Protein AF-0000000068717142 (afdb_homodimer)

Secondary structure (DSSP, 8-state):
-EEEEE-SSHHHHHHHHHHHHHSTTGGG-EEPSS---SHHHHHHIIIII--SEEEEETTSTTHHHHHHHHHHTT-EEEEE-S-HHHHHHHHHHHTT----------------------------------------------------EEEEEEESSTTS-HHHHHHHHHHHHHTTT--EEEEE-TTSPP-HHHHTTHHHHHHHHT-----HHHHHHTT---SSS---EEETTEEEE---TTSPPP----HHHHHHHHHH---SEEEEEEET-TT-HHHHHHHTT-SEEEEEE---TTGGGGGSPPEETTEE-SS--HHHHHHHHHHHHHHHH----EEEEEEE-TTS-HHHHHHHTTT---SEEEEP--HHHHHHHHHHT--GGG-TTTHHHHHHHHHHHHHHHS-GGGSS-----------------/-EEEEE-SSHHHHHHHHHHHHHSTTGGG-EEPSS---SHHHHHHIIIII--SEEEEETTSTTHHHHHHHHHHTT-EEEEE-S-HHHHHHHHHHHTT----------------------------------------------------EEEEEEESSTTS-HHHHHHHHHHHHHTTT--EEEEE-TTSPP-HHHHTTHHHHHHHHT-----HHHHHHTT---SSS---EEETTEEEE---TTSPPP----HHHHHHHHHH---SEEEEEEET-TT-HHHHHHHTT-SEEEEEE---TTGGGGGSPPEETTEEPSS--HHHHHHHHHHHHHHHH---EEEEEEEE-TTS-HHHHHHHTTT---SEEEEP--HHHHHHHHHHT--GGG-TTTHHHHHHHHHHHHHHHS-GGGSS-----------------

InterPro domains:
  IPR027417 P-loop containing nucleoside triphosphate hydrolase [G3DSA:3.40.50.300] (148-374)
  IPR027417 P-loop containing nucleoside triphosphate hydrolase [SSF52540] (149-307)

Sequence (858 aa):
MKLAISMKSNFAFERLVAILENHEYGKEVEIYQKNVQTVTDVEDVVEFWKVDYIVVDSKVIDSKSICDFLNRNDIEFTVFESDFELVIEQILNFFSLQPSEEDPLQIKEVNASVIATKPPVEKKEKIIYQEKVVEKEVFKTSYTSIPNQLIVVGSMWSGAGSTTFAHNLAKAIAGRGLKVSYVEYPVLKPYTFDYLAIPVKEQEKEQEYVDVARELLMNRSFKKHGAVWNEHGVDWYVIDSRLEPIESFGYEEMLKFVYSINSTITIVDVSNRLNDPTVQSLLHHADHIYICIEPDPIKIDWLSTIKNGGIDAEVQREEKRAIDFLNEIEETEGVTYQFINMKYTKKIDTTTWLESLGDKKPLVLFPTIPYEDLIELTWKSEFLYDNEQYKMKIEKVLKPVLVQILPRQFYELPNNGVKKRSRFIPKIFMKLAISMKSNFAFERLVAILENHEYGKEVEIYQKNVQTVTDVEDVVEFWKVDYIVVDSKVIDSKSICDFLNRNDIEFTVFESDFELVIEQILNFFSLQPSEEDPLQIKEVNASVIATKPPVEKKEKIIYQEKVVEKEVFKTSYTSIPNQLIVVGSMWSGAGSTTFAHNLAKAIAGRGLKVSYVEYPVLKPYTFDYLAIPVKEQEKEQEYVDVARELLMNRSFKKHGAVWNEHGVDWYVIDSRLEPIESFGYEEMLKFVYSINSTITIVDVSNRLNDPTVQSLLHHADHIYICIEPDPIKIDWLSTIKNGGIDAEVQREEKRAIDFLNEIEETEGVTYQFINMKYTKKIDTTTWLESLGDKKPLVLFPTIPYEDLIELTWKSEFLYDNEQYKMKIEKVLKPVLVQILPRQFYELPNNGVKKRSRFIPKIF

Solvent-accessible surface area (backbone atoms only — not comparable to full-atom values): 49551 Å² total; per-residue (Å²): 89,35,34,36,43,22,29,63,40,68,60,58,35,51,46,53,49,50,54,41,58,69,34,96,62,16,83,63,48,45,65,53,90,56,66,34,60,43,58,66,46,44,50,47,39,49,73,75,67,56,50,59,33,33,38,35,22,68,72,20,90,50,32,66,60,38,50,51,52,30,57,74,67,72,45,53,66,45,78,37,71,61,44,67,67,59,48,49,52,50,52,28,57,72,68,67,56,70,81,79,78,79,76,76,82,78,76,77,80,70,87,82,73,88,82,81,82,77,75,80,82,72,80,73,76,79,75,77,75,74,76,72,75,70,76,68,73,67,71,70,70,72,70,78,70,69,47,59,39,39,32,37,31,22,14,66,44,85,84,27,44,22,63,62,49,50,52,38,50,48,45,55,46,17,62,46,72,42,50,29,29,43,32,45,44,64,60,56,82,60,51,61,34,60,38,65,38,39,81,64,44,25,66,75,67,73,42,75,82,71,42,59,68,59,36,51,75,69,70,39,82,65,79,81,79,71,70,74,51,67,56,83,58,27,35,52,44,42,38,55,72,64,50,70,80,46,87,74,69,53,49,69,58,49,50,52,52,61,65,68,52,91,39,40,31,37,37,37,38,44,39,56,46,59,75,38,68,37,48,48,58,48,56,77,68,36,72,38,35,40,35,18,37,46,88,43,79,59,64,60,53,43,53,50,84,42,47,56,94,86,35,76,39,91,58,66,48,71,42,23,53,33,53,50,51,53,50,47,43,25,72,76,69,62,48,60,70,41,37,32,32,23,57,37,59,83,69,46,66,56,67,62,53,52,54,71,52,53,90,58,63,56,69,28,71,36,60,59,69,59,62,59,58,53,50,30,26,51,76,65,50,48,56,66,57,72,32,83,90,40,23,68,60,49,52,62,49,43,39,64,59,48,62,70,76,42,60,78,89,52,71,55,65,69,74,77,74,75,71,76,73,73,78,76,70,73,65,86,108,89,36,35,38,43,21,28,63,40,70,59,59,35,51,48,53,48,50,54,42,56,70,34,96,65,17,82,62,49,46,67,53,92,56,66,36,59,45,57,66,47,46,49,45,39,48,73,73,66,57,52,60,33,34,38,36,22,66,70,21,89,51,32,65,62,39,50,51,52,30,56,74,65,70,44,52,66,44,75,38,70,61,44,66,67,61,48,49,52,50,52,29,58,71,70,66,60,71,85,82,79,83,79,81,86,82,79,82,82,75,83,86,78,85,92,80,80,81,69,83,79,74,82,73,79,79,76,77,74,75,76,74,76,69,75,68,73,68,70,69,68,71,70,78,70,68,46,58,38,40,33,39,31,23,14,68,44,84,84,27,44,23,63,61,50,50,53,38,50,47,43,55,46,17,61,45,73,42,50,29,29,44,32,46,44,63,59,56,81,60,51,61,33,60,36,66,38,40,82,63,43,25,65,74,65,73,42,75,82,73,43,60,66,59,36,51,75,68,69,41,83,65,79,82,78,70,70,73,50,67,58,83,57,28,36,53,44,42,39,56,74,67,49,70,80,45,86,73,68,54,50,70,58,49,50,52,52,61,66,67,52,92,39,38,32,38,37,37,38,44,38,56,45,59,75,37,68,38,49,47,59,49,56,78,66,37,73,39,36,41,35,18,36,48,87,45,79,59,64,60,54,43,52,50,83,42,48,56,95,86,34,75,41,92,56,67,48,72,41,22,53,34,51,50,50,51,50,47,44,25,73,75,71,62,48,58,72,41,37,30,31,24,57,38,61,82,67,46,66,56,66,64,53,51,54,72,53,53,89,58,64,55,70,28,71,36,61,59,69,58,64,58,58,54,51,28,27,52,76,64,50,48,55,67,57,71,32,82,90,38,24,67,60,49,53,60,48,44,41,63,58,49,61,71,76,42,59,76,90,51,71,55,67,69,75,78,75,74,73,75,74,72,79,76,71,74,64,88,110

Nearest PDB structures (foldseek):
  4rz2-assembly2_B  TM=6.666E-01  e=9.047E-06  Geobacillus thermodenitrificans NG80-2
  7nhs-assembly1_A  TM=6.559E-01  e=5.117E-05  Escherichia coli
  2xj9-assembly1_A  TM=5.557E-01  e=3.368E-05  Caulobacter vibrioides
  2xj9-assembly1_B  TM=5.506E-01  e=6.122E-05  Caulobacter vibrioides
  3trf-assembly1_A  TM=3.721E-01  e=4.502E-01  Coxiella burnetii

Radius of gyration: 39.63 Å; Cα contacts (8 Å, |Δi|>4): 1256; chains: 2; bounding box: 68×167×121 Å

Organism: Bacillus thuringiensis (NCBI:txid1428)

Foldseek 3Di:
DEEEEADQDVLVVVLLLVVLCPDPCSVVYHYDPDHQQDLVSLVCCCVPVVGQEYEHEPPRPCSVVNVVVCVVVVHHYHYDDQDSVVVSVVVCVVVVNDPPPPDPDPPPPPDPDDDDDDPDDPPPDPPPPPPPPPPPPPPCPVPVQLHAAEEEFEALDAPLQRVQVLVLLQLLLLLLVFQEEEAEDQQDQFDLCVLQVVVVVCVVVVADDDQVLVCLVVVHDPPDDHDQDDDSRYRYRTYDNVDDGDNDDAQVSVSVVVSSDDGSYYYYYHYNCLVRPSNLVVLLVGPAYEYGGEQDPVVLCLLDFDDDPNHGDPDHHPSVVSVVSQVVCCVPPVRHYAYEYAQDDPVDPVVVSQVSVPPGGHLFNHHRDPPVVVVVSSVVSHRQCPDPVCVVVSLVRCQSVCPVSDDPVSSDRDPPPPPPPPPPPPPPD/DEEEEADQDVLVVVLLLVVLCPDPCSVVYHYDPDHQQDLVSLVCCCVPVVGQEYEHEPPRPCRVVNVVVCVVVVHHYHYDDQDSVVVSVVVCVVVVPDPPDDDPDPPPPDDDDDDDDPPDPPPPDPPPPPPPPPPPPPPCPVPVQQHAAEEEFEALDAPLQRVQVLVLLQLLLLLLVFQEEEAEDQQDQFDLCVLQVVVVVCVVVVADDDQVLVCLVVVHDPPDDHDQDDDSRYRYRTYDNVDDGDNDDALVSVSVVVSSDDGSYYYYYHYNCLVRPSNLVVLLVGPAYEYGGEQDPVVLCLLPFDDDPNHGDPDHHPSVVSVVSQVVCCVPPVRHYAYEYAQDDPVDPVVVSQVSVPPGGHLFNHHRDPPVVVVVSSVVSHRQCPDPVCVVVSLVRCQSVCPVSDDPVSSDRDPPPPPPPPPPPPPPD

Structure (mmCIF, N/CA/C/O backbone):
data_AF-0000000068717142-model_v1
#
loop_
_entity.id
_entity.type
_entity.pdbx_description
1 polymer 'Flp pilus assembly protein, ATPase CpaE'
#
loop_
_atom_site.group_PDB
_atom_site.id
_atom_site.type_symbol
_atom_site.label_atom_id
_atom_site.label_alt_id
_atom_site.label_comp_id
_atom_site.label_asym_id
_atom_site.label_entity_id
_atom_site.label_seq_id
_atom_site.pdbx_PDB_ins_code
_atom_site.Cartn_x
_atom_site.Cartn_y
_atom_site.Cartn_z
_atom_site.occupancy
_atom_site.B_iso_or_equiv
_atom_site.auth_seq_id
_atom_site.auth_comp_id
_atom_site.auth_asym_id
_atom_site.auth_atom_id
_atom_site.pdbx_PDB_model_num
ATOM 1 N N . MET A 1 1 ? -0.812 54.875 -2.709 1 80.12 1 MET A N 1
ATOM 2 C CA . MET A 1 1 ? 0.144 54.344 -1.726 1 80.12 1 MET A CA 1
ATOM 3 C C . MET A 1 1 ? 0.828 53.094 -2.229 1 80.12 1 MET A C 1
ATOM 5 O O . MET A 1 1 ? 0.168 52.188 -2.742 1 80.12 1 MET A O 1
ATOM 9 N N . LYS A 1 2 ? 2.059 53.188 -2.205 1 90.88 2 LYS A N 1
ATOM 10 C CA . LYS A 1 2 ? 2.814 52.094 -2.83 1 90.88 2 LYS A CA 1
ATOM 11 C C . LYS A 1 2 ? 3.443 51.188 -1.778 1 90.88 2 LYS A C 1
ATOM 13 O O . LYS A 1 2 ? 4.109 51.656 -0.857 1 90.88 2 LYS A O 1
ATOM 18 N N . LEU A 1 3 ? 3.125 49.938 -1.952 1 92.56 3 LEU A N 1
ATOM 19 C CA . LEU A 1 3 ? 3.594 48.906 -1.023 1 92.56 3 LEU A CA 1
ATOM 20 C C . LEU A 1 3 ? 4.438 47.875 -1.746 1 92.56 3 LEU A C 1
ATOM 22 O O . LEU A 1 3 ? 4.059 47.375 -2.814 1 92.56 3 LEU A O 1
ATOM 26 N N . ALA A 1 4 ? 5.602 47.625 -1.204 1 93.56 4 ALA A N 1
ATOM 27 C CA . ALA A 1 4 ? 6.398 46.469 -1.652 1 93.56 4 ALA A CA 1
ATOM 28 C C . ALA A 1 4 ? 6.547 45.438 -0.542 1 93.56 4 ALA A C 1
ATOM 30 O O . ALA A 1 4 ? 6.469 45.781 0.642 1 93.56 4 ALA A O 1
ATOM 31 N N . ILE A 1 5 ? 6.641 44.219 -1.003 1 91.81 5 ILE A N 1
ATOM 32 C CA . ILE A 1 5 ? 6.641 43.125 -0.043 1 91.81 5 ILE A CA 1
ATOM 33 C C . ILE A 1 5 ? 7.852 42.219 -0.286 1 91.81 5 ILE A C 1
ATOM 35 O O . ILE A 1 5 ? 8.133 41.844 -1.424 1 91.81 5 ILE A O 1
ATOM 39 N N . SER A 1 6 ? 8.609 42.031 0.749 1 91.06 6 SER A N 1
ATOM 40 C CA . SER A 1 6 ? 9.758 41.125 0.774 1 91.06 6 SER A CA 1
ATOM 41 C C . SER A 1 6 ? 9.5 39.906 1.671 1 91.06 6 SER A C 1
ATOM 43 O O . SER A 1 6 ? 9.578 40 2.896 1 91.06 6 SER A O 1
ATOM 45 N N . MET A 1 7 ? 9.125 38.906 0.975 1 85.75 7 MET A N 1
ATOM 46 C CA . MET A 1 7 ? 8.828 37.688 1.707 1 85.75 7 MET A CA 1
ATOM 47 C C . MET A 1 7 ? 9.812 36.594 1.35 1 85.75 7 MET A C 1
ATOM 49 O O . MET A 1 7 ? 10.352 36.562 0.241 1 85.75 7 MET A O 1
ATOM 53 N N . LYS A 1 8 ? 10.109 35.75 2.365 1 79.94 8 LYS A N 1
ATOM 54 C CA . LYS A 1 8 ? 10.992 34.625 2.104 1 79.94 8 LYS A CA 1
ATOM 55 C C . LYS A 1 8 ? 10.398 33.719 1.033 1 79.94 8 LYS A C 1
ATOM 57 O O . LYS A 1 8 ? 11.117 33.25 0.134 1 79.94 8 LYS A O 1
ATOM 62 N N . SER A 1 9 ? 9.195 33.531 1.079 1 75.69 9 SER A N 1
ATOM 63 C CA . SER A 1 9 ? 8.508 32.625 0.147 1 75.69 9 SER A CA 1
ATOM 64 C C . SER A 1 9 ? 7.535 33.406 -0.738 1 75.69 9 SER A C 1
ATOM 66 O O . SER A 1 9 ? 6.875 34.344 -0.278 1 75.69 9 SER A O 1
ATOM 68 N N . ASN A 1 10 ? 7.539 33.062 -2.037 1 76.44 10 ASN A N 1
ATOM 69 C CA . ASN A 1 10 ? 6.57 33.688 -2.939 1 76.44 10 ASN A CA 1
ATOM 70 C C . ASN A 1 10 ? 5.137 33.406 -2.506 1 76.44 10 ASN A C 1
ATOM 72 O O . ASN A 1 10 ? 4.234 34.219 -2.744 1 76.44 10 ASN A O 1
ATOM 76 N N . PHE A 1 11 ? 5.105 32.469 -1.78 1 72.38 11 PHE A N 1
ATOM 77 C CA . PHE A 1 11 ? 3.785 32.094 -1.272 1 72.38 11 PHE A CA 1
ATOM 78 C C . PHE A 1 11 ? 3.305 33.125 -0.244 1 72.38 11 PHE A C 1
ATOM 80 O O . PHE A 1 11 ? 2.154 33.562 -0.292 1 72.38 11 PHE A O 1
ATOM 87 N N . ALA A 1 12 ? 4.148 33.281 0.65 1 75.81 12 ALA A N 1
ATOM 88 C CA . ALA A 1 12 ? 3.83 34.281 1.661 1 75.81 12 ALA A CA 1
ATOM 89 C C . ALA A 1 12 ? 3.543 35.625 1.018 1 75.81 12 ALA A C 1
ATOM 91 O O . ALA A 1 12 ? 2.637 36.344 1.446 1 75.81 12 ALA A O 1
ATOM 92 N N . PHE A 1 13 ? 4.281 35.906 0.016 1 86.5 13 PHE A N 1
ATOM 93 C CA . PHE A 1 13 ? 4.082 37.156 -0.737 1 86.5 13 PHE A CA 1
ATOM 94 C C . PHE A 1 13 ? 2.689 37.188 -1.357 1 86.5 13 PHE A C 1
ATOM 96 O O . PHE A 1 13 ? 1.935 38.125 -1.147 1 86.5 13 PHE A O 1
ATOM 103 N N . GLU A 1 14 ? 2.398 36.062 -2.027 1 80.19 14 GLU A N 1
ATOM 104 C CA . GLU A 1 14 ? 1.108 36 -2.709 1 80.19 14 GLU A CA 1
ATOM 105 C C . GLU A 1 14 ? -0.045 36.062 -1.711 1 80.19 14 GLU A C 1
ATOM 107 O O . GLU A 1 14 ? -1.072 36.688 -1.976 1 80.19 14 GLU A O 1
ATOM 112 N N . ARG A 1 15 ? 0.182 35.594 -0.589 1 78.81 15 ARG A N 1
ATOM 113 C CA . ARG A 1 15 ? -0.826 35.594 0.467 1 78.81 15 ARG A CA 1
ATOM 114 C C . ARG A 1 15 ? -1.079 37 0.973 1 78.81 15 ARG A C 1
ATOM 116 O O . ARG A 1 15 ? -2.23 37.438 1.092 1 78.81 15 ARG A O 1
ATOM 123 N N . LEU A 1 16 ? -0.059 37.594 1.248 1 83.94 16 LEU A N 1
ATOM 124 C CA . LEU A 1 16 ? -0.184 38.938 1.754 1 83.94 16 LEU A CA 1
ATOM 125 C C . LEU A 1 16 ? -0.842 39.844 0.718 1 83.94 16 LEU A C 1
ATOM 127 O O . LEU A 1 16 ? -1.713 40.656 1.055 1 83.94 16 LEU A O 1
ATOM 131 N N . VAL A 1 17 ? -0.476 39.562 -0.484 1 84.69 17 VAL A N 1
ATOM 132 C CA . VAL A 1 17 ? -1.046 40.375 -1.57 1 84.69 17 VAL A CA 1
ATOM 133 C C . VAL A 1 17 ? -2.547 40.094 -1.673 1 84.69 17 VAL A C 1
ATOM 135 O O . VAL A 1 17 ? -3.346 41.031 -1.768 1 84.69 17 VAL A O 1
ATOM 138 N N . ALA A 1 18 ? -2.889 38.844 -1.579 1 79.56 18 ALA A N 1
ATOM 139 C CA . ALA A 1 18 ? -4.293 38.469 -1.697 1 79.56 18 ALA A CA 1
ATOM 140 C C . ALA A 1 18 ? -5.121 39.062 -0.556 1 79.56 18 ALA A C 1
ATOM 142 O O . ALA A 1 18 ? -6.227 39.562 -0.775 1 79.56 18 ALA A O 1
ATOM 143 N N . ILE A 1 19 ? -4.605 39 0.581 1 79 19 ILE A N 1
ATOM 144 C CA . ILE A 1 19 ? -5.297 39.531 1.753 1 79 19 ILE A CA 1
ATOM 145 C C . ILE A 1 19 ? -5.492 41.031 1.604 1 79 19 ILE A C 1
ATOM 147 O O . ILE A 1 19 ? -6.574 41.562 1.877 1 79 19 ILE A O 1
ATOM 151 N N . LEU A 1 20 ? -4.531 41.656 1.101 1 81.62 20 LEU A N 1
ATOM 152 C CA . LEU A 1 20 ? -4.57 43.125 0.955 1 81.62 20 LEU A CA 1
ATOM 153 C C . LEU A 1 20 ? -5.516 43.531 -0.168 1 81.62 20 LEU A C 1
ATOM 155 O O . LEU A 1 20 ? -6.289 44.469 -0.021 1 81.62 20 LEU A O 1
ATOM 159 N N . GLU A 1 21 ? -5.496 42.688 -1.126 1 80 21 GLU A N 1
ATOM 160 C CA . GLU A 1 21 ? -6.34 43.031 -2.273 1 80 21 GLU A CA 1
ATOM 161 C C . GLU A 1 21 ? -7.816 42.812 -1.952 1 80 21 GLU A C 1
ATOM 163 O O . GLU A 1 21 ? -8.68 43.531 -2.477 1 80 21 GLU A O 1
ATOM 168 N N . ASN A 1 22 ? -8.031 41.906 -1.09 1 75.38 22 ASN A N 1
ATOM 169 C CA . ASN A 1 22 ? -9.414 41.594 -0.74 1 75.38 22 ASN A CA 1
ATOM 170 C C . ASN A 1 22 ? -9.906 42.438 0.44 1 75.38 22 ASN A C 1
ATOM 172 O O . ASN A 1 22 ? -11.07 42.312 0.833 1 75.38 22 ASN A O 1
ATOM 176 N N . HIS A 1 23 ? -9.047 43.094 0.971 1 74.44 23 HIS A N 1
ATOM 177 C CA . HIS A 1 23 ? -9.422 44 2.068 1 74.44 23 HIS A CA 1
ATOM 178 C C . HIS A 1 23 ? -10.203 45.188 1.56 1 74.44 23 HIS A C 1
ATOM 180 O O . HIS A 1 23 ? -10.031 45.625 0.412 1 74.44 23 HIS A O 1
ATOM 186 N N . GLU A 1 24 ? -11.141 45.688 2.43 1 75.12 24 GLU A N 1
ATOM 187 C CA . GLU A 1 24 ? -12.016 46.812 2.086 1 75.12 24 GLU A CA 1
ATOM 188 C C . GLU A 1 24 ? -11.203 48 1.555 1 75.12 24 GLU A C 1
ATOM 190 O O . GLU A 1 24 ? -11.656 48.688 0.65 1 75.12 24 GLU A O 1
ATOM 195 N N . TYR A 1 25 ? -9.961 48.156 1.957 1 69.06 25 TYR A N 1
ATOM 196 C CA . TYR A 1 25 ? -9.125 49.281 1.574 1 69.06 25 TYR A CA 1
ATOM 197 C C . TYR A 1 25 ? -8.055 48.844 0.58 1 69.06 25 TYR A C 1
ATOM 199 O O . TYR A 1 25 ? -7.098 49.594 0.336 1 69.06 25 TYR A O 1
ATOM 207 N N . GLY A 1 26 ? -8.195 47.688 0.027 1 72.88 26 GLY A N 1
ATOM 208 C CA . GLY A 1 26 ? -7.191 47.094 -0.851 1 72.88 26 GLY A CA 1
ATOM 209 C C . GLY A 1 26 ? -6.973 47.906 -2.117 1 72.88 26 GLY A C 1
ATOM 210 O O . GLY A 1 26 ? -5.852 47.969 -2.629 1 72.88 26 GLY A O 1
ATOM 211 N N . LYS A 1 27 ? -7.98 48.5 -2.473 1 77.31 27 LYS A N 1
ATOM 212 C CA . LYS A 1 27 ? -7.918 49.281 -3.717 1 77.31 27 LYS A CA 1
ATOM 213 C C . LYS A 1 27 ? -7.07 50.531 -3.551 1 77.31 27 LYS A C 1
ATOM 215 O O . LYS A 1 27 ? -6.578 51.094 -4.535 1 77.31 27 LYS A O 1
ATOM 220 N N . GLU A 1 28 ? -6.836 51 -2.424 1 79.31 28 GLU A N 1
ATOM 221 C CA . GLU A 1 28 ? -6.094 52.25 -2.162 1 79.31 28 GLU A CA 1
ATOM 222 C C . GLU A 1 28 ? -4.594 51.969 -2.08 1 79.31 28 GLU A C 1
ATOM 224 O O . GLU A 1 28 ? -3.795 52.906 -2.012 1 79.31 28 GLU A O 1
ATOM 229 N N . VAL A 1 29 ? -4.242 50.656 -2.068 1 81.81 29 VAL A N 1
ATOM 230 C CA . VAL A 1 29 ? -2.838 50.281 -1.93 1 81.81 29 VAL A CA 1
ATOM 231 C C . VAL A 1 29 ? -2.336 49.656 -3.229 1 81.81 29 VAL A C 1
ATOM 233 O O . VAL A 1 29 ? -2.893 48.688 -3.705 1 81.81 29 VAL A O 1
ATOM 236 N N . GLU A 1 30 ? -1.472 50.344 -3.867 1 87.56 30 GLU A N 1
ATOM 237 C CA . GLU A 1 30 ? -0.783 49.75 -5.016 1 87.56 30 GLU A CA 1
ATOM 238 C C . GLU A 1 30 ? 0.364 48.875 -4.57 1 87.56 30 GLU A C 1
ATOM 240 O O . GLU A 1 30 ? 1.319 49.312 -3.943 1 87.56 30 GLU A O 1
ATOM 245 N N . ILE A 1 31 ? 0.292 47.594 -4.891 1 88.81 31 ILE A N 1
ATOM 246 C CA . ILE A 1 31 ? 1.286 46.625 -4.453 1 88.81 31 ILE A CA 1
ATOM 247 C C . ILE A 1 31 ? 2.248 46.312 -5.602 1 88.81 31 ILE A C 1
ATOM 249 O O . ILE A 1 31 ? 1.816 46.031 -6.727 1 88.81 31 ILE A O 1
ATOM 253 N N . TYR A 1 32 ? 3.568 46.281 -5.254 1 88.38 32 TYR A N 1
ATOM 254 C CA . TYR A 1 32 ? 4.566 45.875 -6.234 1 88.38 32 TYR A CA 1
ATOM 255 C C . TYR A 1 32 ? 4.355 44.438 -6.652 1 88.38 32 TYR A C 1
ATOM 257 O O . TYR A 1 32 ? 4.133 43.562 -5.809 1 88.38 32 TYR A O 1
ATOM 265 N N . GLN A 1 33 ? 4.434 44.094 -7.871 1 84.88 33 GLN A N 1
ATOM 266 C CA . GLN A 1 33 ? 3.947 42.844 -8.453 1 84.88 33 GLN A CA 1
ATOM 267 C C . GLN A 1 33 ? 4.859 41.688 -8.086 1 84.88 33 GLN A C 1
ATOM 269 O O . GLN A 1 33 ? 4.426 40.531 -8.086 1 84.88 33 GLN A O 1
ATOM 274 N N . LYS A 1 34 ? 6.062 42 -7.742 1 86.81 34 LYS A N 1
ATOM 275 C CA . LYS A 1 34 ? 7.008 40.938 -7.512 1 86.81 34 LYS A CA 1
ATOM 276 C C . LYS A 1 34 ? 7.465 40.906 -6.055 1 86.81 34 LYS A C 1
ATOM 278 O O . LYS A 1 34 ? 7.559 41.938 -5.406 1 86.81 34 LYS A O 1
ATOM 283 N N . ASN A 1 35 ? 7.727 39.75 -5.594 1 87.19 35 ASN A N 1
ATOM 284 C CA . ASN A 1 35 ? 8.391 39.531 -4.312 1 87.19 35 ASN A CA 1
ATOM 285 C C . ASN A 1 35 ? 9.844 40 -4.359 1 87.19 35 ASN A C 1
ATOM 287 O O . ASN A 1 35 ? 10.648 39.438 -5.121 1 87.19 35 ASN A O 1
ATOM 291 N N . VAL A 1 36 ? 10.203 40.969 -3.545 1 88.62 36 VAL A N 1
ATOM 292 C CA . VAL A 1 36 ? 11.555 41.531 -3.6 1 88.62 36 VAL A CA 1
ATOM 293 C C . VAL A 1 36 ? 12.414 40.875 -2.518 1 88.62 36 VAL A C 1
ATOM 295 O O . VAL A 1 36 ? 12.414 41.312 -1.365 1 88.62 36 VAL A O 1
ATOM 298 N N . GLN A 1 37 ? 13.188 39.969 -2.922 1 83.88 37 GLN A N 1
ATOM 299 C CA . GLN A 1 37 ? 13.805 39.094 -1.936 1 83.88 37 GLN A CA 1
ATOM 300 C C . GLN A 1 37 ? 15.281 39.406 -1.748 1 83.88 37 GLN A C 1
ATOM 302 O O . GLN A 1 37 ? 15.938 38.875 -0.848 1 83.88 37 GLN A O 1
ATOM 307 N N . THR A 1 38 ? 15.883 40.25 -2.584 1 84.19 38 THR A N 1
ATOM 308 C CA . THR A 1 38 ? 17.281 40.625 -2.467 1 84.19 38 THR A CA 1
ATOM 309 C C . THR A 1 38 ? 17.422 42.125 -2.209 1 84.19 38 THR A C 1
ATOM 311 O O . THR A 1 38 ? 16.484 42.906 -2.469 1 84.19 38 THR A O 1
ATOM 314 N N . VAL A 1 39 ? 18.625 42.469 -1.739 1 86.31 39 VAL A N 1
ATOM 315 C CA . VAL A 1 39 ? 18.906 43.906 -1.486 1 86.31 39 VAL A CA 1
ATOM 316 C C . VAL A 1 39 ? 18.828 44.688 -2.793 1 86.31 39 VAL A C 1
ATOM 318 O O . VAL A 1 39 ? 18.312 45.812 -2.822 1 86.31 39 VAL A O 1
ATOM 321 N N . THR A 1 40 ? 19.266 43.969 -3.773 1 85.75 40 THR A N 1
ATOM 322 C CA . THR A 1 40 ? 19.234 44.625 -5.082 1 85.75 40 THR A CA 1
ATOM 323 C C . THR A 1 40 ? 17.797 44.875 -5.531 1 85.75 40 THR A C 1
ATOM 325 O O . THR A 1 40 ? 17.5 45.938 -6.066 1 85.75 40 THR A O 1
ATOM 328 N N . ASP A 1 41 ? 16.938 43.938 -5.32 1 88.38 41 ASP A N 1
ATOM 329 C CA . ASP A 1 41 ? 15.523 44.094 -5.664 1 88.38 41 ASP A CA 1
ATOM 330 C C . ASP A 1 41 ? 14.898 45.25 -4.895 1 88.38 41 ASP A C 1
ATOM 332 O O . ASP A 1 41 ? 14.133 46.031 -5.453 1 88.38 41 ASP A O 1
ATOM 336 N N . VAL A 1 42 ? 15.266 45.312 -3.676 1 91.19 42 VAL A N 1
ATOM 337 C CA . VAL A 1 42 ? 14.711 46.344 -2.801 1 91.19 42 VAL A CA 1
ATOM 338 C C . VAL A 1 42 ? 15.219 47.719 -3.225 1 91.19 42 VAL A C 1
ATOM 340 O O . VAL A 1 42 ? 14.461 48.688 -3.27 1 91.19 42 VAL A O 1
ATOM 343 N N . GLU A 1 43 ? 16.484 47.75 -3.545 1 86.94 43 GLU A N 1
ATOM 344 C CA . GLU A 1 43 ? 17.062 49 -4.055 1 86.94 43 GLU A CA 1
ATOM 345 C C . GLU A 1 43 ? 16.344 49.469 -5.305 1 86.94 43 GLU A C 1
ATOM 347 O O . GLU A 1 43 ? 16.031 50.656 -5.441 1 86.94 43 GLU A O 1
ATOM 352 N N . ASP A 1 44 ? 16.047 48.562 -6.102 1 86.38 44 ASP A N 1
ATOM 353 C CA . ASP A 1 44 ? 15.352 48.875 -7.352 1 86.38 44 ASP A CA 1
ATOM 354 C C . ASP A 1 44 ? 13.953 49.438 -7.086 1 86.38 44 ASP A C 1
ATOM 356 O O . ASP A 1 44 ? 13.547 50.406 -7.691 1 86.38 44 ASP A O 1
ATOM 360 N N . VAL A 1 45 ? 13.273 48.781 -6.164 1 90.69 45 VAL A N 1
ATOM 361 C CA . VAL A 1 45 ? 11.898 49.188 -5.883 1 90.69 45 VAL A CA 1
ATOM 362 C C . VAL A 1 45 ? 11.883 50.562 -5.223 1 90.69 45 VAL A C 1
ATOM 364 O O . VAL A 1 45 ? 10.992 51.375 -5.484 1 90.69 45 VAL A O 1
ATOM 367 N N . VAL A 1 46 ? 12.867 50.844 -4.473 1 89.31 46 VAL A N 1
ATOM 368 C CA . VAL A 1 46 ? 12.969 52.125 -3.795 1 89.31 46 VAL A CA 1
ATOM 369 C C . VAL A 1 46 ? 13.336 53.219 -4.801 1 89.31 46 VAL A C 1
ATOM 371 O O . VAL A 1 46 ? 12.734 54.312 -4.812 1 89.31 46 VAL A O 1
ATOM 374 N N . GLU A 1 47 ? 14.25 52.969 -5.637 1 83.62 47 GLU A N 1
ATOM 375 C CA . GLU A 1 47 ? 14.789 53.969 -6.562 1 83.62 47 GLU A CA 1
ATOM 376 C C . GLU A 1 47 ? 13.844 54.188 -7.734 1 83.62 47 GLU A C 1
ATOM 378 O O . GLU A 1 47 ? 13.641 55.344 -8.148 1 83.62 47 GLU A O 1
ATOM 383 N N . PHE A 1 48 ? 13.273 53.125 -8.25 1 84.69 48 PHE A N 1
ATOM 384 C CA . PHE A 1 48 ? 12.578 53.25 -9.523 1 84.69 48 PHE A CA 1
ATOM 385 C C . PHE A 1 48 ? 11.07 53.25 -9.312 1 84.69 48 PHE A C 1
ATOM 387 O O . PHE A 1 48 ? 10.328 53.844 -10.094 1 84.69 48 PHE A O 1
ATOM 394 N N . TRP A 1 49 ? 10.531 52.531 -8.32 1 88.19 49 TRP A N 1
ATOM 395 C CA . TRP A 1 49 ? 9.086 52.438 -8.102 1 88.19 49 TRP A CA 1
ATOM 396 C C . TRP A 1 49 ? 8.633 53.406 -7.027 1 88.19 49 TRP A C 1
ATOM 398 O O . TRP A 1 49 ? 7.441 53.688 -6.906 1 88.19 49 TRP A O 1
ATOM 408 N N . LYS A 1 50 ? 9.602 54 -6.281 1 88.19 50 LYS A N 1
ATOM 409 C CA . LYS A 1 50 ? 9.359 54.969 -5.234 1 88.19 50 LYS A CA 1
ATOM 410 C C . LYS A 1 50 ? 8.352 54.469 -4.215 1 88.19 50 LYS A C 1
ATOM 412 O O . LYS A 1 50 ? 7.277 55.031 -4.039 1 88.19 50 LYS A O 1
ATOM 417 N N . VAL A 1 51 ? 8.656 53.406 -3.525 1 89.94 51 VAL A N 1
ATOM 418 C CA . VAL A 1 51 ? 7.809 52.719 -2.566 1 89.94 51 VAL A CA 1
ATOM 419 C C . VAL A 1 51 ? 7.59 53.594 -1.334 1 89.94 51 VAL A C 1
ATOM 421 O O . VAL A 1 51 ? 8.492 54.312 -0.918 1 89.94 51 VAL A O 1
ATOM 424 N N . ASP A 1 52 ? 6.387 53.531 -0.812 1 88.5 52 ASP A N 1
ATOM 425 C CA . ASP A 1 52 ? 6.07 54.281 0.408 1 88.5 52 ASP A CA 1
ATOM 426 C C . ASP A 1 52 ? 6.332 53.406 1.647 1 88.5 52 ASP A C 1
ATOM 428 O O . ASP A 1 52 ? 6.664 53.938 2.711 1 88.5 52 ASP A O 1
ATOM 432 N N . TYR A 1 53 ? 6.102 52.125 1.483 1 88.81 53 TYR A N 1
ATOM 433 C CA . TYR A 1 53 ? 6.137 51.219 2.607 1 88.81 53 TYR A CA 1
ATOM 434 C C . TYR A 1 53 ? 6.586 49.812 2.156 1 88.81 53 TYR A C 1
ATOM 436 O O . TYR A 1 53 ? 6.266 49.406 1.047 1 88.81 53 TYR A O 1
ATOM 444 N N . ILE A 1 54 ? 7.379 49.219 3 1 92 54 ILE A N 1
ATOM 445 C CA . ILE A 1 54 ? 7.832 47.875 2.648 1 92 54 ILE A CA 1
ATOM 446 C C . ILE A 1 54 ? 7.605 46.906 3.826 1 92 54 ILE A C 1
ATOM 448 O O . ILE A 1 54 ? 7.805 47.312 4.98 1 92 54 ILE A O 1
ATOM 452 N N . VAL A 1 55 ? 7.109 45.812 3.428 1 91.69 55 VAL A N 1
ATOM 453 C CA . VAL A 1 55 ? 7.055 44.719 4.391 1 91.69 55 VAL A CA 1
ATOM 454 C C . VAL A 1 55 ? 8.234 43.75 4.16 1 91.69 55 VAL A C 1
ATOM 456 O O . VAL A 1 55 ? 8.461 43.312 3.039 1 91.69 55 VAL A O 1
ATOM 459 N N . VAL A 1 56 ? 9 43.531 5.277 1 90.69 56 VAL A N 1
ATOM 460 C CA . VAL A 1 56 ? 10.172 42.688 5.168 1 90.69 56 VAL A CA 1
ATOM 461 C C . VAL A 1 56 ? 10.023 41.469 6.086 1 90.69 56 VAL A C 1
ATOM 463 O O . VAL A 1 56 ? 9.93 41.625 7.305 1 90.69 56 VAL A O 1
ATOM 466 N N . ASP A 1 57 ? 9.961 40.344 5.363 1 85.75 57 ASP A N 1
ATOM 467 C CA . ASP A 1 57 ? 9.945 39.094 6.109 1 85.75 57 ASP A CA 1
ATOM 468 C C . ASP A 1 57 ? 11.266 38.875 6.844 1 85.75 57 ASP A C 1
ATOM 470 O O . ASP A 1 57 ? 12.336 38.938 6.234 1 85.75 57 ASP A O 1
ATOM 474 N N . SER A 1 58 ? 11.227 38.594 8.164 1 80.75 58 SER A N 1
ATOM 475 C CA . SER A 1 58 ? 12.422 38.375 8.977 1 80.75 58 SER A CA 1
ATOM 476 C C . SER A 1 58 ? 13.211 37.188 8.5 1 80.75 58 SER A C 1
ATOM 478 O O . SER A 1 58 ? 14.406 37.062 8.789 1 80.75 58 SER A O 1
ATOM 480 N N . LYS A 1 59 ? 12.586 36.406 7.652 1 78 59 LYS A N 1
ATOM 481 C CA . LYS A 1 59 ? 13.195 35.125 7.258 1 78 59 LYS A CA 1
ATOM 482 C C . LYS A 1 59 ? 13.844 35.25 5.883 1 78 59 LYS A C 1
ATOM 484 O O . LYS A 1 59 ? 14.453 34.281 5.402 1 78 59 LYS A O 1
ATOM 489 N N . VAL A 1 60 ? 13.789 36.344 5.312 1 81.31 60 VAL A N 1
ATOM 490 C CA . VAL A 1 60 ? 14.492 36.562 4.051 1 81.31 60 VAL A CA 1
ATOM 491 C C . VAL A 1 60 ? 15.992 36.594 4.297 1 81.31 60 VAL A C 1
ATOM 493 O O . VAL A 1 60 ? 16.453 37.125 5.312 1 81.31 60 VAL A O 1
ATOM 496 N N . ILE A 1 61 ? 16.797 35.844 3.52 1 75.69 61 ILE A N 1
ATOM 497 C CA . ILE A 1 61 ? 18.234 35.625 3.689 1 75.69 61 ILE A CA 1
ATOM 498 C C . ILE A 1 61 ? 18.922 36.938 4.012 1 75.69 61 ILE A C 1
ATOM 500 O O . ILE A 1 61 ? 19.688 37.031 4.969 1 75.69 61 ILE A O 1
ATOM 504 N N . ASP A 1 62 ? 18.719 38.031 3.406 1 76.62 62 ASP A N 1
ATOM 505 C CA . ASP A 1 62 ? 19.406 39.312 3.607 1 76.62 62 ASP A CA 1
ATOM 506 C C . ASP A 1 62 ? 18.516 40.312 4.328 1 76.62 62 ASP A C 1
ATOM 508 O O . ASP A 1 62 ? 18.594 41.5 4.082 1 76.62 62 ASP A O 1
ATOM 512 N N . SER A 1 63 ? 17.719 39.781 5.211 1 86.19 63 SER A N 1
ATOM 513 C CA . SER A 1 63 ? 16.719 40.625 5.84 1 86.19 63 SER A CA 1
ATOM 514 C C . SER A 1 63 ? 17.391 41.781 6.578 1 86.19 63 SER A C 1
ATOM 516 O O . SER A 1 63 ? 16.906 42.938 6.512 1 86.19 63 SER A O 1
ATOM 518 N N . LYS A 1 64 ? 18.484 41.531 7.246 1 86.44 64 LYS A N 1
ATOM 519 C CA . LYS A 1 64 ? 19.188 42.562 7.984 1 86.44 64 LYS A CA 1
ATOM 520 C C . LYS A 1 64 ? 19.719 43.656 7.047 1 86.44 64 LYS A C 1
ATOM 522 O O . LYS A 1 64 ? 19.562 44.844 7.316 1 86.44 64 LYS A O 1
ATOM 527 N N . SER A 1 65 ? 20.328 43.188 6.051 1 86.06 65 SER A N 1
ATOM 528 C CA . SER A 1 65 ? 20.875 44.125 5.066 1 86.06 65 SER A CA 1
ATOM 529 C C . SER A 1 65 ? 19.766 44.969 4.434 1 86.06 65 SER A C 1
ATOM 531 O O . SER A 1 65 ? 19.953 46.156 4.191 1 86.06 65 SER A O 1
ATOM 533 N N . ILE A 1 66 ? 18.641 44.312 4.23 1 91.06 66 ILE A N 1
ATOM 534 C CA . ILE A 1 66 ? 17.5 45 3.65 1 91.06 66 ILE A CA 1
ATOM 535 C C . ILE A 1 66 ? 16.984 46.062 4.621 1 91.06 66 ILE A C 1
ATOM 537 O O . ILE A 1 66 ? 16.781 47.219 4.234 1 91.06 66 ILE A O 1
ATOM 541 N N . CYS A 1 67 ? 16.906 45.719 5.824 1 88.5 67 CYS A N 1
ATOM 542 C CA . CYS A 1 67 ? 16.406 46.656 6.836 1 88.5 67 CYS A CA 1
ATOM 543 C C . CYS A 1 67 ? 17.375 47.812 7.027 1 88.5 67 CYS A C 1
ATOM 545 O O . CYS A 1 67 ? 16.938 48.969 7.152 1 88.5 67 CYS A O 1
ATOM 547 N N . ASP A 1 68 ? 18.625 47.5 7.027 1 88.19 68 ASP A N 1
ATOM 548 C CA . ASP A 1 68 ? 19.641 48.531 7.152 1 88.19 68 ASP A CA 1
ATOM 549 C C . ASP A 1 68 ? 19.547 49.531 5.996 1 88.19 68 ASP A C 1
ATOM 551 O O . ASP A 1 68 ? 19.641 50.719 6.203 1 88.19 68 ASP A O 1
ATOM 555 N N . PHE A 1 69 ? 19.391 48.969 4.918 1 88.81 69 PHE A N 1
ATOM 556 C CA . PHE A 1 69 ? 19.25 49.781 3.725 1 88.81 69 PHE A CA 1
ATOM 557 C C . PHE A 1 69 ? 18.031 50.688 3.83 1 88.81 69 PHE A C 1
ATOM 559 O O . PHE A 1 69 ? 18.125 51.906 3.543 1 88.81 69 PHE A O 1
ATOM 566 N N . LEU A 1 70 ? 16.953 50.156 4.258 1 91.06 70 LEU A N 1
ATOM 567 C CA . LEU A 1 70 ? 15.703 50.906 4.367 1 91.06 70 LEU A CA 1
ATOM 568 C C . LEU A 1 70 ? 15.812 52 5.422 1 91.06 70 LEU A C 1
ATOM 570 O O . LEU A 1 70 ? 15.359 53.125 5.211 1 91.06 70 LEU A O 1
ATOM 574 N N . ASN A 1 71 ? 16.469 51.688 6.43 1 88.75 71 ASN A N 1
ATOM 575 C CA . ASN A 1 71 ? 16.734 52.656 7.484 1 88.75 71 ASN A CA 1
ATOM 576 C C . ASN A 1 71 ? 17.609 53.812 6.996 1 88.75 71 ASN A C 1
ATOM 578 O O . ASN A 1 71 ? 17.328 54.969 7.27 1 88.75 71 ASN A O 1
ATOM 582 N N . ARG A 1 72 ? 18.547 53.469 6.312 1 87.19 72 ARG A N 1
ATOM 583 C CA . ARG A 1 72 ? 19.5 54.469 5.801 1 87.19 72 ARG A CA 1
ATOM 584 C C . ARG A 1 72 ? 18.812 55.406 4.82 1 87.19 72 ARG A C 1
ATOM 586 O O . ARG A 1 72 ? 19.203 56.562 4.703 1 87.19 72 ARG A O 1
ATOM 593 N N . ASN A 1 73 ? 17.844 54.938 4.188 1 88.06 73 ASN A N 1
ATOM 594 C CA . ASN A 1 73 ? 17.188 55.719 3.154 1 88.06 73 ASN A CA 1
ATOM 595 C C . ASN A 1 73 ? 15.852 56.281 3.643 1 88.06 73 ASN A C 1
ATOM 597 O O . ASN A 1 73 ? 15.047 56.781 2.848 1 88.06 73 ASN A O 1
ATOM 601 N N . ASP A 1 74 ? 15.633 56.156 4.949 1 86.5 74 ASP A N 1
ATOM 602 C CA . ASP A 1 74 ? 14.453 56.688 5.613 1 86.5 74 ASP A CA 1
ATOM 603 C C . ASP A 1 74 ? 13.164 56.188 4.961 1 86.5 74 ASP A C 1
ATOM 605 O O . ASP A 1 74 ? 12.25 56.938 4.688 1 86.5 74 ASP A O 1
ATOM 609 N N . ILE A 1 75 ? 13.141 54.938 4.562 1 88.94 75 ILE A N 1
ATOM 610 C CA . ILE A 1 75 ? 11.938 54.281 4.059 1 88.94 75 ILE A CA 1
ATOM 611 C C . ILE A 1 75 ? 11.266 53.5 5.191 1 88.94 75 ILE A C 1
ATOM 613 O O . ILE A 1 75 ? 11.922 52.719 5.887 1 88.94 75 ILE A O 1
ATOM 617 N N . GLU A 1 76 ? 10.039 53.781 5.348 1 87.69 76 GLU A N 1
ATOM 618 C CA . GLU A 1 76 ? 9.281 53.094 6.395 1 87.69 76 GLU A CA 1
ATOM 619 C C . GLU A 1 76 ? 9.039 51.656 6.031 1 87.69 76 GLU A C 1
ATOM 621 O O . GLU A 1 76 ? 8.742 51.312 4.875 1 87.69 76 GLU A O 1
ATOM 626 N N . PHE A 1 77 ? 9.289 50.75 7.004 1 90.62 77 PHE A N 1
ATOM 627 C CA . PHE A 1 77 ? 9.047 49.344 6.762 1 90.62 77 PHE A CA 1
ATOM 628 C C . PHE A 1 77 ? 8.586 48.656 8.039 1 90.62 77 PHE A C 1
ATOM 630 O O . PHE A 1 77 ? 8.727 49.188 9.133 1 90.62 77 PHE A O 1
ATOM 637 N N . THR A 1 78 ? 7.91 47.531 7.848 1 87.56 78 THR A N 1
ATOM 638 C CA . THR A 1 78 ? 7.555 46.625 8.945 1 87.56 78 THR A CA 1
ATOM 639 C C . THR A 1 78 ? 8.188 45.25 8.742 1 87.56 78 THR A C 1
ATOM 641 O O . THR A 1 78 ? 8.289 44.781 7.617 1 87.56 78 THR A O 1
ATOM 644 N N . VAL A 1 79 ? 8.625 44.844 9.875 1 85.56 79 VAL A N 1
ATOM 645 C CA . VAL A 1 79 ? 9.203 43.5 9.828 1 85.56 79 VAL A CA 1
ATOM 646 C C . VAL A 1 79 ? 8.117 42.438 10.078 1 85.56 79 VAL A C 1
ATOM 648 O O . VAL A 1 79 ? 7.375 42.531 11.062 1 85.56 79 VAL A O 1
ATOM 651 N N . PHE A 1 80 ? 7.957 41.625 9.055 1 84.31 80 PHE A N 1
ATOM 652 C CA . PHE A 1 80 ? 6.992 40.531 9.109 1 84.31 80 PHE A CA 1
ATOM 653 C C . PHE A 1 80 ? 7.559 39.344 9.891 1 84.31 80 PHE A C 1
ATOM 655 O O . PHE A 1 80 ? 8.656 38.875 9.594 1 84.31 80 PHE A O 1
ATOM 662 N N . GLU A 1 81 ? 6.844 39 10.992 1 72.56 81 GLU A N 1
ATOM 663 C CA . GLU A 1 81 ? 7.254 37.875 11.836 1 72.56 81 GLU A CA 1
ATOM 664 C C . GLU A 1 81 ? 6.184 36.781 11.867 1 72.56 81 GLU A C 1
ATOM 666 O O . GLU A 1 81 ? 5.762 36.375 12.945 1 72.56 81 GLU A O 1
ATOM 671 N N . SER A 1 82 ? 5.695 36.406 10.789 1 64.31 82 SER A N 1
ATOM 672 C CA . SER A 1 82 ? 4.816 35.281 10.547 1 64.31 82 SER A CA 1
ATOM 673 C C . SER A 1 82 ? 3.4 35.562 11.031 1 64.31 82 SER A C 1
ATOM 675 O O . SER A 1 82 ? 2.668 34.656 11.398 1 64.31 82 SER A O 1
ATOM 677 N N . ASP A 1 83 ? 2.988 36.781 11.18 1 67.44 83 ASP A N 1
ATOM 678 C CA . ASP A 1 83 ? 1.642 37.219 11.539 1 67.44 83 ASP A CA 1
ATOM 679 C C . ASP A 1 83 ? 1.061 38.156 10.477 1 67.44 83 ASP A C 1
ATOM 681 O O . ASP A 1 83 ? 1.357 39.344 10.461 1 67.44 83 ASP A O 1
ATOM 685 N N . PHE A 1 84 ? 0.155 37.562 9.75 1 79.19 84 PHE A N 1
ATOM 686 C CA . PHE A 1 84 ? -0.396 38.344 8.633 1 79.19 84 PHE A CA 1
ATOM 687 C C . PHE A 1 84 ? -1.371 39.406 9.133 1 79.19 84 PHE A C 1
ATOM 689 O O . PHE A 1 84 ? -1.41 40.5 8.602 1 79.19 84 PHE A O 1
ATOM 696 N N . GLU A 1 85 ? -2.107 39.062 10.18 1 72.62 85 GLU A N 1
ATOM 697 C CA . GLU A 1 85 ? -3.104 40 10.664 1 72.62 85 GLU A CA 1
ATOM 698 C C . GLU A 1 85 ? -2.439 41.281 11.227 1 72.62 85 GLU A C 1
ATOM 700 O O . GLU A 1 85 ? -2.877 42.375 10.938 1 72.62 85 GLU A O 1
ATOM 705 N N . LEU A 1 86 ? -1.428 40.969 11.898 1 78.25 86 LEU A N 1
ATOM 706 C CA . LEU A 1 86 ? -0.71 42.094 12.492 1 78.25 86 LEU A CA 1
ATOM 707 C C . LEU A 1 86 ? -0.099 42.969 11.406 1 78.25 86 LEU A C 1
ATOM 709 O O . LEU A 1 86 ? -0.185 44.188 11.484 1 78.25 86 LEU A O 1
ATOM 713 N N . VAL A 1 87 ? 0.429 42.312 10.422 1 85.06 87 VAL A N 1
ATOM 714 C CA . VAL A 1 87 ? 1.112 43.094 9.398 1 85.06 87 VAL A CA 1
ATOM 715 C C . VAL A 1 87 ? 0.089 43.906 8.578 1 85.06 87 VAL A C 1
ATOM 717 O O . VAL A 1 87 ? 0.337 45.031 8.203 1 85.06 87 VAL A O 1
ATOM 720 N N . ILE A 1 88 ? -1.013 43.344 8.438 1 82.25 88 ILE A N 1
ATOM 721 C CA . ILE A 1 88 ? -2.061 44.031 7.688 1 82.25 88 ILE A CA 1
ATOM 722 C C . ILE A 1 88 ? -2.518 45.281 8.453 1 82.25 88 ILE A C 1
ATOM 724 O O . ILE A 1 88 ? -2.674 46.344 7.871 1 82.25 88 ILE A O 1
ATOM 728 N N . GLU A 1 89 ? -2.711 45.062 9.719 1 78.75 89 GLU A N 1
ATOM 729 C CA . GLU A 1 89 ? -3.098 46.188 10.562 1 78.75 89 GLU A CA 1
ATOM 730 C C . GLU A 1 89 ? -2.051 47.281 10.516 1 78.75 89 GLU A C 1
ATOM 732 O O . GLU A 1 89 ? -2.395 48.469 10.453 1 78.75 89 GLU A O 1
ATOM 737 N N . GLN A 1 90 ? -0.891 46.938 10.477 1 83.44 90 GLN A N 1
ATOM 738 C CA . GLN A 1 90 ? 0.209 47.875 10.445 1 83.44 90 GLN A CA 1
ATOM 739 C C . GLN A 1 90 ? 0.257 48.625 9.109 1 83.44 90 GLN A C 1
ATOM 741 O O . GLN A 1 90 ? 0.459 49.844 9.07 1 83.44 90 GLN A O 1
ATOM 746 N N . ILE A 1 91 ? 0.038 47.875 8.133 1 86 91 ILE A N 1
ATOM 747 C CA . ILE A 1 91 ? 0.015 48.438 6.797 1 86 91 ILE A CA 1
ATOM 748 C C . ILE A 1 91 ? -1.124 49.469 6.695 1 86 91 ILE A C 1
ATOM 750 O O . ILE A 1 91 ? -0.919 50.594 6.254 1 86 91 ILE A O 1
ATOM 754 N N . LEU A 1 92 ? -2.262 49.062 7.211 1 81 92 LEU A N 1
ATOM 755 C CA . LEU A 1 92 ? -3.443 49.938 7.121 1 81 92 LEU A CA 1
ATOM 756 C C . LEU A 1 92 ? -3.291 51.156 8.008 1 81 92 LEU A C 1
ATOM 758 O O . LEU A 1 92 ? -3.67 52.25 7.605 1 81 92 LEU A O 1
ATOM 762 N N . ASN A 1 93 ? -2.799 50.938 9.133 1 81 93 ASN A N 1
ATOM 763 C CA . ASN A 1 93 ? -2.543 52.031 10.039 1 81 93 ASN A CA 1
ATOM 764 C C . ASN A 1 93 ? -1.567 53.031 9.43 1 81 93 ASN A C 1
ATOM 766 O O . ASN A 1 93 ? -1.759 54.25 9.555 1 81 93 ASN A O 1
ATOM 770 N N . PHE A 1 94 ? -0.603 52.469 8.781 1 84.25 94 PHE A N 1
ATOM 771 C CA . PHE A 1 94 ? 0.39 53.344 8.156 1 84.25 94 PHE A CA 1
ATOM 772 C C . PHE A 1 94 ? -0.243 54.156 7.051 1 84.25 94 PHE A C 1
ATOM 774 O O . PHE A 1 94 ? 0.037 55.375 6.934 1 84.25 94 PHE A O 1
ATOM 781 N N . PHE A 1 95 ? -1.143 53.562 6.352 1 79.62 95 PHE A N 1
ATOM 782 C CA . PHE A 1 95 ? -1.756 54.25 5.227 1 79.62 95 PHE A CA 1
ATOM 783 C C . PHE A 1 95 ? -3.02 54.969 5.664 1 79.62 95 PHE A C 1
ATOM 785 O O . PHE A 1 95 ? -3.762 55.5 4.828 1 79.62 95 PHE A O 1
ATOM 792 N N . SER A 1 96 ? -3.322 55 7.07 1 73.81 96 SER A N 1
ATOM 793 C CA . SER A 1 96 ? -4.465 55.688 7.66 1 73.81 96 SER A CA 1
ATOM 794 C C . SER A 1 96 ? -5.777 55.188 7.059 1 73.81 96 SER A C 1
ATOM 796 O O . SER A 1 96 ? -6.68 55.969 6.781 1 73.81 96 SER A O 1
ATOM 798 N N . LEU A 1 97 ? -5.754 53.906 6.688 1 68.38 97 LEU A N 1
ATOM 799 C CA . LEU A 1 97 ? -6.957 53.281 6.152 1 68.38 97 LEU A CA 1
ATOM 800 C C . LEU A 1 97 ? -7.746 52.594 7.258 1 68.38 97 LEU A C 1
ATOM 802 O O . LEU A 1 97 ? -7.316 51.562 7.781 1 68.38 97 LEU A O 1
ATOM 806 N N . GLN A 1 98 ? -8.391 53.188 8.242 1 57.75 98 GLN A N 1
ATOM 807 C CA . GLN A 1 98 ? -9.094 52.656 9.398 1 57.75 98 GLN A CA 1
ATOM 808 C C . GLN A 1 98 ? -10.523 52.281 9.047 1 57.75 98 GLN A C 1
ATOM 810 O O . GLN A 1 98 ? -11.164 52.938 8.227 1 57.75 98 GLN A O 1
ATOM 815 N N . PRO A 1 99 ? -11.086 51.094 9.398 1 48.25 99 PRO A N 1
ATOM 816 C CA . PRO A 1 99 ? -12.508 50.812 9.234 1 48.25 99 PRO A CA 1
ATOM 817 C C . PRO A 1 99 ? -13.406 51.844 9.898 1 48.25 99 PRO A C 1
ATOM 819 O O . PRO A 1 99 ? -13.031 52.438 10.906 1 48.25 99 PRO A O 1
ATOM 822 N N . SER A 1 100 ? -14.383 52.469 9.305 1 40.66 100 SER A N 1
ATOM 823 C CA . SER A 1 100 ? -15.359 53.406 9.875 1 40.66 100 SER A CA 1
ATOM 824 C C . SER A 1 100 ? -16.094 52.781 11.047 1 40.66 100 SER A C 1
ATOM 826 O O . SER A 1 100 ? -16.672 51.688 10.922 1 40.66 100 SER A O 1
ATOM 828 N N . GLU A 1 101 ? -15.695 52.75 12.289 1 36.69 101 GLU A N 1
ATOM 829 C CA . GLU A 1 101 ? -16.625 52.406 13.367 1 36.69 101 GLU A CA 1
ATOM 830 C C . GLU A 1 101 ? -18 53 13.117 1 36.69 101 GLU A C 1
ATOM 832 O O . GLU A 1 101 ? -18.125 54.219 12.836 1 36.69 101 GLU A O 1
ATOM 837 N N . GLU A 1 102 ? -19.047 52.281 12.773 1 32.5 102 GLU A N 1
ATOM 838 C CA . GLU A 1 102 ? -20.453 52.656 12.711 1 32.5 102 GLU A CA 1
ATOM 839 C C . GLU A 1 102 ? -20.844 53.531 13.906 1 32.5 102 GLU A C 1
ATOM 841 O O . GLU A 1 102 ? -20.453 53.25 15.039 1 32.5 102 GLU A O 1
ATOM 846 N N . ASP A 1 103 ? -21.297 54.781 13.781 1 30.86 103 ASP A N 1
ATOM 847 C CA . ASP A 1 103 ? -21.875 55.812 14.656 1 30.86 103 ASP A CA 1
ATOM 848 C C . ASP A 1 103 ? -22.969 55.219 15.531 1 30.86 103 ASP A C 1
ATOM 850 O O . ASP A 1 103 ? -23.906 54.562 15.031 1 30.86 103 ASP A O 1
ATOM 854 N N . PRO A 1 104 ? -22.75 54.812 16.859 1 29.5 104 PRO A N 1
ATOM 855 C CA . PRO A 1 104 ? -23.969 54.5 17.625 1 29.5 104 PRO A CA 1
ATOM 856 C C . PRO A 1 104 ? -25.141 55.406 17.281 1 29.5 104 PRO A C 1
ATOM 858 O O . PRO A 1 104 ? -24.938 56.531 16.766 1 29.5 104 PRO A O 1
ATOM 861 N N . LEU A 1 105 ? -26.484 54.938 17.422 1 26.61 105 LEU A N 1
ATOM 862 C CA . LEU A 1 105 ? -27.781 55.562 17.25 1 26.61 105 LEU A CA 1
ATOM 863 C C . LEU A 1 105 ? -27.812 56.906 18 1 26.61 105 LEU A C 1
ATOM 865 O O . LEU A 1 105 ? -27.375 57 19.141 1 26.61 105 LEU A O 1
ATOM 869 N N . GLN A 1 106 ? -27.859 58 17.312 1 26.34 106 GLN A N 1
ATOM 870 C CA . GLN A 1 106 ? -28.219 59.375 17.672 1 26.34 106 GLN A CA 1
ATOM 871 C C . GLN A 1 106 ? -29.484 59.406 18.516 1 26.34 106 GLN A C 1
ATOM 873 O O . GLN A 1 106 ? -30.562 59.062 18.016 1 26.34 106 GLN A O 1
ATOM 878 N N . ILE A 1 107 ? -29.469 58.875 19.875 1 23.05 107 ILE A N 1
ATOM 879 C CA . ILE A 1 107 ? -30.609 59.281 20.688 1 23.05 107 ILE A CA 1
ATOM 880 C C . ILE A 1 107 ? -30.906 60.781 20.469 1 23.05 107 ILE A C 1
ATOM 882 O O . ILE A 1 107 ? -30 61.594 20.547 1 23.05 107 ILE A O 1
ATOM 886 N N . LYS A 1 108 ? -32.094 61 19.906 1 22.78 108 LYS A N 1
ATOM 887 C CA . LYS A 1 108 ? -32.781 62.25 19.641 1 22.78 108 LYS A CA 1
ATOM 888 C C . LYS A 1 108 ? -32.938 63.094 20.906 1 22.78 108 LYS A C 1
ATOM 890 O O . LYS A 1 108 ? -33.531 62.625 21.891 1 22.78 108 LYS A O 1
ATOM 895 N N . GLU A 1 109 ? -31.828 63.812 21.312 1 22.17 109 GLU A N 1
ATOM 896 C CA . GLU A 1 109 ? -32.031 64.875 22.297 1 22.17 109 GLU A CA 1
ATOM 897 C C . GLU A 1 109 ? -33.312 65.688 21.953 1 22.17 109 GLU A C 1
ATOM 899 O O . GLU A 1 109 ? -33.469 66.188 20.828 1 22.17 109 GLU A O 1
ATOM 904 N N . VAL A 1 110 ? -34.469 65.312 22.641 1 21.88 110 VAL A N 1
ATOM 905 C CA . VAL A 1 110 ? -35.656 66.125 22.828 1 21.88 110 VAL A CA 1
ATOM 906 C C . VAL A 1 110 ? -35.25 67.562 23.109 1 21.88 110 VAL A C 1
ATOM 908 O O . VAL A 1 110 ? -34.156 67.812 23.562 1 21.88 110 VAL A O 1
ATOM 911 N N . ASN A 1 111 ? -36.281 68.5 22.891 1 20.64 111 ASN A N 1
ATOM 912 C CA . ASN A 1 111 ? -36.375 70 22.766 1 20.64 111 ASN A CA 1
ATOM 913 C C . ASN A 1 111 ? -36.031 70.688 24.062 1 20.64 111 ASN A C 1
ATOM 915 O O . ASN A 1 111 ? -36.938 70.938 24.891 1 20.64 111 ASN A O 1
ATOM 919 N N . ALA A 1 112 ? -35 70.25 24.828 1 19.88 112 ALA A N 1
ATOM 920 C CA . ALA A 1 112 ? -34.938 71 26.047 1 19.88 112 ALA A CA 1
ATOM 921 C C . ALA A 1 112 ? -34.812 72.5 25.719 1 19.88 112 ALA A C 1
ATOM 923 O O . ALA A 1 112 ? -33.906 72.938 24.953 1 19.88 112 ALA A O 1
ATOM 924 N N . SER A 1 113 ? -35.812 73.312 26.047 1 19.59 113 SER A N 1
ATOM 925 C CA . SER A 1 113 ? -36.156 74.75 26.047 1 19.59 113 SER A CA 1
ATOM 926 C C . SER A 1 113 ? -35.031 75.562 26.688 1 19.59 113 SER A C 1
ATOM 928 O O . SER A 1 113 ? -34.625 76.562 26.172 1 19.59 113 SER A O 1
ATOM 930 N N . VAL A 1 114 ? -34.938 75.5 28.047 1 21.83 114 VAL A N 1
ATOM 931 C CA . VAL A 1 114 ? -35 76.75 28.781 1 21.83 114 VAL A CA 1
ATOM 932 C C . VAL A 1 114 ? -33.625 77.438 28.766 1 21.83 114 VAL A C 1
ATOM 934 O O . VAL A 1 114 ? -32.594 76.75 28.797 1 21.83 114 VAL A O 1
ATOM 937 N N . ILE A 1 115 ? -33.531 78.812 28.797 1 19.33 115 ILE A N 1
ATOM 938 C CA . ILE A 1 115 ? -32.75 79.938 28.328 1 19.33 115 ILE A CA 1
ATOM 939 C C . ILE A 1 115 ? -31.484 80.062 29.188 1 19.33 115 ILE A C 1
ATOM 941 O O . ILE A 1 115 ? -30.375 80.125 28.656 1 19.33 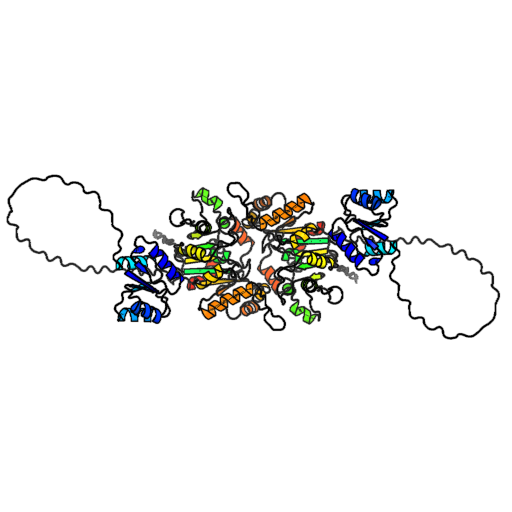115 ILE A O 1
ATOM 945 N N . ALA A 1 116 ? -31.625 80.375 30.516 1 20.86 116 ALA A N 1
ATOM 946 C CA . ALA A 1 116 ? -31.188 81.75 30.844 1 20.86 116 ALA A CA 1
ATOM 947 C C . ALA A 1 116 ? -29.719 81.75 31.219 1 20.86 116 ALA A C 1
ATOM 949 O O . ALA A 1 116 ? -28.938 82.562 30.656 1 20.86 116 ALA A O 1
ATOM 950 N N . THR A 1 117 ? -29.422 81.875 32.562 1 21.36 117 THR A N 1
ATOM 951 C CA . THR A 1 117 ? -28.688 83 33.156 1 21.36 117 THR A CA 1
ATOM 952 C C . THR A 1 117 ? -27.203 82.688 33.281 1 21.36 117 THR A C 1
ATOM 954 O O . THR A 1 117 ? -26.828 81.5 33.531 1 21.36 117 THR A O 1
ATOM 957 N N . LYS A 1 118 ? -26.344 83.625 32.969 1 23.44 118 LYS A N 1
ATOM 958 C CA . LYS A 1 118 ? -24.953 83.875 32.594 1 23.44 118 LYS A CA 1
ATOM 959 C C . LYS A 1 118 ? -24.016 83.562 33.75 1 23.44 118 LYS A C 1
ATOM 961 O O . LYS A 1 118 ? -22.828 83.875 33.719 1 23.44 118 LYS A O 1
ATOM 966 N N . PRO A 1 119 ? -24.391 82.625 34.781 1 24.88 119 PRO A N 1
ATOM 967 C CA . PRO A 1 119 ? -23.625 83.125 35.938 1 24.88 119 PRO A CA 1
ATOM 968 C C . PRO A 1 119 ? -22.125 83.062 35.688 1 24.88 119 PRO A C 1
ATOM 970 O O . PRO A 1 119 ? -21.641 82.312 34.844 1 24.88 119 PRO A O 1
ATOM 973 N N . PRO A 1 120 ? -21.344 83.875 36.5 1 25.14 120 PRO A N 1
ATOM 974 C CA . PRO A 1 120 ? -19.984 84.438 36.406 1 25.14 120 PRO A CA 1
ATOM 975 C C . PRO A 1 120 ? -18.922 83.312 36.5 1 25.14 120 PRO A C 1
ATOM 977 O O . PRO A 1 120 ? -19.141 82.312 37.156 1 25.14 120 PRO A O 1
ATOM 980 N N . VAL A 1 121 ? -17.984 83.312 35.625 1 23.78 121 VAL A N 1
ATOM 981 C CA . VAL A 1 121 ? -16.922 82.438 35.125 1 23.78 121 VAL A CA 1
ATOM 982 C C . VAL A 1 121 ? -15.836 82.312 36.188 1 23.78 121 VAL A C 1
ATOM 984 O O . VAL A 1 121 ? -15.086 83.25 36.469 1 23.78 121 VAL A O 1
ATOM 987 N N . GLU A 1 122 ? -16.297 81.812 37.438 1 23.67 122 GLU A N 1
ATOM 988 C CA . GLU A 1 122 ? -15.227 81.875 38.438 1 23.67 122 GLU A CA 1
ATOM 989 C C . GLU A 1 122 ? -13.984 81.125 37.938 1 23.67 122 GLU A C 1
ATOM 991 O O . GLU A 1 122 ? -14.094 80.125 37.219 1 23.67 122 GLU A O 1
ATOM 996 N N . LYS A 1 123 ? -12.844 81.75 38.219 1 25.41 123 LYS A N 1
ATOM 997 C CA . LYS A 1 123 ? -11.453 81.562 37.844 1 25.41 123 LYS A CA 1
ATOM 998 C C . LYS A 1 123 ? -10.898 80.25 38.312 1 25.41 123 LYS A C 1
ATOM 1000 O O . LYS A 1 123 ? -10.578 80.062 39.5 1 25.41 123 LYS A O 1
ATOM 1005 N N . LYS A 1 124 ? -11.547 79.188 37.938 1 24.95 124 LYS A N 1
ATOM 1006 C CA . LYS A 1 124 ? -11.086 77.938 38.594 1 24.95 124 LYS A CA 1
ATOM 1007 C C . LYS A 1 124 ? -9.594 77.75 38.375 1 24.95 124 LYS A C 1
ATOM 1009 O O . LYS A 1 124 ? -9.078 78 37.281 1 24.95 124 LYS A O 1
ATOM 1014 N N . GLU A 1 125 ? -8.93 77.688 39.531 1 25.38 125 GLU A N 1
ATOM 1015 C CA . GLU A 1 125 ? -7.52 77.438 39.812 1 25.38 125 GLU A CA 1
ATOM 1016 C C . GLU A 1 125 ? -7.023 76.188 39.094 1 25.38 125 GLU A C 1
ATOM 1018 O O . GLU A 1 125 ? -7.727 75.188 39.031 1 25.38 125 GLU A O 1
ATOM 1023 N N . LYS A 1 126 ? -6.082 76.438 38.188 1 24 126 LYS A N 1
ATOM 1024 C CA . LYS A 1 126 ? -5.414 75.5 37.281 1 24 126 LYS A CA 1
ATOM 1025 C C . LYS A 1 126 ? -4.746 74.375 38.031 1 24 126 LYS A C 1
ATOM 1027 O O . LYS A 1 126 ? -3.785 74.562 38.781 1 24 126 LYS A O 1
ATOM 1032 N N . ILE A 1 127 ? -5.477 73.5 38.75 1 24.23 127 ILE A N 1
ATOM 1033 C CA . ILE A 1 127 ? -4.758 72.438 39.406 1 24.23 127 ILE A CA 1
ATOM 1034 C C . ILE A 1 127 ? -3.889 71.688 38.375 1 24.23 127 ILE A C 1
ATOM 1036 O O . ILE A 1 127 ? -4.379 71.25 37.344 1 24.23 127 ILE A O 1
ATOM 1040 N N . ILE A 1 128 ? -2.602 71.938 38.406 1 23.69 128 ILE A N 1
ATOM 1041 C CA . ILE A 1 128 ? -1.515 71.312 37.625 1 23.69 128 ILE A CA 1
ATOM 1042 C C . ILE A 1 128 ? -1.494 69.812 37.844 1 23.69 128 ILE A C 1
ATOM 1044 O O . ILE A 1 128 ? -1.285 69.375 38.969 1 23.69 128 ILE A O 1
ATOM 1048 N N . TYR A 1 129 ? -2.396 69.062 37.312 1 22.61 129 TYR A N 1
ATOM 1049 C CA . TYR A 1 129 ? -2.361 67.625 37.469 1 22.61 129 TYR A CA 1
ATOM 1050 C C . TYR A 1 129 ? -1.026 67.062 37 1 22.61 129 TYR A C 1
ATOM 1052 O O . TYR A 1 129 ? -0.568 67.375 35.875 1 22.61 129 TYR A O 1
ATOM 1060 N N . GLN A 1 130 ? -0.03 67 37.844 1 25.66 130 GLN A N 1
ATOM 1061 C CA . GLN A 1 130 ? 1.21 66.25 37.562 1 25.66 130 GLN A CA 1
ATOM 1062 C C . GLN A 1 130 ? 0.928 64.875 37.031 1 25.66 130 GLN A C 1
ATOM 1064 O O . GLN A 1 130 ? 0.266 64.062 37.688 1 25.66 130 GLN A O 1
ATOM 1069 N N . GLU A 1 131 ? 0.842 64.688 35.781 1 24.84 131 GLU A N 1
ATOM 1070 C CA . GLU A 1 131 ? 0.656 63.438 35.125 1 24.84 131 GLU A CA 1
ATOM 1071 C C . GLU A 1 131 ? 1.699 62.406 35.562 1 24.84 131 GLU A C 1
ATOM 1073 O O . GLU A 1 131 ? 2.9 62.625 35.406 1 24.84 131 GLU A O 1
ATOM 1078 N N . LYS A 1 132 ? 1.539 61.812 36.781 1 27.34 132 LYS A N 1
ATOM 1079 C CA . LYS A 1 132 ? 2.383 60.688 37.094 1 27.34 132 LYS A CA 1
ATOM 1080 C C . LYS A 1 132 ? 2.49 59.719 35.938 1 27.34 132 LYS A C 1
ATOM 1082 O O . LYS A 1 132 ? 1.475 59.281 35.406 1 27.34 132 LYS A O 1
ATOM 1087 N N . VAL A 1 133 ? 3.559 59.781 35.25 1 26.23 133 VAL A N 1
ATOM 1088 C CA . VAL A 1 133 ? 3.979 58.781 34.25 1 26.23 133 VAL A CA 1
ATOM 1089 C C . VAL A 1 133 ? 3.953 57.375 34.875 1 26.23 133 VAL A C 1
ATOM 1091 O O . VAL A 1 133 ? 4.719 57.094 35.781 1 26.23 133 VAL A O 1
ATOM 1094 N N . VAL A 1 134 ? 2.832 56.906 35.312 1 27.61 134 VAL A N 1
ATOM 1095 C CA . VAL A 1 134 ? 2.9 55.5 35.719 1 27.61 134 VAL A CA 1
ATOM 1096 C C . VAL A 1 134 ? 3.586 54.688 34.625 1 27.61 134 VAL A C 1
ATOM 1098 O O . VAL A 1 134 ? 3.145 54.688 33.469 1 27.61 134 VAL A O 1
ATOM 1101 N N . GLU A 1 135 ? 4.832 54.469 34.812 1 25.83 135 GLU A N 1
ATOM 1102 C CA . GLU A 1 135 ? 5.559 53.5 34.031 1 25.83 135 GLU A CA 1
ATOM 1103 C C . GLU A 1 135 ? 4.805 52.156 33.938 1 25.83 135 GLU A C 1
ATOM 1105 O O . GLU A 1 135 ? 4.633 51.469 34.969 1 25.83 135 GLU A O 1
ATOM 1110 N N . LYS A 1 136 ? 3.703 52.156 33.344 1 28.12 136 LYS A N 1
ATOM 1111 C CA . LYS A 1 136 ? 3.107 50.844 33.125 1 28.12 136 LYS A CA 1
ATOM 1112 C C . LYS A 1 136 ? 4.152 49.844 32.656 1 28.12 136 LYS A C 1
ATOM 1114 O O . LYS A 1 136 ? 4.809 50.062 31.625 1 28.12 136 LYS A O 1
ATOM 1119 N N . GLU A 1 137 ? 4.742 49.219 33.625 1 26.73 137 GLU A N 1
ATOM 1120 C CA . GLU A 1 137 ? 5.492 48.031 33.25 1 26.73 137 GLU A CA 1
ATOM 1121 C C . GLU A 1 137 ? 4.742 47.219 32.219 1 26.73 137 GLU A C 1
ATOM 1123 O O . GLU A 1 137 ? 3.65 46.719 32.469 1 26.73 137 GLU A O 1
ATOM 1128 N N . VAL A 1 138 ? 4.762 47.688 31.047 1 28.33 138 VAL A N 1
ATOM 1129 C CA . VAL A 1 138 ? 4.297 46.812 29.969 1 28.33 138 VAL A CA 1
ATOM 1130 C C . VAL A 1 138 ? 4.891 45.406 30.156 1 28.33 138 VAL A C 1
ATOM 1132 O O . VAL A 1 138 ? 6.105 45.219 30.062 1 28.33 138 VAL A O 1
ATOM 1135 N N . PHE A 1 139 ? 4.434 44.719 31.156 1 27.31 139 PHE A N 1
ATOM 1136 C CA . PHE A 1 139 ? 4.766 43.312 31 1 27.31 139 PHE A CA 1
ATOM 1137 C C . PHE A 1 139 ? 4.691 42.906 29.547 1 27.31 139 PHE A C 1
ATOM 1139 O O . PHE A 1 139 ? 3.631 42.969 28.922 1 27.31 139 PHE A O 1
ATOM 1146 N N . LYS A 1 140 ? 5.707 43.156 28.875 1 28.61 140 LYS A N 1
ATOM 1147 C CA . LYS A 1 140 ? 5.918 42.5 27.578 1 28.61 140 LYS A CA 1
ATOM 1148 C C . LYS A 1 140 ? 5.52 41.031 27.625 1 28.61 140 LYS A C 1
ATOM 1150 O O . LYS A 1 140 ? 6.227 40.219 28.203 1 28.61 140 LYS A O 1
ATOM 1155 N N . THR A 1 141 ? 4.277 40.812 28 1 27.62 141 THR A N 1
ATOM 1156 C CA . THR A 1 141 ? 3.969 39.438 27.672 1 27.62 141 THR A CA 1
ATOM 1157 C C . THR A 1 141 ? 4.559 39.062 26.312 1 27.62 141 THR A C 1
ATOM 1159 O O . THR A 1 141 ? 4.203 39.656 25.297 1 27.62 141 THR A O 1
ATOM 1162 N N . SER A 1 142 ? 5.863 38.938 26.25 1 29.3 142 SER A N 1
ATOM 1163 C CA . SER A 1 142 ? 6.441 38.312 25.062 1 29.3 142 SER A CA 1
ATOM 1164 C C . SER A 1 142 ? 5.477 37.312 24.438 1 29.3 142 SER A C 1
ATOM 1166 O O . SER A 1 142 ? 5.25 36.219 24.984 1 29.3 142 SER A O 1
ATOM 1168 N N . TYR A 1 143 ? 4.359 37.656 24.078 1 31.33 143 TYR A N 1
ATOM 1169 C CA . TYR A 1 143 ? 3.617 36.75 23.234 1 31.33 143 TYR A CA 1
ATOM 1170 C C . TYR A 1 143 ? 4.516 36.156 22.156 1 31.33 143 TYR A C 1
ATOM 1172 O O . TYR A 1 143 ? 4.961 36.844 21.25 1 31.33 143 TYR A O 1
ATOM 1180 N N . THR A 1 144 ? 5.57 35.438 22.328 1 37.94 144 THR A N 1
ATOM 1181 C CA . THR A 1 144 ? 6.344 34.688 21.328 1 37.94 144 THR A CA 1
ATOM 1182 C C . THR A 1 144 ? 5.422 34.062 20.297 1 37.94 144 THR A C 1
ATOM 1184 O O . THR A 1 144 ? 4.703 33.094 20.594 1 37.94 144 THR A O 1
ATOM 1187 N N . SER A 1 145 ? 4.691 34.844 19.453 1 47.91 145 SER A N 1
ATOM 1188 C CA . SER A 1 145 ? 3.848 34.375 18.344 1 47.91 145 SER A CA 1
ATOM 1189 C C . SER A 1 145 ? 4.535 33.281 17.531 1 47.91 145 SER A C 1
ATOM 1191 O O . SER A 1 145 ? 5.684 33.438 17.125 1 47.91 145 SER A O 1
ATOM 1193 N N . ILE A 1 146 ? 4.355 32 17.656 1 59.88 146 ILE A N 1
ATOM 1194 C CA . ILE A 1 146 ? 4.824 30.891 16.828 1 59.88 146 ILE A CA 1
ATOM 1195 C C . ILE A 1 146 ? 4.395 31.125 15.383 1 59.88 146 ILE A C 1
ATOM 1197 O O . ILE A 1 146 ? 3.205 31.266 15.094 1 59.88 146 ILE A O 1
ATOM 1201 N N . PRO A 1 147 ? 5.328 31.578 14.492 1 66.38 147 PRO A N 1
ATOM 1202 C CA . PRO A 1 147 ? 4.953 31.672 13.086 1 66.38 147 PRO A CA 1
ATOM 1203 C C . PRO A 1 147 ? 4.227 30.422 12.578 1 66.38 147 PRO A C 1
ATOM 1205 O O . PRO A 1 147 ? 4.441 29.328 13.094 1 66.38 147 PRO A O 1
ATOM 1208 N N . ASN A 1 148 ? 3.363 30.641 11.625 1 84.38 148 ASN A N 1
ATOM 1209 C CA . ASN A 1 148 ? 2.666 29.5 11.016 1 84.38 148 ASN A CA 1
ATOM 1210 C C . ASN A 1 148 ? 3.629 28.578 10.281 1 84.38 148 ASN A C 1
ATOM 1212 O O . ASN A 1 148 ? 4.566 29.047 9.625 1 84.38 148 ASN A O 1
ATOM 1216 N N . GLN A 1 149 ? 3.523 27.375 10.531 1 91.25 149 GLN A N 1
ATOM 1217 C CA . GLN A 1 149 ? 4.402 26.391 9.914 1 91.25 149 GLN A CA 1
ATOM 1218 C C . GLN A 1 149 ? 3.609 25.422 9.039 1 91.25 149 GLN A C 1
ATOM 1220 O O . GLN A 1 149 ? 2.516 24.984 9.414 1 91.25 149 GLN A O 1
ATOM 1225 N N . LEU A 1 150 ? 4.16 25.234 7.871 1 95.75 150 LEU A N 1
ATOM 1226 C CA . LEU A 1 150 ? 3.637 24.219 6.969 1 95.75 150 LEU A CA 1
ATOM 1227 C C . LEU A 1 150 ? 4.516 22.969 6.984 1 95.75 150 LEU A C 1
ATOM 1229 O O . LEU A 1 150 ? 5.688 23.031 6.598 1 95.75 150 LEU A O 1
ATOM 1233 N N . ILE A 1 151 ? 3.967 21.891 7.441 1 98.44 151 ILE A N 1
ATOM 1234 C CA . ILE A 1 151 ? 4.656 20.609 7.5 1 98.44 151 ILE A CA 1
ATOM 1235 C C . ILE A 1 151 ? 4.051 19.641 6.48 1 98.44 151 ILE A C 1
ATOM 1237 O O . ILE A 1 151 ? 2.836 19.422 6.473 1 98.44 151 ILE A O 1
ATOM 1241 N N . VAL A 1 152 ? 4.859 19.125 5.602 1 98.75 152 VAL A N 1
ATOM 1242 C CA . VAL A 1 152 ? 4.398 18.109 4.664 1 98.75 152 VAL A CA 1
ATOM 1243 C C . VAL A 1 152 ? 4.934 16.734 5.082 1 98.75 152 VAL A C 1
ATOM 1245 O O . VAL A 1 152 ? 6.137 16.578 5.309 1 98.75 152 VAL A O 1
ATOM 1248 N N . VAL A 1 153 ? 4.02 15.805 5.266 1 98.94 153 VAL A N 1
ATOM 1249 C CA . VAL A 1 153 ? 4.367 14.43 5.617 1 98.94 153 VAL A CA 1
ATOM 1250 C C . VAL A 1 153 ? 4.039 13.5 4.453 1 98.94 153 VAL A C 1
ATOM 1252 O O . VAL A 1 153 ? 2.92 13.516 3.936 1 98.94 153 VAL A O 1
ATOM 1255 N N . GLY A 1 154 ? 4.992 12.734 4.016 1 98.81 154 GLY A N 1
ATOM 1256 C CA . GLY A 1 154 ? 4.793 11.773 2.945 1 98.81 154 GLY A CA 1
ATOM 1257 C C . GLY A 1 154 ? 5.465 10.438 3.211 1 98.81 154 GLY A C 1
ATOM 1258 O O . GLY A 1 154 ? 6.191 10.289 4.195 1 98.81 154 GLY A O 1
ATOM 1259 N N . SER A 1 155 ? 5.133 9.469 2.342 1 98.62 155 SER A N 1
ATOM 1260 C CA . SER A 1 155 ? 5.766 8.148 2.34 1 98.62 155 SER A CA 1
ATOM 1261 C C . SER A 1 155 ? 6.453 7.871 1.008 1 98.62 155 SER A C 1
ATOM 1263 O O . SER A 1 155 ? 5.938 8.234 -0.052 1 98.62 155 SER A O 1
ATOM 1265 N N . MET A 1 156 ? 7.609 7.199 1.035 1 97.81 156 MET A N 1
ATOM 1266 C CA . MET A 1 156 ? 8.289 6.824 -0.202 1 97.81 156 MET A CA 1
ATOM 1267 C C . MET A 1 156 ? 7.492 5.758 -0.953 1 97.81 156 MET A C 1
ATOM 1269 O O . MET A 1 156 ? 7.543 5.695 -2.182 1 97.81 156 MET A O 1
ATOM 1273 N N . TRP A 1 157 ? 6.793 4.914 -0.219 1 96.88 157 TRP A N 1
ATOM 1274 C CA . TRP A 1 157 ? 5.922 3.896 -0.805 1 96.88 157 TRP A CA 1
ATOM 1275 C C . TRP A 1 157 ? 4.688 3.674 0.059 1 96.88 157 TRP A C 1
ATOM 1277 O O . TRP A 1 157 ? 4.672 4.035 1.238 1 96.88 157 TRP A O 1
ATOM 1287 N N . SER A 1 158 ? 3.674 3.1 -0.55 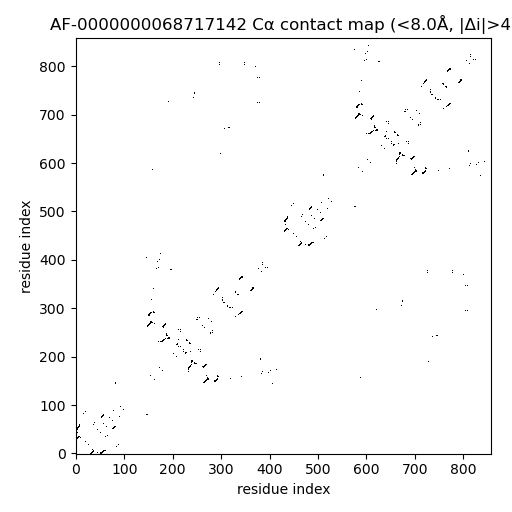1 94.62 158 SER A N 1
ATOM 1288 C CA . SER A 1 158 ? 2.412 2.846 0.142 1 94.62 158 SER A CA 1
ATOM 1289 C C . SER A 1 158 ? 2.615 1.922 1.338 1 94.62 158 SER A C 1
ATOM 1291 O O . SER A 1 158 ? 3.361 0.944 1.255 1 94.62 158 SER A O 1
ATOM 1293 N N . GLY A 1 159 ? 2.033 2.271 2.41 1 94.44 159 GLY A N 1
ATOM 1294 C CA . GLY A 1 159 ? 2.062 1.405 3.578 1 94.44 159 GLY A CA 1
ATOM 1295 C C . GLY A 1 159 ? 3.213 1.709 4.52 1 94.44 159 GLY A C 1
ATOM 1296 O O . GLY A 1 159 ? 3.33 1.097 5.582 1 94.44 159 GLY A O 1
ATOM 1297 N N . ALA A 1 160 ? 4.035 2.734 4.168 1 96.94 160 ALA A N 1
ATOM 1298 C CA . ALA A 1 160 ? 5.188 3.045 5.008 1 96.94 160 ALA A CA 1
ATOM 1299 C C . ALA A 1 160 ? 4.746 3.621 6.352 1 96.94 160 ALA A C 1
ATOM 1301 O O . ALA A 1 160 ? 5.414 3.424 7.371 1 96.94 160 ALA A O 1
ATOM 1302 N N . GLY A 1 161 ? 3.643 4.48 6.344 1 97.38 161 GLY A N 1
ATOM 1303 C CA . GLY A 1 161 ? 3.133 4.867 7.648 1 97.38 161 GLY A CA 1
ATOM 1304 C C . GLY A 1 161 ? 2.977 6.371 7.805 1 97.38 161 GLY A C 1
ATOM 1305 O O . GLY A 1 161 ? 2.877 6.875 8.922 1 97.38 161 GLY A O 1
ATOM 1306 N N . SER A 1 162 ? 2.916 7.152 6.762 1 98.38 162 SER A N 1
ATOM 1307 C CA . SER A 1 162 ? 2.818 8.602 6.852 1 98.38 162 SER A CA 1
ATOM 1308 C C . SER A 1 162 ? 1.555 9.031 7.59 1 98.38 162 SER A C 1
ATOM 1310 O O . SER A 1 162 ? 1.583 9.969 8.391 1 98.38 162 SER A O 1
ATOM 1312 N N . THR A 1 163 ? 0.401 8.391 7.352 1 98.25 163 THR A N 1
ATOM 1313 C CA . THR A 1 163 ? -0.854 8.734 8.008 1 98.25 163 THR A CA 1
ATOM 1314 C C . THR A 1 163 ? -0.746 8.531 9.516 1 98.25 163 THR A C 1
ATOM 1316 O O . THR A 1 163 ? -1.122 9.414 10.297 1 98.25 163 THR A O 1
ATOM 1319 N N . THR A 1 164 ? -0.199 7.383 9.898 1 98.06 164 THR A N 1
ATOM 1320 C CA . THR A 1 164 ? 0.001 7.105 11.312 1 98.06 164 THR A CA 1
ATOM 1321 C C . THR A 1 164 ? 0.899 8.164 11.953 1 98.06 164 THR A C 1
ATOM 1323 O O . THR A 1 164 ? 0.584 8.695 13.016 1 98.06 164 THR A O 1
ATOM 1326 N N . PHE A 1 165 ? 1.985 8.453 11.281 1 98.69 165 PHE A N 1
ATOM 1327 C CA . PHE A 1 165 ? 2.926 9.445 11.797 1 98.69 165 PHE A CA 1
ATOM 1328 C C . PHE A 1 165 ? 2.264 10.812 11.906 1 98.69 165 PHE A C 1
ATOM 1330 O O . PHE A 1 165 ? 2.344 11.461 12.953 1 98.69 165 PHE A O 1
ATOM 1337 N N . ALA A 1 166 ? 1.595 11.289 10.859 1 98.81 166 ALA A N 1
ATOM 1338 C CA . ALA A 1 166 ? 0.968 12.609 10.805 1 98.81 166 ALA A CA 1
ATOM 1339 C C . ALA A 1 166 ? -0.115 12.742 11.875 1 98.81 166 ALA A C 1
ATOM 1341 O O . ALA A 1 166 ? -0.223 13.781 12.523 1 98.81 166 ALA A O 1
ATOM 1342 N N . HIS A 1 167 ? -0.925 11.68 12.055 1 98.62 167 HIS A N 1
ATOM 1343 C CA . HIS A 1 167 ? -1.949 11.68 13.094 1 98.62 167 HIS A CA 1
ATOM 1344 C C . HIS A 1 167 ? -1.338 11.906 14.469 1 98.62 167 HIS A C 1
ATOM 1346 O O . HIS A 1 167 ? -1.812 12.742 15.234 1 98.62 167 HIS A O 1
ATOM 1352 N N . ASN A 1 168 ? -0.337 11.164 14.734 1 98.31 168 ASN A N 1
ATOM 1353 C CA . ASN A 1 168 ? 0.256 11.219 16.062 1 98.31 168 ASN A CA 1
ATOM 1354 C C . ASN A 1 168 ? 1.009 12.531 16.297 1 98.31 168 ASN A C 1
ATOM 1356 O O . ASN A 1 168 ? 1.02 13.07 17.406 1 98.31 168 ASN A O 1
ATOM 1360 N N . LEU A 1 169 ? 1.619 13.023 15.234 1 98.56 169 LEU A N 1
ATOM 1361 C CA . LEU A 1 169 ? 2.264 14.328 15.328 1 98.56 169 LEU A CA 1
ATOM 1362 C C . LEU A 1 169 ? 1.241 15.422 15.625 1 98.56 169 LEU A C 1
ATOM 1364 O O . LEU A 1 169 ? 1.458 16.266 16.5 1 98.56 169 LEU A O 1
ATOM 1368 N N . ALA A 1 170 ? 0.126 15.398 14.898 1 98.62 170 ALA A N 1
ATOM 1369 C CA . ALA A 1 170 ? -0.942 16.375 15.133 1 98.62 170 ALA A CA 1
ATOM 1370 C C . ALA A 1 170 ? -1.447 16.297 16.562 1 98.62 170 ALA A C 1
ATOM 1372 O O . ALA A 1 170 ? -1.596 17.328 17.234 1 98.62 170 ALA A O 1
ATOM 1373 N N . LYS A 1 171 ? -1.648 15.078 17.094 1 98.06 171 LYS A N 1
ATOM 1374 C CA . LYS A 1 171 ? -2.125 14.875 18.453 1 98.06 171 LYS A CA 1
ATOM 1375 C C . LYS A 1 171 ? -1.108 15.391 19.484 1 98.06 171 LYS A C 1
ATOM 1377 O O . LYS A 1 171 ? -1.48 16 20.484 1 98.06 171 LYS A O 1
ATOM 1382 N N . ALA A 1 172 ? 0.106 15.133 19.188 1 97.56 172 ALA A N 1
ATOM 1383 C CA . ALA A 1 172 ? 1.165 15.57 20.094 1 97.56 172 ALA A CA 1
ATOM 1384 C C . ALA A 1 172 ? 1.215 17.094 20.172 1 97.56 172 ALA A C 1
ATOM 1386 O O . ALA A 1 172 ? 1.381 17.656 21.266 1 97.56 172 ALA A O 1
ATOM 1387 N N . ILE A 1 173 ? 1.087 17.734 19.062 1 97.12 173 ILE A N 1
ATOM 1388 C CA . ILE A 1 173 ? 1.127 19.203 19.016 1 97.12 173 ILE A CA 1
ATOM 1389 C C . ILE A 1 173 ? -0.106 19.766 19.703 1 97.12 173 ILE A C 1
ATOM 1391 O O . ILE A 1 173 ? 0.002 20.719 20.5 1 97.12 173 ILE A O 1
ATOM 1395 N N . ALA A 1 174 ? -1.231 19.188 19.422 1 97.06 174 ALA A N 1
ATOM 1396 C CA . ALA A 1 174 ? -2.469 19.609 20.078 1 97.06 174 ALA A CA 1
ATOM 1397 C C . ALA A 1 174 ? -2.359 19.484 21.594 1 97.06 174 ALA A C 1
ATOM 1399 O O . ALA A 1 174 ? -2.842 20.359 22.328 1 97.06 174 ALA A O 1
ATOM 1400 N N . GLY A 1 175 ? -1.739 18.438 22.031 1 94.81 175 GLY A N 1
ATOM 1401 C CA . GLY A 1 175 ? -1.561 18.219 23.453 1 94.81 175 GLY A CA 1
ATOM 1402 C C . GLY A 1 175 ? -0.748 19.297 24.141 1 94.81 175 GLY A C 1
ATOM 1403 O O . GLY A 1 175 ? -0.763 19.422 25.359 1 94.81 175 GLY A O 1
ATOM 1404 N N . ARG A 1 176 ? -0.121 20.141 23.438 1 93.69 176 ARG A N 1
ATOM 1405 C CA . ARG A 1 176 ? 0.725 21.203 23.953 1 93.69 176 ARG A CA 1
ATOM 1406 C C . ARG A 1 176 ? 0.021 22.547 23.859 1 93.69 176 ARG A C 1
ATOM 1408 O O . ARG A 1 176 ? 0.635 23.594 24.094 1 93.69 176 ARG A O 1
ATOM 1415 N N . GLY A 1 177 ? -1.241 22.5 23.406 1 92.19 177 GLY A N 1
ATOM 1416 C CA . GLY A 1 177 ? -2.086 23.688 23.422 1 92.19 177 GLY A CA 1
ATOM 1417 C C . GLY A 1 177 ? -1.933 24.531 22.172 1 92.19 177 GLY A C 1
ATOM 1418 O O . GLY A 1 177 ? -2.418 25.672 22.125 1 92.19 177 GLY A O 1
ATOM 1419 N N . LEU A 1 178 ? -1.294 24.062 21.188 1 93.31 178 LEU A N 1
ATOM 1420 C CA . LEU A 1 178 ? -1.109 24.812 19.953 1 93.31 178 LEU A CA 1
ATOM 1421 C C . LEU A 1 178 ? -2.227 24.516 18.953 1 93.31 178 LEU A C 1
ATOM 1423 O O . LEU A 1 178 ? -2.736 23.391 18.922 1 93.31 178 LEU A O 1
ATOM 1427 N N . LYS A 1 179 ? -2.592 25.5 18.234 1 94.38 179 LYS A N 1
ATOM 1428 C CA . LYS A 1 179 ? -3.564 25.297 17.172 1 94.38 179 LYS A CA 1
ATOM 1429 C C . LYS A 1 179 ? -2.939 24.547 15.992 1 94.38 179 LYS A C 1
ATOM 1431 O O . LYS A 1 179 ? -1.993 25.031 15.375 1 94.38 179 LYS A O 1
ATOM 1436 N N . VAL A 1 180 ? -3.416 23.406 15.711 1 97.56 180 VAL A N 1
ATOM 1437 C CA . VAL A 1 180 ? -2.84 22.562 14.664 1 97.56 180 VAL A CA 1
ATOM 1438 C C . VAL A 1 180 ? -3.947 22.047 13.75 1 97.56 180 VAL A C 1
ATOM 1440 O O . VAL A 1 180 ? -5.047 21.734 14.211 1 97.56 180 VAL A O 1
ATOM 1443 N N . SER A 1 181 ? -3.658 22.016 12.445 1 97.75 181 SER A N 1
ATOM 1444 C CA . SER A 1 181 ? -4.551 21.453 11.43 1 97.75 181 SER A CA 1
ATOM 1445 C C . SER A 1 181 ? -3.91 20.266 10.727 1 97.75 181 SER A C 1
ATOM 1447 O O . SER A 1 181 ? -2.711 20.281 10.438 1 97.75 181 SER A O 1
ATOM 1449 N N . TYR A 1 182 ? -4.688 19.25 10.594 1 98.56 182 TYR A N 1
ATOM 1450 C CA . TYR A 1 182 ? -4.332 18.109 9.758 1 98.56 182 TYR A CA 1
ATOM 1451 C C . TYR A 1 182 ? -5.09 18.156 8.438 1 98.56 182 TYR A C 1
ATOM 1453 O O . TYR A 1 182 ? -6.32 18.234 8.422 1 98.56 182 TYR A O 1
ATOM 1461 N N . VAL A 1 183 ? -4.367 18.078 7.352 1 98.44 183 VAL A N 1
ATOM 1462 C CA . VAL A 1 183 ? -4.953 18.094 6.016 1 98.44 183 VAL A CA 1
ATOM 1463 C C . VAL A 1 183 ? -4.645 16.766 5.309 1 98.44 183 VAL A C 1
ATOM 1465 O O . VAL A 1 183 ? -3.479 16.422 5.117 1 98.44 183 VAL A O 1
ATOM 1468 N N . GLU A 1 184 ? -5.66 16.031 5.027 1 98.56 184 GLU A N 1
ATOM 1469 C CA . GLU A 1 184 ? -5.559 14.898 4.113 1 98.56 184 GLU A CA 1
ATOM 1470 C C . GLU A 1 184 ? -5.566 15.359 2.658 1 98.56 184 GLU A C 1
ATOM 1472 O O . GLU A 1 184 ? -6.543 15.953 2.195 1 98.56 184 GLU A O 1
ATOM 1477 N N . TYR A 1 185 ? -4.449 15.156 1.945 1 98.56 185 TYR A N 1
ATOM 1478 C CA . TYR A 1 185 ? -4.344 15.648 0.577 1 98.56 185 TYR A CA 1
ATOM 1479 C C . TYR A 1 185 ? -5.543 15.203 -0.256 1 98.56 185 TYR A C 1
ATOM 1481 O O . TYR A 1 185 ? -5.875 14.016 -0.289 1 98.56 185 TYR A O 1
ATOM 1489 N N . PRO A 1 186 ? -6.152 16.016 -0.969 1 97.81 186 PRO A N 1
ATOM 1490 C CA . PRO A 1 186 ? -7.512 15.812 -1.472 1 97.81 186 PRO A CA 1
ATOM 1491 C C . PRO A 1 186 ? -7.594 14.695 -2.512 1 97.81 186 PRO A C 1
ATOM 1493 O O . PRO A 1 186 ? -8.68 14.164 -2.77 1 97.81 186 PRO A O 1
ATOM 1496 N N . VAL A 1 187 ? -6.543 14.32 -3.129 1 96.75 187 VAL A N 1
ATOM 1497 C CA . VAL A 1 187 ? -6.598 13.344 -4.211 1 96.75 187 VAL A CA 1
ATOM 1498 C C . VAL A 1 187 ? -6.367 11.945 -3.654 1 96.75 187 VAL A C 1
ATOM 1500 O O . VAL A 1 187 ? -6.504 10.953 -4.375 1 96.75 187 VAL A O 1
ATOM 1503 N N . LEU A 1 188 ? -6.07 11.797 -2.395 1 96.94 188 LEU A N 1
ATOM 1504 C CA . LEU A 1 188 ? -5.824 10.5 -1.768 1 96.94 188 LEU A CA 1
ATOM 1505 C C . LEU A 1 188 ? -7.125 9.719 -1.62 1 96.94 188 LEU A C 1
ATOM 1507 O O . LEU A 1 188 ? -8.211 10.258 -1.847 1 96.94 188 LEU A O 1
ATOM 1511 N N . LYS A 1 189 ? -6.941 8.422 -1.331 1 94.88 189 LYS A N 1
ATOM 1512 C CA . LYS A 1 189 ? -8.078 7.66 -0.833 1 94.88 189 LYS A CA 1
ATOM 1513 C C . LYS A 1 189 ? -8.477 8.109 0.57 1 94.88 189 LYS A C 1
ATOM 1515 O O . LYS A 1 189 ? -7.613 8.328 1.424 1 94.88 189 LYS A O 1
ATOM 1520 N N . PRO A 1 190 ? -9.805 8.312 0.718 1 96.69 190 PRO A N 1
ATOM 1521 C CA . PRO A 1 190 ? -10.227 8.773 2.043 1 96.69 190 PRO A CA 1
ATOM 1522 C C . PRO A 1 190 ? -9.922 7.758 3.143 1 96.69 190 PRO A C 1
ATOM 1524 O O . PRO A 1 190 ? -10.141 6.559 2.957 1 96.69 190 PRO A O 1
ATOM 1527 N N . TYR A 1 191 ? -9.453 8.188 4.242 1 98.06 191 TYR A N 1
ATOM 1528 C CA . TYR A 1 191 ? -9.172 7.293 5.359 1 98.06 191 TYR A CA 1
ATOM 1529 C C . TYR A 1 191 ? -9.57 7.938 6.684 1 98.06 191 TYR A C 1
ATOM 1531 O O . TYR A 1 191 ? -10.273 7.328 7.496 1 98.06 191 TYR A O 1
ATOM 1539 N N . THR A 1 192 ? -9.211 9.148 6.906 1 98.5 192 THR A N 1
ATOM 1540 C CA . THR A 1 192 ? -9.297 9.797 8.211 1 98.5 192 THR A CA 1
ATOM 1541 C C . THR A 1 192 ? -10.734 10.172 8.539 1 98.5 192 THR A C 1
ATOM 1543 O O . THR A 1 192 ? -11.141 10.148 9.703 1 98.5 192 THR A O 1
ATOM 1546 N N . PHE A 1 193 ? -11.617 10.508 7.535 1 98.06 193 PHE A N 1
ATOM 1547 C CA . PHE A 1 193 ? -13.031 10.82 7.711 1 98.06 193 PHE A CA 1
ATOM 1548 C C . PHE A 1 193 ? -13.742 9.703 8.461 1 98.06 193 PHE A C 1
ATOM 1550 O O . PHE A 1 193 ? -14.445 9.953 9.445 1 98.06 193 PHE A O 1
ATOM 1557 N N . ASP A 1 194 ? -13.461 8.508 8.055 1 97.38 194 ASP A N 1
ATOM 1558 C CA . ASP A 1 194 ? -14.062 7.336 8.68 1 97.38 194 ASP A CA 1
ATOM 1559 C C . ASP A 1 194 ? -13.32 6.945 9.953 1 97.38 194 ASP A C 1
ATOM 1561 O O . ASP A 1 194 ? -13.922 6.441 10.906 1 97.38 194 ASP A O 1
ATOM 1565 N N . TYR A 1 195 ? -12 7.168 9.906 1 98 195 TYR A N 1
ATOM 1566 C CA . TYR A 1 195 ? -11.211 6.902 11.109 1 98 195 TYR A CA 1
ATOM 1567 C C . TYR A 1 195 ? -11.758 7.68 12.297 1 98 195 TYR A C 1
ATOM 1569 O O . TYR A 1 195 ? -11.844 7.152 13.414 1 98 195 TYR A O 1
ATOM 1577 N N . LEU A 1 196 ? -12.195 8.898 12.047 1 97.94 196 LEU A N 1
ATOM 1578 C CA . LEU A 1 196 ? -12.719 9.781 13.086 1 97.94 196 LEU A CA 1
ATOM 1579 C C . LEU A 1 196 ? -14.188 9.484 13.375 1 97.94 196 LEU A C 1
ATOM 1581 O O . LEU A 1 196 ? -14.789 10.094 14.258 1 97.94 196 LEU A O 1
ATOM 1585 N N . ALA A 1 197 ? -14.797 8.594 12.648 1 96.69 197 ALA A N 1
ATOM 1586 C CA . ALA A 1 197 ? -16.219 8.266 12.766 1 96.69 197 ALA A CA 1
ATOM 1587 C C . ALA A 1 197 ? -17.078 9.508 12.586 1 96.69 197 ALA A C 1
ATOM 1589 O O . ALA A 1 197 ? -18.094 9.672 13.273 1 96.69 197 ALA A O 1
ATOM 1590 N N . ILE A 1 198 ? -16.688 10.32 11.672 1 96.5 198 ILE A N 1
ATOM 1591 C CA . ILE A 1 198 ? -17.375 11.586 11.453 1 96.5 198 ILE A CA 1
ATOM 1592 C C . ILE A 1 198 ? -18.812 11.328 11.031 1 96.5 198 ILE A C 1
ATOM 1594 O O . ILE A 1 198 ? -19.734 12.008 11.492 1 96.5 198 ILE A O 1
ATOM 1598 N N . PRO A 1 199 ? -19.141 10.32 10.195 1 91.56 199 PRO A N 1
ATOM 1599 C CA . PRO A 1 199 ? -20.516 10.078 9.797 1 91.56 199 PRO A CA 1
ATOM 1600 C C . PRO A 1 199 ? -21.453 9.859 10.984 1 91.56 199 PRO A C 1
ATOM 1602 O O . PRO A 1 199 ? -22.625 10.258 10.945 1 91.56 199 PRO A O 1
ATOM 1605 N N . VAL A 1 200 ? -20.984 9.242 11.969 1 92.69 200 VAL A N 1
ATOM 1606 C CA . VAL A 1 200 ? -21.781 8.977 13.164 1 92.69 200 VAL A CA 1
ATOM 1607 C C . VAL A 1 200 ? -21.812 10.219 14.055 1 92.69 200 VAL A C 1
ATOM 1609 O O . VAL A 1 200 ? -22.875 10.617 14.531 1 92.69 200 VAL A O 1
ATOM 1612 N N . LYS A 1 201 ? -20.688 10.875 14.18 1 94.06 201 LYS A N 1
ATOM 1613 C CA . LYS A 1 201 ? -20.531 11.961 15.141 1 94.06 201 LYS A CA 1
ATOM 1614 C C . LYS A 1 201 ? -21.219 13.234 14.641 1 94.06 201 LYS A C 1
ATOM 1616 O O . LYS A 1 201 ? -21.625 14.078 15.445 1 94.06 201 LYS A O 1
ATOM 1621 N N . GLU A 1 202 ? -21.266 13.367 13.352 1 92.69 202 GLU A N 1
ATOM 1622 C CA . GLU A 1 202 ? -21.938 14.555 12.836 1 92.69 202 GLU A CA 1
ATOM 1623 C C . GLU A 1 202 ? -23.391 14.625 13.312 1 92.69 202 GLU A C 1
ATOM 1625 O O . GLU A 1 202 ? -23.906 15.711 13.586 1 92.69 202 GLU A O 1
ATOM 1630 N N . GLN A 1 203 ? -24.031 13.484 13.367 1 90.06 203 GLN A N 1
ATOM 1631 C CA . GLN A 1 203 ? -25.406 13.406 13.852 1 90.06 203 GLN A CA 1
ATOM 1632 C C . GLN A 1 203 ? -25.484 13.711 15.344 1 90.06 203 GLN A C 1
ATOM 1634 O O . GLN A 1 203 ? -26.359 14.461 15.789 1 90.06 203 GLN A O 1
ATOM 1639 N N . GLU A 1 204 ? -24.547 13.18 16.016 1 90 204 GLU A N 1
ATOM 1640 C CA . GLU A 1 204 ? -24.516 13.359 17.469 1 90 204 GLU A CA 1
ATOM 1641 C C . GLU A 1 204 ? -24.234 14.82 17.844 1 90 204 GLU A C 1
ATOM 1643 O O . GLU A 1 204 ? -24.828 15.344 18.781 1 90 204 GLU A O 1
ATOM 1648 N N . LYS A 1 205 ? -23.344 15.461 17.094 1 89.12 205 LYS A N 1
ATOM 1649 C CA . LYS A 1 205 ? -22.922 16.828 17.375 1 89.12 205 LYS A CA 1
ATOM 1650 C C . LYS A 1 205 ? -23.812 17.844 16.656 1 89.12 205 LYS A C 1
ATOM 1652 O O . LYS A 1 205 ? -23.672 19.047 16.859 1 89.12 205 LYS A O 1
ATOM 1657 N N . GLU A 1 206 ? -24.703 17.359 15.812 1 87.69 206 GLU A N 1
ATOM 1658 C CA . GLU A 1 206 ? -25.531 18.234 14.984 1 87.69 206 GLU A CA 1
ATOM 1659 C C . GLU A 1 206 ? -24.688 19.219 14.195 1 87.69 206 GLU A C 1
ATOM 1661 O O . GLU A 1 206 ? -24.953 20.422 14.188 1 87.69 206 GLU A O 1
ATOM 1666 N N . GLN A 1 207 ? -23.562 18.766 13.789 1 90.12 207 GLN A N 1
ATOM 1667 C CA . GLN A 1 207 ? -22.625 19.5 12.93 1 90.12 207 GLN A CA 1
ATOM 1668 C C . GLN A 1 207 ? -22.281 18.703 11.68 1 90.12 207 GLN A C 1
ATOM 1670 O O . GLN A 1 207 ? -21.672 17.641 11.766 1 90.12 207 GLN A O 1
ATOM 1675 N N . GLU A 1 208 ? -22.656 19.234 10.586 1 90.19 208 GLU A N 1
ATOM 1676 C CA . GLU A 1 208 ? -22.344 18.562 9.328 1 90.19 208 GLU A CA 1
ATOM 1677 C C . GLU A 1 208 ? -20.906 18.828 8.906 1 90.19 208 GLU A C 1
ATOM 1679 O O . GLU A 1 208 ? -20.422 19.969 8.977 1 90.19 208 GLU A O 1
ATOM 1684 N N . TYR A 1 209 ? -20.234 17.797 8.555 1 94 209 TYR A N 1
ATOM 1685 C CA . TYR A 1 209 ? -18.875 17.953 8.055 1 94 209 TYR A CA 1
ATOM 1686 C C . TYR A 1 209 ? -18.875 18.547 6.645 1 94 209 TYR A C 1
ATOM 1688 O O . TYR A 1 209 ? -19.703 18.188 5.816 1 94 209 TYR A O 1
ATOM 1696 N N . VAL A 1 210 ? -17.953 19.422 6.426 1 91.25 210 VAL A N 1
ATOM 1697 C CA . VAL A 1 210 ? -17.781 20.031 5.109 1 91.25 210 VAL A CA 1
ATOM 1698 C C . VAL A 1 210 ? -16.391 19.719 4.574 1 91.25 210 VAL A C 1
ATOM 1700 O O . VAL A 1 210 ? -15.383 20.031 5.215 1 91.25 210 VAL A O 1
ATOM 1703 N N . ASP A 1 211 ? -16.328 19.047 3.428 1 93.81 211 ASP A N 1
ATOM 1704 C CA . ASP A 1 211 ? -15.07 18.812 2.725 1 93.81 211 ASP A CA 1
ATOM 1705 C C . ASP A 1 211 ? -14.586 20.094 2.039 1 93.81 211 ASP A C 1
ATOM 1707 O O . ASP A 1 211 ? -15.055 20.422 0.947 1 93.81 211 ASP A O 1
ATOM 1711 N N . VAL A 1 212 ? -13.656 20.688 2.613 1 92.06 212 VAL A N 1
ATOM 1712 C CA . VAL A 1 212 ? -13.227 22.031 2.217 1 92.06 212 VAL A CA 1
ATOM 1713 C C . VAL A 1 212 ? -12.641 21.984 0.808 1 92.06 212 VAL A C 1
ATOM 1715 O O . VAL A 1 212 ? -12.82 22.922 0.022 1 92.06 212 VAL A O 1
ATOM 1718 N N . ALA A 1 213 ? -11.859 20.906 0.473 1 93.88 213 ALA A N 1
ATOM 1719 C CA . ALA A 1 213 ? -11.281 20.797 -0.864 1 93.88 213 ALA A CA 1
ATOM 1720 C C . ALA A 1 213 ? -12.367 20.828 -1.936 1 93.88 213 ALA A C 1
ATOM 1722 O O . ALA A 1 213 ? -12.203 21.469 -2.977 1 93.88 213 ALA A O 1
ATOM 1723 N N . ARG A 1 214 ? -13.438 20.172 -1.672 1 90.88 214 ARG A N 1
ATOM 1724 C CA . ARG A 1 214 ? -14.539 20.125 -2.627 1 90.88 214 ARG A CA 1
ATOM 1725 C C . ARG A 1 214 ? -15.195 21.5 -2.76 1 90.88 214 ARG A C 1
ATOM 1727 O O . ARG A 1 214 ? -15.578 21.906 -3.859 1 90.88 214 ARG A O 1
ATOM 1734 N N . GLU A 1 215 ? -15.375 22.156 -1.642 1 88.5 215 GLU A N 1
ATOM 1735 C CA . GLU A 1 215 ? -15.945 23.5 -1.665 1 88.5 215 GLU A CA 1
ATOM 1736 C C . GLU A 1 215 ? -15.086 24.453 -2.496 1 88.5 215 GLU A C 1
ATOM 1738 O O . GLU A 1 215 ? -15.609 25.266 -3.25 1 88.5 215 GLU A O 1
ATOM 1743 N N . LEU A 1 216 ? -13.836 24.281 -2.328 1 87.5 216 LEU A N 1
ATOM 1744 C CA . LEU A 1 216 ? -12.914 25.141 -3.064 1 87.5 216 LEU A CA 1
ATOM 1745 C C . LEU A 1 216 ? -13 24.875 -4.562 1 87.5 216 LEU A C 1
ATOM 1747 O O . LEU A 1 216 ? -12.961 25.797 -5.371 1 87.5 216 LEU A O 1
ATOM 1751 N N . LEU A 1 217 ? -13.094 23.594 -4.934 1 89.31 217 LEU A N 1
ATOM 1752 C CA . LEU A 1 217 ? -13.188 23.234 -6.344 1 89.31 217 LEU A CA 1
ATOM 1753 C C . LEU A 1 217 ? -14.477 23.781 -6.961 1 89.31 217 LEU A C 1
ATOM 1755 O O . LEU A 1 217 ? -14.516 24.062 -8.164 1 89.31 217 LEU A O 1
ATOM 1759 N N . MET A 1 218 ? -15.516 23.938 -6.184 1 85.06 218 MET A N 1
ATOM 1760 C CA . MET A 1 218 ? -16.797 24.453 -6.664 1 85.06 218 MET A CA 1
ATOM 1761 C C . MET A 1 218 ? -16.844 25.984 -6.551 1 85.06 218 MET A C 1
ATOM 1763 O O . MET A 1 218 ? -17.891 26.594 -6.789 1 85.06 218 MET A O 1
ATOM 1767 N N . ASN A 1 219 ? -15.727 26.625 -6.223 1 75.31 219 ASN A N 1
ATOM 1768 C CA . ASN A 1 219 ? -15.57 28.062 -6.086 1 75.31 219 ASN A CA 1
ATOM 1769 C C . ASN A 1 219 ? -16.516 28.641 -5.031 1 75.31 219 ASN A C 1
ATOM 1771 O O . ASN A 1 219 ? -17.078 29.719 -5.211 1 75.31 219 ASN A O 1
ATOM 1775 N N . ARG A 1 220 ? -16.781 27.844 -4.188 1 67.25 220 ARG A N 1
ATOM 1776 C CA . ARG A 1 220 ? -17.594 28.328 -3.074 1 67.25 220 ARG A CA 1
ATOM 1777 C C . ARG A 1 220 ? -16.719 28.828 -1.931 1 67.25 220 ARG A C 1
ATOM 1779 O O . ARG A 1 220 ? -15.609 28.344 -1.736 1 67.25 220 ARG A O 1
ATOM 1786 N N . SER A 1 221 ? -17.047 30.125 -1.456 1 59.47 221 SER A N 1
ATOM 1787 C CA . SER A 1 221 ? -16.281 30.703 -0.349 1 59.47 221 SER A CA 1
ATOM 1788 C C . SER A 1 221 ? -16.406 29.844 0.907 1 59.47 221 SER A C 1
ATOM 1790 O O . SER A 1 221 ? -17.5 29.438 1.292 1 59.47 221 SER A O 1
ATOM 1792 N N . PHE A 1 222 ? -15.383 29.078 1.312 1 56.72 222 PHE A N 1
ATOM 1793 C CA . PHE A 1 222 ? -15.359 28.312 2.545 1 56.72 222 PHE A CA 1
ATOM 1794 C C . PHE A 1 222 ? -15.422 29.219 3.764 1 56.72 222 PHE A C 1
ATOM 1796 O O . PHE A 1 222 ? -15.57 28.75 4.891 1 56.72 222 PHE A O 1
ATOM 1803 N N . LYS A 1 223 ? -15.031 30.438 3.662 1 51.16 223 LYS A N 1
ATOM 1804 C CA . LYS A 1 223 ? -14.859 31.266 4.848 1 51.16 223 LYS A CA 1
ATOM 1805 C C . LYS A 1 223 ? -16.031 31.109 5.809 1 51.16 223 LYS A C 1
ATOM 1807 O O . LYS A 1 223 ? -15.844 31.047 7.027 1 51.16 223 LYS A O 1
ATOM 1812 N N . LYS A 1 224 ? -17.141 31.641 5.332 1 44 224 LYS A N 1
ATOM 1813 C CA . LYS A 1 224 ? -18.156 32.188 6.23 1 44 224 LYS A CA 1
ATOM 1814 C C . LYS A 1 224 ? -18.797 31.062 7.062 1 44 224 LYS A C 1
ATOM 1816 O O . LYS A 1 224 ? -19.172 31.297 8.219 1 44 224 LYS A O 1
ATOM 1821 N N . HIS A 1 225 ? -19.406 29.969 6.484 1 44.91 225 HIS A N 1
ATOM 1822 C CA . HIS A 1 225 ? -20.5 29.297 7.191 1 44.91 225 HIS A CA 1
ATOM 1823 C C . HIS A 1 225 ? -20.016 28.031 7.891 1 44.91 225 HIS A C 1
ATOM 1825 O O . HIS A 1 225 ? -20.656 27.562 8.836 1 44.91 225 HIS A O 1
ATOM 1831 N N . GLY A 1 226 ? -19.219 27.062 7.316 1 53.5 226 GLY A N 1
ATOM 1832 C CA . GLY A 1 226 ? -19.25 25.75 7.957 1 53.5 226 GLY A CA 1
ATOM 1833 C C . GLY A 1 226 ? -18.062 25.516 8.867 1 53.5 226 GLY A C 1
ATOM 1834 O O . GLY A 1 226 ? -16.969 26.031 8.617 1 53.5 226 GLY A O 1
ATOM 1835 N N . ALA A 1 227 ? -18.234 25.312 10.234 1 71.19 227 ALA A N 1
ATOM 1836 C CA . ALA A 1 227 ? -17.344 25.062 11.367 1 71.19 227 ALA A CA 1
ATOM 1837 C C . ALA A 1 227 ? -16.375 23.922 11.062 1 71.19 227 ALA A C 1
ATOM 1839 O O . ALA A 1 227 ? -16.766 22.891 10.516 1 71.19 227 ALA A O 1
ATOM 1840 N N . VAL A 1 228 ? -15.055 24.25 10.977 1 87.62 228 VAL A N 1
ATOM 1841 C CA . VAL A 1 228 ? -13.992 23.266 10.914 1 87.62 228 VAL A CA 1
ATOM 1842 C C . VAL A 1 228 ? -14.258 22.141 11.922 1 87.62 228 VAL A C 1
ATOM 1844 O O . VAL A 1 228 ? -14.727 22.406 13.031 1 87.62 228 VAL A O 1
ATOM 1847 N N . TRP A 1 229 ? -14.172 20.922 11.383 1 94.75 229 TRP A N 1
ATOM 1848 C CA . TRP A 1 229 ? -14.328 19.797 12.312 1 94.75 229 TRP A CA 1
ATOM 1849 C C . TRP A 1 229 ? -13.156 19.734 13.289 1 94.75 229 TRP A C 1
ATOM 1851 O O . TRP A 1 229 ? -12.039 19.406 12.898 1 94.75 229 TRP A O 1
ATOM 1861 N N . ASN A 1 230 ? -13.398 20.156 14.492 1 94.94 230 ASN A N 1
ATOM 1862 C CA . ASN A 1 230 ? -12.391 20.109 15.539 1 94.94 230 ASN A CA 1
ATOM 1863 C C . ASN A 1 230 ? -12.648 18.969 16.516 1 94.94 230 ASN A C 1
ATOM 1865 O O . ASN A 1 230 ? -13.734 18.859 17.078 1 94.94 230 ASN A O 1
ATOM 1869 N N . GLU A 1 231 ? -11.703 18.109 16.594 1 94.94 231 GLU A N 1
ATOM 1870 C CA . GLU A 1 231 ? -11.75 16.984 17.531 1 94.94 231 GLU A CA 1
ATOM 1871 C C . GLU A 1 231 ? -10.367 16.672 18.094 1 94.94 231 GLU A C 1
ATOM 1873 O O . GLU A 1 231 ? -9.375 16.688 17.359 1 94.94 231 GLU A O 1
ATOM 1878 N N . HIS A 1 232 ? -10.266 16.484 19.422 1 95.25 232 HIS A N 1
ATOM 1879 C CA . HIS A 1 232 ? -9.031 16.156 20.109 1 95.25 232 HIS A CA 1
ATOM 1880 C C . HIS A 1 232 ? -8.008 17.281 19.969 1 95.25 232 HIS A C 1
ATOM 1882 O O . HIS A 1 232 ? -6.805 17.016 19.891 1 95.25 232 HIS A O 1
ATOM 1888 N N . GLY A 1 233 ? -8.492 18.469 19.781 1 95.44 233 GLY A N 1
ATOM 1889 C CA . GLY A 1 233 ? -7.613 19.625 19.688 1 95.44 233 GLY A CA 1
ATOM 1890 C C . GLY A 1 233 ? -7.035 19.828 18.297 1 95.44 233 GLY A C 1
ATOM 1891 O O . GLY A 1 233 ? -6.215 20.719 18.078 1 95.44 233 GLY A O 1
ATOM 1892 N N . VAL A 1 234 ? -7.465 19.062 17.344 1 97.88 234 VAL A N 1
ATOM 1893 C CA . VAL A 1 234 ? -6.961 19.141 15.984 1 97.88 234 VAL A CA 1
ATOM 1894 C C . VAL A 1 234 ? -8.086 19.562 15.039 1 97.88 234 VAL A C 1
ATOM 1896 O O . VAL A 1 234 ? -9.211 19.078 15.148 1 97.88 234 VAL A O 1
ATOM 1899 N N . ASP A 1 235 ? -7.801 20.578 14.203 1 97.06 235 ASP A N 1
ATOM 1900 C CA . ASP A 1 235 ? -8.688 20.875 13.086 1 97.06 235 ASP A CA 1
ATOM 1901 C C . ASP A 1 235 ? -8.453 19.922 11.93 1 97.06 235 ASP A C 1
ATOM 1903 O O . ASP A 1 235 ? -7.367 19.891 11.344 1 97.06 235 ASP A O 1
ATOM 1907 N N . TRP A 1 236 ? -9.516 19.156 11.578 1 97.69 236 TRP A N 1
ATOM 1908 C CA . TRP A 1 236 ? -9.359 18.094 10.586 1 97.69 236 TRP A CA 1
ATOM 1909 C C . TRP A 1 236 ? -9.938 18.516 9.242 1 97.69 236 TRP A C 1
ATOM 1911 O O . TRP A 1 236 ? -11.125 18.844 9.133 1 97.69 236 TRP A O 1
ATOM 1921 N N . TYR A 1 237 ? -9.117 18.594 8.266 1 97.31 237 TYR A N 1
ATOM 1922 C CA . TYR A 1 237 ? -9.508 18.781 6.875 1 97.31 237 TYR A CA 1
ATOM 1923 C C . TYR A 1 237 ? -9.305 17.5 6.078 1 97.31 237 TYR A C 1
ATOM 1925 O O . TYR A 1 237 ? -8.211 17.25 5.551 1 97.31 237 TYR A O 1
ATOM 1933 N N . VAL A 1 238 ? -10.336 16.688 6.035 1 97.94 238 VAL A N 1
ATOM 1934 C CA . VAL A 1 238 ? -10.164 15.32 5.531 1 97.94 238 VAL A CA 1
ATOM 1935 C C . VAL A 1 238 ? -11.148 15.062 4.398 1 97.94 238 VAL A C 1
ATOM 1937 O O . VAL A 1 238 ? -12.094 15.828 4.199 1 97.94 238 VAL A O 1
ATOM 1940 N N . ILE A 1 239 ? -10.914 14.047 3.623 1 97.38 239 ILE A N 1
ATOM 1941 C CA . ILE A 1 239 ? -11.719 13.703 2.453 1 97.38 239 ILE A CA 1
ATOM 1942 C C . ILE A 1 239 ? -13.016 13.031 2.895 1 97.38 239 ILE A C 1
ATOM 1944 O O . ILE A 1 239 ? -12.984 12.039 3.625 1 97.38 239 ILE A O 1
ATOM 1948 N N . ASP A 1 240 ? -14.125 13.578 2.486 1 95.94 240 ASP A N 1
ATOM 1949 C CA . ASP A 1 240 ? -15.422 12.961 2.75 1 95.94 240 ASP A CA 1
ATOM 1950 C C . ASP A 1 240 ? -15.625 11.719 1.891 1 95.94 240 ASP A C 1
ATOM 1952 O O . ASP A 1 240 ? -15.844 11.82 0.681 1 95.94 240 ASP A O 1
ATOM 1956 N N . SER A 1 241 ? -15.586 10.523 2.539 1 95.25 241 SER A N 1
ATOM 1957 C CA . SER A 1 241 ? -15.594 9.242 1.833 1 95.25 241 SER A CA 1
ATOM 1958 C C . SER A 1 241 ? -16.953 8.992 1.171 1 95.25 241 SER A C 1
ATOM 1960 O O . SER A 1 241 ? -17.078 8.086 0.342 1 95.25 241 SER A O 1
ATOM 1962 N N . ARG A 1 242 ? -17.969 9.773 1.448 1 92.56 242 ARG A N 1
ATOM 1963 C CA . ARG A 1 242 ? -19.312 9.602 0.89 1 92.56 242 ARG A CA 1
ATOM 1964 C C . ARG A 1 242 ? -19.422 10.242 -0.489 1 92.56 242 ARG A C 1
ATOM 1966 O O . ARG A 1 242 ? -20.359 9.977 -1.237 1 92.56 242 ARG A O 1
ATOM 1973 N N . LEU A 1 243 ? -18.406 11.039 -0.815 1 92.94 243 LEU A N 1
ATOM 1974 C CA . LEU A 1 243 ? -18.469 11.805 -2.055 1 92.94 243 LEU A CA 1
ATOM 1975 C C . LEU A 1 243 ? -17.531 11.211 -3.102 1 92.94 243 LEU A C 1
ATOM 1977 O O . LEU A 1 243 ? -16.625 10.438 -2.764 1 92.94 243 LEU A O 1
ATOM 1981 N N . GLU A 1 244 ? -17.719 11.594 -4.328 1 92.44 244 GLU A N 1
ATOM 1982 C CA . GLU A 1 244 ? -16.906 11.109 -5.426 1 92.44 244 GLU A CA 1
ATOM 1983 C C . GLU A 1 244 ? -15.438 11.523 -5.246 1 92.44 244 GLU A C 1
ATOM 1985 O O . GLU A 1 244 ? -15.156 12.625 -4.773 1 92.44 244 GLU A O 1
ATOM 1990 N N . PRO A 1 245 ? -14.562 10.625 -5.66 1 93.12 245 PRO A N 1
ATOM 1991 C CA . PRO A 1 245 ? -13.141 10.953 -5.539 1 93.12 245 PRO A CA 1
ATOM 1992 C C . PRO A 1 245 ? -12.734 12.156 -6.387 1 93.12 245 PRO A C 1
ATOM 1994 O O . PRO A 1 245 ? -13.219 12.312 -7.512 1 93.12 245 PRO A O 1
ATOM 1997 N N . ILE A 1 246 ? -11.898 12.992 -5.777 1 93.94 246 ILE A N 1
ATOM 1998 C CA . ILE A 1 246 ? -11.273 14.078 -6.523 1 93.94 246 ILE A CA 1
ATOM 1999 C C . ILE A 1 246 ? -10.086 13.539 -7.32 1 93.94 246 ILE A C 1
ATOM 2001 O O . ILE A 1 246 ? -9.125 13.023 -6.742 1 93.94 246 ILE A O 1
ATOM 2005 N N . GLU A 1 247 ? -10.094 13.633 -8.578 1 91.19 247 GLU A N 1
ATOM 2006 C CA . GLU A 1 247 ? -9.078 13.031 -9.438 1 91.19 247 GLU A CA 1
ATOM 2007 C C . GLU A 1 247 ? -7.848 13.922 -9.547 1 91.19 247 GLU A C 1
ATOM 2009 O O . GLU A 1 247 ? -6.73 13.43 -9.727 1 91.19 247 GLU A O 1
ATOM 2014 N N . SER A 1 248 ? -8.141 15.188 -9.508 1 93.56 248 SER A N 1
ATOM 2015 C CA . SER A 1 248 ? -7.047 16.156 -9.609 1 93.56 248 SER A CA 1
ATOM 2016 C C . SER A 1 248 ? -7.316 17.391 -8.766 1 93.56 248 SER A C 1
ATOM 2018 O O . SER A 1 248 ? -8.461 17.828 -8.648 1 93.56 248 SER A O 1
ATOM 2020 N N . PHE A 1 249 ? -6.301 17.859 -8.164 1 96.5 249 PHE A N 1
ATOM 2021 C CA . PHE A 1 249 ? -6.332 19.062 -7.34 1 96.5 249 PHE A CA 1
ATOM 2022 C C . PHE A 1 249 ? -5.152 19.969 -7.66 1 96.5 249 PHE A C 1
ATOM 2024 O O . PHE A 1 249 ? -4.012 19.656 -7.312 1 96.5 249 PHE A O 1
ATOM 2031 N N . GLY A 1 250 ? -5.43 21.078 -8.32 1 95.06 250 GLY A N 1
ATOM 2032 C CA . GLY A 1 250 ? -4.383 21.938 -8.852 1 95.06 250 GLY A CA 1
ATOM 2033 C C . GLY A 1 250 ? -3.645 22.719 -7.781 1 95.06 250 GLY A C 1
ATOM 2034 O O . GLY A 1 250 ? -4.105 22.812 -6.641 1 95.06 250 GLY A O 1
ATOM 2035 N N . TYR A 1 251 ? -2.549 23.25 -8.18 1 92.5 251 TYR A N 1
ATOM 2036 C CA . TYR A 1 251 ? -1.688 23.984 -7.258 1 92.5 251 TYR A CA 1
ATOM 2037 C C . TYR A 1 251 ? -2.385 25.234 -6.734 1 92.5 251 TYR A C 1
ATOM 2039 O O . TYR A 1 251 ? -2.281 25.562 -5.551 1 92.5 251 TYR A O 1
ATOM 2047 N N . GLU A 1 252 ? -3.041 25.953 -7.559 1 87.81 252 GLU A N 1
ATOM 2048 C CA . GLU A 1 252 ? -3.756 27.156 -7.141 1 87.81 252 GLU A CA 1
ATOM 2049 C C . GLU A 1 252 ? -4.793 26.828 -6.07 1 87.81 252 GLU A C 1
ATOM 2051 O O . GLU A 1 252 ? -4.906 27.547 -5.074 1 87.81 252 GLU A O 1
ATOM 2056 N N . GLU A 1 253 ? -5.523 25.797 -6.32 1 90.81 253 GLU A N 1
ATOM 2057 C CA . GLU A 1 253 ? -6.512 25.359 -5.34 1 90.81 253 GLU A CA 1
ATOM 2058 C C . GLU A 1 253 ? -5.844 24.969 -4.023 1 90.81 253 GLU A C 1
ATOM 2060 O O . GLU A 1 253 ? -6.352 25.297 -2.945 1 90.81 253 GLU A O 1
ATOM 2065 N N . MET A 1 254 ? -4.695 24.281 -4.117 1 94.25 254 MET A N 1
ATOM 2066 C CA . MET A 1 254 ? -3.971 23.844 -2.926 1 94.25 254 MET A CA 1
ATOM 2067 C C . MET A 1 254 ? -3.479 25.047 -2.121 1 94.25 254 MET A C 1
ATOM 2069 O O . MET A 1 254 ? -3.529 25.031 -0.889 1 94.25 254 MET A O 1
ATOM 2073 N N . LEU A 1 255 ? -3.08 26.016 -2.771 1 87.5 255 LEU A N 1
ATOM 2074 C CA . LEU A 1 255 ? -2.629 27.219 -2.105 1 87.5 255 LEU A CA 1
ATOM 2075 C C . LEU A 1 255 ? -3.783 27.906 -1.381 1 87.5 255 LEU A C 1
ATOM 2077 O O . LEU A 1 255 ? -3.645 28.312 -0.223 1 87.5 255 LEU A O 1
ATOM 2081 N N . LYS A 1 256 ? -4.883 28.031 -2.107 1 83.5 256 LYS A N 1
ATOM 2082 C CA . LYS A 1 256 ? -6.074 28.594 -1.479 1 83.5 256 LYS A CA 1
ATOM 2083 C C . LYS A 1 256 ? -6.465 27.797 -0.237 1 83.5 256 LYS A C 1
ATOM 2085 O O . LYS A 1 256 ? -6.84 28.375 0.786 1 83.5 256 LYS A O 1
ATOM 2090 N N . PHE A 1 257 ? -6.383 26.531 -0.37 1 90.88 257 PHE A N 1
ATOM 2091 C CA . PHE A 1 257 ? -6.715 25.609 0.717 1 90.88 257 PHE A CA 1
ATOM 2092 C C . PHE A 1 257 ? -5.844 25.891 1.937 1 90.88 257 PHE A C 1
ATOM 2094 O O . PHE A 1 257 ? -6.355 26.156 3.025 1 90.88 257 PHE A O 1
ATOM 2101 N N . VAL A 1 258 ? -4.555 25.875 1.81 1 89.88 258 VAL A N 1
ATOM 2102 C CA . VAL A 1 258 ? -3.596 26.031 2.898 1 89.88 258 VAL A CA 1
ATOM 2103 C C . VAL A 1 258 ? -3.723 27.422 3.504 1 89.88 258 VAL A C 1
ATOM 2105 O O . VAL A 1 258 ? -3.652 27.594 4.723 1 89.88 258 VAL A O 1
ATOM 2108 N N . TYR A 1 259 ? -4.043 28.297 2.707 1 79.69 259 TYR A N 1
ATOM 2109 C CA . TYR A 1 259 ? -4.137 29.672 3.17 1 79.69 259 TYR A CA 1
ATOM 2110 C C . TYR A 1 259 ? -5.43 29.906 3.943 1 79.69 259 TYR A C 1
ATOM 2112 O O . TYR A 1 259 ? -5.516 30.828 4.762 1 79.69 259 TYR A O 1
ATOM 2120 N N . SER A 1 260 ? -6.367 29.156 3.588 1 80.19 260 SER A N 1
ATOM 2121 C CA . SER A 1 260 ? -7.648 29.297 4.277 1 80.19 260 SER A CA 1
ATOM 2122 C C . SER A 1 260 ? -7.582 28.719 5.684 1 80.19 260 SER A C 1
ATOM 2124 O O . SER A 1 260 ? -8.453 28.984 6.512 1 80.19 260 SER A O 1
ATOM 2126 N N . ILE A 1 261 ? -6.555 27.953 5.953 1 87.81 261 ILE A N 1
ATOM 2127 C CA . ILE A 1 261 ? -6.406 27.312 7.254 1 87.81 261 ILE A CA 1
ATOM 2128 C C . ILE A 1 261 ? -5.812 28.312 8.258 1 87.81 261 ILE A C 1
ATOM 2130 O O . ILE A 1 261 ? -4.777 28.922 7.984 1 87.81 261 ILE A O 1
ATOM 2134 N N . ASN A 1 262 ? -6.508 28.516 9.367 1 83.56 262 ASN A N 1
ATOM 2135 C CA . ASN A 1 262 ? -6.062 29.391 10.445 1 83.56 262 ASN A CA 1
ATOM 2136 C C . ASN A 1 262 ? -5.488 28.609 11.617 1 83.56 262 ASN A C 1
ATOM 2138 O O . ASN A 1 262 ? -6.117 28.5 12.664 1 83.56 262 ASN A O 1
ATOM 2142 N N . SER A 1 263 ? -4.355 28 11.414 1 90.19 263 SER A N 1
ATOM 2143 C CA . SER A 1 263 ? -3.668 27.25 12.461 1 90.19 263 SER A CA 1
ATOM 2144 C C . SER A 1 263 ? -2.197 27.656 12.547 1 90.19 263 SER A C 1
ATOM 2146 O O . SER A 1 263 ? -1.612 28.109 11.562 1 90.19 263 SER A O 1
ATOM 2148 N N . THR A 1 264 ? -1.676 27.562 13.75 1 91.62 264 THR A N 1
ATOM 2149 C CA . THR A 1 264 ? -0.249 27.797 13.953 1 91.62 264 THR A CA 1
ATOM 2150 C C . THR A 1 264 ? 0.579 26.797 13.156 1 91.62 264 THR A C 1
ATOM 2152 O O . THR A 1 264 ? 1.592 27.156 12.555 1 91.62 264 THR A O 1
ATOM 2155 N N . ILE A 1 265 ? 0.15 25.609 13.148 1 96.31 265 ILE A N 1
ATOM 2156 C CA . ILE A 1 265 ? 0.836 24.531 12.438 1 96.31 265 ILE A CA 1
ATOM 2157 C C . ILE A 1 265 ? -0.153 23.797 11.539 1 96.31 265 ILE A C 1
ATOM 2159 O O . ILE A 1 265 ? -1.23 23.406 11.984 1 96.31 265 ILE A O 1
ATOM 2163 N N . THR A 1 266 ? 0.176 23.688 10.266 1 97.44 266 THR A N 1
ATOM 2164 C CA . THR A 1 266 ? -0.599 22.906 9.305 1 97.44 266 THR A CA 1
ATOM 2165 C C . THR A 1 266 ? 0.195 21.703 8.828 1 97.44 266 THR A C 1
ATOM 2167 O O . THR A 1 266 ? 1.294 21.844 8.289 1 97.44 266 THR A O 1
ATOM 2170 N N . ILE A 1 267 ? -0.341 20.516 9.078 1 98.75 267 ILE A N 1
ATOM 2171 C CA . ILE A 1 267 ? 0.269 19.281 8.633 1 98.75 267 ILE A CA 1
ATOM 2172 C C . ILE A 1 267 ? -0.49 18.734 7.422 1 98.75 267 ILE A C 1
ATOM 2174 O O . ILE A 1 267 ? -1.681 18.422 7.516 1 98.75 267 ILE A O 1
ATOM 2178 N N . VAL A 1 268 ? 0.156 18.625 6.312 1 98.75 268 VAL A N 1
ATOM 2179 C CA . VAL A 1 268 ? -0.439 18.047 5.109 1 98.75 268 VAL A CA 1
ATOM 2180 C C . VAL A 1 268 ? 0.118 16.656 4.879 1 98.75 268 VAL A C 1
ATOM 2182 O O . VAL A 1 268 ? 1.308 16.484 4.598 1 98.75 268 VAL A O 1
ATOM 2185 N N . ASP A 1 269 ? -0.729 15.664 5.012 1 98.81 269 ASP A N 1
ATOM 2186 C CA . ASP A 1 269 ? -0.376 14.281 4.715 1 98.81 269 ASP A CA 1
ATOM 2187 C C . ASP A 1 269 ? -0.598 13.961 3.236 1 98.81 269 ASP A C 1
ATOM 2189 O O . ASP A 1 269 ? -1.739 13.867 2.779 1 98.81 269 ASP A O 1
ATOM 2193 N N . VAL A 1 270 ? 0.493 13.688 2.539 1 98.75 270 VAL A N 1
ATOM 2194 C CA . VAL A 1 270 ? 0.379 13.484 1.099 1 98.75 270 VAL A CA 1
ATOM 2195 C C . VAL A 1 270 ? 0.585 12.008 0.766 1 98.75 270 VAL A C 1
ATOM 2197 O O . VAL A 1 270 ? 0.664 11.633 -0.407 1 98.75 270 VAL A O 1
ATOM 2200 N N . SER A 1 271 ? 0.691 11.148 1.792 1 98.06 271 SER A N 1
ATOM 2201 C CA . SER A 1 271 ? 0.938 9.727 1.602 1 98.06 271 SER A CA 1
ATOM 2202 C C . SER A 1 271 ? 2.057 9.484 0.593 1 98.06 271 SER A C 1
ATOM 2204 O O . SER A 1 271 ? 3.152 10.031 0.734 1 98.06 271 SER A O 1
ATOM 2206 N N . ASN A 1 272 ? 1.83 8.672 -0.442 1 97.19 272 ASN A N 1
ATOM 2207 C CA . ASN A 1 272 ? 2.902 8.352 -1.377 1 97.19 272 ASN A CA 1
ATOM 2208 C C . ASN A 1 272 ? 2.76 9.125 -2.686 1 97.19 272 ASN A C 1
ATOM 2210 O O . ASN A 1 272 ? 3.156 8.641 -3.744 1 97.19 272 ASN A O 1
ATOM 2214 N N . ARG A 1 273 ? 2.145 10.328 -2.654 1 98 273 ARG A N 1
ATOM 2215 C CA . ARG A 1 273 ? 1.911 11.133 -3.846 1 98 273 ARG A CA 1
ATOM 2216 C C . ARG A 1 273 ? 3.016 12.172 -4.031 1 98 273 ARG A C 1
ATOM 2218 O O . ARG A 1 273 ? 2.748 13.312 -4.41 1 98 273 ARG A O 1
ATOM 2225 N N . LEU A 1 274 ? 4.25 11.805 -3.809 1 98.38 274 LEU A N 1
ATOM 2226 C CA . LEU A 1 274 ? 5.371 12.734 -3.83 1 98.38 274 LEU A CA 1
ATOM 2227 C C . LEU A 1 274 ? 5.664 13.203 -5.25 1 98.38 274 LEU A C 1
ATOM 2229 O O . LEU A 1 274 ? 6.301 14.242 -5.449 1 98.38 274 LEU A O 1
ATOM 2233 N N . ASN A 1 275 ? 5.203 12.438 -6.293 1 97.81 275 ASN A N 1
ATOM 2234 C CA . ASN A 1 275 ? 5.457 12.812 -7.68 1 97.81 275 ASN A CA 1
ATOM 2235 C C . ASN A 1 275 ? 4.32 13.656 -8.25 1 97.81 275 ASN A C 1
ATOM 2237 O O . ASN A 1 275 ? 4.391 14.109 -9.391 1 97.81 275 ASN A O 1
ATOM 2241 N N . ASP A 1 276 ? 3.248 13.844 -7.461 1 98.06 276 ASP A N 1
ATOM 2242 C CA . ASP A 1 276 ? 2.162 14.719 -7.898 1 98.06 276 ASP A CA 1
ATOM 2243 C C . ASP A 1 276 ? 2.656 16.141 -8.094 1 98.06 276 ASP A C 1
ATOM 2245 O O . ASP A 1 276 ? 3.297 16.719 -7.207 1 98.06 276 ASP A O 1
ATOM 2249 N N . PRO A 1 277 ? 2.35 16.734 -9.242 1 97.75 277 PRO A N 1
ATOM 2250 C CA . PRO A 1 277 ? 2.867 18.078 -9.508 1 97.75 277 PRO A CA 1
ATOM 2251 C C . PRO A 1 277 ? 2.43 19.109 -8.469 1 97.75 277 PRO A C 1
ATOM 2253 O O . PRO A 1 277 ? 3.199 20 -8.109 1 97.75 277 PRO A O 1
ATOM 2256 N N . THR A 1 278 ? 1.206 18.969 -8.047 1 97.94 278 THR A N 1
ATOM 2257 C CA . THR A 1 278 ? 0.715 19.891 -7.02 1 97.94 278 THR A CA 1
ATOM 2258 C C . THR A 1 278 ? 1.488 19.703 -5.715 1 97.94 278 THR A C 1
ATOM 2260 O O . THR A 1 278 ? 1.874 20.672 -5.07 1 97.94 278 THR A O 1
ATOM 2263 N N . VAL A 1 279 ? 1.737 18.453 -5.332 1 98.44 279 VAL A N 1
ATOM 2264 C CA . VAL A 1 279 ? 2.504 18.156 -4.125 1 98.44 279 VAL A CA 1
ATOM 2265 C C . VAL A 1 279 ? 3.926 18.703 -4.273 1 98.44 279 VAL A C 1
ATOM 2267 O O . VAL A 1 279 ? 4.457 19.328 -3.354 1 98.44 279 VAL A O 1
ATOM 2270 N N . GLN A 1 280 ? 4.516 18.453 -5.422 1 97.94 280 GLN A N 1
ATOM 2271 C CA . GLN A 1 280 ? 5.879 18.938 -5.645 1 97.94 280 GLN A CA 1
ATOM 2272 C C . GLN A 1 280 ? 5.957 20.453 -5.543 1 97.94 280 GLN A C 1
ATOM 2274 O O . GLN A 1 280 ? 6.906 21 -4.973 1 97.94 280 GLN A O 1
ATOM 2279 N N . SER A 1 281 ? 4.961 21.141 -6.043 1 96.19 281 SER A N 1
ATOM 2280 C CA . SER A 1 281 ? 4.906 22.594 -5.906 1 96.19 281 SER A CA 1
ATOM 2281 C C . SER A 1 281 ? 4.77 23 -4.441 1 96.19 281 SER A C 1
ATOM 2283 O O . SER A 1 281 ? 5.371 23.984 -4.012 1 96.19 281 SER A O 1
ATOM 2285 N N . LEU A 1 282 ? 4.004 22.266 -3.717 1 96.5 282 LEU A N 1
ATOM 2286 C CA . LEU A 1 282 ? 3.795 22.531 -2.299 1 96.5 282 LEU A CA 1
ATOM 2287 C C . LEU A 1 282 ? 5.09 22.344 -1.514 1 96.5 282 LEU A C 1
ATOM 2289 O O . LEU A 1 282 ? 5.355 23.094 -0.567 1 96.5 282 LEU A O 1
ATOM 2293 N N . LEU A 1 283 ? 5.875 21.359 -1.874 1 97.25 283 LEU A N 1
ATOM 2294 C CA . LEU A 1 283 ? 7.113 21.016 -1.177 1 97.25 283 LEU A CA 1
ATOM 2295 C C . LEU A 1 283 ? 8.078 22.203 -1.191 1 97.25 283 LEU A C 1
ATOM 2297 O O . LEU A 1 283 ? 8.828 22.406 -0.233 1 97.25 283 LEU A O 1
ATOM 2301 N N . HIS A 1 284 ? 8.008 23.016 -2.189 1 92.5 284 HIS A N 1
ATOM 2302 C CA . HIS A 1 284 ? 8.883 24.188 -2.279 1 92.5 284 HIS A CA 1
ATOM 2303 C C . HIS A 1 284 ? 8.594 25.172 -1.156 1 92.5 284 HIS A C 1
ATOM 2305 O O . HIS A 1 284 ? 9.453 25.984 -0.802 1 92.5 284 HIS A O 1
ATOM 2311 N N . HIS A 1 285 ? 7.426 25 -0.559 1 90.06 285 HIS A N 1
ATOM 2312 C CA . HIS A 1 285 ? 6.984 26.016 0.398 1 90.06 285 HIS A CA 1
ATOM 2313 C C . HIS A 1 285 ? 6.918 25.438 1.81 1 90.06 285 HIS A C 1
ATOM 2315 O O . HIS A 1 285 ? 6.562 26.141 2.756 1 90.06 285 HIS A O 1
ATOM 2321 N N . ALA A 1 286 ? 7.262 24.234 1.964 1 95.38 286 ALA A N 1
ATOM 2322 C CA . ALA A 1 286 ? 7.148 23.562 3.26 1 95.38 286 ALA A CA 1
ATOM 2323 C C . ALA A 1 286 ? 8.258 24.031 4.207 1 95.38 286 ALA A C 1
ATOM 2325 O O . ALA A 1 286 ? 9.406 24.203 3.793 1 95.38 286 ALA A O 1
ATOM 2326 N N . ASP A 1 287 ? 7.863 24.266 5.465 1 93.94 287 ASP A N 1
ATOM 2327 C CA . ASP A 1 287 ? 8.867 24.531 6.488 1 93.94 287 ASP A CA 1
ATOM 2328 C C . ASP A 1 287 ? 9.594 23.25 6.895 1 93.94 287 ASP A C 1
ATOM 2330 O O . ASP A 1 287 ? 10.781 23.281 7.207 1 93.94 287 ASP A O 1
ATOM 2334 N N . HIS A 1 288 ? 8.867 22.188 6.965 1 97.19 288 HIS A N 1
ATOM 2335 C CA . HIS A 1 288 ? 9.406 20.875 7.266 1 97.19 288 HIS A CA 1
ATOM 2336 C C . HIS A 1 288 ? 8.828 19.812 6.332 1 97.19 288 HIS A C 1
ATOM 2338 O O . HIS A 1 288 ? 7.648 19.875 5.984 1 97.19 288 HIS A O 1
ATOM 2344 N N . ILE A 1 289 ? 9.695 18.953 5.902 1 98.69 289 ILE A N 1
ATOM 2345 C CA . ILE A 1 289 ? 9.289 17.812 5.082 1 98.69 289 ILE A CA 1
ATOM 2346 C C . ILE A 1 289 ? 9.75 16.516 5.742 1 98.69 289 ILE A C 1
ATOM 2348 O O . ILE A 1 289 ? 10.945 16.297 5.953 1 98.69 289 ILE A O 1
ATOM 2352 N N . TYR A 1 290 ? 8.828 15.68 6.102 1 98.81 290 TYR A N 1
ATOM 2353 C CA . TYR A 1 290 ? 9.125 14.383 6.699 1 98.81 290 TYR A CA 1
ATOM 2354 C C . TYR A 1 290 ? 8.695 13.25 5.781 1 98.81 290 TYR A C 1
ATOM 2356 O O . TYR A 1 290 ? 7.52 13.156 5.41 1 98.81 290 TYR A O 1
ATOM 2364 N N . ILE A 1 291 ? 9.625 12.391 5.426 1 98.81 291 ILE A N 1
ATOM 2365 C CA . ILE A 1 291 ? 9.367 11.273 4.52 1 98.81 291 ILE A CA 1
ATOM 2366 C C . ILE A 1 291 ? 9.469 9.961 5.285 1 98.81 291 ILE A C 1
ATOM 2368 O O . ILE A 1 291 ? 10.539 9.594 5.766 1 98.81 291 ILE A O 1
ATOM 2372 N N . CYS A 1 292 ? 8.352 9.273 5.332 1 98.81 292 CYS A N 1
ATOM 2373 C CA . CYS A 1 292 ? 8.297 8.008 6.059 1 98.81 292 CYS A CA 1
ATOM 2374 C C . CYS A 1 292 ? 8.812 6.867 5.195 1 98.81 292 CYS A C 1
ATOM 2376 O O . CYS A 1 292 ? 8.484 6.773 4.012 1 98.81 292 CYS A O 1
ATOM 2378 N N . ILE A 1 293 ? 9.609 6.004 5.762 1 98.31 293 ILE A N 1
ATOM 2379 C CA . ILE A 1 293 ? 10.117 4.766 5.188 1 98.31 293 ILE A CA 1
ATOM 2380 C C . ILE A 1 293 ? 10.062 3.65 6.227 1 98.31 293 ILE A C 1
ATOM 2382 O O . ILE A 1 293 ? 9.961 3.916 7.426 1 98.31 293 ILE A O 1
ATOM 2386 N N . GLU A 1 294 ? 9.961 2.438 5.816 1 97.75 294 GLU A N 1
ATOM 2387 C CA . GLU A 1 294 ? 10.086 1.281 6.699 1 97.75 294 GLU A CA 1
ATOM 2388 C C . GLU A 1 294 ? 11.289 0.419 6.309 1 97.75 294 GLU A C 1
ATOM 2390 O O . GLU A 1 294 ? 11.758 0.481 5.172 1 97.75 294 GLU A O 1
ATOM 2395 N N . PRO A 1 295 ? 11.836 -0.384 7.211 1 97.44 295 PRO A N 1
ATOM 2396 C CA . PRO A 1 295 ? 13.117 -1.056 6.965 1 97.44 295 PRO A CA 1
ATOM 2397 C C . PRO A 1 295 ? 12.969 -2.309 6.105 1 97.44 295 PRO A C 1
ATOM 2399 O O . PRO A 1 295 ? 13.469 -3.375 6.469 1 97.44 295 PRO A O 1
ATOM 2402 N N . ASP A 1 296 ? 12.398 -2.15 4.988 1 97 296 ASP A N 1
ATOM 2403 C CA . ASP A 1 296 ? 12.312 -3.191 3.971 1 97 296 ASP A CA 1
ATOM 2404 C C . ASP A 1 296 ? 13.5 -3.127 3.012 1 97 296 ASP A C 1
ATOM 2406 O O . ASP A 1 296 ? 13.633 -2.172 2.244 1 97 296 ASP A O 1
ATOM 2410 N N . PRO A 1 297 ? 14.359 -4.16 3.057 1 95.44 297 PRO A N 1
ATOM 2411 C CA . PRO A 1 297 ? 15.57 -4.113 2.238 1 95.44 297 PRO A CA 1
ATOM 2412 C C . PRO A 1 297 ? 15.273 -4.148 0.741 1 95.44 297 PRO A C 1
ATOM 2414 O O . PRO A 1 297 ? 16.109 -3.748 -0.068 1 95.44 297 PRO A O 1
ATOM 2417 N N . ILE A 1 298 ? 14.117 -4.578 0.382 1 96.19 298 ILE A N 1
ATOM 2418 C CA . ILE A 1 298 ? 13.75 -4.668 -1.026 1 96.19 298 ILE A CA 1
ATOM 2419 C C . ILE A 1 298 ? 13.242 -3.314 -1.515 1 96.19 298 ILE A C 1
ATOM 2421 O O . ILE A 1 298 ? 13.664 -2.828 -2.566 1 96.19 298 ILE A O 1
ATOM 2425 N N . LYS A 1 299 ? 12.414 -2.695 -0.742 1 96.44 299 LYS A N 1
ATOM 2426 C CA . LYS A 1 299 ? 11.797 -1.438 -1.151 1 96.44 299 LYS A CA 1
ATOM 2427 C C . LYS A 1 299 ? 12.82 -0.308 -1.191 1 96.44 299 LYS A C 1
ATOM 2429 O O . LYS A 1 299 ? 12.719 0.599 -2.02 1 96.44 299 LYS A O 1
ATOM 2434 N N . ILE A 1 300 ? 13.781 -0.365 -0.292 1 94.62 300 ILE A N 1
ATOM 2435 C CA . ILE A 1 300 ? 14.781 0.697 -0.268 1 94.62 300 ILE A CA 1
ATOM 2436 C C . ILE A 1 300 ? 15.539 0.727 -1.596 1 94.62 300 ILE A C 1
ATOM 2438 O O . ILE A 1 300 ? 15.984 1.786 -2.037 1 94.62 300 ILE A O 1
ATOM 2442 N N . ASP A 1 301 ? 15.641 -0.427 -2.248 1 92.75 301 ASP A N 1
ATOM 2443 C CA . ASP A 1 301 ? 16.328 -0.524 -3.533 1 92.75 301 ASP A CA 1
ATOM 2444 C C . ASP A 1 301 ? 15.547 0.217 -4.621 1 92.75 301 ASP A C 1
ATOM 2446 O O . ASP A 1 301 ? 16.094 0.51 -5.688 1 92.75 301 ASP A O 1
ATOM 2450 N N . TRP A 1 302 ? 14.312 0.47 -4.367 1 95.44 302 TRP A N 1
ATOM 2451 C CA . TRP A 1 302 ? 13.508 1.213 -5.332 1 95.44 302 TRP A CA 1
ATOM 2452 C C . TRP A 1 302 ? 14.023 2.641 -5.484 1 95.44 302 TRP A C 1
ATOM 2454 O O . TRP A 1 302 ? 13.688 3.328 -6.453 1 95.44 302 TRP A O 1
ATOM 2464 N N . LEU A 1 303 ? 14.852 3.102 -4.562 1 94.38 303 LEU A N 1
ATOM 2465 C CA . LEU A 1 303 ? 15.414 4.445 -4.598 1 94.38 303 LEU A CA 1
ATOM 2466 C C . LEU A 1 303 ? 16.656 4.492 -5.488 1 94.38 303 LEU A C 1
ATOM 2468 O O . LEU A 1 303 ? 17.141 5.574 -5.824 1 94.38 303 LEU A O 1
ATOM 2472 N N . SER A 1 304 ? 17.109 3.352 -5.91 1 92.19 304 SER A N 1
ATOM 2473 C CA . SER A 1 304 ? 18.359 3.279 -6.672 1 92.19 304 SER A CA 1
ATOM 2474 C C . SER A 1 304 ? 18.109 3.588 -8.148 1 92.19 304 SER A C 1
ATOM 2476 O O . SER A 1 304 ? 17.016 3.363 -8.664 1 92.19 304 SER A O 1
ATOM 2478 N N . THR A 1 305 ? 19.141 4.047 -8.797 1 94.31 305 THR A N 1
ATOM 2479 C CA . THR A 1 305 ? 19.094 4.344 -10.227 1 94.31 305 THR A CA 1
ATOM 2480 C C . THR A 1 305 ? 19.188 3.064 -11.055 1 94.31 305 THR A C 1
ATOM 2482 O O . THR A 1 305 ? 20.031 2.215 -10.797 1 94.31 305 THR A O 1
ATOM 2485 N N . ILE A 1 306 ? 18.266 2.949 -11.961 1 94.94 306 ILE A N 1
ATOM 2486 C CA . ILE A 1 306 ? 18.359 1.866 -12.938 1 94.94 306 ILE A CA 1
ATOM 2487 C C . ILE A 1 306 ? 19.266 2.285 -14.094 1 94.94 306 ILE A C 1
ATOM 2489 O O . ILE A 1 306 ? 19.156 3.404 -14.602 1 94.94 306 ILE A O 1
ATOM 2493 N N . LYS A 1 307 ? 20.141 1.37 -14.445 1 92.19 307 LYS A N 1
ATOM 2494 C CA . LYS A 1 307 ? 21.078 1.653 -15.531 1 92.19 307 LYS A CA 1
ATOM 2495 C C . LYS A 1 307 ? 20.969 0.606 -16.641 1 92.19 307 LYS A C 1
ATOM 2497 O O . LYS A 1 307 ? 20.719 -0.569 -16.359 1 92.19 307 LYS A O 1
ATOM 25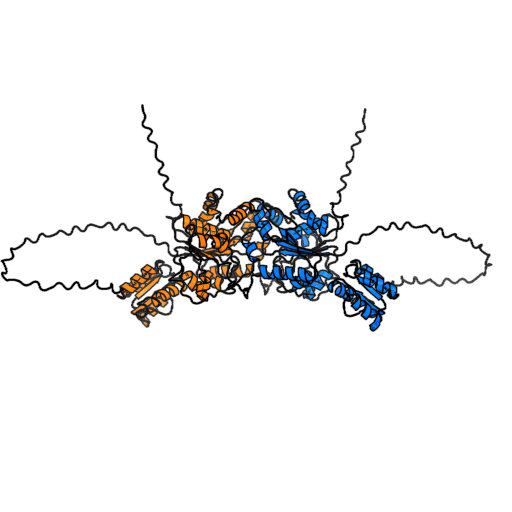02 N N . ASN A 1 308 ? 20.984 1.067 -17.828 1 86.94 308 ASN A N 1
ATOM 2503 C CA . ASN A 1 308 ? 21.109 0.228 -19.016 1 86.94 308 ASN A CA 1
ATOM 2504 C C . ASN A 1 308 ? 22.469 0.403 -19.688 1 86.94 308 ASN A C 1
ATOM 2506 O O . ASN A 1 308 ? 22.75 1.447 -20.281 1 86.94 308 ASN A O 1
ATOM 2510 N N . GLY A 1 309 ? 23.344 -0.661 -19.578 1 84.94 309 GLY A N 1
ATOM 2511 C CA . GLY A 1 309 ? 24.688 -0.566 -20.156 1 84.94 309 GLY A CA 1
ATOM 2512 C C . GLY A 1 309 ? 25.516 0.555 -19.562 1 84.94 309 GLY A C 1
ATOM 2513 O O . GLY A 1 309 ? 26.188 1.291 -20.281 1 84.94 309 GLY A O 1
ATOM 2514 N N . GLY A 1 310 ? 25.266 0.867 -18.297 1 85.88 310 GLY A N 1
ATOM 2515 C CA . GLY A 1 310 ? 26.062 1.859 -17.609 1 85.88 310 GLY A CA 1
ATOM 2516 C C . GLY A 1 310 ? 25.484 3.256 -17.672 1 85.88 310 GLY A C 1
ATOM 2517 O O . GLY A 1 310 ? 25.969 4.176 -17.016 1 85.88 310 GLY A O 1
ATOM 2518 N N . ILE A 1 311 ? 24.516 3.322 -18.5 1 91.19 311 ILE A N 1
ATOM 2519 C CA . ILE A 1 311 ? 23.875 4.625 -18.641 1 91.19 311 ILE A CA 1
ATOM 2520 C C . ILE A 1 311 ? 22.531 4.625 -17.906 1 91.19 311 ILE A C 1
ATOM 2522 O O . ILE A 1 311 ? 21.844 3.598 -17.859 1 91.19 311 ILE A O 1
ATOM 2526 N N . ASP A 1 312 ? 22.188 5.789 -17.359 1 92.88 312 ASP A N 1
ATOM 2527 C CA . ASP A 1 312 ? 20.891 5.891 -16.672 1 92.88 312 ASP A CA 1
ATOM 2528 C C . ASP A 1 312 ? 19.75 5.539 -17.609 1 92.88 312 ASP A C 1
ATOM 2530 O O . ASP A 1 312 ? 19.703 6.004 -18.75 1 92.88 312 ASP A O 1
ATOM 2534 N N . ALA A 1 313 ? 18.953 4.727 -17.125 1 92.94 313 ALA A N 1
ATOM 2535 C CA . ALA A 1 313 ? 17.781 4.336 -17.922 1 92.94 313 ALA A CA 1
ATOM 2536 C C . ALA A 1 313 ? 16.859 5.523 -18.156 1 92.94 313 ALA A C 1
ATOM 2538 O O . ALA A 1 313 ? 16.844 6.469 -17.359 1 92.94 313 ALA A O 1
ATOM 2539 N N . GLU A 1 314 ? 16.125 5.457 -19.219 1 89 314 GLU A N 1
ATOM 2540 C CA . GLU A 1 314 ? 15.195 6.52 -19.562 1 89 314 GLU A CA 1
ATOM 2541 C C . GLU A 1 314 ? 14.062 6.613 -18.547 1 89 314 GLU A C 1
ATOM 2543 O O . GLU A 1 314 ? 13.648 7.711 -18.172 1 89 314 GLU A O 1
ATOM 2548 N N . VAL A 1 315 ? 13.633 5.469 -18.188 1 90.56 315 VAL A N 1
ATOM 2549 C CA . VAL A 1 315 ? 12.531 5.422 -17.234 1 90.56 315 VAL A CA 1
ATOM 2550 C C . VAL A 1 315 ? 13.031 4.898 -15.891 1 90.56 315 VAL A C 1
ATOM 2552 O O . VAL A 1 315 ? 13.586 3.801 -15.812 1 90.56 315 VAL A O 1
ATOM 2555 N N . GLN A 1 316 ? 12.875 5.762 -14.859 1 94.31 316 GLN A N 1
ATOM 2556 C CA . GLN A 1 316 ? 13.234 5.379 -13.5 1 94.31 316 GLN A CA 1
ATOM 2557 C C . GLN A 1 316 ? 11.992 5.059 -12.672 1 94.31 316 GLN A C 1
ATOM 2559 O O . GLN A 1 316 ? 10.875 5.418 -13.055 1 94.31 316 GLN A O 1
ATOM 2564 N N . ARG A 1 317 ? 12.141 4.41 -11.625 1 94.56 317 ARG A N 1
ATOM 2565 C CA . ARG A 1 317 ? 11.047 4.098 -10.711 1 94.56 317 ARG A CA 1
ATOM 2566 C C . ARG A 1 317 ? 10.484 5.367 -10.078 1 94.56 317 ARG A C 1
ATOM 2568 O O . ARG A 1 317 ? 11.188 6.375 -9.969 1 94.56 317 ARG A O 1
ATOM 2575 N N . GLU A 1 318 ? 9.25 5.285 -9.695 1 95.56 318 GLU A N 1
ATOM 2576 C CA . GLU A 1 318 ? 8.57 6.426 -9.086 1 95.56 318 GLU A CA 1
ATOM 2577 C C . GLU A 1 318 ? 9.297 6.898 -7.836 1 95.56 318 GLU A C 1
ATOM 2579 O O . GLU A 1 318 ? 9.398 8.102 -7.582 1 95.56 318 GLU A O 1
ATOM 2584 N N . GLU A 1 319 ? 9.82 5.969 -7.008 1 97.38 319 GLU A N 1
ATOM 2585 C CA . GLU A 1 319 ? 10.5 6.316 -5.766 1 97.38 319 GLU A CA 1
ATOM 2586 C C . GLU A 1 319 ? 11.812 7.043 -6.043 1 97.38 319 GLU A C 1
ATOM 2588 O O . GLU A 1 319 ? 12.156 8.008 -5.355 1 97.38 319 GLU A O 1
ATOM 2593 N N . LYS A 1 320 ? 12.484 6.59 -7.043 1 97.06 320 LYS A N 1
ATOM 2594 C CA . LYS A 1 320 ? 13.719 7.25 -7.453 1 97.06 320 LYS A CA 1
ATOM 2595 C C . LYS A 1 320 ? 13.453 8.672 -7.941 1 97.06 320 LYS A C 1
ATOM 2597 O O . LYS A 1 320 ? 14.18 9.602 -7.59 1 97.06 320 LYS A O 1
ATOM 2602 N N . ARG A 1 321 ? 12.43 8.844 -8.703 1 97.56 321 ARG A N 1
ATOM 2603 C CA . ARG A 1 321 ? 12.07 10.172 -9.188 1 97.56 321 ARG A CA 1
ATOM 2604 C C . ARG A 1 321 ? 11.719 11.102 -8.031 1 97.56 321 ARG A C 1
ATOM 2606 O O . ARG A 1 321 ? 12.094 12.273 -8.031 1 97.56 321 ARG A O 1
ATOM 2613 N N . ALA A 1 322 ? 11 10.578 -7.098 1 98.31 322 ALA A N 1
ATOM 2614 C CA . ALA A 1 322 ? 10.602 11.367 -5.938 1 98.31 322 ALA A CA 1
ATOM 2615 C C . ALA A 1 322 ? 11.812 11.828 -5.137 1 98.31 322 ALA A C 1
ATOM 2617 O O . ALA A 1 322 ? 11.93 13.008 -4.797 1 98.31 322 ALA A O 1
ATOM 2618 N N . ILE A 1 323 ? 12.703 10.891 -4.852 1 97.56 323 ILE A N 1
ATOM 2619 C CA . ILE A 1 323 ? 13.844 11.242 -4.016 1 97.56 323 ILE A CA 1
ATOM 2620 C C . ILE A 1 323 ? 14.781 12.172 -4.781 1 97.56 323 ILE A C 1
ATOM 2622 O O . ILE A 1 323 ? 15.414 13.055 -4.191 1 97.56 323 ILE A O 1
ATOM 2626 N N . ASP A 1 324 ? 14.906 11.977 -6.102 1 97 324 ASP A N 1
ATOM 2627 C CA . ASP A 1 324 ? 15.695 12.891 -6.914 1 97 324 ASP A CA 1
ATOM 2628 C C . ASP A 1 324 ? 15.148 14.32 -6.82 1 97 324 ASP A C 1
ATOM 2630 O O . ASP A 1 324 ? 15.914 15.273 -6.691 1 97 324 ASP A O 1
ATOM 2634 N N . PHE A 1 325 ? 13.883 14.43 -6.93 1 98.31 325 PHE A N 1
ATOM 2635 C CA . PHE A 1 325 ? 13.25 15.742 -6.824 1 98.31 325 PHE A CA 1
ATOM 2636 C C . PHE A 1 325 ? 13.539 16.375 -5.469 1 98.31 325 PHE A C 1
ATOM 2638 O O . PHE A 1 325 ? 13.906 17.547 -5.395 1 98.31 325 PHE A O 1
ATOM 2645 N N . LEU A 1 326 ? 13.359 15.625 -4.371 1 98.06 326 LEU A N 1
ATOM 2646 C CA . LEU A 1 326 ? 13.617 16.109 -3.021 1 98.06 326 LEU A CA 1
ATOM 2647 C C . LEU A 1 326 ? 15.07 16.547 -2.873 1 98.06 326 LEU A C 1
ATOM 2649 O O . LEU A 1 326 ? 15.344 17.609 -2.293 1 98.06 326 LEU A O 1
ATOM 2653 N N . ASN A 1 327 ? 15.953 15.766 -3.406 1 96 327 ASN A N 1
ATOM 2654 C CA . ASN A 1 327 ? 17.359 16.109 -3.367 1 96 327 ASN A CA 1
ATOM 2655 C C . ASN A 1 327 ? 17.656 17.391 -4.16 1 96 327 ASN A C 1
ATOM 2657 O O . ASN A 1 327 ? 18.453 18.219 -3.736 1 96 327 ASN A O 1
ATOM 2661 N N . GLU A 1 328 ? 17.016 17.484 -5.238 1 96.31 328 GLU A N 1
ATOM 2662 C CA . GLU A 1 328 ? 17.219 18.641 -6.098 1 96.31 328 GLU A CA 1
ATOM 2663 C C . GLU A 1 328 ? 16.781 19.922 -5.391 1 96.31 328 GLU A C 1
ATOM 2665 O O . GLU A 1 328 ? 17.516 20.922 -5.391 1 96.31 328 GLU A O 1
ATOM 2670 N N . ILE A 1 329 ? 15.609 19.938 -4.793 1 95.12 329 ILE A N 1
ATOM 2671 C CA . ILE A 1 329 ? 15.133 21.156 -4.16 1 95.12 329 ILE A CA 1
ATOM 2672 C C . ILE A 1 329 ? 15.977 21.469 -2.924 1 95.12 329 ILE A C 1
ATOM 2674 O O . ILE A 1 329 ? 16.188 22.625 -2.576 1 95.12 329 ILE A O 1
ATOM 2678 N N . GLU A 1 330 ? 16.422 20.391 -2.254 1 92.12 330 GLU A N 1
ATOM 2679 C CA . GLU A 1 330 ? 17.344 20.609 -1.133 1 92.12 330 GLU A CA 1
ATOM 2680 C C . GLU A 1 330 ? 18.625 21.281 -1.592 1 92.12 330 GLU A C 1
ATOM 2682 O O . GLU A 1 330 ? 19.10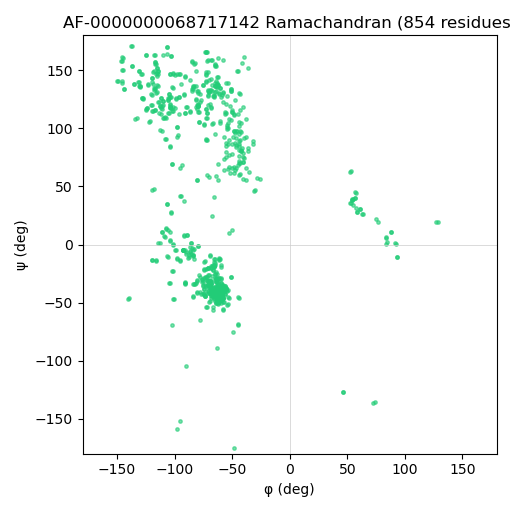9 22.219 -0.957 1 92.12 330 GLU A O 1
ATOM 2687 N N . GLU A 1 331 ? 19.172 20.859 -2.621 1 90.19 331 GLU A N 1
ATOM 2688 C CA . GLU A 1 331 ? 20.438 21.359 -3.141 1 90.19 331 GLU A CA 1
ATOM 2689 C C . GLU A 1 331 ? 20.281 22.766 -3.707 1 90.19 331 GLU A C 1
ATOM 2691 O O . GLU A 1 331 ? 21.141 23.625 -3.488 1 90.19 331 GLU A O 1
ATOM 2696 N N . THR A 1 332 ? 19.203 23.016 -4.383 1 91.31 332 THR A N 1
ATOM 2697 C CA . THR A 1 332 ? 19.062 24.25 -5.141 1 91.31 332 THR A CA 1
ATOM 2698 C C . THR A 1 332 ? 18.422 25.344 -4.285 1 91.31 332 THR A C 1
ATOM 2700 O O . THR A 1 332 ? 18.719 26.531 -4.441 1 91.31 332 THR A O 1
ATOM 2703 N N . GLU A 1 333 ? 17.516 24.953 -3.367 1 88.62 333 GLU A N 1
ATOM 2704 C CA . GLU A 1 333 ? 16.719 25.953 -2.656 1 88.62 333 GLU A CA 1
ATOM 2705 C C . GLU A 1 333 ? 16.953 25.875 -1.15 1 88.62 333 GLU A C 1
ATOM 2707 O O . GLU A 1 333 ? 16.531 26.75 -0.404 1 88.62 333 GLU A O 1
ATOM 2712 N N . GLY A 1 334 ? 17.562 24.844 -0.713 1 87.12 334 GLY A N 1
ATOM 2713 C CA . GLY A 1 334 ? 17.844 24.688 0.708 1 87.12 334 GLY A CA 1
ATOM 2714 C C . GLY A 1 334 ? 16.672 24.094 1.476 1 87.12 334 GLY A C 1
ATOM 2715 O O . GLY A 1 334 ? 16.719 24 2.705 1 87.12 334 GLY A O 1
ATOM 2716 N N . VAL A 1 335 ? 15.602 23.766 0.803 1 90.75 335 VAL A N 1
ATOM 2717 C CA . VAL A 1 335 ? 14.477 23.094 1.425 1 90.75 335 VAL A CA 1
ATOM 2718 C C . VAL A 1 335 ? 14.852 21.641 1.735 1 90.75 335 VAL A C 1
ATOM 2720 O O . VAL A 1 335 ? 15 20.828 0.824 1 90.75 335 VAL A O 1
ATOM 2723 N N . THR A 1 336 ? 14.945 21.297 2.99 1 93.19 336 THR A N 1
ATOM 2724 C CA . THR A 1 336 ? 15.461 19.984 3.377 1 93.19 336 THR A CA 1
ATOM 2725 C C . THR A 1 336 ? 14.32 19.047 3.744 1 93.19 336 THR A C 1
ATOM 2727 O O . THR A 1 336 ? 13.25 19.484 4.156 1 93.19 336 THR A O 1
ATOM 2730 N N . TYR A 1 337 ? 14.547 17.812 3.465 1 97.94 337 TYR A N 1
ATOM 2731 C CA . TYR A 1 337 ? 13.641 16.766 3.936 1 97.94 337 TYR A CA 1
ATOM 2732 C C . TYR A 1 337 ? 14.359 15.82 4.891 1 97.94 337 TYR A C 1
ATOM 2734 O O . TYR A 1 337 ? 15.594 15.758 4.898 1 97.94 337 TYR A O 1
ATOM 2742 N N . GLN A 1 338 ? 13.594 15.172 5.758 1 97.62 338 GLN A N 1
ATOM 2743 C CA . GLN A 1 338 ? 14.141 14.211 6.703 1 97.62 338 GLN A CA 1
ATOM 2744 C C . GLN A 1 338 ? 13.383 12.891 6.645 1 97.62 338 GLN A C 1
ATOM 2746 O O . GLN A 1 338 ? 12.164 12.875 6.457 1 97.62 338 GLN A O 1
ATOM 2751 N N . PHE A 1 339 ? 14.078 11.805 6.875 1 98.31 339 PHE A N 1
ATOM 2752 C CA . PHE A 1 339 ? 13.461 10.484 6.922 1 98.31 339 PHE A CA 1
ATOM 2753 C C . PHE A 1 339 ? 12.883 10.211 8.305 1 98.31 339 PHE A C 1
ATOM 2755 O O . PHE A 1 339 ? 13.492 10.562 9.32 1 98.31 339 PHE A O 1
ATOM 2762 N N . ILE A 1 340 ? 11.734 9.703 8.32 1 98.75 340 ILE A N 1
ATOM 2763 C CA . ILE A 1 340 ? 11.125 9.07 9.484 1 98.75 340 ILE A CA 1
ATOM 2764 C C . ILE A 1 340 ? 11.086 7.559 9.297 1 98.75 340 ILE A C 1
ATOM 2766 O O . ILE A 1 340 ? 10.352 7.051 8.445 1 98.75 340 ILE A O 1
ATOM 2770 N N . ASN A 1 341 ? 11.891 6.836 10.023 1 98.44 341 ASN A N 1
ATOM 2771 C CA . ASN A 1 341 ? 11.875 5.379 9.945 1 98.44 341 ASN A CA 1
ATOM 2772 C C . ASN A 1 341 ? 10.711 4.789 10.734 1 98.44 341 ASN A C 1
ATOM 2774 O O . ASN A 1 341 ? 10.773 4.688 11.961 1 98.44 341 ASN A O 1
ATOM 2778 N N . MET A 1 342 ? 9.734 4.34 10.031 1 98.5 342 MET A N 1
ATOM 2779 C CA . MET A 1 342 ? 8.578 3.693 10.641 1 98.5 342 MET A CA 1
ATOM 2780 C C . MET A 1 342 ? 8.844 2.215 10.891 1 98.5 342 MET A C 1
ATOM 2782 O O . MET A 1 342 ? 9.719 1.621 10.258 1 98.5 342 MET A O 1
ATOM 2786 N N . LYS A 1 343 ? 8.102 1.623 11.828 1 98.25 343 LYS A N 1
ATOM 2787 C CA . LYS A 1 343 ? 8.109 0.192 12.117 1 98.25 343 LYS A CA 1
ATOM 2788 C C . LYS A 1 343 ? 9.531 -0.299 12.391 1 98.25 343 LYS A C 1
ATOM 2790 O O . LYS A 1 343 ? 9.922 -1.375 11.938 1 98.25 343 LYS A O 1
ATOM 2795 N N . TYR A 1 344 ? 10.289 0.499 13.062 1 97.5 344 TYR A N 1
ATOM 2796 C CA . TYR A 1 344 ? 11.664 0.145 13.391 1 97.5 344 TYR A CA 1
ATOM 2797 C C . TYR A 1 344 ? 11.711 -1.063 14.312 1 97.5 344 TYR A C 1
ATOM 2799 O O . TYR A 1 344 ? 10.891 -1.187 15.227 1 97.5 344 TYR A O 1
ATOM 2807 N N . THR A 1 345 ? 12.625 -2.02 14.055 1 97.19 345 THR A N 1
ATOM 2808 C CA . THR A 1 345 ? 12.844 -3.201 14.883 1 97.19 345 THR A CA 1
ATOM 2809 C C . THR A 1 345 ? 14.312 -3.596 14.891 1 97.19 345 THR A C 1
ATOM 2811 O O . THR A 1 345 ? 15.023 -3.393 13.906 1 97.19 345 THR A O 1
ATOM 2814 N N . LYS A 1 346 ? 14.766 -4.18 15.969 1 94.44 346 LYS A N 1
ATOM 2815 C CA . LYS A 1 346 ? 16.141 -4.621 16.094 1 94.44 346 LYS A CA 1
ATOM 2816 C C . LYS A 1 346 ? 16.344 -6.012 15.508 1 94.44 346 LYS A C 1
ATOM 2818 O O . LYS A 1 346 ? 17.469 -6.523 15.469 1 94.44 346 LYS A O 1
ATOM 2823 N N . LYS A 1 347 ? 15.289 -6.598 14.969 1 94.88 347 LYS A N 1
ATOM 2824 C CA . LYS A 1 347 ? 15.375 -7.941 14.406 1 94.88 347 LYS A CA 1
ATOM 2825 C C . LYS A 1 347 ? 15.992 -7.914 13.008 1 94.88 347 LYS A C 1
ATOM 2827 O O . LYS A 1 347 ? 16.203 -8.961 12.398 1 94.88 347 LYS A O 1
ATOM 2832 N N . ILE A 1 348 ? 16.297 -6.727 12.562 1 94.38 348 ILE A N 1
ATOM 2833 C CA . ILE A 1 348 ? 16.922 -6.602 11.258 1 94.38 348 ILE A CA 1
ATOM 2834 C C . ILE A 1 348 ? 18.406 -6.254 11.422 1 94.38 348 ILE A C 1
ATOM 2836 O O . ILE A 1 348 ? 18.859 -5.996 12.539 1 94.38 348 ILE A O 1
ATOM 2840 N N . ASP A 1 349 ? 19.172 -6.297 10.344 1 92.38 349 ASP A N 1
ATOM 2841 C CA . ASP A 1 349 ? 20.516 -5.73 10.344 1 92.38 349 ASP A CA 1
ATOM 2842 C C . ASP A 1 349 ? 20.469 -4.203 10.352 1 92.38 349 ASP A C 1
ATOM 2844 O O . ASP A 1 349 ? 20.516 -3.574 9.289 1 92.38 349 ASP A O 1
ATOM 2848 N N . THR A 1 350 ? 20.453 -3.684 11.508 1 93.69 350 THR A N 1
ATOM 2849 C CA . THR A 1 350 ? 20.219 -2.256 11.695 1 93.69 350 THR A CA 1
ATOM 2850 C C . THR A 1 350 ? 21.359 -1.438 11.086 1 93.69 350 THR A C 1
ATOM 2852 O O . THR A 1 350 ? 21.125 -0.369 10.523 1 93.69 350 THR A O 1
ATOM 2855 N N . THR A 1 351 ? 22.562 -1.905 11.172 1 92.5 351 THR A N 1
ATOM 2856 C CA . THR A 1 351 ? 23.719 -1.204 10.625 1 92.5 351 THR A CA 1
ATOM 2857 C C . THR A 1 351 ? 23.609 -1.096 9.102 1 92.5 351 THR A C 1
ATOM 2859 O O . THR A 1 351 ? 23.703 0.002 8.547 1 92.5 351 THR A O 1
ATOM 2862 N N . THR A 1 352 ? 23.344 -2.258 8.508 1 93.5 352 THR A N 1
ATOM 2863 C CA . THR A 1 352 ? 23.203 -2.279 7.059 1 93.5 352 THR A CA 1
ATOM 2864 C C . THR A 1 352 ? 22.031 -1.413 6.617 1 93.5 352 THR A C 1
ATOM 2866 O O . THR A 1 352 ? 22.125 -0.697 5.621 1 93.5 352 THR A O 1
ATOM 2869 N N . TRP A 1 353 ? 20.969 -1.457 7.375 1 95.56 353 TRP A N 1
ATOM 2870 C CA . TRP A 1 353 ? 19.766 -0.68 7.062 1 95.56 353 TRP A CA 1
ATOM 2871 C C . TRP A 1 353 ? 20.078 0.815 7.086 1 95.56 353 TRP A C 1
ATOM 2873 O O . TRP A 1 353 ? 19.828 1.521 6.105 1 95.56 353 TRP A O 1
ATOM 2883 N N . LEU A 1 354 ? 20.672 1.274 8.133 1 93.56 354 LEU A N 1
ATOM 2884 C CA . LEU A 1 354 ? 20.922 2.701 8.297 1 93.56 354 LEU A CA 1
ATOM 2885 C C . LEU A 1 354 ? 21.969 3.182 7.297 1 93.56 354 LEU A C 1
ATOM 2887 O O . LEU A 1 354 ? 21.906 4.309 6.805 1 93.56 354 LEU A O 1
ATOM 2891 N N . GLU A 1 355 ? 22.891 2.328 6.93 1 89.94 355 GLU A N 1
ATOM 2892 C CA . GLU A 1 355 ? 23.906 2.666 5.93 1 89.94 355 GLU A CA 1
ATOM 2893 C C . GLU A 1 355 ? 23.281 2.811 4.543 1 89.94 355 GLU A C 1
ATOM 2895 O O . GLU A 1 355 ? 23.719 3.629 3.736 1 89.94 355 GLU A O 1
ATOM 2900 N N . SER A 1 356 ? 22.234 1.991 4.332 1 91.12 356 SER A N 1
ATOM 2901 C CA . SER A 1 356 ? 21.578 2.014 3.027 1 91.12 356 SER A CA 1
ATOM 2902 C C . SER A 1 356 ? 20.875 3.348 2.783 1 91.12 356 SER A C 1
ATOM 2904 O O . SER A 1 356 ? 20.547 3.686 1.642 1 91.12 356 SER A O 1
ATOM 2906 N N . LEU A 1 357 ? 20.641 4.109 3.816 1 92.31 357 LEU A N 1
ATOM 2907 C CA . LEU A 1 357 ? 19.953 5.395 3.703 1 92.31 357 LEU A CA 1
ATOM 2908 C C . LEU A 1 357 ? 20.953 6.504 3.383 1 92.31 357 LEU A C 1
ATOM 2910 O O . LEU A 1 357 ? 20.562 7.656 3.172 1 92.31 357 LEU A O 1
ATOM 2914 N N . GLY A 1 358 ? 22.25 6.125 3.307 1 86.44 358 GLY A N 1
ATOM 2915 C CA . GLY A 1 358 ? 23.266 7.102 2.979 1 86.44 358 GLY A CA 1
ATOM 2916 C C . GLY A 1 358 ? 23.547 8.07 4.109 1 86.44 358 GLY A C 1
ATOM 2917 O O . GLY A 1 358 ? 23.641 7.668 5.273 1 86.44 358 GLY A O 1
ATOM 2918 N N . ASP A 1 359 ? 23.656 9.359 3.701 1 83.69 359 ASP A N 1
ATOM 2919 C CA . ASP A 1 359 ? 24.094 10.359 4.664 1 83.69 359 ASP A CA 1
ATOM 2920 C C . ASP A 1 359 ? 22.906 10.922 5.449 1 83.69 359 ASP A C 1
ATOM 2922 O O . ASP A 1 359 ? 23.094 11.594 6.469 1 83.69 359 ASP A O 1
ATOM 2926 N N . LYS A 1 360 ? 21.797 10.594 4.996 1 89.94 360 LYS A N 1
ATOM 2927 C CA . LYS A 1 360 ? 20.641 11.133 5.691 1 89.94 360 LYS A CA 1
ATOM 2928 C C . LYS A 1 360 ? 20.062 10.125 6.68 1 89.94 360 LYS A C 1
ATOM 2930 O O . LYS A 1 360 ? 19.172 9.352 6.332 1 89.94 360 LYS A O 1
ATOM 2935 N N . LYS A 1 361 ? 20.484 10.203 7.855 1 91.31 361 LYS A N 1
ATOM 2936 C CA . LYS A 1 361 ? 19.969 9.328 8.906 1 91.31 361 LYS A CA 1
ATOM 2937 C C . LYS A 1 361 ? 18.547 9.727 9.305 1 91.31 361 LYS A C 1
ATOM 2939 O O . LYS A 1 361 ? 18.203 10.906 9.297 1 91.31 361 LYS A O 1
ATOM 2944 N N . PRO A 1 362 ? 17.781 8.742 9.664 1 97.38 362 PRO A N 1
ATOM 2945 C CA . PRO A 1 362 ? 16.406 9.078 10.07 1 97.38 362 PRO A CA 1
ATOM 2946 C C . PRO A 1 362 ? 16.359 9.93 11.336 1 97.38 362 PRO A C 1
ATOM 2948 O O . PRO A 1 362 ? 17.156 9.711 12.266 1 97.38 362 PRO A O 1
ATOM 2951 N N . LEU A 1 363 ? 15.477 10.891 11.328 1 97.19 363 LEU A N 1
ATOM 2952 C CA . LEU A 1 363 ? 15.281 11.758 12.484 1 97.19 363 LEU A CA 1
ATOM 2953 C C . LEU A 1 363 ? 14.641 10.992 13.633 1 97.19 363 LEU A C 1
ATOM 2955 O O . LEU A 1 363 ? 14.922 11.266 14.805 1 97.19 363 LEU A O 1
ATOM 2959 N N . VAL A 1 364 ? 13.773 10.102 13.289 1 97.5 364 VAL A N 1
ATOM 2960 C CA . VAL A 1 364 ? 12.992 9.312 14.242 1 97.5 364 VAL A CA 1
ATOM 2961 C C . VAL A 1 364 ? 13.07 7.836 13.875 1 97.5 364 VAL A C 1
ATOM 2963 O O . VAL A 1 364 ? 13.055 7.484 12.688 1 97.5 364 VAL A O 1
ATOM 2966 N N . LEU A 1 365 ? 13.258 6.996 14.867 1 97.06 365 LEU A N 1
ATOM 2967 C CA . LEU A 1 365 ? 13.031 5.559 14.75 1 97.06 365 LEU A CA 1
ATOM 2968 C C . LEU A 1 365 ? 11.734 5.148 15.438 1 97.06 365 LEU A C 1
ATOM 2970 O O . LEU A 1 365 ? 11.742 4.801 16.625 1 97.06 365 LEU A O 1
ATOM 2974 N N . PHE A 1 366 ? 10.648 5.277 14.688 1 98.31 366 PHE A N 1
ATOM 2975 C CA . PHE A 1 366 ? 9.328 4.941 15.203 1 98.31 366 PHE A CA 1
ATOM 2976 C C . PHE A 1 366 ? 9.172 3.434 15.367 1 98.31 366 PHE A C 1
ATOM 2978 O O . PHE A 1 366 ? 9.289 2.682 14.398 1 98.31 366 PHE A O 1
ATOM 2985 N N . PRO A 1 367 ? 8.93 2.934 16.5 1 96.69 367 PRO A N 1
ATOM 2986 C CA . PRO A 1 367 ? 8.961 1.487 16.719 1 96.69 367 PRO A CA 1
ATOM 2987 C C . PRO A 1 367 ? 7.793 0.758 16.062 1 96.69 367 PRO A C 1
ATOM 2989 O O . PRO A 1 367 ? 6.762 1.37 15.766 1 96.69 367 PRO A O 1
ATOM 2992 N N . THR A 1 368 ? 8.008 -0.479 15.867 1 97.25 368 THR A N 1
ATOM 2993 C CA . THR A 1 368 ? 6.926 -1.325 15.383 1 97.25 368 THR A CA 1
ATOM 2994 C C . THR A 1 368 ? 5.82 -1.442 16.422 1 97.25 368 THR A C 1
ATOM 2996 O O . THR A 1 368 ? 6.102 -1.624 17.609 1 97.25 368 THR A O 1
ATOM 2999 N N . ILE A 1 369 ? 4.625 -1.162 16.016 1 97.56 369 ILE A N 1
ATOM 3000 C CA . ILE A 1 369 ? 3.422 -1.405 16.797 1 97.56 369 ILE A CA 1
ATOM 3001 C C . ILE A 1 369 ? 2.684 -2.625 16.25 1 97.56 369 ILE A C 1
ATOM 3003 O O . ILE A 1 369 ? 2.475 -2.74 15.047 1 97.56 369 ILE A O 1
ATOM 3007 N N . PRO A 1 370 ? 2.34 -3.586 17.172 1 97 370 PRO A N 1
ATOM 3008 C CA . PRO A 1 370 ? 1.605 -4.75 16.672 1 97 370 PRO A CA 1
ATOM 3009 C C . PRO A 1 370 ? 0.384 -4.359 15.836 1 97 370 PRO A C 1
ATOM 3011 O O . PRO A 1 370 ? -0.374 -3.467 16.234 1 97 370 PRO A O 1
ATOM 3014 N N . TYR A 1 371 ? 0.27 -5.031 14.703 1 97.12 371 TYR A N 1
ATOM 3015 C CA . TYR A 1 371 ? -0.852 -4.75 13.82 1 97.12 371 TYR A CA 1
ATOM 3016 C C . TYR A 1 371 ? -2.178 -4.867 14.562 1 97.12 371 TYR A C 1
ATOM 3018 O O . TYR A 1 371 ? -3.092 -4.07 14.344 1 97.12 371 TYR A O 1
ATOM 3026 N N . GLU A 1 372 ? -2.297 -5.848 15.43 1 97 372 GLU A N 1
ATOM 3027 C CA . GLU A 1 372 ? -3.547 -6.105 16.141 1 97 372 GLU A CA 1
ATOM 3028 C C . GLU A 1 372 ? -3.928 -4.93 17.031 1 97 372 GLU A C 1
ATOM 3030 O O . GLU A 1 372 ? -5.109 -4.625 17.188 1 97 372 GLU A O 1
ATOM 3035 N N . ASP A 1 373 ? -2.945 -4.254 17.547 1 97.5 373 ASP A N 1
ATOM 3036 C CA . ASP A 1 373 ? -3.223 -3.072 18.359 1 97.5 373 ASP A CA 1
ATOM 3037 C C . ASP A 1 373 ? -3.652 -1.894 17.5 1 97.5 373 ASP A C 1
ATOM 3039 O O . ASP A 1 373 ? -4.582 -1.164 17.844 1 97.5 373 ASP A O 1
ATOM 3043 N N . LEU A 1 374 ? -2.986 -1.714 16.391 1 97.5 374 LEU A N 1
ATOM 3044 C CA . LEU A 1 374 ? -3.309 -0.615 15.492 1 97.5 374 LEU A CA 1
ATOM 3045 C C . LEU A 1 374 ? -4.719 -0.767 14.938 1 97.5 374 LEU A C 1
ATOM 3047 O O . LEU A 1 374 ? -5.484 0.2 14.898 1 97.5 374 LEU A O 1
ATOM 3051 N N . ILE A 1 375 ? -5.027 -2 14.484 1 97.88 375 ILE A N 1
ATOM 3052 C CA . ILE A 1 375 ? -6.328 -2.217 13.859 1 97.88 375 ILE A CA 1
ATOM 3053 C C . ILE A 1 375 ? -7.434 -2.1 14.906 1 97.88 375 ILE A C 1
ATOM 3055 O O . ILE A 1 375 ? -8.539 -1.638 14.602 1 97.88 375 ILE A O 1
ATOM 3059 N N . GLU A 1 376 ? -7.141 -2.521 16.125 1 97.12 376 GLU A N 1
ATOM 3060 C CA . GLU A 1 376 ? -8.094 -2.324 17.219 1 97.12 376 GLU A CA 1
ATOM 3061 C C . GLU A 1 376 ? -8.391 -0.844 17.422 1 97.12 376 GLU A C 1
ATOM 3063 O O . GLU A 1 376 ? -9.547 -0.458 17.609 1 97.12 376 GLU A O 1
ATOM 3068 N N . LEU A 1 377 ? -7.363 -0.041 17.406 1 97.44 377 LEU A N 1
ATOM 3069 C CA . LEU A 1 377 ? -7.523 1.4 17.578 1 97.44 377 LEU A CA 1
ATOM 3070 C C . LEU A 1 377 ? -8.359 1.982 16.438 1 97.44 377 LEU A C 1
ATOM 3072 O O . LEU A 1 377 ? -9.18 2.875 16.656 1 97.44 377 LEU A O 1
ATOM 3076 N N . THR A 1 378 ? -8.148 1.487 15.227 1 97.31 378 THR A N 1
ATOM 3077 C CA . THR A 1 378 ? -8.945 1.937 14.086 1 97.31 378 THR A CA 1
ATOM 3078 C C . THR A 1 378 ? -10.422 1.61 14.297 1 97.31 378 THR A C 1
ATOM 3080 O O . THR A 1 378 ? -11.289 2.461 14.078 1 97.31 378 THR A O 1
ATOM 3083 N N . TRP A 1 379 ? -10.672 0.396 14.789 1 96.94 379 TRP A N 1
ATOM 3084 C CA . TRP A 1 379 ? -12.047 -0.049 15.031 1 96.94 379 TRP A CA 1
ATOM 3085 C C . TRP A 1 379 ? -12.703 0.784 16.125 1 96.94 379 TRP A C 1
ATOM 3087 O O . TRP A 1 379 ? -13.922 0.986 16.109 1 96.94 379 TRP A O 1
ATOM 3097 N N . LYS A 1 380 ? -11.883 1.347 16.984 1 95.56 380 LYS A N 1
ATOM 3098 C CA . LYS A 1 380 ? -12.398 2.111 18.125 1 95.56 380 LYS A CA 1
ATOM 3099 C C . LYS A 1 380 ? -12.367 3.609 17.828 1 95.56 380 LYS A C 1
ATOM 3101 O O . LYS A 1 380 ? -12.805 4.418 18.656 1 95.56 380 LYS A O 1
ATOM 3106 N N . SER A 1 381 ? -11.836 4.027 16.703 1 95.88 381 SER A N 1
ATOM 3107 C CA . SER A 1 381 ? -11.633 5.43 16.359 1 95.88 381 SER A CA 1
ATOM 3108 C C . SER A 1 381 ? -10.773 6.129 17.422 1 95.88 381 SER A C 1
ATOM 3110 O O . SER A 1 381 ? -11.117 7.211 17.891 1 95.88 381 SER A O 1
ATOM 3112 N N . GLU A 1 382 ? -9.703 5.441 17.812 1 96.19 382 GLU A N 1
ATOM 3113 C CA . GLU A 1 382 ? -8.766 5.977 18.797 1 96.19 382 GLU A CA 1
ATOM 3114 C C . GLU A 1 382 ? -7.367 6.137 18.203 1 96.19 382 GLU A C 1
ATOM 3116 O O . GLU A 1 382 ? -6.977 5.375 17.312 1 96.19 382 GLU A O 1
ATOM 3121 N N . PHE A 1 383 ? -6.691 7.105 18.688 1 97 383 PHE A N 1
ATOM 3122 C CA . PHE A 1 383 ? -5.348 7.367 18.188 1 97 383 PHE A CA 1
ATOM 3123 C C . PHE A 1 383 ? -4.301 6.703 19.078 1 97 383 PHE A C 1
ATOM 3125 O O 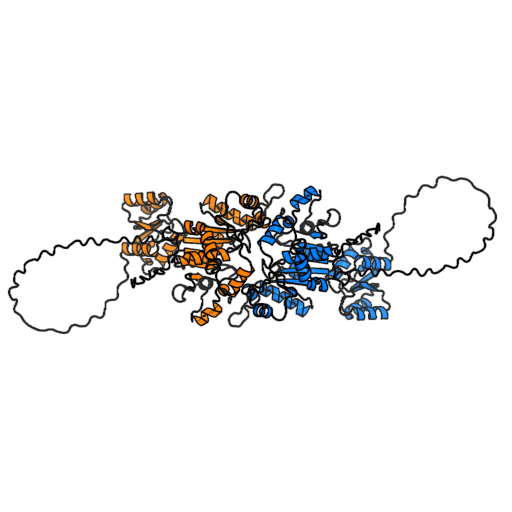. PHE A 1 383 ? -4.48 6.602 20.281 1 97 383 PHE A O 1
ATOM 3132 N N . LEU A 1 384 ? -3.268 6.293 18.422 1 96.81 384 LEU A N 1
ATOM 3133 C CA . LEU A 1 384 ? -2.143 5.676 19.109 1 96.81 384 LEU A CA 1
ATOM 3134 C C . LEU A 1 384 ? -1.608 6.59 20.203 1 96.81 384 LEU A C 1
ATOM 3136 O O . LEU A 1 384 ? -1.277 6.133 21.297 1 96.81 384 LEU A O 1
ATOM 3140 N N . TYR A 1 385 ? -1.584 7.859 19.984 1 96.5 385 TYR A N 1
ATOM 3141 C CA . TYR A 1 385 ? -1.053 8.859 20.906 1 96.5 385 TYR A CA 1
ATOM 3142 C C . TYR A 1 385 ? -1.901 8.945 22.172 1 96.5 385 TYR A C 1
ATOM 3144 O O . TYR A 1 385 ? -1.438 9.43 23.203 1 96.5 385 TYR A O 1
ATOM 3152 N N . ASP A 1 386 ? -3.115 8.539 22.141 1 94.62 386 ASP A N 1
ATOM 3153 C CA . ASP A 1 386 ? -4.012 8.625 23.281 1 94.62 386 ASP A CA 1
ATOM 3154 C C . ASP A 1 386 ? -4.035 7.312 24.062 1 94.62 386 ASP A C 1
ATOM 3156 O O . ASP A 1 386 ? -4.598 7.242 25.156 1 94.62 386 ASP A O 1
ATOM 3160 N N . ASN A 1 387 ? -3.5 6.312 23.453 1 95.5 387 ASN A N 1
ATOM 3161 C CA . ASN A 1 387 ? -3.537 4.988 24.062 1 95.5 387 ASN A CA 1
ATOM 3162 C C . ASN A 1 387 ? -2.607 4.906 25.266 1 95.5 387 ASN A C 1
ATOM 3164 O O . ASN A 1 387 ? -1.425 5.242 25.172 1 95.5 387 ASN A O 1
ATOM 3168 N N . GLU A 1 388 ? -3.107 4.473 26.359 1 93.81 388 GLU A N 1
ATOM 3169 C CA . GLU A 1 388 ? -2.381 4.457 27.625 1 93.81 388 GLU A CA 1
ATOM 3170 C C . GLU A 1 388 ? -1.108 3.625 27.531 1 93.81 388 GLU A C 1
ATOM 3172 O O . GLU A 1 388 ? -0.087 3.963 28.125 1 93.81 388 GLU A O 1
ATOM 3177 N N . GLN A 1 389 ? -1.202 2.602 26.781 1 94.25 389 GLN A N 1
ATOM 3178 C CA . GLN A 1 389 ? -0.074 1.687 26.656 1 94.25 389 GLN A CA 1
ATOM 3179 C C . GLN A 1 389 ? 1.054 2.311 25.828 1 94.25 389 GLN A C 1
ATOM 3181 O O . GLN A 1 389 ? 2.229 2.01 26.047 1 94.25 389 GLN A O 1
ATOM 3186 N N . TYR A 1 390 ? 0.704 3.246 24.891 1 96.38 390 TYR A N 1
ATOM 3187 C CA . TYR A 1 390 ? 1.694 3.662 23.906 1 96.38 390 TYR A CA 1
ATOM 3188 C C . TYR A 1 390 ? 2.031 5.141 24.062 1 96.38 390 TYR A C 1
ATOM 3190 O O . TYR A 1 390 ? 3.031 5.617 23.531 1 96.38 390 TYR A O 1
ATOM 3198 N N . LYS A 1 391 ? 1.29 5.883 24.781 1 94.12 391 LYS A N 1
ATOM 3199 C CA . LYS A 1 391 ? 1.378 7.34 24.828 1 94.12 391 LYS A CA 1
ATOM 3200 C C . LYS A 1 391 ? 2.795 7.793 25.156 1 94.12 391 LYS A C 1
ATOM 3202 O O . LYS A 1 391 ? 3.381 8.602 24.438 1 94.12 391 LYS A O 1
ATOM 3207 N N . MET A 1 392 ? 3.365 7.254 26.234 1 93.56 392 MET A N 1
ATOM 3208 C CA . MET A 1 392 ? 4.691 7.676 26.688 1 93.56 392 MET A CA 1
ATOM 3209 C C . MET A 1 392 ? 5.75 7.32 25.641 1 93.56 392 MET A C 1
ATOM 3211 O O . MET A 1 392 ? 6.664 8.109 25.391 1 93.56 392 MET A O 1
ATOM 3215 N N . LYS A 1 393 ? 5.609 6.156 25.109 1 95.12 393 LYS A N 1
ATOM 3216 C CA . LYS A 1 393 ? 6.551 5.711 24.094 1 95.12 393 LYS A CA 1
ATOM 3217 C C . LYS A 1 393 ? 6.496 6.613 22.859 1 95.12 393 LYS A C 1
ATOM 3219 O O . LYS A 1 393 ? 7.535 7.008 22.328 1 95.12 393 LYS A O 1
ATOM 3224 N N . ILE A 1 394 ? 5.309 6.953 22.406 1 96.75 394 ILE A N 1
ATOM 3225 C CA . ILE A 1 394 ? 5.121 7.789 21.219 1 96.75 394 ILE A CA 1
ATOM 3226 C C . ILE A 1 394 ? 5.629 9.203 21.5 1 96.75 394 ILE A C 1
ATOM 3228 O O . ILE A 1 394 ? 6.266 9.82 20.641 1 96.75 394 ILE A O 1
ATOM 3232 N N . GLU A 1 395 ? 5.367 9.664 22.703 1 94.94 395 GLU A N 1
ATOM 3233 C CA . GLU A 1 395 ? 5.867 10.977 23.109 1 94.94 395 GLU A CA 1
ATOM 3234 C C . GLU A 1 395 ? 7.387 11.047 23 1 94.94 395 GLU A C 1
ATOM 3236 O O . GLU A 1 395 ? 7.934 12.016 22.469 1 94.94 395 GLU A O 1
ATOM 3241 N N . LYS A 1 396 ? 8 10.062 23.484 1 94.06 396 LYS A N 1
ATOM 3242 C CA . LYS A 1 396 ? 9.461 10.008 23.453 1 94.06 396 LYS A CA 1
ATOM 3243 C C . LYS A 1 396 ? 9.984 9.938 22.031 1 94.06 396 LYS A C 1
ATOM 3245 O O . LYS A 1 396 ? 10.961 10.602 21.688 1 94.06 396 LYS A O 1
ATOM 3250 N N . VAL A 1 397 ? 9.344 9.211 21.203 1 96.06 397 VAL A N 1
ATOM 3251 C CA . VAL A 1 397 ? 9.781 8.969 19.844 1 96.06 397 VAL A CA 1
ATOM 3252 C C . VAL A 1 397 ? 9.609 10.234 19 1 96.06 397 VAL A C 1
ATOM 3254 O O . VAL A 1 397 ? 10.406 10.5 18.109 1 96.06 397 VAL A O 1
ATOM 3257 N N . LEU A 1 398 ? 8.609 11.062 19.328 1 97.38 398 LEU A N 1
ATOM 3258 C CA . LEU A 1 398 ? 8.289 12.242 18.547 1 97.38 398 LEU A CA 1
ATOM 3259 C C . LEU A 1 398 ? 9.133 13.438 18.984 1 97.38 398 LEU A C 1
ATOM 3261 O O . LEU A 1 398 ? 9.141 14.477 18.328 1 97.38 398 LEU A O 1
ATOM 3265 N N . LYS A 1 399 ? 9.883 13.328 20 1 94.5 399 LYS A N 1
ATOM 3266 C CA . LYS A 1 399 ? 10.594 14.445 20.625 1 94.5 399 LYS A CA 1
ATOM 3267 C C . LYS A 1 399 ? 11.523 15.125 19.625 1 94.5 399 LYS A C 1
ATOM 3269 O O . LYS A 1 399 ? 11.539 16.359 19.516 1 94.5 399 LYS A O 1
ATOM 3274 N N . PRO A 1 400 ? 12.32 14.375 18.844 1 94.38 400 PRO A N 1
ATOM 3275 C CA . PRO A 1 400 ? 13.227 15.039 17.906 1 94.38 400 PRO A CA 1
ATOM 3276 C C . PRO A 1 400 ? 12.484 15.922 16.891 1 94.38 400 PRO A C 1
ATOM 3278 O O . PRO A 1 400 ? 13 16.953 16.484 1 94.38 400 PRO A O 1
ATOM 3281 N N . VAL A 1 401 ? 11.305 15.516 16.516 1 97.62 401 VAL A N 1
ATOM 3282 C CA . VAL A 1 401 ? 10.5 16.297 15.578 1 97.62 401 VAL A CA 1
ATOM 3283 C C . VAL A 1 401 ? 9.938 17.531 16.281 1 97.62 401 VAL A C 1
ATOM 3285 O O . VAL A 1 401 ? 9.984 18.641 15.758 1 97.62 401 VAL A O 1
ATOM 3288 N N . LEU A 1 402 ? 9.43 17.328 17.5 1 95.69 402 LEU A N 1
ATOM 3289 C CA . LEU A 1 402 ? 8.812 18.406 18.266 1 95.69 402 LEU A CA 1
ATOM 3290 C C . LEU A 1 402 ? 9.828 19.5 18.578 1 95.69 402 LEU A C 1
ATOM 3292 O O . LEU A 1 402 ? 9.5 20.703 18.516 1 95.69 402 LEU A O 1
ATOM 3296 N N . VAL A 1 403 ? 11.039 19.094 18.828 1 92.31 403 VAL A N 1
ATOM 3297 C CA . VAL A 1 403 ? 12.086 20.062 19.156 1 92.31 403 VAL A CA 1
ATOM 3298 C C . VAL A 1 403 ? 12.453 20.875 17.922 1 92.31 403 VAL A C 1
ATOM 3300 O O . VAL A 1 403 ? 12.844 22.047 18.031 1 92.31 403 VAL A O 1
ATOM 3303 N N . GLN A 1 404 ? 12.242 20.297 16.797 1 90.25 404 GLN A N 1
ATOM 3304 C CA . GLN A 1 404 ? 12.555 20.984 15.555 1 90.25 404 GLN A CA 1
ATOM 3305 C C . GLN A 1 404 ? 11.453 21.969 15.18 1 90.25 404 GLN A C 1
ATOM 3307 O O . GLN A 1 404 ? 11.727 23.016 14.594 1 90.25 404 GLN A O 1
ATOM 3312 N N . ILE A 1 405 ? 10.25 21.656 15.539 1 93.19 405 ILE A N 1
ATOM 3313 C CA . ILE A 1 405 ? 9.117 22.391 14.984 1 93.19 405 ILE A CA 1
ATOM 3314 C C . ILE A 1 405 ? 8.609 23.422 16 1 93.19 405 ILE A C 1
ATOM 3316 O O . ILE A 1 405 ? 8.039 24.438 15.625 1 93.19 405 ILE A O 1
ATOM 3320 N N . LEU A 1 406 ? 8.906 23.172 17.266 1 90.44 406 LEU A N 1
ATOM 3321 C CA . LEU A 1 406 ? 8.273 23.984 18.297 1 90.44 406 LEU A CA 1
ATOM 3322 C C . LEU A 1 406 ? 9.312 24.812 19.047 1 90.44 406 LEU A C 1
ATOM 3324 O O . LEU A 1 406 ? 10.453 24.391 19.219 1 90.44 406 LEU A O 1
ATOM 3328 N N . PRO A 1 407 ? 8.82 25.953 19.547 1 85.81 407 PRO A N 1
ATOM 3329 C CA . PRO A 1 407 ? 9.672 26.672 20.484 1 85.81 407 PRO A CA 1
ATOM 3330 C C . PRO A 1 407 ? 9.852 25.938 21.812 1 85.81 407 PRO A C 1
ATOM 3332 O O . PRO A 1 407 ? 9 25.125 22.188 1 85.81 407 PRO A O 1
ATOM 3335 N N . ARG A 1 408 ? 10.859 26.234 22.531 1 84.31 408 ARG A N 1
ATOM 3336 C CA . ARG A 1 408 ? 11.289 25.531 23.719 1 84.31 408 ARG A CA 1
ATOM 3337 C C . ARG A 1 408 ? 10.18 25.5 24.781 1 84.31 408 ARG A C 1
ATOM 3339 O O . ARG A 1 408 ? 10.016 24.5 25.484 1 84.31 408 ARG A O 1
ATOM 3346 N N . GLN A 1 409 ? 9.406 26.562 24.859 1 85.38 409 GLN A N 1
ATOM 3347 C CA . GLN A 1 409 ? 8.375 26.672 25.875 1 85.38 409 GLN A CA 1
ATOM 3348 C C . GLN A 1 409 ? 7.281 25.625 25.688 1 85.38 409 GLN A C 1
ATOM 3350 O O . GLN A 1 409 ? 6.5 25.359 26.594 1 85.38 409 GLN A O 1
ATOM 3355 N N . PHE A 1 410 ? 7.297 24.953 24.469 1 87.56 410 PHE A N 1
ATOM 3356 C CA . PHE A 1 410 ? 6.234 24 24.172 1 87.56 410 PHE A CA 1
ATOM 3357 C C . PHE A 1 410 ? 6.777 22.578 24.156 1 87.56 410 PHE A C 1
ATOM 3359 O O . PHE A 1 410 ? 6.07 21.641 23.766 1 87.56 410 PHE A O 1
ATOM 3366 N N . TYR A 1 411 ? 7.973 22.344 24.594 1 84 411 TYR A N 1
ATOM 3367 C CA . TYR A 1 411 ? 8.578 21.031 24.531 1 84 411 TYR A CA 1
ATOM 3368 C C . TYR A 1 411 ? 7.875 20.062 25.484 1 84 411 TYR A C 1
ATOM 3370 O O . TYR A 1 411 ? 7.68 18.891 25.156 1 84 411 TYR A O 1
ATOM 3378 N N . GLU A 1 412 ? 7.543 20.641 26.609 1 81.56 412 GLU A N 1
ATOM 3379 C CA . GLU A 1 412 ? 6.957 19.781 27.625 1 81.56 412 GLU A CA 1
ATOM 3380 C C . GLU A 1 412 ? 5.434 19.875 27.625 1 81.56 412 GLU A C 1
ATOM 3382 O O . GLU A 1 412 ? 4.875 20.922 27.281 1 81.56 412 GLU A O 1
ATOM 3387 N N . LEU A 1 413 ? 4.812 18.75 27.938 1 82.62 413 LEU A N 1
ATOM 3388 C CA . LEU A 1 413 ? 3.359 18.734 28.062 1 82.62 413 LEU A CA 1
ATOM 3389 C C . LEU A 1 413 ? 2.91 19.562 29.266 1 82.62 413 LEU A C 1
ATOM 3391 O O . LEU A 1 413 ? 3.59 19.609 30.297 1 82.62 413 LEU A O 1
ATOM 3395 N N . PRO A 1 414 ? 1.856 20.344 29.062 1 66.94 414 PRO A N 1
ATOM 3396 C CA . PRO A 1 414 ? 1.376 21.109 30.219 1 66.94 414 PRO A CA 1
ATOM 3397 C C . PRO A 1 414 ? 1.035 20.219 31.406 1 66.94 414 PRO A C 1
ATOM 3399 O O . PRO A 1 414 ? 0.584 19.078 31.234 1 66.94 414 PRO A O 1
ATOM 3402 N N . ASN A 1 415 ? 1.763 20.25 32.531 1 57.09 415 ASN A N 1
ATOM 3403 C CA . ASN A 1 415 ? 1.481 19.516 33.75 1 57.09 415 ASN A CA 1
ATOM 3404 C C . ASN A 1 415 ? -0 19.578 34.125 1 57.09 415 ASN A C 1
ATOM 3406 O O . ASN A 1 415 ? -0.585 20.656 34.188 1 57.09 415 ASN A O 1
ATOM 3410 N N . ASN A 1 416 ? -0.889 18.75 33.656 1 50.38 416 ASN A N 1
ATOM 3411 C CA . ASN A 1 416 ? -2.168 18.734 34.344 1 50.38 416 ASN A CA 1
ATOM 3412 C C . ASN A 1 416 ? -1.98 18.844 35.875 1 50.38 416 ASN A C 1
ATOM 3414 O O . ASN A 1 416 ? -1.2 18.109 36.469 1 50.38 416 ASN A O 1
ATOM 3418 N N . GLY A 1 417 ? -1.985 19.984 36.5 1 41.06 417 GLY A N 1
ATOM 3419 C CA . GLY A 1 417 ? -2.018 20.281 37.906 1 41.06 417 GLY A CA 1
ATOM 3420 C C . GLY A 1 417 ? -2.762 19.25 38.75 1 41.06 417 GLY A C 1
ATOM 3421 O O . GLY A 1 417 ? -3.986 19.312 38.875 1 41.06 417 GLY A O 1
ATOM 3422 N N . VAL A 1 418 ? -2.732 17.922 38.781 1 39.22 418 VAL A N 1
ATOM 3423 C CA . VAL A 1 418 ? -3.139 17.391 40.062 1 39.22 418 VAL A CA 1
ATOM 3424 C C . VAL A 1 418 ? -2.355 18.094 41.188 1 39.22 418 VAL A C 1
ATOM 3426 O O . VAL A 1 418 ? -1.129 18 41.25 1 39.22 418 VAL A O 1
ATOM 3429 N N . LYS A 1 419 ? -2.889 19.297 41.688 1 38.12 419 LYS A N 1
ATOM 3430 C CA . LYS A 1 419 ? -2.639 19.703 43.062 1 38.12 419 LYS A CA 1
ATOM 3431 C C . LYS A 1 419 ? -2.52 18.5 43.969 1 38.12 419 LYS A C 1
ATOM 3433 O O . LYS A 1 419 ? -3.447 17.688 44.062 1 38.12 419 LYS A O 1
ATOM 3438 N N . LYS A 1 420 ? -1.402 17.938 44.094 1 35.31 420 LYS A N 1
ATOM 3439 C CA . LYS A 1 420 ? -1.186 17.125 45.312 1 35.31 420 LYS A CA 1
ATOM 3440 C C . LYS A 1 420 ? -1.764 17.797 46.531 1 35.31 420 LYS A C 1
ATOM 3442 O O . LYS A 1 420 ? -1.299 18.859 46.938 1 35.31 420 LYS A O 1
ATOM 3447 N N . ARG A 1 421 ? -3.117 17.719 46.75 1 32.78 421 ARG A N 1
ATOM 3448 C CA . ARG A 1 421 ? -3.633 17.969 48.094 1 32.78 421 ARG A CA 1
ATOM 3449 C C . ARG A 1 421 ? -2.764 17.297 49.156 1 32.78 421 ARG A C 1
ATOM 3451 O O . ARG A 1 421 ? -2.613 16.078 49.156 1 32.78 421 ARG A O 1
ATOM 3458 N N . SER A 1 422 ? -1.708 17.953 49.469 1 31.83 422 SER A N 1
ATOM 3459 C CA . SER A 1 422 ? -1.064 17.609 50.75 1 31.83 422 SER A CA 1
ATOM 3460 C C . SER A 1 422 ? -2.094 17.391 51.844 1 31.83 422 SER A C 1
ATOM 3462 O O . SER A 1 422 ? -2.91 18.281 52.125 1 31.83 422 SER A O 1
ATOM 3464 N N . ARG A 1 423 ? -2.701 16.203 51.969 1 31.3 423 ARG A N 1
ATOM 3465 C CA . ARG A 1 423 ? -3.463 15.82 53.125 1 31.3 423 ARG A CA 1
ATOM 3466 C C . ARG A 1 423 ? -2.752 16.25 54.406 1 31.3 423 ARG A C 1
ATOM 3468 O O . ARG A 1 423 ? -1.664 15.758 54.719 1 31.3 423 ARG A O 1
ATOM 3475 N N . PHE A 1 424 ? -2.83 17.516 54.875 1 28.06 424 PHE A N 1
ATOM 3476 C CA . PHE A 1 424 ? -2.689 17.953 56.25 1 28.06 424 PHE A CA 1
ATOM 3477 C C . PHE A 1 424 ? -3.557 17.109 57.188 1 28.06 424 PHE A C 1
ATOM 3479 O O . PHE A 1 424 ? -4.785 17.219 57.156 1 28.06 424 PHE A O 1
ATOM 3486 N N . ILE A 1 425 ? -3.27 15.805 57.375 1 31.8 425 ILE A N 1
ATOM 3487 C CA . ILE A 1 425 ? -3.805 15.102 58.531 1 31.8 425 ILE A CA 1
ATOM 3488 C C . ILE A 1 425 ? -3.547 15.922 59.781 1 31.8 425 ILE A C 1
ATOM 3490 O O . ILE A 1 425 ? -2.396 16.203 60.125 1 31.8 425 ILE A O 1
ATOM 3494 N N . PRO A 1 426 ? -4.52 16.766 60.156 1 29.52 426 PRO A N 1
ATOM 3495 C CA . PRO A 1 426 ? -4.402 17.297 61.5 1 29.52 426 PRO A CA 1
ATOM 3496 C C . PRO A 1 426 ? -4.027 16.234 62.531 1 29.52 426 PRO A C 1
ATOM 3498 O O . PRO A 1 426 ? -4.449 15.086 62.406 1 29.52 426 PRO A O 1
ATOM 3501 N N . LYS A 1 427 ? -2.775 16.219 63 1 32.03 427 LYS A N 1
ATOM 3502 C CA . LYS A 1 427 ? -2.426 15.477 64.188 1 32.03 427 LYS A CA 1
ATOM 3503 C C . LYS A 1 427 ? -3.467 15.68 65.312 1 32.03 427 LYS A C 1
ATOM 3505 O O . LYS A 1 427 ? -3.631 16.781 65.812 1 32.03 427 LYS A O 1
ATOM 3510 N N . ILE A 1 428 ? -4.586 15.102 65.125 1 23.94 428 ILE A N 1
ATOM 3511 C CA . ILE A 1 428 ? -5.422 14.961 66.312 1 23.94 428 ILE A CA 1
ATOM 3512 C C . ILE A 1 428 ? -4.629 14.297 67.438 1 23.94 428 ILE A C 1
ATOM 3514 O O . ILE A 1 428 ? -5.098 14.219 68.562 1 23.94 428 ILE A O 1
ATOM 3518 N N . PHE A 1 429 ? -3.238 14.109 67.312 1 23.2 429 PHE A N 1
ATOM 3519 C CA . PHE A 1 429 ? -2.66 14.297 68.625 1 23.2 429 PHE A CA 1
ATOM 3520 C C . PHE A 1 429 ? -2.182 15.734 68.812 1 23.2 429 PHE A C 1
ATOM 3522 O O . PHE A 1 429 ? -1.765 16.375 67.875 1 23.2 429 PHE A O 1
ATOM 3529 N N . MET B 1 1 ? -5.93 -33.062 -43.344 1 80.12 1 MET B N 1
ATOM 3530 C CA . MET B 1 1 ? -6.559 -33.625 -42.156 1 80.12 1 MET B CA 1
ATOM 3531 C C . MET B 1 1 ? -7.211 -32.531 -41.312 1 80.12 1 MET B C 1
ATOM 3533 O O . MET B 1 1 ? -6.609 -31.484 -41.062 1 80.12 1 MET B O 1
ATOM 3537 N N . LYS B 1 2 ? -8.398 -32.781 -41.062 1 90.69 2 LYS B N 1
ATOM 3538 C CA . LYS B 1 2 ? -9.172 -31.719 -40.438 1 90.69 2 LYS B CA 1
ATOM 3539 C C . LYS B 1 2 ? -9.406 -32.031 -38.969 1 90.69 2 LYS B C 1
ATOM 3541 O O . LYS B 1 2 ? -9.852 -33.125 -38.594 1 90.69 2 LYS B O 1
ATOM 3546 N N . LEU B 1 3 ? -9.008 -31.031 -38.156 1 92.5 3 LEU B N 1
ATOM 3547 C CA . LEU B 1 3 ? -9.102 -31.156 -36.719 1 92.5 3 LEU B CA 1
ATOM 3548 C C . LEU B 1 3 ? -10 -30.062 -36.156 1 92.5 3 LEU B C 1
ATOM 3550 O O . LEU B 1 3 ? -9.867 -28.891 -36.5 1 92.5 3 LEU B O 1
ATOM 3554 N N . ALA B 1 4 ? -10.961 -30.469 -35.344 1 93.38 4 ALA B N 1
ATOM 3555 C CA . ALA B 1 4 ? -11.727 -29.516 -34.562 1 93.38 4 ALA B CA 1
ATOM 3556 C C . ALA B 1 4 ? -11.461 -29.719 -33.062 1 93.38 4 ALA B C 1
ATOM 3558 O O . ALA B 1 4 ? -11.102 -30.812 -32.625 1 93.38 4 ALA B O 1
ATOM 3559 N N . ILE B 1 5 ? -11.547 -28.609 -32.375 1 91.62 5 ILE B N 1
ATOM 3560 C CA . ILE B 1 5 ? -11.18 -28.625 -30.984 1 91.62 5 ILE B CA 1
ATOM 3561 C C . ILE B 1 5 ? -12.312 -28.031 -30.141 1 91.62 5 ILE B C 1
ATOM 3563 O O . ILE B 1 5 ? -12.836 -26.969 -30.453 1 91.62 5 ILE B O 1
ATOM 3567 N N . SER B 1 6 ? -12.75 -28.797 -29.156 1 91.12 6 SER B N 1
ATOM 3568 C CA . SER B 1 6 ? -13.75 -28.391 -28.172 1 91.12 6 SER B CA 1
ATOM 3569 C C . SER B 1 6 ? -13.141 -28.281 -26.781 1 91.12 6 SER B C 1
ATOM 3571 O O . SER B 1 6 ? -12.914 -29.281 -26.109 1 91.12 6 SER B O 1
ATOM 3573 N N . MET B 1 7 ? -12.867 -27.062 -26.531 1 85.81 7 MET B N 1
ATOM 3574 C CA . MET B 1 7 ? -12.266 -26.797 -25.234 1 85.81 7 MET B CA 1
ATOM 3575 C C . MET B 1 7 ? -13.188 -25.953 -24.359 1 85.81 7 MET B C 1
ATOM 3577 O O . MET B 1 7 ? -13.992 -25.172 -24.875 1 85.81 7 MET B O 1
ATOM 3581 N N . LYS B 1 8 ? -13.125 -26.25 -23.062 1 80 8 LYS B N 1
ATOM 3582 C CA . LYS B 1 8 ? -13.922 -25.438 -22.125 1 80 8 LYS B CA 1
ATOM 3583 C C . LYS B 1 8 ? -13.547 -23.969 -22.219 1 80 8 LYS B C 1
ATOM 3585 O O . LYS B 1 8 ? -14.414 -23.094 -22.234 1 80 8 LYS B O 1
ATOM 3590 N N . SER B 1 9 ? -12.359 -23.719 -22.328 1 75.62 9 SER B N 1
ATOM 3591 C CA . SER B 1 9 ? -11.852 -22.344 -22.375 1 75.62 9 SER B CA 1
ATOM 3592 C C . SER B 1 9 ? -11.234 -22.031 -23.734 1 75.62 9 SER B C 1
ATOM 3594 O O . SER B 1 9 ? -10.594 -22.891 -24.344 1 75.62 9 SER B O 1
ATOM 3596 N N . ASN B 1 10 ? -11.562 -20.828 -24.25 1 76.25 10 ASN B N 1
ATOM 3597 C CA . ASN B 1 10 ? -10.938 -20.406 -25.5 1 76.25 10 ASN B CA 1
ATOM 3598 C C . ASN B 1 10 ? -9.422 -20.344 -25.375 1 76.25 10 ASN B C 1
ATOM 3600 O O . ASN B 1 10 ? -8.703 -20.562 -26.359 1 76.25 10 ASN B O 1
ATOM 3604 N N . PHE B 1 11 ? -9.094 -20.312 -24.234 1 72.12 11 PHE B N 1
ATOM 3605 C CA . PHE B 1 11 ? -7.66 -20.281 -23.969 1 72.12 11 PHE B CA 1
ATOM 3606 C C . PHE B 1 11 ? -7.031 -21.641 -24.266 1 72.12 11 PHE B C 1
ATOM 3608 O O . PHE B 1 11 ? -5.988 -21.734 -24.906 1 72.12 11 PHE B O 1
ATOM 3615 N N . ALA B 1 12 ? -7.617 -22.547 -23.656 1 75.44 12 ALA B N 1
ATOM 3616 C CA . ALA B 1 12 ? -7.148 -23.906 -23.906 1 75.44 12 ALA B CA 1
ATOM 3617 C C . ALA B 1 12 ? -7.18 -24.234 -25.406 1 75.44 12 ALA B C 1
ATOM 3619 O O . ALA B 1 12 ? -6.27 -24.891 -25.922 1 75.44 12 ALA B O 1
ATOM 3620 N N . PHE B 1 13 ? -8.188 -23.766 -26.016 1 86.25 13 PHE B N 1
ATOM 3621 C CA . PHE B 1 13 ? -8.32 -23.938 -27.453 1 86.25 13 PHE B CA 1
ATOM 3622 C C . PHE B 1 13 ? -7.156 -23.297 -28.188 1 86.25 13 PHE B C 1
ATOM 3624 O O . PHE B 1 13 ? -6.473 -23.953 -28.984 1 86.25 13 PHE B O 1
ATOM 3631 N N . GLU B 1 14 ? -6.926 -22.047 -27.812 1 80.12 14 GLU B N 1
ATOM 3632 C CA . GLU B 1 14 ? -5.863 -21.312 -28.484 1 80.12 14 GLU B CA 1
ATOM 3633 C C . GLU B 1 14 ? -4.5 -21.938 -28.203 1 80.12 14 GLU B C 1
ATOM 3635 O O . GLU B 1 14 ? -3.646 -21.984 -29.094 1 80.12 14 GLU B O 1
ATOM 3640 N N . ARG B 1 15 ? -4.363 -22.5 -27.125 1 78.81 15 ARG B N 1
ATOM 3641 C CA . ARG B 1 15 ? -3.117 -23.156 -26.75 1 78.81 15 ARG B CA 1
ATOM 3642 C C . ARG B 1 15 ? -2.885 -24.422 -27.594 1 78.81 15 ARG B C 1
ATOM 3644 O O . ARG B 1 15 ? -1.794 -24.609 -28.125 1 78.81 15 ARG B O 1
ATOM 3651 N N . LEU B 1 16 ? -3.859 -25.125 -27.625 1 83.88 16 LEU B N 1
ATOM 3652 C CA . LEU B 1 16 ? -3.744 -26.359 -28.391 1 83.88 16 LEU B CA 1
ATOM 3653 C C . LEU B 1 16 ? -3.479 -26.062 -29.875 1 83.88 16 LEU B C 1
ATOM 3655 O O . LEU B 1 16 ? -2.637 -26.703 -30.5 1 83.88 16 LEU B O 1
ATOM 3659 N N . VAL B 1 17 ? -4.125 -25.047 -30.281 1 84.5 17 VAL B N 1
ATOM 3660 C CA . VAL B 1 17 ? -3.947 -24.641 -31.672 1 84.5 17 VAL B CA 1
ATOM 3661 C C . VAL B 1 17 ? -2.51 -24.172 -31.906 1 84.5 17 VAL B C 1
ATOM 3663 O O . VAL B 1 17 ? -1.863 -24.594 -32.875 1 84.5 17 VAL B O 1
ATOM 3666 N N . ALA B 1 18 ? -2.025 -23.406 -30.984 1 79.5 18 ALA B N 1
ATOM 3667 C CA . ALA B 1 18 ? -0.67 -22.875 -31.109 1 79.5 18 ALA B CA 1
ATOM 3668 C C . ALA B 1 18 ? 0.366 -24 -31.078 1 79.5 18 ALA B C 1
ATOM 3670 O O . ALA B 1 18 ? 1.318 -23.984 -31.859 1 79.5 18 ALA B O 1
ATOM 3671 N N . ILE B 1 19 ? 0.178 -24.906 -30.234 1 78.81 19 ILE B N 1
ATOM 3672 C CA . ILE B 1 19 ? 1.099 -26.016 -30.094 1 78.81 19 ILE B CA 1
ATOM 3673 C C . ILE B 1 19 ? 1.097 -26.844 -31.391 1 78.81 19 ILE B C 1
ATOM 3675 O O . ILE B 1 19 ? 2.156 -27.234 -31.891 1 78.81 19 ILE B O 1
ATOM 3679 N N . LEU B 1 20 ? -0.024 -27 -31.938 1 81.62 20 LEU B N 1
ATOM 3680 C CA . LEU B 1 20 ? -0.17 -27.797 -33.156 1 81.62 20 LEU B CA 1
ATOM 3681 C C . LEU B 1 20 ? 0.403 -27.078 -34.344 1 81.62 20 LEU B C 1
ATOM 3683 O O . LEU B 1 20 ? 1.083 -27.688 -35.188 1 81.62 20 LEU B O 1
ATOM 3687 N N . GLU B 1 21 ? 0.219 -25.828 -34.281 1 79.75 21 GLU B N 1
ATOM 3688 C CA . GLU B 1 21 ? 0.691 -25.047 -35.438 1 79.75 21 GLU B CA 1
ATOM 3689 C C . GLU B 1 21 ? 2.215 -24.938 -35.438 1 79.75 21 GLU B C 1
ATOM 3691 O O . GLU B 1 21 ? 2.83 -24.875 -36.5 1 79.75 21 GLU B O 1
ATOM 3696 N N . ASN B 1 22 ? 2.748 -25 -34.281 1 74.88 22 ASN B N 1
ATOM 3697 C CA . ASN B 1 22 ? 4.195 -24.859 -34.188 1 74.88 22 ASN B CA 1
ATOM 3698 C C . ASN B 1 22 ? 4.898 -26.219 -34.219 1 74.88 22 ASN B C 1
ATOM 3700 O O . ASN B 1 22 ? 6.125 -26.281 -34.188 1 74.88 22 ASN B O 1
ATOM 3704 N N . HIS B 1 23 ? 4.133 -27.172 -34.219 1 74.31 23 HIS B N 1
ATOM 3705 C CA . HIS B 1 23 ? 4.691 -28.5 -34.344 1 74.31 23 HIS B CA 1
ATOM 3706 C C . HIS B 1 23 ? 5.184 -28.781 -35.75 1 74.31 23 HIS B C 1
ATOM 3708 O O . HIS B 1 23 ? 4.672 -28.203 -36.719 1 74.31 23 HIS B O 1
ATOM 3714 N N . GLU B 1 24 ? 6.27 -29.625 -35.844 1 74.69 24 GLU B N 1
ATOM 3715 C CA . GLU B 1 24 ? 6.895 -29.953 -37.125 1 74.69 24 GLU B CA 1
ATOM 3716 C C . GLU B 1 24 ? 5.859 -30.422 -38.125 1 74.69 24 GLU B C 1
ATOM 3718 O O . GLU B 1 24 ? 5.973 -30.109 -39.312 1 74.69 24 GLU B O 1
ATOM 3723 N N . TYR B 1 25 ? 4.762 -31 -37.688 1 68.25 25 TYR B N 1
ATOM 3724 C CA . TYR B 1 25 ? 3.744 -31.547 -38.594 1 68.25 25 TYR B CA 1
ATOM 3725 C C . TYR B 1 25 ? 2.494 -30.672 -38.594 1 68.25 25 TYR B C 1
ATOM 3727 O O . TYR B 1 25 ? 1.437 -31.094 -39.062 1 68.25 25 TYR B O 1
ATOM 3735 N N . GLY B 1 26 ? 2.615 -29.5 -38.062 1 72.69 26 GLY B N 1
ATOM 3736 C CA . GLY B 1 26 ? 1.477 -28.609 -37.906 1 72.69 26 GLY B CA 1
ATOM 3737 C C . GLY B 1 26 ? 0.853 -28.188 -39.219 1 72.69 26 GLY B C 1
ATOM 3738 O O . GLY B 1 26 ? -0.362 -28 -39.312 1 72.69 26 GLY B O 1
ATOM 3739 N N . LYS B 1 27 ? 1.66 -28.172 -40.156 1 77.31 27 LYS B N 1
ATOM 3740 C CA . LYS B 1 27 ? 1.195 -27.719 -41.469 1 77.31 27 LYS B CA 1
ATOM 3741 C C . LYS B 1 27 ? 0.298 -28.766 -42.094 1 77.31 27 LYS B C 1
ATOM 3743 O O . LYS B 1 27 ? -0.493 -28.453 -43 1 77.31 27 LYS B O 1
ATOM 3748 N N . GLU B 1 28 ? 0.318 -29.953 -41.75 1 78.88 28 GLU B N 1
ATOM 3749 C CA . GLU B 1 28 ? -0.448 -31.047 -42.344 1 78.88 28 GLU B CA 1
ATOM 3750 C C . GLU B 1 28 ? -1.838 -31.156 -41.719 1 78.88 28 GLU B C 1
ATOM 3752 O O . GLU B 1 28 ? -2.68 -31.922 -42.188 1 78.88 28 GLU B O 1
ATOM 3757 N N . VAL B 1 29 ? -2.045 -30.359 -40.625 1 81.88 29 VAL B N 1
ATOM 3758 C CA . VAL B 1 29 ? -3.32 -30.438 -39.938 1 81.88 29 VAL B CA 1
ATOM 3759 C C . VAL B 1 29 ? -4.086 -29.125 -40.094 1 81.88 29 VAL B C 1
ATOM 3761 O O . VAL B 1 29 ? -3.576 -28.047 -39.781 1 81.88 29 VAL B O 1
ATOM 3764 N N . GLU B 1 30 ? -5.152 -29.203 -40.781 1 87.19 30 GLU B N 1
ATOM 3765 C CA . GLU B 1 30 ? -6.062 -28.062 -40.875 1 87.19 30 GLU B CA 1
ATOM 3766 C C . GLU B 1 30 ? -6.953 -27.984 -39.625 1 87.19 30 GLU B C 1
ATOM 3768 O O . GLU B 1 30 ? -7.754 -28.875 -39.375 1 87.19 30 GLU B O 1
ATOM 3773 N N . ILE B 1 31 ? -6.84 -26.922 -38.844 1 88.69 31 ILE B N 1
ATOM 3774 C CA . ILE B 1 31 ? -7.574 -26.766 -37.594 1 88.69 31 ILE B CA 1
ATOM 3775 C C . ILE B 1 31 ? -8.766 -25.828 -37.812 1 88.69 31 ILE B C 1
ATOM 3777 O O . ILE B 1 31 ? -8.625 -24.75 -38.375 1 88.69 31 ILE B O 1
ATOM 3781 N N . TYR B 1 32 ? -9.945 -26.281 -37.25 1 88.5 32 TYR B N 1
ATOM 3782 C CA . TYR B 1 32 ? -11.125 -25.422 -37.281 1 88.5 32 TYR B CA 1
ATOM 3783 C C . TYR B 1 32 ? -10.891 -24.141 -36.469 1 88.5 32 TYR B C 1
ATOM 3785 O O . TYR B 1 32 ? -10.359 -24.203 -35.375 1 88.5 32 TYR B O 1
ATOM 3793 N N . GLN B 1 33 ? -11.234 -23.031 -36.906 1 84.38 33 GLN B N 1
ATOM 3794 C CA . GLN B 1 33 ? -10.789 -21.719 -36.438 1 84.38 33 GLN B CA 1
ATOM 3795 C C . GLN B 1 33 ? -11.461 -21.375 -35.094 1 84.38 33 GLN B C 1
ATOM 3797 O O . GLN B 1 33 ? -10.938 -20.578 -34.344 1 84.38 33 GLN B O 1
ATOM 3802 N N . LYS B 1 34 ? -12.555 -22.031 -34.844 1 86.81 34 LYS B N 1
ATOM 3803 C CA . LYS B 1 34 ? -13.297 -21.656 -33.656 1 86.81 34 LYS B CA 1
ATOM 3804 C C . LYS B 1 34 ? -13.344 -22.797 -32.656 1 86.81 34 LYS B C 1
ATOM 3806 O O . LYS B 1 34 ? -13.359 -23.969 -33.031 1 86.81 34 LYS B O 1
ATOM 3811 N N . ASN B 1 35 ? -13.352 -22.453 -31.438 1 86.94 35 ASN B N 1
ATOM 3812 C CA . ASN B 1 35 ? -13.633 -23.375 -30.344 1 86.94 35 ASN B CA 1
ATOM 3813 C C . ASN B 1 35 ? -15.086 -23.828 -30.359 1 86.94 35 ASN B C 1
ATOM 3815 O O . ASN B 1 35 ? -16 -23.016 -30.188 1 86.94 35 ASN B O 1
ATOM 3819 N N . VAL B 1 36 ? -15.32 -25.125 -30.531 1 88.5 36 VAL B N 1
ATOM 3820 C CA . VAL B 1 36 ? -16.688 -25.625 -30.656 1 88.5 36 VAL B CA 1
ATOM 3821 C C . VAL B 1 36 ? -17.156 -26.156 -29.312 1 88.5 36 VAL B C 1
ATOM 3823 O O . VAL B 1 36 ? -16.906 -27.312 -28.984 1 88.5 36 VAL B O 1
ATOM 3826 N N . GLN B 1 37 ? -17.906 -25.391 -28.656 1 83.44 37 GLN B N 1
ATOM 3827 C CA . GLN B 1 37 ? -18.156 -25.672 -27.25 1 83.44 37 GLN B CA 1
ATOM 3828 C C . GLN B 1 37 ? -19.547 -26.234 -27.031 1 83.44 37 GLN B C 1
ATOM 3830 O O . GLN B 1 37 ? -19.891 -26.656 -25.922 1 83.44 37 GLN B O 1
ATOM 3835 N N . THR B 1 38 ? -20.438 -26.219 -28.031 1 84.38 38 THR B N 1
ATOM 3836 C CA . THR B 1 38 ? -21.781 -26.75 -27.906 1 84.38 38 THR B CA 1
ATOM 3837 C C . THR B 1 38 ? -22 -27.922 -28.859 1 84.38 38 THR B C 1
ATOM 3839 O O . THR B 1 38 ? -21.25 -28.062 -29.844 1 84.38 38 THR B O 1
ATOM 3842 N N . VAL B 1 39 ? -23.062 -28.672 -28.562 1 86.5 39 VAL B N 1
ATOM 3843 C CA . VAL B 1 39 ? -23.406 -29.797 -29.422 1 86.5 39 VAL B CA 1
ATOM 3844 C C . VAL B 1 39 ? -23.766 -29.297 -30.828 1 86.5 39 VAL B C 1
ATOM 3846 O O . VAL B 1 39 ? -23.406 -29.922 -31.828 1 86.5 39 VAL B O 1
ATOM 3849 N N . THR B 1 40 ? -24.391 -28.172 -30.75 1 86 40 THR B N 1
ATOM 3850 C CA . THR B 1 40 ? -24.781 -27.594 -32.031 1 86 40 THR B CA 1
ATOM 3851 C C . THR B 1 40 ? -23.547 -27.203 -32.844 1 86 40 THR B C 1
ATOM 3853 O O . THR B 1 40 ? -23.5 -27.438 -34.062 1 86 40 THR B O 1
ATOM 3856 N N . ASP B 1 41 ? -2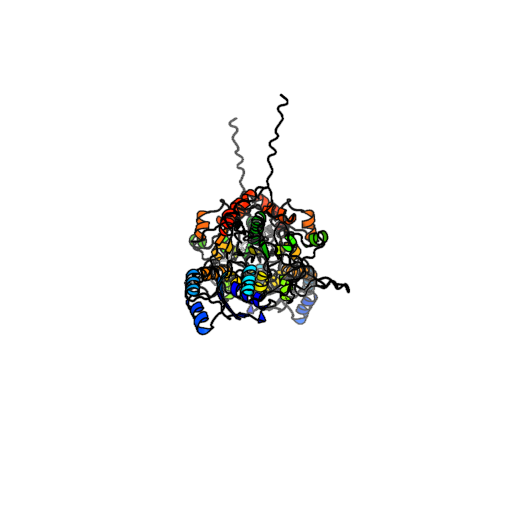2.562 -26.656 -32.219 1 87.94 41 ASP B N 1
ATOM 3857 C CA . ASP B 1 41 ? -21.312 -26.297 -32.875 1 87.94 41 ASP B CA 1
ATOM 3858 C C . ASP B 1 41 ? -20.625 -27.531 -33.469 1 87.94 41 ASP B C 1
ATOM 3860 O O . ASP B 1 41 ? -20.109 -27.5 -34.594 1 87.94 41 ASP B O 1
ATOM 3864 N N . VAL B 1 42 ? -20.641 -28.547 -32.688 1 90.69 42 VAL B N 1
ATOM 3865 C CA . VAL B 1 42 ? -19.984 -29.781 -33.094 1 90.69 42 VAL B CA 1
ATOM 3866 C C . VAL B 1 42 ? -20.719 -30.406 -34.25 1 90.69 42 VAL B C 1
ATOM 3868 O O . VAL B 1 42 ? -20.094 -30.891 -35.219 1 90.69 42 VAL B O 1
ATOM 3871 N N . GLU B 1 43 ? -22.031 -30.359 -34.188 1 87 43 GLU B N 1
ATOM 3872 C CA . GLU B 1 43 ? -22.844 -30.859 -35.312 1 87 43 GLU B CA 1
ATOM 3873 C C . GLU B 1 43 ? -22.531 -30.109 -36.594 1 87 43 GLU B C 1
ATOM 3875 O O . GLU B 1 43 ? -22.391 -30.719 -37.656 1 87 43 GLU B O 1
ATOM 3880 N N . ASP B 1 44 ? -22.375 -28.875 -36.438 1 85.94 44 ASP B N 1
ATOM 3881 C CA . ASP B 1 44 ? -22.078 -28.031 -37.594 1 85.94 44 ASP B CA 1
ATOM 3882 C C . ASP B 1 44 ? -20.719 -28.391 -38.219 1 85.94 44 ASP B C 1
ATOM 3884 O O . ASP B 1 44 ? -20.594 -28.5 -39.438 1 85.94 44 ASP B O 1
ATOM 3888 N N . VAL B 1 45 ? -19.75 -28.594 -37.312 1 90.44 45 VAL B N 1
ATOM 3889 C CA . VAL B 1 45 ? -18.391 -28.859 -37.812 1 90.44 45 VAL B CA 1
ATOM 3890 C C . VAL B 1 45 ? -18.344 -30.234 -38.469 1 90.44 45 VAL B C 1
ATOM 3892 O O . VAL B 1 45 ? -17.656 -30.422 -39.469 1 90.44 45 VAL B O 1
ATOM 3895 N N . VAL B 1 46 ? -19.125 -31.125 -38 1 89.12 46 VAL B N 1
ATOM 3896 C CA . VAL B 1 46 ? -19.172 -32.469 -38.562 1 89.12 46 VAL B CA 1
ATOM 3897 C C . VAL B 1 46 ? -19.906 -32.469 -39.875 1 89.12 46 VAL B C 1
ATOM 3899 O O . VAL B 1 46 ? -19.438 -33.062 -40.875 1 89.12 46 VAL B O 1
ATOM 3902 N N . GLU B 1 47 ? -20.969 -31.797 -39.969 1 83.44 47 GLU B N 1
ATOM 3903 C CA . GLU B 1 47 ? -21.828 -31.797 -41.156 1 83.44 47 GLU B CA 1
ATOM 3904 C C . GLU B 1 47 ? -21.25 -30.938 -42.281 1 83.44 47 GLU B C 1
ATOM 3906 O O . GLU B 1 47 ? -21.281 -31.312 -43.438 1 83.44 47 GLU B O 1
ATOM 3911 N N . PHE B 1 48 ? -20.734 -29.766 -41.875 1 84.56 48 PHE B N 1
ATOM 3912 C CA . PHE B 1 48 ? -20.422 -28.781 -42.906 1 84.56 48 PHE B CA 1
ATOM 3913 C C . PHE B 1 48 ? -18.906 -28.734 -43.156 1 84.56 48 PHE B C 1
ATOM 3915 O O . PHE B 1 48 ? -18.469 -28.406 -44.281 1 84.56 48 PHE B O 1
ATOM 3922 N N . TRP B 1 49 ? -18.062 -28.953 -42.156 1 88.12 49 TRP B N 1
ATOM 3923 C CA . TRP B 1 49 ? -16.609 -28.844 -42.312 1 88.12 49 TRP B CA 1
ATOM 3924 C C . TRP B 1 49 ? -15.992 -30.219 -42.531 1 88.12 49 TRP B C 1
ATOM 3926 O O . TRP B 1 49 ? -14.844 -30.328 -42.969 1 88.12 49 TRP B O 1
ATOM 3936 N N . LYS B 1 50 ? -16.797 -31.297 -42.281 1 88.06 50 LYS B N 1
ATOM 3937 C CA . LYS B 1 50 ? -16.375 -32.688 -42.469 1 88.06 50 LYS B CA 1
ATOM 3938 C C . LYS B 1 50 ? -15.078 -32.969 -41.719 1 88.06 50 LYS B C 1
ATOM 3940 O O . LYS B 1 50 ? -14.062 -33.312 -42.344 1 88.06 50 LYS B O 1
ATOM 3945 N N . VAL B 1 51 ? -15.086 -32.875 -40.438 1 89.88 51 VAL B N 1
ATOM 3946 C CA . VAL B 1 51 ? -13.945 -33.031 -39.531 1 89.88 51 VAL B CA 1
ATOM 3947 C C . VAL B 1 51 ? -13.492 -34.5 -39.5 1 89.88 51 VAL B C 1
ATOM 3949 O O . VAL B 1 51 ? -14.32 -35.406 -39.594 1 89.88 51 VAL B O 1
ATOM 3952 N N . ASP B 1 52 ? -12.188 -34.688 -39.438 1 88.38 52 ASP B N 1
ATOM 3953 C CA . ASP B 1 52 ? -11.633 -36.031 -39.344 1 88.38 52 ASP B CA 1
ATOM 3954 C C . ASP B 1 52 ? -11.469 -36.438 -37.906 1 88.38 52 ASP B C 1
ATOM 3956 O O . ASP B 1 52 ? -11.562 -37.625 -37.562 1 88.38 52 ASP B O 1
ATOM 3960 N N . TYR B 1 53 ? -11.172 -35.5 -37.094 1 88.69 53 TYR B N 1
ATOM 3961 C CA . TYR B 1 53 ? -10.82 -35.75 -35.688 1 88.69 53 TYR B CA 1
ATOM 3962 C C . TYR B 1 53 ? -11.227 -34.594 -34.781 1 88.69 53 TYR B C 1
ATOM 3964 O O . TYR B 1 53 ? -11.172 -33.438 -35.219 1 88.69 53 TYR B O 1
ATOM 3972 N N . ILE B 1 54 ? -11.703 -34.938 -33.625 1 91.94 54 ILE B N 1
ATOM 3973 C CA . ILE B 1 54 ? -12.094 -33.875 -32.719 1 91.94 54 ILE B CA 1
ATOM 3974 C C . ILE B 1 54 ? -11.469 -34.125 -31.328 1 91.94 54 ILE B C 1
ATOM 3976 O O . ILE B 1 54 ? -11.391 -35.281 -30.875 1 91.94 54 ILE B O 1
ATOM 3980 N N . VAL B 1 55 ? -10.984 -33.031 -30.828 1 91.69 55 VAL B N 1
ATOM 3981 C CA . VAL B 1 55 ? -10.562 -33.062 -29.438 1 91.69 55 VAL B CA 1
ATOM 3982 C C . VAL B 1 55 ? -11.656 -32.469 -28.562 1 91.69 55 VAL B C 1
ATOM 3984 O O . VAL B 1 55 ? -12.125 -31.344 -28.828 1 91.69 55 VAL B O 1
ATOM 3987 N N . VAL B 1 56 ? -12.078 -33.25 -27.531 1 90.69 56 VAL B N 1
ATOM 3988 C CA . VAL B 1 56 ? -13.148 -32.812 -26.656 1 90.69 56 VAL B CA 1
ATOM 3989 C C . VAL B 1 56 ? -12.641 -32.719 -25.219 1 90.69 56 VAL B C 1
ATOM 3991 O O . VAL B 1 56 ? -12.242 -33.719 -24.625 1 90.69 56 VAL B O 1
ATOM 3994 N N . ASP B 1 57 ? -12.656 -31.438 -24.781 1 85.62 57 ASP B N 1
ATOM 3995 C CA . ASP B 1 57 ? -12.32 -31.203 -23.391 1 85.62 57 ASP B CA 1
ATOM 3996 C C . ASP B 1 57 ? -13.375 -31.797 -22.453 1 85.62 57 ASP B C 1
ATOM 3998 O O . ASP B 1 57 ? -14.562 -31.516 -22.609 1 85.62 57 ASP B O 1
ATOM 4002 N N . SER B 1 58 ? -12.945 -32.625 -21.469 1 80.62 58 SER B N 1
ATOM 4003 C CA . SER B 1 58 ? -13.859 -33.281 -20.531 1 80.62 58 SER B CA 1
ATOM 4004 C C . SER B 1 58 ? -14.625 -32.25 -19.703 1 80.62 58 SER B C 1
ATOM 4006 O O . SER B 1 58 ? -15.68 -32.562 -19.141 1 80.62 58 SER B O 1
ATOM 4008 N N . LYS B 1 59 ? -14.172 -31.016 -19.766 1 77.75 59 LYS B N 1
ATOM 4009 C CA . LYS B 1 59 ? -14.734 -30 -18.891 1 77.75 59 LYS B CA 1
ATOM 4010 C C . LYS B 1 59 ? -15.734 -29.125 -19.625 1 77.75 59 LYS B C 1
ATOM 4012 O O . LYS B 1 59 ? -16.344 -28.234 -19.031 1 77.75 59 LYS B O 1
ATOM 4017 N N . VAL B 1 60 ? -15.93 -29.375 -20.828 1 81.06 60 VAL B N 1
ATOM 4018 C CA . VAL B 1 60 ? -16.953 -28.656 -21.578 1 81.06 60 VAL B CA 1
ATOM 4019 C C . VAL B 1 60 ? -18.344 -29.094 -21.078 1 81.06 60 VAL B C 1
ATOM 4021 O O . VAL B 1 60 ? -18.562 -30.266 -20.781 1 81.06 60 VAL B O 1
ATOM 4024 N N . ILE B 1 61 ? -19.25 -28.125 -20.781 1 75.69 61 ILE B N 1
ATOM 4025 C CA . ILE B 1 61 ? -20.547 -28.328 -20.156 1 75.69 61 ILE B CA 1
ATOM 4026 C C . ILE B 1 61 ? -21.25 -29.516 -20.812 1 75.69 61 ILE B C 1
ATOM 4028 O O . ILE B 1 61 ? -21.75 -30.406 -20.125 1 75.69 61 ILE B O 1
ATOM 4032 N N . ASP B 1 62 ? -21.312 -29.703 -22.062 1 76.56 62 ASP B N 1
ATOM 4033 C CA . ASP B 1 62 ? -22.047 -30.766 -22.75 1 76.56 62 ASP B CA 1
ATOM 4034 C C . ASP B 1 62 ? -21.094 -31.828 -23.297 1 76.56 62 ASP B C 1
ATOM 4036 O O . ASP B 1 62 ? -21.359 -32.438 -24.344 1 76.56 62 ASP B O 1
ATOM 4040 N N . SER B 1 63 ? -20.062 -32.031 -22.547 1 86.06 63 SER B N 1
ATOM 4041 C CA . SER B 1 63 ? -19.031 -32.938 -23.078 1 86.06 63 SER B CA 1
ATOM 4042 C C . SER B 1 63 ? -19.578 -34.312 -23.344 1 86.06 63 SER B C 1
ATOM 4044 O O . SER B 1 63 ? -19.25 -34.938 -24.375 1 86.06 63 SER B O 1
ATOM 4046 N N . LYS B 1 64 ? -20.422 -34.781 -22.469 1 86.38 64 LYS B N 1
ATOM 4047 C CA . LYS B 1 64 ? -21 -36.125 -22.641 1 86.38 64 LYS B CA 1
ATOM 4048 C C . LYS B 1 64 ? -21.875 -36.188 -23.891 1 86.38 64 LYS B C 1
ATOM 4050 O O . LYS B 1 64 ? -21.781 -37.125 -24.672 1 86.38 64 LYS B O 1
ATOM 4055 N N . SER B 1 65 ? -22.672 -35.219 -24.016 1 85.88 65 SER B N 1
ATOM 4056 C CA . SER B 1 65 ? -23.547 -35.156 -25.188 1 85.88 65 SER B CA 1
ATOM 4057 C C . SER B 1 65 ? -22.734 -35.062 -26.469 1 85.88 65 SER B C 1
ATOM 4059 O O . SER B 1 65 ? -23.094 -35.656 -27.484 1 85.88 65 SER B O 1
ATOM 4061 N N . ILE B 1 66 ? -21.656 -34.344 -26.375 1 90.56 66 ILE B N 1
ATOM 4062 C CA . ILE B 1 66 ? -20.766 -34.188 -27.516 1 90.56 66 ILE B CA 1
ATOM 4063 C C . ILE B 1 66 ? -20.125 -35.531 -27.875 1 90.56 66 ILE B C 1
ATOM 4065 O O . ILE B 1 66 ? -20.141 -35.938 -29.031 1 90.56 66 ILE B O 1
ATOM 4069 N N . CYS B 1 67 ? -19.703 -36.219 -26.922 1 88.62 67 CYS B N 1
ATOM 4070 C CA . CYS B 1 67 ? -19.047 -37.5 -27.141 1 88.62 67 CYS B CA 1
ATOM 4071 C C . CYS B 1 67 ? -20.031 -38.531 -27.672 1 88.62 67 CYS B C 1
ATOM 4073 O O . CYS B 1 67 ? -19.719 -39.312 -28.578 1 88.62 67 CYS B O 1
ATOM 4075 N N . ASP B 1 68 ? -21.234 -38.469 -27.125 1 87.88 68 ASP B N 1
ATOM 4076 C CA . ASP B 1 68 ? -22.281 -39.375 -27.594 1 87.88 68 ASP B CA 1
ATOM 4077 C C . ASP B 1 68 ? -22.594 -39.125 -29.078 1 87.88 68 ASP B C 1
ATOM 4079 O O . ASP B 1 68 ? -22.766 -40.062 -29.844 1 87.88 68 ASP B O 1
ATOM 4083 N N . PHE B 1 69 ? -22.688 -37.938 -29.359 1 88.38 69 PHE B N 1
ATOM 4084 C CA . PHE B 1 69 ? -22.969 -37.562 -30.734 1 88.38 69 PHE B CA 1
ATOM 4085 C C . PHE B 1 69 ? -21.859 -38.062 -31.656 1 88.38 69 PHE B C 1
ATOM 4087 O O . PHE B 1 69 ? -22.141 -38.625 -32.719 1 88.38 69 PHE B O 1
ATOM 4094 N N . LEU B 1 70 ? -20.625 -37.875 -31.234 1 91.12 70 LEU B N 1
ATOM 4095 C CA . LEU B 1 70 ? -19.469 -38.281 -32.062 1 91.12 70 LEU B CA 1
ATOM 4096 C C . LEU B 1 70 ? -19.406 -39.781 -32.219 1 91.12 70 LEU B C 1
ATOM 4098 O O . LEU B 1 70 ? -19.141 -40.281 -33.312 1 91.12 70 LEU B O 1
ATOM 4102 N N . ASN B 1 71 ? -19.734 -40.406 -31.203 1 89 71 ASN B N 1
ATOM 4103 C CA . ASN B 1 71 ? -19.797 -41.875 -31.25 1 89 71 ASN B CA 1
ATOM 4104 C C . ASN B 1 71 ? -20.891 -42.344 -32.188 1 89 71 ASN B C 1
ATOM 4106 O O . ASN B 1 71 ? -20.656 -43.281 -33 1 89 71 ASN B O 1
ATOM 4110 N N . ARG B 1 72 ? -21.953 -41.75 -32.156 1 87.31 72 ARG B N 1
ATOM 4111 C CA . ARG B 1 72 ? -23.094 -42.125 -32.969 1 87.31 72 ARG B CA 1
ATOM 4112 C C . ARG B 1 72 ? -22.797 -41.875 -34.469 1 87.31 72 ARG B C 1
ATOM 4114 O O . ARG B 1 72 ? -23.328 -42.594 -35.312 1 87.31 72 ARG B O 1
ATOM 4121 N N . ASN B 1 73 ? -21.984 -41 -34.688 1 87.88 73 ASN B N 1
ATOM 4122 C CA . ASN B 1 73 ? -21.703 -40.625 -36.094 1 87.88 73 ASN B CA 1
ATOM 4123 C C . ASN B 1 73 ? -20.344 -41.156 -36.531 1 87.88 73 ASN B C 1
ATOM 4125 O O . ASN B 1 73 ? -19.844 -40.75 -37.594 1 87.88 73 ASN B O 1
ATOM 4129 N N . ASP B 1 74 ? -19.797 -42.031 -35.719 1 86.56 74 ASP B N 1
ATOM 4130 C CA . ASP B 1 74 ? -18.531 -42.688 -36.031 1 86.56 74 ASP B CA 1
ATOM 4131 C C . ASP B 1 74 ? -17.422 -41.688 -36.344 1 86.56 74 ASP B C 1
ATOM 4133 O O . ASP B 1 74 ? -16.703 -41.844 -37.312 1 86.56 74 ASP B O 1
ATOM 4137 N N . ILE B 1 75 ? -17.375 -40.594 -35.625 1 88.81 75 ILE B N 1
ATOM 4138 C CA . ILE B 1 75 ? -16.297 -39.625 -35.719 1 88.81 75 ILE B CA 1
ATOM 4139 C C . ILE B 1 75 ? -15.273 -39.906 -34.625 1 88.81 75 ILE B C 1
ATOM 4141 O O . ILE B 1 75 ? -15.641 -40 -33.438 1 88.81 75 ILE B O 1
ATOM 4145 N N . GLU B 1 76 ? -14.078 -40.031 -35.031 1 87.62 76 GLU B N 1
ATOM 4146 C CA . GLU B 1 76 ? -13.008 -40.281 -34.094 1 87.62 76 GLU B CA 1
ATOM 4147 C C . GLU B 1 76 ? -12.719 -39.031 -33.25 1 87.62 76 GLU B C 1
ATOM 4149 O O . GLU B 1 76 ? -12.711 -37.906 -33.781 1 87.62 76 GLU B O 1
ATOM 4154 N N . PHE B 1 77 ? -12.625 -39.25 -31.938 1 90.5 77 PHE B N 1
ATOM 4155 C CA . PHE B 1 77 ? -12.312 -38.125 -31.062 1 90.5 77 PHE B CA 1
ATOM 4156 C C . PHE B 1 77 ? -11.461 -38.562 -29.875 1 90.5 77 PHE B C 1
ATOM 4158 O O . PHE B 1 77 ? -11.367 -39.781 -29.609 1 90.5 77 PHE B O 1
ATOM 4165 N N . THR B 1 78 ? -10.75 -37.594 -29.297 1 87.5 78 THR B N 1
ATOM 4166 C CA . THR B 1 78 ? -10.023 -37.812 -28.047 1 87.5 78 THR B CA 1
ATOM 4167 C C . THR B 1 78 ? -10.547 -36.875 -26.969 1 87.5 78 THR B C 1
ATOM 4169 O O . THR B 1 78 ? -10.898 -35.719 -27.25 1 87.5 78 THR B O 1
ATOM 4172 N N . VAL B 1 79 ? -10.617 -37.5 -25.844 1 85.62 79 VAL B N 1
ATOM 4173 C CA . VAL B 1 79 ? -11.047 -36.688 -24.703 1 85.62 79 VAL B CA 1
ATOM 4174 C C . VAL B 1 79 ? -9.836 -36.062 -24.031 1 85.62 79 VAL B C 1
ATOM 4176 O O . VAL B 1 79 ? -8.875 -36.75 -23.703 1 85.62 79 VAL B O 1
ATOM 4179 N N . PHE B 1 80 ? -9.883 -34.719 -24.078 1 84.31 80 PHE B N 1
ATOM 4180 C CA . PHE B 1 80 ? -8.836 -33.938 -23.438 1 84.31 80 PHE B CA 1
ATOM 4181 C C . PHE B 1 80 ? -9.055 -33.844 -21.938 1 84.31 80 PHE B C 1
ATOM 4183 O O . PHE B 1 80 ? -10.133 -33.5 -21.469 1 84.31 80 PHE B O 1
ATOM 4190 N N . GLU B 1 81 ? -8.039 -34.344 -21.172 1 72.38 81 GLU B N 1
ATOM 4191 C CA . GLU B 1 81 ? -8.094 -34.344 -19.719 1 72.38 81 GLU B CA 1
ATOM 4192 C C . GLU B 1 81 ? -6.949 -33.531 -19.125 1 72.38 81 GLU B C 1
ATOM 4194 O O . GLU B 1 81 ? -6.215 -34 -18.266 1 72.38 81 GLU B O 1
ATOM 4199 N N . SER B 1 82 ? -6.719 -32.406 -19.609 1 64 82 SER B N 1
ATOM 4200 C CA . SER B 1 82 ? -5.82 -31.375 -19.094 1 64 82 SER B CA 1
ATOM 4201 C C . SER B 1 82 ? -4.363 -31.719 -19.391 1 64 82 SER B C 1
ATOM 4203 O O . SER B 1 82 ? -3.467 -31.297 -18.656 1 64 82 SER B O 1
ATOM 4205 N N . ASP B 1 83 ? -4.051 -32.562 -20.312 1 67.25 83 ASP B N 1
ATOM 4206 C CA . ASP B 1 83 ? -2.709 -32.906 -20.766 1 67.25 83 ASP B CA 1
ATOM 4207 C C . ASP B 1 83 ? -2.533 -32.625 -22.266 1 67.25 83 ASP B C 1
ATOM 4209 O O . ASP B 1 83 ? -2.951 -33.406 -23.109 1 67.25 83 ASP B O 1
ATOM 4213 N N . PHE B 1 84 ? -1.81 -31.594 -22.469 1 79.25 84 PHE B N 1
ATOM 4214 C CA . PHE B 1 84 ? -1.655 -31.156 -23.859 1 79.25 84 PHE B CA 1
ATOM 4215 C C . PHE B 1 84 ? -0.699 -32.062 -24.609 1 79.25 84 PHE B C 1
ATOM 4217 O O . PHE B 1 84 ? -0.918 -32.375 -25.781 1 79.25 84 PHE B O 1
ATOM 4224 N N . GLU B 1 85 ? 0.322 -32.562 -23.922 1 72.62 85 GLU B N 1
ATOM 4225 C CA . GLU B 1 85 ? 1.311 -33.375 -24.594 1 72.62 85 GLU B CA 1
ATOM 4226 C C . GLU B 1 85 ? 0.698 -34.688 -25.062 1 72.62 85 GLU B C 1
ATOM 4228 O O . GLU B 1 85 ? 0.929 -35.125 -26.188 1 72.62 85 GLU B O 1
ATOM 4233 N N . LEU B 1 86 ? -0.062 -35.156 -24.172 1 78.19 86 LEU B N 1
ATOM 4234 C CA . LEU B 1 86 ? -0.706 -36.438 -24.5 1 78.19 86 LEU B CA 1
ATOM 4235 C C . LEU B 1 86 ? -1.668 -36.25 -25.672 1 78.19 86 LEU B C 1
ATOM 4237 O O . LEU B 1 86 ? -1.689 -37.094 -26.578 1 78.19 86 LEU B O 1
ATOM 4241 N N . VAL B 1 87 ? -2.361 -35.188 -25.656 1 85.12 87 VAL B N 1
ATOM 4242 C CA . VAL B 1 87 ? -3.367 -35 -26.703 1 85.12 87 VAL B CA 1
ATOM 4243 C C . VAL B 1 87 ? -2.682 -34.719 -28.031 1 85.12 87 VAL B C 1
ATOM 4245 O O . VAL B 1 87 ? -3.135 -35.219 -29.078 1 85.12 87 VAL B O 1
ATOM 4248 N N . ILE B 1 88 ? -1.608 -34.125 -27.953 1 82.19 88 ILE B N 1
ATOM 4249 C CA . ILE B 1 88 ? -0.871 -33.844 -29.188 1 82.19 88 ILE B CA 1
ATOM 4250 C C . ILE B 1 88 ? -0.353 -35.156 -29.781 1 82.19 88 ILE B C 1
ATOM 4252 O O . ILE B 1 88 ? -0.468 -35.375 -31 1 82.19 88 ILE B O 1
ATOM 4256 N N . GLU B 1 89 ? 0.196 -35.938 -28.922 1 78.75 89 GLU B N 1
ATOM 4257 C CA . GLU B 1 89 ? 0.678 -37.25 -29.375 1 78.75 89 GLU B CA 1
ATOM 4258 C C . GLU B 1 89 ? -0.45 -38.062 -29.984 1 78.75 89 GLU B C 1
ATOM 4260 O O . GLU B 1 89 ? -0.258 -38.719 -31.016 1 78.75 89 GLU B O 1
ATOM 4265 N N . GLN B 1 90 ? -1.544 -37.969 -29.453 1 83.44 90 GLN B N 1
ATOM 4266 C CA . GLN B 1 90 ? -2.703 -38.688 -29.938 1 83.44 90 GLN B CA 1
ATOM 4267 C C . GLN B 1 90 ? -3.176 -38.156 -31.281 1 83.44 90 GLN B C 1
ATOM 4269 O O . GLN B 1 90 ? -3.502 -38.938 -32.188 1 83.44 90 GLN B O 1
ATOM 4274 N N . ILE B 1 91 ? -3.146 -36.906 -31.344 1 85.81 91 ILE B N 1
ATOM 4275 C CA . ILE B 1 91 ? -3.535 -36.281 -32.594 1 85.81 91 ILE B CA 1
ATOM 4276 C C . ILE B 1 91 ? -2.57 -36.688 -33.719 1 85.81 91 ILE B C 1
ATOM 4278 O O . ILE B 1 91 ? -2.996 -37.094 -34.781 1 85.81 91 ILE B O 1
ATOM 4282 N N . LEU B 1 92 ? -1.297 -36.688 -33.375 1 80.88 92 LEU B N 1
ATOM 4283 C CA . LEU B 1 92 ? -0.272 -37 -34.375 1 80.88 92 LEU B CA 1
ATOM 4284 C C . LEU B 1 92 ? -0.307 -38.469 -34.75 1 80.88 92 LEU B C 1
ATOM 4286 O O . LEU B 1 92 ? -0.16 -38.812 -35.938 1 80.88 92 LEU B O 1
ATOM 4290 N N . ASN B 1 93 ? -0.471 -39.25 -33.781 1 80.75 93 ASN B N 1
ATOM 4291 C CA . ASN B 1 93 ? -0.595 -40.656 -34.031 1 80.75 93 ASN B CA 1
ATOM 4292 C C . ASN B 1 93 ? -1.792 -40.969 -34.938 1 80.75 93 ASN B C 1
ATOM 4294 O O . ASN B 1 93 ? -1.698 -41.812 -35.844 1 80.75 93 ASN B O 1
ATOM 4298 N N . PHE B 1 94 ? -2.828 -40.25 -34.656 1 84.06 94 PHE B N 1
ATOM 4299 C CA . PHE B 1 94 ? -4.035 -40.469 -35.438 1 84.06 94 PHE B CA 1
ATOM 4300 C C . PHE B 1 94 ? -3.803 -40.094 -36.906 1 84.06 94 PHE B C 1
ATOM 4302 O O . PHE B 1 94 ? -4.227 -40.781 -37.812 1 84.06 94 PHE B O 1
ATOM 4309 N N . PHE B 1 95 ? -3.047 -39.031 -37.062 1 79.38 95 PHE B N 1
ATOM 4310 C CA . PHE B 1 95 ? -2.826 -38.531 -38.438 1 79.38 95 PHE B CA 1
ATOM 4311 C C . PHE B 1 95 ? -1.576 -39.156 -39.031 1 79.38 95 PHE B C 1
ATOM 4313 O O . PHE B 1 95 ? -1.138 -38.75 -40.125 1 79.38 95 PHE B O 1
ATOM 4320 N N . SER B 1 96 ? -0.91 -40.219 -38.312 1 73.38 96 SER B N 1
ATOM 4321 C CA . SER B 1 96 ? 0.269 -40.938 -38.75 1 73.38 96 SER B CA 1
ATOM 4322 C C . SER B 1 96 ? 1.422 -40 -39.062 1 73.38 96 SER B C 1
ATOM 4324 O O . SER B 1 96 ? 2.127 -40.156 -40.062 1 73.38 96 SER B O 1
ATOM 4326 N N . LEU B 1 97 ? 1.494 -38.938 -38.312 1 67.62 97 LEU B N 1
ATOM 4327 C CA . LEU B 1 97 ? 2.576 -37.969 -38.469 1 67.62 97 LEU B CA 1
ATOM 4328 C C . LEU B 1 97 ? 3.705 -38.25 -37.5 1 67.62 97 LEU B C 1
ATOM 4330 O O . LEU B 1 97 ? 3.572 -38 -36.281 1 67.62 97 LEU B O 1
ATOM 4334 N N . GLN B 1 98 ? 4.496 -39.375 -37.531 1 57.75 98 GLN B N 1
ATOM 4335 C CA . GLN B 1 98 ? 5.543 -39.781 -36.594 1 57.75 98 GLN B CA 1
ATOM 4336 C C . GLN B 1 98 ? 6.887 -39.156 -36.969 1 57.75 98 GLN B C 1
ATOM 4338 O O . GLN B 1 98 ? 7.172 -38.938 -38.156 1 57.75 98 GLN B O 1
ATOM 4343 N N . PRO B 1 99 ? 7.789 -38.688 -36.062 1 47.72 99 PRO B N 1
ATOM 4344 C CA . PRO B 1 99 ? 9.156 -38.25 -36.375 1 47.72 99 PRO B CA 1
ATOM 4345 C C . PRO B 1 99 ? 9.992 -39.375 -37.031 1 47.72 99 PRO B C 1
ATOM 4347 O O . PRO B 1 99 ? 9.797 -40.562 -36.719 1 47.72 99 PRO B O 1
ATOM 4350 N N . SER B 1 100 ? 10.695 -39.281 -38.156 1 40.41 100 SER B N 1
ATOM 4351 C CA . SER B 1 100 ? 11.602 -40.219 -38.812 1 40.41 100 SER B CA 1
ATOM 4352 C C . SER B 1 100 ? 12.742 -40.625 -37.875 1 40.41 100 SER B C 1
ATOM 4354 O O . SER B 1 100 ? 13.445 -39.75 -37.344 1 40.41 100 SER B O 1
ATOM 4356 N N . GLU B 1 101 ? 12.805 -41.656 -37.062 1 37.25 101 GLU B N 1
ATOM 4357 C CA . GLU B 1 101 ? 14.031 -42.156 -36.469 1 37.25 101 GLU B CA 1
ATOM 4358 C C . GLU B 1 101 ? 15.164 -42.25 -37.469 1 37.25 101 GLU B C 1
ATOM 4360 O O . GLU B 1 101 ? 14.992 -42.781 -38.562 1 37.25 101 GLU B O 1
ATOM 4365 N N . GLU B 1 102 ? 16.281 -41.5 -37.469 1 32.69 102 GLU B N 1
ATOM 4366 C CA . GLU B 1 102 ? 17.516 -41.531 -38.25 1 32.69 102 GLU B CA 1
ATOM 4367 C C . GLU B 1 102 ? 18.062 -42.969 -38.312 1 32.69 102 GLU B C 1
ATOM 4369 O O . GLU B 1 102 ? 18.078 -43.688 -37.312 1 32.69 102 GLU B O 1
ATOM 4374 N N . ASP B 1 103 ? 18.328 -43.625 -39.5 1 31.39 103 ASP B N 1
ATOM 4375 C CA . ASP B 1 103 ? 18.922 -44.906 -39.969 1 31.39 103 ASP B CA 1
ATOM 4376 C C . ASP B 1 103 ? 20.328 -45.094 -39.406 1 31.39 103 ASP B C 1
ATOM 4378 O O . ASP B 1 103 ? 21.188 -44.219 -39.531 1 31.39 103 ASP B O 1
ATOM 4382 N N . PRO B 1 104 ? 20.688 -45.875 -38.312 1 29.5 104 PRO B N 1
ATOM 4383 C CA . PRO B 1 104 ? 22.094 -46.156 -38.031 1 29.5 104 PRO B CA 1
ATOM 4384 C C . PRO B 1 104 ? 22.891 -46.469 -39.312 1 29.5 104 PRO B C 1
ATOM 4386 O O . PRO B 1 104 ? 22.297 -46.844 -40.312 1 29.5 104 PRO B O 1
ATOM 4389 N N . LEU B 1 105 ? 24.375 -46.281 -39.406 1 26.64 105 LEU B N 1
ATOM 4390 C CA . LEU B 1 105 ? 25.406 -46.5 -40.406 1 26.64 105 LEU B CA 1
ATOM 4391 C C . LEU B 1 105 ? 25.359 -47.906 -40.969 1 26.64 105 LEU B C 1
ATOM 4393 O O . LEU B 1 105 ? 25.203 -48.875 -40.188 1 26.64 105 LEU B O 1
ATOM 4397 N N . GLN B 1 106 ? 25.141 -48.125 -42.25 1 26.73 106 GLN B N 1
ATOM 4398 C CA . GLN B 1 106 ? 25.234 -49.25 -43.188 1 26.73 106 GLN B CA 1
ATOM 4399 C C . GLN B 1 106 ? 26.609 -49.906 -43.156 1 26.73 106 GLN B C 1
ATOM 4401 O O . GLN B 1 106 ? 27.594 -49.312 -43.625 1 26.73 106 GLN B O 1
ATOM 4406 N N . ILE B 1 107 ? 27.141 -50.594 -42 1 23.67 107 ILE B N 1
ATOM 4407 C CA . ILE B 1 107 ? 28.344 -51.406 -42.125 1 23.67 107 ILE B CA 1
ATOM 4408 C C . ILE B 1 107 ? 28.188 -52.344 -43.344 1 23.67 107 ILE B C 1
ATOM 4410 O O . ILE B 1 107 ? 27.234 -53.125 -43.406 1 23.67 107 ILE B O 1
ATOM 4414 N N . LYS B 1 108 ? 28.984 -52.125 -44.406 1 24.39 108 LYS B N 1
ATOM 4415 C CA . LYS B 1 108 ? 29.219 -52.75 -45.688 1 24.39 108 LYS B CA 1
ATOM 4416 C C . LYS B 1 108 ? 29.734 -54.156 -45.531 1 24.39 108 LYS B C 1
ATOM 4418 O O . LYS B 1 108 ? 30.859 -54.375 -45.031 1 24.39 108 LYS B O 1
ATOM 4423 N N . GLU B 1 109 ? 28.828 -55.219 -45 1 22.06 109 GLU B N 1
ATOM 4424 C CA . GLU B 1 109 ? 29.219 -56.625 -45.031 1 22.06 109 GLU B CA 1
ATOM 4425 C C . GLU B 1 109 ? 29.688 -57.031 -46.438 1 22.06 109 GLU B C 1
ATOM 4427 O O . GLU B 1 109 ? 28.969 -56.844 -47.406 1 22.06 109 GLU B O 1
ATOM 4432 N N . VAL B 1 110 ? 31.016 -57.219 -46.594 1 21.59 110 VAL B N 1
ATOM 4433 C CA . VAL B 1 110 ? 31.859 -57.781 -47.625 1 21.59 110 VAL B CA 1
ATOM 4434 C C . VAL B 1 110 ? 31.297 -59.156 -48.062 1 21.59 110 VAL B C 1
ATOM 4436 O O . VAL B 1 110 ? 30.531 -59.781 -47.344 1 21.59 110 VAL B O 1
ATOM 4439 N N . ASN B 1 111 ? 31.984 -59.938 -48.969 1 21.14 111 ASN B N 1
ATOM 4440 C CA . ASN B 1 111 ? 31.812 -60.844 -50.125 1 21.14 111 ASN B CA 1
ATOM 4441 C C . ASN B 1 111 ? 31.703 -62.281 -49.688 1 21.14 111 ASN B C 1
ATOM 4443 O O . ASN B 1 111 ? 32.531 -63.125 -50.094 1 21.14 111 ASN B O 1
ATOM 4447 N N . ALA B 1 112 ? 31.078 -62.719 -48.594 1 20.38 112 ALA B N 1
ATOM 4448 C CA . ALA B 1 112 ? 31.312 -64.125 -48.312 1 20.38 112 ALA B CA 1
ATOM 4449 C C . ALA B 1 112 ? 30.828 -65 -49.469 1 20.38 112 ALA B C 1
ATOM 4451 O O . ALA B 1 112 ? 29.703 -64.875 -49.938 1 20.38 112 ALA B O 1
ATOM 4452 N N . SER B 1 113 ? 31.656 -65.875 -50 1 19.92 113 SER B N 1
ATOM 4453 C CA . SER B 1 113 ? 31.844 -66.812 -51.094 1 19.92 113 SER B CA 1
ATOM 4454 C C . SER B 1 113 ? 30.797 -67.938 -51.031 1 19.92 113 SER B C 1
ATOM 4456 O O . SER B 1 113 ? 30.125 -68.25 -52 1 19.92 113 SER B O 1
ATOM 4458 N N . VAL B 1 114 ? 31.047 -69.062 -50.312 1 21.45 114 VAL B N 1
ATOM 4459 C CA . VAL B 1 114 ? 31.234 -70.375 -50.875 1 21.45 114 VAL B CA 1
ATOM 4460 C C . VAL B 1 114 ? 29.922 -71.188 -50.875 1 21.45 114 VAL B C 1
ATOM 4462 O O . VAL B 1 114 ? 29 -70.812 -50.125 1 21.45 114 VAL B O 1
ATOM 4465 N N . ILE B 1 115 ? 29.891 -72.625 -50.812 1 21.97 115 ILE B N 1
ATOM 4466 C CA . ILE B 1 115 ? 29.375 -73.688 -51.688 1 21.97 115 ILE B CA 1
ATOM 4467 C C . ILE B 1 115 ? 28 -74.125 -51.188 1 21.97 115 ILE B C 1
ATOM 4469 O O . ILE B 1 115 ? 27.625 -73.875 -50.031 1 21.97 115 ILE B O 1
ATOM 4473 N N . ALA B 1 116 ? 27.516 -75.375 -51.562 1 22.5 116 ALA B N 1
ATOM 4474 C CA . ALA B 1 116 ? 26.469 -76.062 -52.312 1 22.5 116 ALA B CA 1
ATOM 4475 C C . ALA B 1 116 ? 25.391 -76.625 -51.406 1 22.5 116 ALA B C 1
ATOM 4477 O O . ALA B 1 116 ? 24.203 -76.375 -51.625 1 22.5 116 ALA B O 1
ATOM 4478 N N . THR B 1 117 ? 25.672 -77.625 -50.625 1 23.78 117 THR B N 1
ATOM 4479 C CA . THR B 1 117 ? 24.922 -78.875 -50.781 1 23.78 117 THR B CA 1
ATOM 4480 C C . THR B 1 117 ? 23.766 -78.938 -49.781 1 23.78 117 THR B C 1
ATOM 4482 O O . THR B 1 117 ? 23.969 -78.688 -48.594 1 23.78 117 THR B O 1
ATOM 4485 N N . LYS B 1 118 ? 22.484 -78.875 -50.25 1 24.39 118 LYS B N 1
ATOM 4486 C CA . LYS B 1 118 ? 21.203 -78.5 -49.625 1 24.39 118 LYS B CA 1
ATOM 4487 C C . LYS B 1 118 ? 20.734 -79.562 -48.656 1 24.39 118 LYS B C 1
ATOM 4489 O O . LYS B 1 118 ? 20.234 -80.625 -49.062 1 24.39 118 LYS B O 1
ATOM 4494 N N . PRO B 1 119 ? 21.625 -79.812 -47.594 1 26.64 119 PRO B N 1
ATOM 4495 C CA . PRO B 1 119 ? 21.234 -81.125 -46.969 1 26.64 119 PRO B CA 1
ATOM 4496 C C . PRO B 1 119 ? 19.797 -81.125 -46.469 1 26.64 119 PRO B C 1
ATOM 4498 O O . PRO B 1 119 ? 19.234 -80.062 -46.219 1 26.64 119 PRO B O 1
ATOM 4501 N N . PRO B 1 120 ? 19.141 -82.312 -46.281 1 28.7 120 PRO B N 1
ATOM 4502 C CA . PRO B 1 120 ? 17.734 -82.688 -46.188 1 28.7 120 PRO B CA 1
ATOM 4503 C C . PRO B 1 120 ? 17.094 -82.25 -44.875 1 28.7 120 PRO B C 1
ATOM 4505 O O . PRO B 1 120 ? 17.625 -82.5 -43.781 1 28.7 120 PRO B O 1
ATOM 4508 N N . VAL B 1 121 ? 16.531 -81.125 -44.781 1 24.36 121 VAL B N 1
ATOM 4509 C CA . VAL B 1 121 ? 16.188 -80.312 -43.594 1 24.36 121 VAL B CA 1
ATOM 4510 C C . VAL B 1 121 ? 15.141 -81.062 -42.75 1 24.36 121 VAL B C 1
ATOM 4512 O O . VAL B 1 121 ? 14.086 -81.438 -43.281 1 24.36 121 VAL B O 1
ATOM 4515 N N . GLU B 1 122 ? 15.68 -81.75 -41.781 1 25.36 122 GLU B N 1
ATOM 4516 C CA . GLU B 1 122 ? 14.914 -82.625 -40.875 1 25.36 122 GLU B CA 1
ATOM 4517 C C . GLU B 1 122 ? 13.742 -81.812 -40.25 1 25.36 122 GLU B C 1
ATOM 4519 O O . GLU B 1 122 ? 13.82 -80.625 -40.062 1 25.36 122 GLU B O 1
ATOM 4524 N N . LYS B 1 123 ? 12.555 -82.5 -40.156 1 26.45 123 LYS B N 1
ATOM 4525 C CA . LYS B 1 123 ? 11.164 -82.125 -39.875 1 26.45 123 LYS B CA 1
ATOM 4526 C C . LYS B 1 123 ? 11.016 -81.562 -38.469 1 26.45 123 LYS B C 1
ATOM 4528 O O . LYS B 1 123 ? 11.023 -82.312 -37.5 1 26.45 123 LYS B O 1
ATOM 4533 N N . LYS B 1 124 ? 11.727 -80.5 -38.156 1 24.36 124 LYS B N 1
ATOM 4534 C CA . LYS B 1 124 ? 11.766 -80.125 -36.75 1 24.36 124 LYS B CA 1
ATOM 4535 C C . LYS B 1 124 ? 10.359 -79.875 -36.219 1 24.36 124 LYS B C 1
ATOM 4537 O O . LYS B 1 124 ? 9.508 -79.312 -36.938 1 24.36 124 LYS B O 1
ATOM 4542 N N . GLU B 1 125 ? 10.055 -80.625 -35.188 1 26.19 125 GLU B N 1
ATOM 4543 C CA . GLU B 1 125 ? 8.852 -80.75 -34.375 1 26.19 125 GLU B CA 1
ATOM 4544 C C . GLU B 1 125 ? 8.391 -79.375 -33.844 1 26.19 125 GLU B C 1
ATOM 4546 O O . GLU B 1 125 ? 9.195 -78.562 -33.375 1 26.19 125 GLU B O 1
ATOM 4551 N N . LYS B 1 126 ? 7.289 -78.875 -34.406 1 25.64 126 LYS B N 1
ATOM 4552 C CA . LYS B 1 126 ? 6.637 -77.625 -34.188 1 25.64 126 LYS B CA 1
ATOM 4553 C C . LYS B 1 126 ? 6.332 -77.375 -32.719 1 25.64 126 LYS B C 1
ATOM 4555 O O . LYS B 1 126 ? 5.516 -78.062 -32.125 1 25.64 126 LYS B O 1
ATOM 4560 N N . ILE B 1 127 ? 7.352 -77.188 -31.859 1 25.41 127 ILE B N 1
ATOM 4561 C CA . ILE B 1 127 ? 7.039 -76.938 -30.453 1 25.41 127 ILE B CA 1
ATOM 4562 C C . ILE B 1 127 ? 6.055 -75.75 -30.344 1 25.41 127 ILE B C 1
ATOM 4564 O O . ILE B 1 127 ? 6.316 -74.688 -30.859 1 25.41 127 ILE B O 1
ATOM 4568 N N . ILE B 1 128 ? 4.746 -76.062 -30.156 1 24.72 128 ILE B N 1
ATOM 4569 C CA . ILE B 1 128 ? 3.6 -75.188 -29.969 1 24.72 128 ILE B CA 1
ATOM 4570 C C . ILE B 1 128 ? 3.857 -74.25 -28.781 1 24.72 128 ILE B C 1
ATOM 4572 O O . ILE B 1 128 ? 4.012 -74.688 -27.641 1 24.72 128 ILE B O 1
ATOM 4576 N N . TYR B 1 129 ? 4.699 -73.188 -28.875 1 24.03 129 TYR B N 1
ATOM 4577 C CA . TYR B 1 129 ? 4.957 -72.25 -27.797 1 24.03 129 TYR B CA 1
ATOM 4578 C C . TYR B 1 129 ? 3.656 -71.688 -27.266 1 24.03 129 TYR B C 1
ATOM 4580 O O . TYR B 1 129 ? 2.84 -71.188 -28.047 1 24.03 129 TYR B O 1
ATOM 4588 N N . GLN B 1 130 ? 2.975 -72.312 -26.328 1 26.45 130 GLN B N 1
ATOM 4589 C CA . GLN B 1 130 ? 1.835 -71.75 -25.594 1 26.45 130 GLN B CA 1
ATOM 4590 C C . GLN B 1 130 ? 2.129 -70.312 -25.078 1 26.45 130 GLN B C 1
ATOM 4592 O O . GLN B 1 130 ? 3.061 -70.125 -24.297 1 26.45 130 GLN B O 1
ATOM 4597 N N . GLU B 1 131 ? 1.874 -69.375 -25.875 1 25.83 131 GLU B N 1
ATOM 4598 C CA . GLU B 1 131 ? 2.031 -68 -25.5 1 25.83 131 GLU B CA 1
ATOM 4599 C C . GLU B 1 131 ? 1.334 -67.688 -24.172 1 25.83 131 GLU B C 1
ATOM 4601 O O . GLU B 1 131 ? 0.118 -67.812 -24.062 1 25.83 131 GLU B O 1
ATOM 4606 N N . LYS B 1 132 ? 1.956 -68.062 -23.031 1 28.45 132 LYS B N 1
ATOM 4607 C CA . LYS B 1 132 ? 1.413 -67.625 -21.75 1 28.45 132 LYS B CA 1
ATOM 4608 C C . LYS B 1 132 ? 1.067 -66.125 -21.797 1 28.45 132 LYS B C 1
ATOM 4610 O O . LYS B 1 132 ? 1.92 -65.25 -22.125 1 28.45 132 LYS B O 1
ATOM 4615 N N . VAL B 1 133 ? -0.178 -65.812 -22.031 1 27.08 133 VAL B N 1
ATOM 4616 C CA . VAL B 1 133 ? -0.734 -64.5 -21.875 1 27.08 133 VAL B CA 1
ATOM 4617 C C . VAL B 1 133 ? -0.342 -63.906 -20.516 1 27.08 133 VAL B C 1
ATOM 4619 O O . VAL B 1 133 ? -0.756 -64.438 -19.469 1 27.08 133 VAL B O 1
ATOM 4622 N N . VAL B 1 134 ? 0.943 -63.719 -20.25 1 28.73 134 VAL B N 1
ATOM 4623 C CA . VAL B 1 134 ? 1.209 -63.031 -18.984 1 28.73 134 VAL B CA 1
ATOM 4624 C C . VAL B 1 134 ? 0.313 -61.781 -18.875 1 28.73 134 VAL B C 1
ATOM 4626 O O . VAL B 1 134 ? 0.34 -60.906 -19.734 1 28.73 134 VAL B O 1
ATOM 4629 N N . GLU B 1 135 ? -0.787 -61.969 -18.203 1 26.81 135 GLU B N 1
ATOM 4630 C CA . GLU B 1 135 ? -1.605 -60.844 -17.781 1 26.81 135 GLU B CA 1
ATOM 4631 C C . GLU B 1 135 ? -0.75 -59.75 -17.156 1 26.81 135 GLU B C 1
ATOM 4633 O O . GLU B 1 135 ? -0.171 -59.938 -16.094 1 26.81 135 GLU B O 1
ATOM 4638 N N . LYS B 1 136 ? 0.059 -59.188 -17.938 1 28.72 136 LYS B N 1
ATOM 4639 C CA . LYS B 1 136 ? 0.712 -58.031 -17.328 1 28.72 136 LYS B CA 1
ATOM 4640 C C . LYS B 1 136 ? -0.287 -57.156 -16.562 1 28.72 136 LYS B C 1
ATOM 4642 O O . LYS B 1 136 ? -1.274 -56.688 -17.125 1 28.72 136 LYS B O 1
ATOM 4647 N N . GLU B 1 137 ? -0.433 -57.5 -15.344 1 27.42 137 GLU B N 1
ATOM 4648 C CA . GLU B 1 137 ? -1.113 -56.562 -14.477 1 27.42 137 GLU B CA 1
ATOM 4649 C C . GLU B 1 137 ? -0.678 -55.125 -14.789 1 27.42 137 GLU B C 1
ATOM 4651 O O . GLU B 1 137 ? 0.493 -54.781 -14.633 1 27.42 137 GLU B O 1
ATOM 4656 N N . VAL B 1 138 ? -1.158 -54.656 -15.852 1 29.06 138 VAL B N 1
ATOM 4657 C CA . VAL B 1 138 ? -0.987 -53.219 -16.016 1 29.06 138 VAL B CA 1
ATOM 4658 C C . VAL B 1 138 ? -1.286 -52.5 -14.703 1 29.06 138 VAL B C 1
ATOM 4660 O O . VAL B 1 138 ? -2.422 -52.531 -14.219 1 29.06 138 VAL B O 1
ATOM 4663 N N . PHE B 1 139 ? -0.412 -52.688 -13.781 1 27.55 139 PHE B N 1
ATOM 4664 C CA . PHE B 1 139 ? -0.594 -51.688 -12.734 1 27.55 139 PHE B CA 1
ATOM 4665 C C . PHE B 1 139 ? -1.005 -50.344 -13.328 1 27.55 139 PHE B C 1
ATOM 4667 O O . PHE B 1 139 ? -0.27 -49.75 -14.133 1 27.55 139 PHE B O 1
ATOM 4674 N N . LYS B 1 140 ? -2.209 -50.25 -13.617 1 29.3 140 LYS B N 1
ATOM 4675 C CA . LYS B 1 140 ? -2.785 -48.938 -13.836 1 29.3 140 LYS B CA 1
ATOM 4676 C C . LYS B 1 140 ? -2.215 -47.906 -12.859 1 29.3 140 LYS B C 1
ATOM 4678 O O . LYS B 1 140 ? -2.568 -47.906 -11.68 1 29.3 140 LYS B O 1
ATOM 4683 N N . THR B 1 141 ? -0.897 -47.844 -12.906 1 28.31 141 THR B N 1
ATOM 4684 C CA . THR B 1 141 ? -0.546 -46.625 -12.172 1 28.31 141 THR B CA 1
ATOM 4685 C C . THR B 1 141 ? -1.512 -45.5 -12.508 1 28.31 141 THR B C 1
ATOM 4687 O O . THR B 1 141 ? -1.615 -45.094 -13.664 1 28.31 141 THR B O 1
ATOM 4690 N N . SER B 1 142 ? -2.74 -45.594 -12.055 1 29.83 142 SER B N 1
ATOM 4691 C CA . SER B 1 142 ? -3.586 -44.406 -12.086 1 29.83 142 SER B CA 1
ATOM 4692 C C . SER B 1 142 ? -2.752 -43.125 -12.047 1 29.83 142 SER B C 1
ATOM 4694 O O . SER B 1 142 ? -2.189 -42.781 -11.008 1 29.83 142 SER B O 1
ATOM 4696 N N . TYR B 1 143 ? -1.89 -42.969 -12.922 1 31.52 143 TYR B N 1
ATOM 4697 C CA . TYR B 1 143 ? -1.319 -41.625 -12.984 1 31.52 143 TYR B CA 1
ATOM 4698 C C . TYR B 1 143 ? -2.408 -40.562 -12.883 1 31.52 143 TYR B C 1
ATOM 4700 O O . TYR B 1 143 ? -3.211 -40.375 -13.812 1 31.52 143 TYR B O 1
ATOM 4708 N N . THR B 1 144 ? -3.234 -40.375 -11.93 1 38.56 144 THR B N 1
ATOM 4709 C CA . THR B 1 144 ? -4.141 -39.25 -11.688 1 38.56 144 THR B CA 1
ATOM 4710 C C . THR B 1 144 ? -3.51 -37.938 -12.133 1 38.56 144 THR B C 1
ATOM 4712 O O . THR B 1 144 ? -2.611 -37.406 -11.461 1 38.56 144 THR B O 1
ATOM 4715 N N . SER B 1 145 ? -3.186 -37.719 -13.445 1 48.47 145 SER B N 1
ATOM 4716 C CA . SER B 1 145 ? -2.66 -36.5 -14.031 1 48.47 145 SER B CA 1
ATOM 4717 C C . SER B 1 145 ? -3.4 -35.25 -13.508 1 48.47 145 SER B C 1
ATOM 4719 O O . SER B 1 145 ? -4.633 -35.219 -13.547 1 48.47 145 SER B O 1
ATOM 4721 N N . ILE B 1 146 ? -3.031 -34.5 -12.539 1 60.38 146 ILE B N 1
ATOM 4722 C CA . ILE B 1 146 ? -3.564 -33.219 -12.07 1 60.38 146 ILE B CA 1
ATOM 4723 C C . ILE B 1 146 ? -3.596 -32.219 -13.219 1 60.38 146 ILE B C 1
ATOM 4725 O O . ILE B 1 146 ? -2.564 -31.938 -13.836 1 60.38 146 ILE B O 1
ATOM 4729 N N . PRO B 1 147 ? -4.789 -31.984 -13.836 1 67.69 147 PRO B N 1
ATOM 4730 C CA . PRO B 1 147 ? -4.844 -30.922 -14.852 1 67.69 147 PRO B CA 1
ATOM 4731 C C . PRO B 1 147 ? -4.133 -29.641 -14.422 1 67.69 147 PRO B C 1
ATOM 4733 O O . PRO B 1 147 ? -4.039 -29.359 -13.227 1 67.69 147 PRO B O 1
ATOM 4736 N N . ASN B 1 148 ? -3.602 -28.953 -15.406 1 84.88 148 ASN B N 1
ATOM 4737 C CA . ASN B 1 148 ? -2.959 -27.672 -15.109 1 84.88 148 ASN B CA 1
ATOM 4738 C C . ASN B 1 148 ? -3.959 -26.656 -14.57 1 84.88 148 ASN B C 1
ATOM 4740 O O . ASN B 1 148 ? -5.094 -26.594 -15.047 1 84.88 148 ASN B O 1
ATOM 4744 N N . GLN B 1 149 ? -3.633 -26.047 -13.562 1 91.38 149 GLN B N 1
ATOM 4745 C CA . GLN B 1 149 ? -4.508 -25.078 -12.93 1 91.38 149 GLN B CA 1
ATOM 4746 C C . GLN B 1 149 ? -3.873 -23.688 -12.93 1 91.38 149 GLN B C 1
ATOM 4748 O O . GLN B 1 149 ? -2.67 -23.547 -12.695 1 91.38 149 GLN B O 1
ATOM 4753 N N . LEU B 1 150 ? -4.699 -22.75 -13.328 1 95.75 150 LEU B N 1
ATOM 4754 C CA . LEU B 1 150 ? -4.324 -21.344 -13.242 1 95.75 150 LEU B CA 1
ATOM 4755 C C . LEU B 1 150 ? -4.984 -20.672 -12.039 1 95.75 150 LEU B C 1
ATOM 4757 O O . LEU B 1 150 ? -6.211 -20.578 -11.977 1 95.75 150 LEU B O 1
ATOM 4761 N N . ILE B 1 151 ? -4.184 -20.25 -11.109 1 98.44 151 ILE B N 1
ATOM 4762 C CA . ILE B 1 151 ? -4.652 -19.562 -9.914 1 98.44 151 ILE B CA 1
ATOM 4763 C C . ILE B 1 151 ? -4.234 -18.094 -9.969 1 98.44 151 ILE B C 1
ATOM 4765 O O . ILE B 1 151 ? -3.053 -17.797 -10.148 1 98.44 151 ILE B O 1
ATOM 4769 N N . VAL B 1 152 ? -5.18 -17.219 -9.867 1 98.75 152 VAL B N 1
ATOM 4770 C CA . VAL B 1 152 ? -4.867 -15.789 -9.781 1 98.75 152 VAL B CA 1
ATOM 4771 C C . VAL B 1 152 ? -5.074 -15.297 -8.352 1 98.75 152 VAL B C 1
ATOM 4773 O O . VAL B 1 152 ? -6.129 -15.531 -7.754 1 98.75 152 VAL B O 1
ATOM 4776 N N . VAL B 1 153 ? -4.031 -14.719 -7.793 1 98.94 153 VAL B N 1
ATOM 4777 C CA . VAL B 1 153 ? -4.078 -14.156 -6.449 1 98.94 153 VAL B CA 1
ATOM 4778 C C . VAL B 1 153 ? -3.967 -12.633 -6.527 1 98.94 153 VAL B C 1
ATOM 4780 O O . VAL B 1 153 ? -3.053 -12.102 -7.16 1 98.94 153 VAL B O 1
ATOM 4783 N N . GLY B 1 154 ? -4.898 -11.938 -5.945 1 98.81 154 GLY B N 1
ATOM 4784 C CA . GLY B 1 154 ? -4.879 -10.484 -5.902 1 98.81 154 GLY B CA 1
ATOM 4785 C C . GLY B 1 154 ? -5.262 -9.922 -4.547 1 98.81 154 GLY B C 1
ATOM 4786 O O . GLY B 1 154 ? -5.652 -10.664 -3.648 1 98.81 154 GLY B O 1
ATOM 4787 N N . SER B 1 155 ? -5.059 -8.594 -4.414 1 98.62 155 SER B N 1
ATOM 4788 C CA . SER B 1 155 ? -5.484 -7.836 -3.244 1 98.62 155 SER B CA 1
ATOM 4789 C C . SER B 1 155 ? -6.48 -6.746 -3.623 1 98.62 155 SER B C 1
ATOM 4791 O O . SER B 1 155 ? -6.344 -6.105 -4.668 1 98.62 155 SER B O 1
ATOM 4793 N N . MET B 1 156 ? -7.469 -6.492 -2.768 1 97.81 156 MET B N 1
ATOM 4794 C CA . MET B 1 156 ? -8.414 -5.406 -3.02 1 97.81 156 MET B CA 1
ATOM 4795 C C . MET B 1 156 ? -7.734 -4.047 -2.883 1 97.81 156 MET B C 1
ATOM 4797 O O . MET B 1 156 ? -8.125 -3.084 -3.543 1 97.81 156 MET B O 1
ATOM 4801 N N . TRP B 1 157 ? -6.738 -3.965 -2.025 1 96.88 157 TRP B N 1
ATOM 4802 C CA . TRP B 1 157 ? -5.945 -2.756 -1.851 1 96.88 157 TRP B CA 1
ATOM 4803 C C . TRP B 1 157 ? -4.492 -3.098 -1.528 1 96.88 157 TRP B C 1
ATOM 4805 O O . TRP B 1 157 ? -4.191 -4.219 -1.115 1 96.88 157 TRP B O 1
ATOM 4815 N N . SER B 1 158 ? -3.629 -2.133 -1.733 1 94.56 158 SER B N 1
ATOM 4816 C CA . SER B 1 158 ? -2.203 -2.318 -1.493 1 94.56 158 SER B CA 1
ATOM 4817 C C . SER B 1 158 ? -1.928 -2.662 -0.033 1 94.56 158 SER B C 1
ATOM 4819 O O . SER B 1 158 ? -2.531 -2.078 0.871 1 94.56 158 SER B O 1
ATOM 4821 N N . GLY B 1 159 ? -1.115 -3.615 0.167 1 94.5 159 GLY B N 1
ATOM 4822 C CA . GLY B 1 159 ? -0.692 -3.951 1.518 1 94.5 159 GLY B CA 1
ATOM 4823 C C . GLY B 1 159 ? -1.562 -5.008 2.17 1 94.5 159 GLY B C 1
ATOM 4824 O O . GLY B 1 159 ? -1.292 -5.434 3.295 1 94.5 159 GLY B O 1
ATOM 4825 N N . ALA B 1 160 ? -2.576 -5.52 1.421 1 96.94 160 ALA B N 1
ATOM 4826 C CA . ALA B 1 160 ? -3.479 -6.508 2.012 1 96.94 160 ALA B CA 1
ATOM 4827 C C . ALA B 1 160 ? -2.762 -7.836 2.244 1 96.94 160 ALA B C 1
ATOM 4829 O O . ALA B 1 160 ? -3.09 -8.57 3.178 1 96.94 160 ALA B O 1
ATOM 4830 N N . GLY B 1 161 ? -1.824 -8.219 1.29 1 97.38 161 GLY B N 1
ATOM 4831 C CA . GLY B 1 161 ? -1.027 -9.391 1.623 1 97.38 161 GLY B CA 1
ATOM 4832 C C . GLY B 1 161 ? -1.045 -10.453 0.541 1 97.38 161 GLY B C 1
ATOM 4833 O O . GLY B 1 161 ? -0.707 -11.609 0.794 1 97.38 161 GLY B O 1
ATOM 4834 N N . SER B 1 162 ? -1.39 -10.148 -0.682 1 98.38 162 SER B N 1
ATOM 4835 C CA . SER B 1 162 ? -1.473 -11.141 -1.752 1 98.38 162 SER B CA 1
ATOM 4836 C C . SER B 1 162 ? -0.12 -11.805 -2 1 98.38 162 SER B C 1
ATOM 4838 O O . SER B 1 162 ? -0.046 -13.008 -2.225 1 98.38 162 SER B O 1
ATOM 4840 N N . THR B 1 163 ? 0.999 -11.062 -1.998 1 98.25 163 THR B N 1
ATOM 4841 C CA . THR B 1 163 ? 2.33 -11.609 -2.23 1 98.25 163 THR B CA 1
ATOM 4842 C C . THR B 1 163 ? 2.686 -12.633 -1.157 1 98.25 163 THR B C 1
ATOM 4844 O O . THR B 1 163 ? 3.141 -13.734 -1.471 1 98.25 163 THR B O 1
ATOM 4847 N N . THR B 1 164 ? 2.43 -12.258 0.094 1 98.06 164 THR B N 1
ATOM 4848 C CA . THR B 1 164 ? 2.678 -13.18 1.197 1 98.06 164 THR B CA 1
ATOM 4849 C C . THR B 1 164 ? 1.863 -14.461 1.028 1 98.06 164 THR B C 1
ATOM 4851 O O . THR B 1 164 ? 2.395 -15.562 1.168 1 98.06 164 THR B O 1
ATOM 4854 N N . PHE B 1 165 ? 0.594 -14.289 0.727 1 98.69 165 PHE B N 1
ATOM 4855 C CA . PHE B 1 165 ? -0.286 -15.438 0.549 1 98.69 165 PHE B CA 1
ATOM 4856 C C . PHE B 1 165 ? 0.189 -16.312 -0.608 1 98.69 165 PHE B C 1
ATOM 4858 O O . PHE B 1 165 ? 0.322 -17.531 -0.462 1 98.69 165 PHE B O 1
ATOM 4865 N N . ALA B 1 166 ? 0.461 -15.734 -1.768 1 98.81 166 ALA B N 1
ATOM 4866 C CA . ALA B 1 166 ? 0.862 -16.453 -2.973 1 98.81 166 ALA B CA 1
ATOM 4867 C C . ALA B 1 166 ? 2.174 -17.203 -2.754 1 98.81 166 ALA B C 1
ATOM 4869 O O . ALA B 1 166 ? 2.318 -18.344 -3.184 1 98.81 166 ALA B O 1
ATOM 4870 N N . HIS B 1 167 ? 3.148 -16.547 -2.078 1 98.62 167 HIS B N 1
ATOM 4871 C CA . HIS B 1 167 ? 4.418 -17.188 -1.757 1 98.62 167 HIS B CA 1
ATOM 4872 C C . HIS B 1 167 ? 4.199 -18.469 -0.936 1 98.62 167 HIS B C 1
ATOM 4874 O O . HIS B 1 167 ? 4.75 -19.516 -1.257 1 98.62 167 HIS B O 1
ATOM 4880 N N . ASN B 1 168 ? 3.424 -18.328 0.071 1 98.31 168 ASN B N 1
ATOM 4881 C CA . ASN B 1 168 ? 3.232 -19.453 0.982 1 98.31 168 ASN B CA 1
ATOM 4882 C C . ASN B 1 168 ? 2.4 -20.562 0.34 1 98.31 168 ASN B C 1
ATOM 4884 O O . ASN B 1 168 ? 2.633 -21.734 0.594 1 98.31 168 ASN B O 1
ATOM 4888 N N . LEU B 1 169 ? 1.449 -20.156 -0.487 1 98.56 169 LEU B N 1
ATOM 4889 C CA . LEU B 1 169 ? 0.687 -21.141 -1.231 1 98.56 169 LEU B CA 1
ATOM 4890 C C . LEU B 1 169 ? 1.593 -21.938 -2.172 1 98.56 169 LEU B C 1
ATOM 4892 O O . LEU B 1 169 ? 1.521 -23.172 -2.225 1 98.56 169 LEU B O 1
ATOM 4896 N N . ALA B 1 170 ? 2.453 -21.234 -2.9 1 98.62 170 ALA B N 1
ATOM 4897 C CA . ALA B 1 170 ? 3.4 -21.891 -3.801 1 98.62 170 ALA B CA 1
ATOM 4898 C C . ALA B 1 170 ? 4.297 -22.859 -3.043 1 98.62 170 ALA B C 1
ATOM 4900 O O . ALA B 1 170 ? 4.484 -24 -3.471 1 98.62 170 ALA B O 1
ATOM 4901 N N . LYS B 1 171 ? 4.805 -22.438 -1.869 1 98 171 LYS B N 1
ATOM 4902 C CA . LYS B 1 171 ? 5.672 -23.281 -1.045 1 98 171 LYS B CA 1
ATOM 4903 C C . LYS B 1 171 ? 4.926 -24.516 -0.543 1 98 171 LYS B C 1
ATOM 4905 O O . LYS B 1 171 ? 5.477 -25.609 -0.524 1 98 171 LYS B O 1
ATOM 4910 N N . ALA B 1 172 ? 3.715 -24.297 -0.17 1 97.56 172 ALA B N 1
ATOM 4911 C CA . ALA B 1 172 ? 2.906 -25.406 0.332 1 97.56 172 ALA B CA 1
ATOM 4912 C C . ALA B 1 172 ? 2.678 -26.453 -0.754 1 97.56 172 ALA B C 1
ATOM 4914 O O . ALA B 1 172 ? 2.752 -27.656 -0.49 1 97.56 172 ALA B O 1
ATOM 4915 N N . ILE B 1 173 ? 2.396 -26 -1.938 1 97.06 173 ILE B N 1
ATOM 4916 C CA . ILE B 1 173 ? 2.146 -26.906 -3.061 1 97.06 173 ILE B CA 1
ATOM 4917 C C . ILE B 1 173 ? 3.436 -27.625 -3.438 1 97.06 173 ILE B C 1
ATOM 4919 O O . ILE B 1 173 ? 3.432 -28.844 -3.648 1 97.06 173 ILE B O 1
ATOM 4923 N N . ALA B 1 174 ? 4.512 -26.891 -3.473 1 97.06 174 ALA B N 1
ATOM 4924 C CA . ALA B 1 174 ? 5.812 -27.484 -3.758 1 97.06 174 ALA B CA 1
ATOM 4925 C C . ALA B 1 174 ? 6.156 -28.562 -2.742 1 97.06 174 ALA B C 1
ATOM 4927 O O . ALA B 1 174 ? 6.703 -29.609 -3.1 1 97.06 174 ALA B O 1
ATOM 4928 N N . GLY B 1 175 ? 5.84 -28.297 -1.51 1 94.75 175 GLY B N 1
ATOM 4929 C CA . GLY B 1 175 ? 6.102 -29.25 -0.447 1 94.75 175 GLY B CA 1
ATOM 4930 C C . GLY B 1 175 ? 5.375 -30.578 -0.635 1 94.75 175 GLY B C 1
ATOM 4931 O O . GLY B 1 175 ? 5.723 -31.578 -0.006 1 94.75 175 GLY B O 1
ATOM 4932 N N . ARG B 1 176 ? 4.465 -30.672 -1.501 1 93.75 176 ARG B N 1
ATOM 4933 C CA . ARG B 1 176 ? 3.664 -31.859 -1.762 1 93.75 176 ARG B CA 1
ATOM 4934 C C . ARG B 1 176 ? 4.121 -32.562 -3.037 1 93.75 176 ARG B C 1
ATOM 4936 O O . ARG B 1 176 ? 3.461 -33.469 -3.518 1 93.75 176 ARG B O 1
ATOM 4943 N N . GLY B 1 177 ? 5.199 -32 -3.627 1 92.25 177 GLY B N 1
ATOM 4944 C CA . GLY B 1 177 ? 5.848 -32.656 -4.754 1 92.25 177 GLY B CA 1
ATOM 4945 C C . GLY B 1 177 ? 5.234 -32.281 -6.09 1 92.25 177 GLY B C 1
ATOM 4946 O O . GLY B 1 177 ? 5.543 -32.906 -7.113 1 92.25 177 GLY B O 1
ATOM 4947 N N . LEU B 1 178 ? 4.41 -31.328 -6.133 1 93.25 178 LEU B N 1
ATOM 4948 C CA . LEU B 1 178 ? 3.783 -30.906 -7.379 1 93.25 178 LEU B CA 1
ATOM 4949 C C . LEU B 1 178 ? 4.605 -29.812 -8.055 1 93.25 178 LEU B C 1
ATOM 4951 O O . LEU B 1 178 ? 5.23 -29 -7.379 1 93.25 178 LEU B O 1
ATOM 4955 N N . LYS B 1 179 ? 4.613 -29.859 -9.336 1 94.31 179 LYS B N 1
ATOM 4956 C CA . LYS B 1 179 ? 5.262 -28.781 -10.086 1 94.31 179 LYS B CA 1
ATOM 4957 C C . LYS B 1 179 ? 4.438 -27.5 -10.039 1 94.31 179 LYS B C 1
ATOM 4959 O O . LYS B 1 179 ? 3.297 -27.469 -10.508 1 94.31 179 LYS B O 1
ATOM 4964 N N . VAL B 1 180 ? 4.965 -26.5 -9.469 1 97.56 180 VAL B N 1
ATOM 4965 C CA . VAL B 1 180 ? 4.238 -25.25 -9.289 1 97.56 180 VAL B CA 1
ATOM 4966 C C . VAL B 1 180 ? 5.098 -24.078 -9.75 1 97.56 180 VAL B C 1
ATOM 4968 O O . VAL B 1 180 ? 6.316 -24.078 -9.562 1 97.56 180 VAL B O 1
ATOM 4971 N N . SER B 1 181 ? 4.461 -23.109 -10.422 1 97.81 181 SER B N 1
ATOM 4972 C CA . SER B 1 181 ? 5.098 -21.859 -10.852 1 97.81 181 SER B CA 1
ATOM 4973 C C . SER B 1 181 ? 4.449 -20.656 -10.188 1 97.81 181 SER B C 1
ATOM 4975 O O . SER B 1 181 ? 3.227 -20.609 -10.023 1 97.81 181 SER B O 1
ATOM 4977 N N . TYR B 1 182 ? 5.277 -19.797 -9.727 1 98.56 182 TYR B N 1
ATOM 4978 C CA . TYR B 1 182 ? 4.855 -18.484 -9.258 1 98.56 182 TYR B CA 1
ATOM 4979 C C . TYR B 1 182 ? 5.199 -17.406 -10.281 1 98.56 182 TYR B C 1
ATOM 4981 O O . TYR B 1 182 ? 6.348 -17.297 -10.703 1 98.56 182 TYR B O 1
ATOM 4989 N N . VAL B 1 183 ? 4.215 -16.641 -10.656 1 98.44 183 VAL B N 1
ATOM 4990 C CA . VAL B 1 183 ? 4.395 -15.555 -11.617 1 98.44 183 VAL B CA 1
ATOM 4991 C C . VAL B 1 183 ? 4.082 -14.211 -10.953 1 98.44 183 VAL B C 1
ATOM 4993 O O . VAL B 1 183 ? 2.971 -14 -10.461 1 98.44 183 VAL B O 1
ATOM 4996 N N . GLU B 1 184 ? 5.062 -13.391 -10.859 1 98.56 184 GLU B N 1
ATOM 4997 C CA . GLU B 1 184 ? 4.859 -11.984 -10.508 1 98.56 184 GLU B CA 1
ATOM 4998 C C . GLU B 1 184 ? 4.395 -11.18 -11.719 1 98.56 184 GLU B C 1
ATOM 5000 O O . GLU B 1 184 ? 5.113 -11.078 -12.719 1 98.56 184 GLU B O 1
ATOM 5005 N N . TYR B 1 185 ? 3.152 -10.656 -11.68 1 98.56 185 TYR B N 1
ATOM 5006 C CA . TYR B 1 185 ? 2.604 -9.953 -12.828 1 98.56 185 TYR B CA 1
ATOM 5007 C C . TYR B 1 185 ? 3.566 -8.883 -13.328 1 98.56 185 TYR B C 1
ATOM 5009 O O . TYR B 1 185 ? 4.035 -8.047 -12.547 1 98.56 185 TYR B O 1
ATOM 5017 N N . PRO B 1 186 ? 3.838 -8.781 -14.531 1 97.81 186 PRO B N 1
ATOM 5018 C CA . PRO B 1 186 ? 5.016 -8.086 -15.055 1 97.81 186 PRO B CA 1
ATOM 5019 C C . PRO B 1 186 ? 4.953 -6.574 -14.844 1 97.81 186 PRO B C 1
ATOM 5021 O O . PRO B 1 186 ? 5.98 -5.895 -14.898 1 97.81 186 PRO B O 1
ATOM 5024 N N . VAL B 1 187 ? 3.822 -6.004 -14.633 1 96.69 187 VAL B N 1
ATOM 5025 C CA . VAL B 1 187 ? 3.693 -4.555 -14.555 1 96.69 187 VAL B CA 1
ATOM 5026 C C . VAL B 1 187 ? 3.826 -4.105 -13.102 1 96.69 187 VAL B C 1
ATOM 5028 O O . VAL B 1 187 ? 3.893 -2.906 -12.82 1 96.69 187 VAL B O 1
ATOM 5031 N N . LEU B 1 188 ? 3.934 -5.012 -12.164 1 96.88 188 LEU B N 1
ATOM 5032 C CA . LEU B 1 188 ? 4.055 -4.688 -10.742 1 96.88 188 LEU B CA 1
ATOM 5033 C C . LEU B 1 188 ? 5.438 -4.125 -10.43 1 96.88 188 LEU B C 1
ATOM 5035 O O . LEU B 1 188 ? 6.332 -4.156 -11.281 1 96.88 188 LEU B O 1
ATOM 5039 N N . LYS B 1 189 ? 5.512 -3.527 -9.234 1 94.81 189 LYS B N 1
ATOM 5040 C CA . LYS B 1 189 ? 6.84 -3.262 -8.688 1 94.81 189 LYS B CA 1
ATOM 5041 C C . LYS B 1 189 ? 7.551 -4.559 -8.312 1 94.81 189 LYS B C 1
ATOM 5043 O O . LYS B 1 189 ? 6.941 -5.461 -7.73 1 94.81 189 LYS B O 1
ATOM 5048 N N . PRO B 1 190 ? 8.828 -4.621 -8.75 1 96.69 190 PRO B N 1
ATOM 5049 C CA . PRO B 1 190 ? 9.547 -5.855 -8.43 1 96.69 190 PRO B CA 1
ATOM 5050 C C . PRO B 1 190 ? 9.703 -6.078 -6.93 1 96.69 190 PRO B C 1
ATOM 5052 O O . PRO B 1 190 ? 10.008 -5.137 -6.191 1 96.69 190 PRO B O 1
ATOM 5055 N N . TYR B 1 191 ? 9.508 -7.246 -6.469 1 98 191 TYR B N 1
ATOM 5056 C CA . TYR B 1 191 ? 9.68 -7.559 -5.055 1 98 191 TYR B CA 1
ATOM 5057 C C . TYR B 1 191 ? 10.344 -8.922 -4.875 1 98 191 TYR B C 1
ATOM 5059 O O . TYR B 1 191 ? 11.32 -9.047 -4.129 1 98 191 TYR B O 1
ATOM 5067 N N . THR B 1 192 ? 9.906 -9.914 -5.566 1 98.5 192 THR B N 1
ATOM 5068 C CA . THR B 1 192 ? 10.266 -11.305 -5.309 1 98.5 192 THR B CA 1
ATOM 5069 C C . THR B 1 192 ? 11.672 -11.602 -5.801 1 98.5 192 THR B C 1
ATOM 5071 O O . THR B 1 192 ? 12.383 -12.422 -5.215 1 98.5 192 THR B O 1
ATOM 5074 N N . PHE B 1 193 ? 12.172 -10.961 -6.887 1 98.06 193 PHE B N 1
ATOM 5075 C CA . PHE B 1 193 ? 13.523 -11.102 -7.418 1 98.06 193 PHE B CA 1
ATOM 5076 C C . PHE B 1 193 ? 14.562 -10.859 -6.332 1 98.06 193 PHE B C 1
ATOM 5078 O O . PHE B 1 193 ? 15.477 -11.664 -6.145 1 98.06 193 PHE B O 1
ATOM 5085 N N . ASP B 1 194 ? 14.359 -9.805 -5.582 1 97.38 194 ASP B N 1
ATOM 5086 C CA . ASP B 1 194 ? 15.266 -9.445 -4.5 1 97.38 194 ASP B CA 1
ATOM 5087 C C . ASP B 1 194 ? 14.969 -10.25 -3.238 1 97.38 194 ASP B C 1
ATOM 5089 O O . ASP B 1 194 ? 15.883 -10.57 -2.469 1 97.38 194 ASP B O 1
ATOM 5093 N N . TYR B 1 195 ? 13.656 -10.555 -3.066 1 98.06 195 TYR B N 1
ATOM 5094 C CA . TYR B 1 195 ? 13.289 -11.391 -1.933 1 98.06 195 TYR B CA 1
ATOM 5095 C C . TYR B 1 195 ? 14.031 -12.719 -1.971 1 98.06 195 TYR B C 1
ATOM 5097 O O . TYR B 1 195 ? 14.484 -13.211 -0.936 1 98.06 195 TYR B O 1
ATOM 5105 N N . LEU B 1 196 ? 14.227 -13.242 -3.17 1 97.94 196 LEU B N 1
ATOM 5106 C CA . LEU B 1 196 ? 14.891 -14.523 -3.373 1 97.94 196 LEU B CA 1
ATOM 5107 C C . LEU B 1 196 ? 16.406 -14.352 -3.387 1 97.94 196 LEU B C 1
ATOM 5109 O O . LEU B 1 196 ? 17.141 -15.336 -3.488 1 97.94 196 LEU B O 1
ATOM 5113 N N . ALA B 1 197 ? 16.891 -13.156 -3.328 1 96.75 197 ALA B N 1
ATOM 5114 C CA . ALA B 1 197 ? 18.312 -12.844 -3.412 1 96.75 197 ALA B CA 1
ATOM 5115 C C . ALA B 1 197 ? 18.922 -13.391 -4.703 1 96.75 197 ALA B C 1
ATOM 5117 O O . ALA B 1 197 ? 20.047 -13.883 -4.707 1 96.75 197 ALA B O 1
ATOM 5118 N N . ILE B 1 198 ? 18.172 -13.273 -5.738 1 96.56 198 ILE B N 1
ATOM 5119 C CA . ILE B 1 198 ? 18.594 -13.828 -7.02 1 96.56 198 ILE B CA 1
ATOM 5120 C C . ILE B 1 198 ? 19.891 -13.148 -7.48 1 96.56 198 ILE B C 1
ATOM 5122 O O . ILE B 1 198 ? 20.797 -13.805 -7.992 1 96.56 198 ILE B O 1
ATOM 5126 N N . PRO B 1 199 ? 20.078 -11.812 -7.305 1 91.56 199 PRO B N 1
ATOM 5127 C CA . PRO B 1 199 ? 21.312 -11.164 -7.75 1 91.56 199 PRO B CA 1
ATOM 5128 C C . PRO B 1 199 ? 22.562 -11.805 -7.148 1 91.56 199 PRO B C 1
ATOM 5130 O O . PRO B 1 199 ? 23.609 -11.867 -7.805 1 91.56 199 PRO B O 1
ATOM 5133 N N . VAL B 1 200 ? 22.484 -12.227 -5.973 1 93 200 VAL B N 1
ATOM 5134 C CA . VAL B 1 200 ? 23.609 -12.852 -5.293 1 93 200 VAL B CA 1
ATOM 5135 C C . VAL B 1 200 ? 23.734 -14.312 -5.723 1 93 200 VAL B C 1
ATOM 5137 O O . VAL B 1 200 ? 24.828 -14.781 -6.043 1 93 200 VAL B O 1
ATOM 5140 N N . LYS B 1 201 ? 22.609 -14.969 -5.824 1 94.25 201 LYS B N 1
ATOM 5141 C CA . LYS B 1 201 ? 22.594 -16.406 -6.039 1 94.25 201 LYS B CA 1
ATOM 5142 C C . LYS B 1 201 ? 22.922 -16.75 -7.484 1 94.25 201 LYS B C 1
ATOM 5144 O O . LYS B 1 201 ? 23.422 -17.844 -7.77 1 94.25 201 LYS B O 1
ATOM 5149 N N . GLU B 1 202 ? 22.562 -15.867 -8.352 1 92.75 202 GLU B N 1
ATOM 5150 C CA . GLU B 1 202 ? 22.891 -16.156 -9.75 1 92.75 202 GLU B CA 1
ATOM 5151 C C . GLU B 1 202 ? 24.391 -16.344 -9.938 1 92.75 202 GLU B C 1
ATOM 5153 O O . GLU B 1 202 ? 24.828 -17.172 -10.75 1 92.75 202 GLU B O 1
ATOM 5158 N N . GLN B 1 203 ? 25.188 -15.562 -9.219 1 90.06 203 GLN B N 1
ATOM 5159 C CA . GLN B 1 203 ? 26.641 -15.68 -9.273 1 90.06 203 GLN B CA 1
ATOM 5160 C C . GLN B 1 203 ? 27.094 -17 -8.641 1 90.06 203 GLN B C 1
ATOM 5162 O O . GLN B 1 203 ? 27.953 -17.688 -9.195 1 90.06 203 GLN B O 1
ATOM 5167 N N . GLU B 1 204 ? 26.469 -17.297 -7.566 1 90.19 204 GLU B N 1
ATOM 5168 C CA . GLU B 1 204 ? 26.844 -18.516 -6.844 1 90.19 204 GLU B CA 1
ATOM 5169 C C . GLU B 1 204 ? 26.5 -19.766 -7.652 1 90.19 204 GLU B C 1
ATOM 5171 O O . GLU B 1 204 ? 27.266 -20.719 -7.668 1 90.19 204 GLU B O 1
ATOM 5176 N N . LYS B 1 205 ? 25.359 -19.75 -8.328 1 89.38 205 LYS B N 1
ATOM 5177 C CA . LYS B 1 205 ? 24.875 -20.891 -9.07 1 89.38 205 LYS B CA 1
ATOM 5178 C C . LYS B 1 205 ? 25.359 -20.859 -10.516 1 89.38 205 LYS B C 1
ATOM 5180 O O . LYS B 1 205 ? 25.125 -21.812 -11.281 1 89.38 205 LYS B O 1
ATOM 5185 N N . GLU B 1 206 ? 26.031 -19.797 -10.891 1 87.88 206 GLU B N 1
ATOM 5186 C CA . GLU B 1 206 ? 26.453 -19.609 -12.273 1 87.88 206 GLU B CA 1
ATOM 5187 C C . GLU B 1 206 ? 25.297 -19.766 -13.25 1 87.88 206 GLU B C 1
ATOM 5189 O O . GLU B 1 206 ? 25.391 -20.5 -14.234 1 87.88 206 GLU B O 1
ATOM 5194 N N . GLN B 1 207 ? 24.172 -19.328 -12.82 1 90.31 207 GLN B N 1
ATOM 5195 C CA . GLN B 1 207 ? 22.953 -19.281 -13.617 1 90.31 207 GLN B CA 1
ATOM 5196 C C . GLN B 1 207 ? 22.375 -17.875 -13.656 1 90.31 207 GLN B C 1
ATOM 5198 O O . GLN B 1 207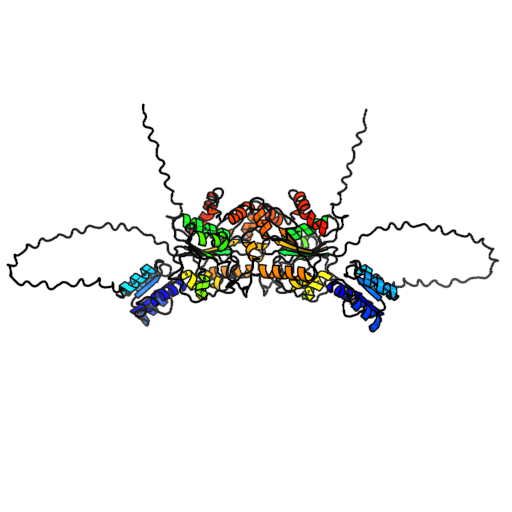 ? 21.953 -17.344 -12.633 1 90.31 207 GLN B O 1
ATOM 5203 N N . GLU B 1 208 ? 22.344 -17.344 -14.812 1 90.25 208 GLU B N 1
ATOM 5204 C CA . GLU B 1 208 ? 21.781 -16 -14.961 1 90.25 208 GLU B CA 1
ATOM 5205 C C . GLU B 1 208 ? 20.266 -16.047 -15 1 90.25 208 GLU B C 1
ATOM 5207 O O . GLU B 1 208 ? 19.672 -16.891 -15.695 1 90.25 208 GLU B O 1
ATOM 5212 N N . TYR B 1 209 ? 19.672 -15.219 -14.242 1 94.19 209 TYR B N 1
ATOM 5213 C CA . TYR B 1 209 ? 18.219 -15.125 -14.273 1 94.19 209 TYR B CA 1
ATOM 5214 C C . TYR B 1 209 ? 17.734 -14.438 -15.547 1 94.19 209 TYR B C 1
ATOM 5216 O O . TYR B 1 209 ? 18.344 -13.469 -16 1 94.19 209 TYR B O 1
ATOM 5224 N N . VAL B 1 210 ? 16.672 -14.961 -16.062 1 91.25 210 VAL B N 1
ATOM 5225 C CA . VAL B 1 210 ? 16.062 -14.383 -17.25 1 91.25 210 VAL B CA 1
ATOM 5226 C C . VAL B 1 210 ? 14.625 -13.961 -16.938 1 91.25 210 VAL B C 1
ATOM 5228 O O . VAL B 1 210 ? 13.812 -14.781 -16.516 1 91.25 210 VAL B O 1
ATOM 5231 N N . ASP B 1 211 ? 14.344 -12.672 -17.094 1 93.88 211 ASP B N 1
ATOM 5232 C CA . ASP B 1 211 ? 12.984 -12.164 -16.984 1 93.88 211 ASP B CA 1
ATOM 5233 C C . ASP B 1 211 ? 12.156 -12.523 -18.219 1 93.88 211 ASP B C 1
ATOM 5235 O O . ASP B 1 211 ? 12.242 -11.852 -19.25 1 93.88 211 ASP B O 1
ATOM 5239 N N . VAL B 1 212 ? 11.352 -13.461 -18.062 1 92.06 212 VAL B N 1
ATOM 5240 C CA . VAL B 1 212 ? 10.656 -14.078 -19.188 1 92.06 212 VAL B CA 1
ATOM 5241 C C . VAL B 1 212 ? 9.703 -13.07 -19.828 1 92.06 212 VAL B C 1
ATOM 5243 O O . VAL B 1 212 ? 9.523 -13.055 -21.047 1 92.06 212 VAL B O 1
ATOM 5246 N N . ALA B 1 213 ? 9.008 -12.234 -19 1 93.88 213 ALA B N 1
ATOM 5247 C CA . ALA B 1 213 ? 8.094 -11.234 -19.531 1 93.88 213 ALA B CA 1
ATOM 5248 C C . ALA B 1 213 ? 8.82 -10.297 -20.5 1 93.88 213 ALA B C 1
ATOM 5250 O O . ALA B 1 213 ? 8.281 -9.938 -21.547 1 93.88 213 ALA B O 1
ATOM 5251 N N . ARG B 1 214 ? 10 -9.93 -20.156 1 90.75 214 ARG B N 1
ATOM 5252 C CA . ARG B 1 214 ? 10.781 -9.039 -21 1 90.75 214 ARG B CA 1
ATOM 5253 C C . ARG B 1 214 ? 11.18 -9.727 -22.297 1 90.75 214 ARG B C 1
ATOM 5255 O O . ARG B 1 214 ? 11.172 -9.109 -23.375 1 90.75 214 ARG B O 1
ATOM 5262 N N . GLU B 1 215 ? 11.586 -10.961 -22.172 1 88.56 215 GLU B N 1
ATOM 5263 C CA . GLU B 1 215 ? 11.938 -11.734 -23.359 1 88.56 215 GLU B CA 1
ATOM 5264 C C . GLU B 1 215 ? 10.75 -11.828 -24.328 1 88.56 215 GLU B C 1
ATOM 5266 O O . GLU B 1 215 ? 10.93 -11.711 -25.547 1 88.56 215 GLU B O 1
ATOM 5271 N N . LEU B 1 216 ? 9.641 -12.023 -23.766 1 87.62 216 LEU B N 1
ATOM 5272 C CA . LEU B 1 216 ? 8.43 -12.133 -24.578 1 87.62 216 LEU B CA 1
ATOM 5273 C C . LEU B 1 216 ? 8.133 -10.82 -25.281 1 87.62 216 LEU B C 1
ATOM 5275 O O . LEU B 1 216 ? 7.734 -10.812 -26.453 1 87.62 216 LEU B O 1
ATOM 5279 N N . LEU B 1 217 ? 8.281 -9.711 -24.562 1 89.19 217 LEU B N 1
ATOM 5280 C CA . LEU B 1 217 ? 8.023 -8.398 -25.156 1 89.19 217 LEU B CA 1
ATOM 5281 C C . LEU B 1 217 ? 8.984 -8.117 -26.297 1 89.19 217 LEU B C 1
ATOM 5283 O O . LEU B 1 217 ? 8.648 -7.379 -27.234 1 89.19 217 LEU B O 1
ATOM 5287 N N . MET B 1 218 ? 10.172 -8.664 -26.25 1 85.12 218 MET B N 1
ATOM 5288 C CA . MET B 1 218 ? 11.18 -8.461 -27.281 1 85.12 218 MET B CA 1
ATOM 5289 C C . MET B 1 218 ? 11.047 -9.516 -28.375 1 85.12 218 MET B C 1
ATOM 5291 O O . MET B 1 218 ? 11.883 -9.586 -29.281 1 85.12 218 MET B O 1
ATOM 5295 N N . ASN B 1 219 ? 9.992 -10.32 -28.344 1 75.81 219 ASN B N 1
ATOM 5296 C CA . ASN B 1 219 ? 9.695 -11.375 -29.312 1 75.81 219 ASN B CA 1
ATOM 5297 C C . ASN B 1 219 ? 10.82 -12.398 -29.375 1 75.81 219 ASN B C 1
ATOM 5299 O O . ASN B 1 219 ? 11.156 -12.883 -30.469 1 75.81 219 ASN B O 1
ATOM 5303 N N . ARG B 1 220 ? 11.43 -12.508 -28.359 1 67.94 220 ARG B N 1
ATOM 5304 C CA . ARG B 1 220 ? 12.461 -13.539 -28.297 1 67.94 220 ARG B CA 1
ATOM 5305 C C . ARG B 1 220 ? 11.883 -14.844 -27.75 1 67.94 220 ARG B C 1
ATOM 5307 O O . ARG B 1 220 ? 10.953 -14.828 -26.938 1 67.94 220 ARG B O 1
ATOM 5314 N N . SER B 1 221 ? 12.141 -15.984 -28.531 1 59.66 221 SER B N 1
ATOM 5315 C CA . SER B 1 221 ? 11.656 -17.297 -28.094 1 59.66 221 SER B CA 1
ATOM 5316 C C . SER B 1 221 ? 12.242 -17.688 -26.75 1 59.66 221 SER B C 1
ATOM 5318 O O . SER B 1 221 ? 13.453 -17.562 -26.531 1 59.66 221 SER B O 1
ATOM 5320 N N . PHE B 1 222 ? 11.508 -17.625 -25.625 1 56.44 222 PHE B N 1
ATOM 5321 C CA . PHE B 1 222 ? 11.938 -18.062 -24.297 1 56.44 222 PHE B CA 1
ATOM 5322 C C . PHE B 1 222 ? 12.211 -19.562 -24.281 1 56.44 222 PHE B C 1
ATOM 5324 O O . PHE B 1 222 ? 12.773 -20.078 -23.328 1 56.44 222 PHE B O 1
ATOM 5331 N N . LYS B 1 223 ? 11.633 -20.344 -25.125 1 51.38 223 LYS B N 1
ATOM 5332 C CA . LYS B 1 223 ? 11.688 -21.797 -25 1 51.38 223 LYS B CA 1
ATOM 5333 C C . LYS B 1 223 ? 13.109 -22.25 -24.688 1 51.38 223 LYS B C 1
ATOM 5335 O O . LYS B 1 223 ? 13.312 -23.172 -23.875 1 51.38 223 LYS B O 1
ATOM 5340 N N . LYS B 1 224 ? 13.938 -22.062 -25.703 1 44.16 224 LYS B N 1
ATOM 5341 C CA . LYS B 1 224 ? 15.094 -22.938 -25.906 1 44.16 224 LYS B CA 1
ATOM 5342 C C . LYS B 1 224 ? 16.109 -22.766 -24.781 1 44.16 224 LYS B C 1
ATOM 5344 O O . LYS B 1 224 ? 16.797 -23.734 -24.422 1 44.16 224 LYS B O 1
ATOM 5349 N N . HIS B 1 225 ? 16.609 -21.531 -24.438 1 45.19 225 HIS B N 1
ATOM 5350 C CA . HIS B 1 225 ? 17.953 -21.484 -23.859 1 45.19 225 HIS B CA 1
ATOM 5351 C C . HIS B 1 225 ? 17.891 -21.312 -22.344 1 45.19 225 HIS B C 1
ATOM 5353 O O . HIS B 1 225 ? 18.844 -21.672 -21.641 1 45.19 225 HIS B O 1
ATOM 5359 N N . GLY B 1 226 ? 17.094 -20.391 -21.703 1 53.66 226 GLY B N 1
ATOM 5360 C CA . GLY B 1 226 ? 17.5 -20.047 -20.344 1 53.66 226 GLY B CA 1
ATOM 5361 C C . GLY B 1 226 ? 16.672 -20.75 -19.281 1 53.66 226 GLY B C 1
ATOM 5362 O O . GLY B 1 226 ? 15.484 -21.016 -19.5 1 53.66 226 GLY B O 1
ATOM 5363 N N . ALA B 1 227 ? 17.234 -21.625 -18.359 1 71.12 227 ALA B N 1
ATOM 5364 C CA . ALA B 1 227 ? 16.734 -22.438 -17.25 1 71.12 227 ALA B CA 1
ATOM 5365 C C . ALA B 1 227 ? 15.875 -21.594 -16.297 1 71.12 227 ALA B C 1
ATOM 5367 O O . ALA B 1 227 ? 16.25 -20.453 -15.961 1 71.12 227 ALA B O 1
ATOM 5368 N N . VAL B 1 228 ? 14.555 -21.906 -16.219 1 87.69 228 VAL B N 1
ATOM 5369 C CA . VAL B 1 228 ? 13.664 -21.344 -15.203 1 87.69 228 VAL B CA 1
ATOM 5370 C C . VAL B 1 228 ? 14.352 -21.359 -13.844 1 87.69 228 VAL B C 1
ATOM 5372 O O . VAL B 1 228 ? 15.078 -22.297 -13.508 1 87.69 228 VAL B O 1
ATOM 5375 N N . TRP B 1 229 ? 14.289 -20.188 -13.211 1 94.75 229 TRP B N 1
ATOM 5376 C CA . TRP B 1 229 ? 14.852 -20.141 -11.859 1 94.75 229 TRP B CA 1
ATOM 5377 C C . TRP B 1 229 ? 14.031 -21 -10.906 1 94.75 229 TRP B C 1
ATOM 5379 O O . TRP B 1 229 ? 12.898 -20.641 -10.562 1 94.75 229 TRP B O 1
ATOM 5389 N N . ASN B 1 230 ? 14.531 -22.141 -10.562 1 94.94 230 ASN B N 1
ATOM 5390 C CA . ASN B 1 230 ? 13.875 -23.031 -9.617 1 94.94 230 ASN B CA 1
ATOM 5391 C C . ASN B 1 230 ? 14.555 -23 -8.25 1 94.94 230 ASN B C 1
ATOM 5393 O O . ASN B 1 230 ? 15.766 -23.219 -8.148 1 94.94 230 ASN B O 1
ATOM 5397 N N . GLU B 1 231 ? 13.805 -22.641 -7.289 1 95 231 GLU B N 1
ATOM 5398 C CA . GLU B 1 231 ? 14.266 -22.625 -5.902 1 95 231 GLU B CA 1
ATOM 5399 C C . GLU B 1 231 ? 13.156 -23.031 -4.945 1 95 231 GLU B C 1
ATOM 5401 O O . GLU B 1 231 ? 12 -22.625 -5.113 1 95 231 GLU B O 1
ATOM 5406 N N . HIS B 1 232 ? 13.461 -23.922 -3.984 1 95.25 232 HIS B N 1
ATOM 5407 C CA . HIS B 1 232 ? 12.523 -24.406 -2.979 1 95.25 232 HIS B CA 1
ATOM 5408 C C . HIS B 1 232 ? 11.367 -25.156 -3.621 1 95.25 232 HIS B C 1
ATOM 5410 O O . HIS B 1 232 ? 10.234 -25.094 -3.139 1 95.25 232 HIS B O 1
ATOM 5416 N N . GLY B 1 233 ? 11.602 -25.719 -4.777 1 95.44 233 GLY B N 1
ATOM 5417 C CA . GLY B 1 233 ? 10.586 -26.5 -5.457 1 95.44 233 GLY B CA 1
ATOM 5418 C C . GLY B 1 233 ? 9.617 -25.656 -6.266 1 95.44 233 GLY B C 1
ATOM 5419 O O . GLY B 1 233 ? 8.656 -26.188 -6.832 1 95.44 233 GLY B O 1
ATOM 5420 N N . VAL B 1 234 ? 9.859 -24.406 -6.359 1 97.88 234 VAL B N 1
ATOM 5421 C CA . VAL B 1 234 ? 8.984 -23.484 -7.09 1 97.88 234 VAL B CA 1
ATOM 5422 C C . VAL B 1 234 ? 9.734 -22.906 -8.289 1 97.88 234 VAL B C 1
ATOM 5424 O O . VAL B 1 234 ? 10.898 -22.516 -8.172 1 97.88 234 VAL B O 1
ATOM 5427 N N . ASP B 1 235 ? 9.086 -22.953 -9.461 1 97.06 235 ASP B N 1
ATOM 5428 C CA . ASP B 1 235 ? 9.578 -22.172 -10.602 1 97.06 235 ASP B CA 1
ATOM 5429 C C . ASP B 1 235 ? 9.156 -20.719 -10.5 1 97.06 235 ASP B C 1
ATOM 5431 O O . ASP B 1 235 ? 7.961 -20.406 -10.531 1 97.06 235 ASP B O 1
ATOM 5435 N N . TRP B 1 236 ? 10.164 -19.828 -10.438 1 97.69 236 TRP B N 1
ATOM 5436 C CA . TRP B 1 236 ? 9.875 -18.422 -10.18 1 97.69 236 TRP B CA 1
ATOM 5437 C C . TRP B 1 236 ? 9.984 -17.609 -11.461 1 97.69 236 TRP B C 1
ATOM 5439 O O . TRP B 1 236 ? 11.031 -17.578 -12.109 1 97.69 236 TRP B O 1
ATOM 5449 N N . TYR B 1 237 ? 8.922 -17.016 -11.859 1 97.31 237 TYR B N 1
ATOM 5450 C CA . TYR B 1 237 ? 8.867 -16.031 -12.93 1 97.31 237 TYR B CA 1
ATOM 5451 C C . TYR B 1 237 ? 8.617 -14.633 -12.367 1 97.31 237 TYR B C 1
ATOM 5453 O O . TYR B 1 237 ? 7.469 -14.227 -12.195 1 97.31 237 TYR B O 1
ATOM 5461 N N . VAL B 1 238 ? 9.695 -13.938 -12.078 1 97.88 238 VAL B N 1
ATOM 5462 C CA . VAL B 1 238 ? 9.578 -12.711 -11.297 1 97.88 238 VAL B CA 1
ATOM 5463 C C . VAL B 1 238 ? 10.219 -11.555 -12.047 1 97.88 238 VAL B C 1
ATOM 5465 O O . VAL B 1 238 ? 10.953 -11.766 -13.016 1 97.88 238 VAL B O 1
ATOM 5468 N N . ILE B 1 239 ? 9.93 -10.352 -11.672 1 97.38 239 ILE B N 1
ATOM 5469 C CA . ILE B 1 239 ? 10.406 -9.141 -12.328 1 97.38 239 ILE B CA 1
ATOM 5470 C C . ILE B 1 239 ? 11.852 -8.859 -11.922 1 97.38 239 ILE B C 1
ATOM 5472 O O . ILE B 1 239 ? 12.164 -8.773 -10.734 1 97.38 239 ILE B O 1
ATOM 5476 N N . ASP B 1 240 ? 12.719 -8.766 -12.898 1 95.94 240 ASP B N 1
ATOM 5477 C CA . ASP B 1 240 ? 14.109 -8.391 -12.641 1 95.94 240 ASP B CA 1
ATOM 5478 C C . ASP B 1 240 ? 14.227 -6.918 -12.266 1 95.94 240 ASP B C 1
ATOM 5480 O O . ASP B 1 240 ? 14.086 -6.039 -13.117 1 95.94 240 ASP B O 1
ATOM 5484 N N . SER B 1 241 ? 14.539 -6.656 -10.961 1 95.25 241 SER B N 1
ATOM 5485 C CA . SER B 1 241 ? 14.523 -5.301 -10.414 1 95.25 241 SER B CA 1
ATOM 5486 C C . SER B 1 241 ? 15.648 -4.461 -10.992 1 95.25 241 SER B C 1
ATOM 5488 O O . SER B 1 241 ? 15.664 -3.236 -10.836 1 95.25 241 SER B O 1
ATOM 5490 N N . ARG B 1 242 ? 16.609 -5.07 -11.766 1 92.75 242 ARG B N 1
ATOM 5491 C CA . ARG B 1 242 ? 17.75 -4.367 -12.352 1 92.75 242 ARG B CA 1
ATOM 5492 C C . ARG B 1 242 ? 17.359 -3.713 -13.68 1 92.75 242 ARG B C 1
ATOM 5494 O O . ARG B 1 242 ? 18.094 -2.85 -14.18 1 92.75 242 ARG B O 1
ATOM 5501 N N . LEU B 1 243 ? 16.188 -4.062 -14.125 1 92.75 243 LEU B N 1
ATOM 5502 C CA . LEU B 1 243 ? 15.781 -3.611 -15.453 1 92.75 243 LEU B CA 1
ATOM 5503 C C . LEU B 1 243 ? 14.672 -2.566 -15.359 1 92.75 243 LEU B C 1
ATOM 5505 O O . LEU B 1 243 ? 14.016 -2.451 -14.328 1 92.75 243 LEU B O 1
ATOM 5509 N N . GLU B 1 244 ? 14.461 -1.849 -16.438 1 92.25 244 GLU B N 1
ATOM 5510 C CA . GLU B 1 244 ? 13.43 -0.817 -16.484 1 92.25 244 GLU B CA 1
ATOM 5511 C C . GLU B 1 244 ? 12.039 -1.415 -16.281 1 92.25 244 GLU B C 1
ATOM 5513 O O . GLU B 1 244 ? 11.758 -2.518 -16.75 1 92.25 244 GLU B O 1
ATOM 5518 N N . PRO B 1 245 ? 11.219 -0.65 -15.594 1 93.06 245 PRO B N 1
ATOM 5519 C CA . PRO B 1 245 ? 9.859 -1.147 -15.375 1 93.06 245 PRO B CA 1
ATOM 5520 C C . PRO B 1 245 ? 9.078 -1.329 -16.672 1 93.06 245 PRO B C 1
ATOM 5522 O O . PRO B 1 245 ? 9.195 -0.512 -17.594 1 93.06 245 PRO B O 1
ATOM 5525 N N . ILE B 1 246 ? 8.336 -2.441 -16.703 1 93.88 246 ILE B N 1
ATOM 5526 C CA . ILE B 1 246 ? 7.383 -2.656 -17.797 1 93.88 246 ILE B CA 1
ATOM 5527 C C . ILE B 1 246 ? 6.105 -1.868 -17.516 1 93.88 246 ILE B C 1
ATOM 5529 O O . ILE B 1 246 ? 5.426 -2.098 -16.516 1 93.88 246 ILE B O 1
ATOM 5533 N N . GLU B 1 247 ? 5.738 -0.98 -18.344 1 91 247 GLU B N 1
ATOM 5534 C CA . GLU B 1 247 ? 4.613 -0.081 -18.109 1 91 247 GLU B CA 1
ATOM 5535 C C . GLU B 1 247 ? 3.289 -0.735 -18.5 1 91 247 GLU B C 1
ATOM 5537 O O . GLU B 1 247 ? 2.244 -0.43 -17.922 1 91 247 GLU B O 1
ATOM 5542 N N . SER B 1 248 ? 3.402 -1.537 -19.516 1 93.5 248 SER B N 1
ATOM 5543 C CA . SER B 1 248 ? 2.203 -2.217 -20 1 93.5 248 SER B CA 1
ATOM 5544 C C . SER B 1 248 ? 2.529 -3.615 -20.516 1 93.5 248 SER B C 1
ATOM 5546 O O . SER B 1 248 ? 3.596 -3.838 -21.094 1 93.5 248 SER B O 1
ATOM 5548 N N . PHE B 1 249 ? 1.692 -4.5 -20.203 1 96.44 249 PHE B N 1
ATOM 5549 C CA . PHE B 1 249 ? 1.79 -5.891 -20.641 1 96.44 249 PHE B CA 1
ATOM 5550 C C . PHE B 1 249 ? 0.453 -6.387 -21.172 1 96.44 249 PHE B C 1
ATOM 5552 O O . PHE B 1 249 ? -0.496 -6.582 -20.422 1 96.44 249 PHE B O 1
ATOM 5559 N N . GLY B 1 250 ? 0.377 -6.578 -22.484 1 95 250 GLY B N 1
ATOM 5560 C CA . GLY B 1 250 ? -0.882 -6.863 -23.156 1 95 250 GLY B CA 1
ATOM 5561 C C . GLY B 1 250 ? -1.387 -8.273 -22.906 1 95 250 GLY B C 1
ATOM 5562 O O . GLY B 1 250 ? -0.641 -9.125 -22.422 1 95 250 GLY B O 1
ATOM 5563 N N . TYR B 1 251 ? -2.621 -8.453 -23.234 1 92.44 251 TYR B N 1
ATOM 5564 C CA . TYR B 1 251 ? -3.281 -9.734 -23 1 92.44 251 TYR B CA 1
ATOM 5565 C C . TYR B 1 251 ? -2.635 -10.836 -23.828 1 92.44 251 TYR B C 1
ATOM 5567 O O . TYR B 1 251 ? -2.436 -11.953 -23.344 1 92.44 251 TYR B O 1
ATOM 5575 N N . GLU B 1 252 ? -2.322 -10.57 -25.047 1 87.62 252 GLU B N 1
ATOM 5576 C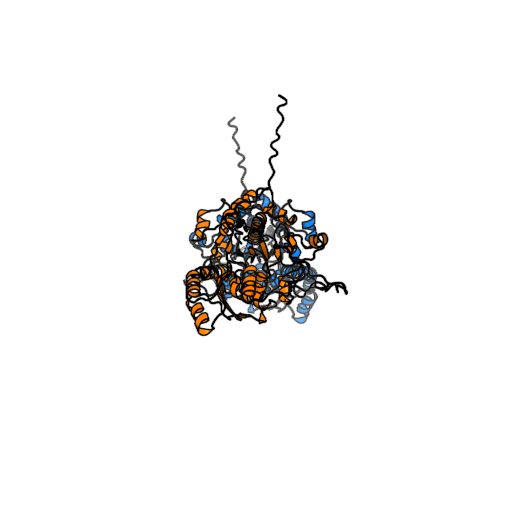 CA . GLU B 1 252 ? -1.686 -11.57 -25.906 1 87.62 252 GLU B CA 1
ATOM 5577 C C . GLU B 1 252 ? -0.354 -12.031 -25.328 1 87.62 252 GLU B C 1
ATOM 5579 O O . GLU B 1 252 ? -0.063 -13.227 -25.312 1 87.62 252 GLU B O 1
ATOM 5584 N N . GLU B 1 253 ? 0.402 -11.094 -24.891 1 90.56 253 GLU B N 1
ATOM 5585 C CA . GLU B 1 253 ? 1.675 -11.422 -24.266 1 90.56 253 GLU B CA 1
ATOM 5586 C C . GLU B 1 253 ? 1.464 -12.258 -23 1 90.56 253 GLU B C 1
ATOM 5588 O O . GLU B 1 253 ? 2.207 -13.211 -22.75 1 90.56 253 GLU B O 1
ATOM 5593 N N . MET B 1 254 ? 0.443 -11.891 -22.219 1 94.19 254 MET B N 1
ATOM 5594 C CA . MET B 1 254 ? 0.147 -12.609 -20.984 1 94.19 254 MET B CA 1
ATOM 5595 C C . MET B 1 254 ? -0.253 -14.055 -21.266 1 94.19 254 MET B C 1
ATOM 5597 O O . MET B 1 254 ? 0.146 -14.969 -20.547 1 94.19 254 MET B O 1
ATOM 5601 N N . LEU B 1 255 ? -0.946 -14.234 -22.266 1 87.19 255 LEU B N 1
ATOM 5602 C CA . LEU B 1 255 ? -1.351 -15.57 -22.672 1 87.19 255 LEU B CA 1
ATOM 5603 C C . LEU B 1 255 ? -0.141 -16.406 -23.078 1 87.19 255 LEU B C 1
ATOM 5605 O O . LEU B 1 255 ? -0.001 -17.562 -22.656 1 87.19 255 LEU B O 1
ATOM 5609 N N . LYS B 1 256 ? 0.682 -15.789 -23.922 1 83.25 256 LYS B N 1
ATOM 5610 C CA . LYS B 1 256 ? 1.917 -16.469 -24.297 1 83.25 256 LYS B CA 1
ATOM 5611 C C . LYS B 1 256 ? 2.744 -16.844 -23.078 1 83.25 256 LYS B C 1
ATOM 5613 O O . LYS B 1 256 ? 3.305 -17.938 -23.016 1 83.25 256 LYS B O 1
ATOM 5618 N N . PHE B 1 257 ? 2.811 -15.938 -22.172 1 90.88 257 PHE B N 1
ATOM 5619 C CA . PHE B 1 257 ? 3.555 -16.125 -20.938 1 90.88 257 PHE B CA 1
ATOM 5620 C C . PHE B 1 257 ? 3.033 -17.344 -20.172 1 90.88 257 PHE B C 1
ATOM 5622 O O . PHE B 1 257 ? 3.791 -18.266 -19.875 1 90.88 257 PHE B O 1
ATOM 5629 N N . VAL B 1 258 ? 1.769 -17.391 -19.859 1 89.62 258 VAL B N 1
ATOM 5630 C CA . VAL B 1 258 ? 1.145 -18.438 -19.062 1 89.62 258 VAL B CA 1
ATOM 5631 C C . VAL B 1 258 ? 1.244 -19.781 -19.797 1 89.62 258 VAL B C 1
ATOM 5633 O O . VAL B 1 258 ? 1.501 -20.812 -19.172 1 89.62 258 VAL B O 1
ATOM 5636 N N . TYR B 1 259 ? 1.213 -19.703 -21.016 1 79.12 259 TYR B N 1
ATOM 5637 C CA . TYR B 1 259 ? 1.239 -20.938 -21.812 1 79.12 259 TYR B CA 1
ATOM 5638 C C . TYR B 1 259 ? 2.654 -21.484 -21.906 1 79.12 259 TYR B C 1
ATOM 5640 O O . TYR B 1 259 ? 2.842 -22.688 -22.141 1 79.12 259 TYR B O 1
ATOM 5648 N N . SER B 1 260 ? 3.549 -20.625 -21.797 1 80.12 260 SER B N 1
ATOM 5649 C CA . SER B 1 260 ? 4.938 -21.062 -21.859 1 80.12 260 SER B CA 1
ATOM 5650 C C . SER B 1 260 ? 5.355 -21.766 -20.578 1 80.12 260 SER B C 1
ATOM 5652 O O . SER B 1 260 ? 6.383 -22.453 -20.531 1 80.12 260 SER B O 1
ATOM 5654 N N . ILE B 1 261 ? 4.559 -21.609 -19.562 1 87.75 261 ILE B N 1
ATOM 5655 C CA . ILE B 1 261 ? 4.871 -22.203 -18.266 1 87.75 261 ILE B CA 1
ATOM 5656 C C . ILE B 1 261 ? 4.449 -23.672 -18.266 1 87.75 261 ILE B C 1
ATOM 5658 O O . ILE B 1 261 ? 3.305 -24 -18.578 1 87.75 261 ILE B O 1
ATOM 5662 N N . ASN B 1 262 ? 5.398 -24.562 -17.953 1 83.5 262 ASN B N 1
ATOM 5663 C CA . ASN B 1 262 ? 5.156 -26 -17.859 1 83.5 262 ASN B CA 1
ATOM 5664 C C . ASN B 1 262 ? 5.051 -26.453 -16.406 1 83.5 262 ASN B C 1
ATOM 5666 O O . ASN B 1 262 ? 5.961 -27.094 -15.883 1 83.5 262 ASN B O 1
ATOM 5670 N N . SER B 1 263 ? 4.004 -26.062 -15.75 1 90.06 263 SER B N 1
ATOM 5671 C CA . SER B 1 263 ? 3.756 -26.469 -14.367 1 90.06 263 SER B CA 1
ATOM 5672 C C . SER B 1 263 ? 2.334 -26.984 -14.195 1 90.06 263 SER B C 1
ATOM 5674 O O . SER B 1 263 ? 1.434 -26.625 -14.953 1 90.06 263 SER B O 1
ATOM 5676 N N . THR B 1 264 ? 2.193 -27.906 -13.258 1 91.69 264 THR B N 1
ATOM 5677 C CA . THR B 1 264 ? 0.87 -28.406 -12.906 1 91.69 264 THR B CA 1
ATOM 5678 C C . THR B 1 264 ? -0.008 -27.266 -12.375 1 91.69 264 THR B C 1
ATOM 5680 O O . THR B 1 264 ? -1.19 -27.188 -12.719 1 91.69 264 THR B O 1
ATOM 5683 N N . ILE B 1 265 ? 0.551 -26.453 -11.617 1 96.38 265 ILE B N 1
ATOM 5684 C CA . ILE B 1 265 ? -0.157 -25.312 -11.039 1 96.38 265 ILE B CA 1
ATOM 5685 C C . ILE B 1 265 ? 0.625 -24.031 -11.297 1 96.38 265 ILE B C 1
ATOM 5687 O O . ILE B 1 265 ? 1.827 -23.969 -11.031 1 96.38 265 ILE B O 1
ATOM 5691 N N . THR B 1 266 ? -0.031 -23.047 -11.875 1 97.38 266 THR B N 1
ATOM 5692 C CA . THR B 1 266 ? 0.539 -21.719 -12.078 1 97.38 266 THR B CA 1
ATOM 5693 C C . THR B 1 266 ? -0.186 -20.688 -11.219 1 97.38 266 THR B C 1
ATOM 5695 O O . THR B 1 266 ? -1.402 -20.516 -11.328 1 97.38 266 THR B O 1
ATOM 5698 N N . ILE B 1 267 ? 0.545 -20.047 -10.336 1 98.75 267 ILE B N 1
ATOM 5699 C CA . ILE B 1 267 ? 0.009 -18.984 -9.484 1 98.75 267 ILE B CA 1
ATOM 5700 C C . ILE B 1 267 ? 0.461 -17.625 -10.008 1 98.75 267 ILE B C 1
ATOM 5702 O O . ILE B 1 267 ? 1.659 -17.344 -10.062 1 98.75 267 ILE B O 1
ATOM 5706 N N . VAL B 1 268 ? -0.456 -16.812 -10.398 1 98.75 268 VAL B N 1
ATOM 5707 C CA . VAL B 1 268 ? -0.154 -15.453 -10.844 1 98.75 268 VAL B CA 1
ATOM 5708 C C . VAL B 1 268 ? -0.557 -14.445 -9.758 1 98.75 268 VAL B C 1
ATOM 5710 O O . VAL B 1 268 ? -1.743 -14.289 -9.461 1 98.75 268 VAL B O 1
ATOM 5713 N N . ASP B 1 269 ? 0.419 -13.805 -9.18 1 98.81 269 ASP B N 1
ATOM 5714 C CA . ASP B 1 269 ? 0.192 -12.742 -8.211 1 98.81 269 ASP B CA 1
ATOM 5715 C C . ASP B 1 269 ? 0.029 -11.391 -8.906 1 98.81 269 ASP B C 1
ATOM 5717 O O . ASP B 1 269 ? 0.997 -10.836 -9.43 1 98.81 269 ASP B O 1
ATOM 5721 N N . VAL B 1 270 ? -1.165 -10.828 -8.797 1 98.75 270 VAL B N 1
ATOM 5722 C CA . VAL B 1 270 ? -1.437 -9.594 -9.531 1 98.75 270 VAL B CA 1
ATOM 5723 C C . VAL B 1 270 ? -1.53 -8.422 -8.555 1 98.75 270 VAL B C 1
ATOM 5725 O O . VAL B 1 270 ? -1.899 -7.309 -8.938 1 98.75 270 VAL B O 1
ATOM 5728 N N . SER B 1 271 ? -1.215 -8.664 -7.277 1 98.06 271 SER B N 1
ATOM 5729 C CA . SER B 1 271 ? -1.312 -7.637 -6.242 1 98.06 271 SER B CA 1
ATOM 5730 C C . SER B 1 271 ? -2.629 -6.875 -6.34 1 98.06 271 SER B C 1
ATOM 5732 O O . SER B 1 271 ? -3.703 -7.48 -6.344 1 98.06 271 SER B O 1
ATOM 5734 N N . ASN B 1 272 ? -2.598 -5.543 -6.41 1 97.12 272 ASN B N 1
ATOM 5735 C CA . ASN B 1 272 ? -3.84 -4.773 -6.414 1 97.12 272 ASN B CA 1
ATOM 5736 C C . ASN B 1 272 ? -4.184 -4.27 -7.812 1 97.12 272 ASN B C 1
ATOM 5738 O O . ASN B 1 272 ? -4.812 -3.221 -7.961 1 97.12 272 ASN B O 1
ATOM 5742 N N . ARG B 1 273 ? -3.746 -4.969 -8.875 1 97.94 273 ARG B N 1
ATOM 5743 C CA . ARG B 1 273 ? -3.975 -4.559 -10.258 1 97.94 273 ARG B CA 1
ATOM 5744 C C . ARG B 1 273 ? -5.215 -5.234 -10.836 1 97.94 273 ARG B C 1
ATOM 5746 O O . ARG B 1 273 ? -5.23 -5.637 -12 1 97.94 273 ARG B O 1
ATOM 5753 N N . LEU B 1 274 ? -6.281 -5.332 -10.07 1 98.38 274 LEU B N 1
ATOM 5754 C CA . LEU B 1 274 ? -7.48 -6.062 -10.461 1 98.38 274 LEU B CA 1
ATOM 5755 C C . LEU B 1 274 ? -8.227 -5.328 -11.57 1 98.38 274 LEU B C 1
ATOM 5757 O O . LEU B 1 274 ? -9.031 -5.93 -12.289 1 98.38 274 LEU B O 1
ATOM 5761 N N . ASN B 1 275 ? -7.98 -3.994 -11.742 1 97.88 275 ASN B N 1
ATOM 5762 C CA . ASN B 1 275 ? -8.664 -3.219 -12.773 1 97.88 275 ASN B CA 1
ATOM 5763 C C . ASN B 1 275 ? -7.863 -3.176 -14.07 1 97.88 275 ASN B C 1
ATOM 5765 O O . ASN B 1 275 ? -8.312 -2.604 -15.062 1 97.88 275 ASN B O 1
ATOM 5769 N N . ASP B 1 276 ? -6.641 -3.748 -14.039 1 98.06 276 ASP B N 1
ATOM 5770 C CA . ASP B 1 276 ? -5.848 -3.83 -15.266 1 98.06 276 ASP B CA 1
ATOM 5771 C C . ASP B 1 276 ? -6.562 -4.664 -16.328 1 98.06 276 ASP B C 1
ATOM 5773 O O . ASP B 1 276 ? -7 -5.785 -16.062 1 98.06 276 ASP B O 1
ATOM 5777 N N . PRO B 1 277 ? -6.672 -4.121 -17.531 1 97.75 277 PRO B N 1
ATOM 5778 C CA . PRO B 1 277 ? -7.422 -4.844 -18.562 1 97.75 277 PRO B CA 1
ATOM 5779 C C . PRO B 1 277 ? -6.852 -6.23 -18.859 1 97.75 277 PRO B C 1
ATOM 5781 O O . PRO B 1 277 ? -7.605 -7.176 -19.094 1 97.75 277 PRO B O 1
ATOM 5784 N N . THR B 1 278 ? -5.559 -6.309 -18.859 1 97.88 278 THR B N 1
ATOM 5785 C CA . THR B 1 278 ? -4.926 -7.602 -19.078 1 97.88 278 THR B CA 1
ATOM 5786 C C . THR B 1 278 ? -5.262 -8.57 -17.953 1 97.88 278 THR B C 1
ATOM 5788 O O . THR B 1 278 ? -5.582 -9.734 -18.203 1 97.88 278 THR B O 1
ATOM 5791 N N . VAL B 1 279 ? -5.227 -8.109 -16.719 1 98.44 279 VAL B N 1
ATOM 5792 C CA . VAL B 1 279 ? -5.57 -8.93 -15.562 1 98.44 279 VAL B CA 1
ATOM 5793 C C . VAL B 1 279 ? -7.031 -9.352 -15.648 1 98.44 279 VAL B C 1
ATOM 5795 O O . VAL B 1 279 ? -7.359 -10.523 -15.438 1 98.44 279 VAL B O 1
ATOM 5798 N N . GLN B 1 280 ? -7.883 -8.414 -15.977 1 98 280 GLN B N 1
ATOM 5799 C CA . GLN B 1 280 ? -9.305 -8.734 -16.078 1 98 280 GLN B CA 1
ATOM 5800 C C . GLN B 1 280 ? -9.555 -9.797 -17.141 1 98 280 GLN B C 1
ATOM 5802 O O . GLN B 1 280 ? -10.367 -10.695 -16.953 1 98 280 GLN B O 1
ATOM 5807 N N . SER B 1 281 ? -8.844 -9.711 -18.234 1 96.19 281 SER B N 1
ATOM 5808 C CA . SER B 1 281 ? -8.953 -10.734 -19.266 1 96.19 281 SER B CA 1
ATOM 5809 C C . SER B 1 281 ? -8.461 -12.086 -18.75 1 96.19 281 SER B C 1
ATOM 5811 O O . SER B 1 281 ? -9.047 -13.125 -19.078 1 96.19 281 SER B O 1
ATOM 5813 N N . LEU B 1 282 ? -7.434 -12.062 -17.984 1 96.44 282 LEU B N 1
ATOM 5814 C CA . LEU B 1 282 ? -6.863 -13.273 -17.406 1 96.44 282 LEU B CA 1
ATOM 5815 C C . LEU B 1 282 ? -7.844 -13.922 -16.438 1 96.44 282 LEU B C 1
ATOM 5817 O O . LEU B 1 282 ? -7.934 -15.156 -16.359 1 96.44 282 LEU B O 1
ATOM 5821 N N . LEU B 1 283 ? -8.562 -13.125 -15.672 1 97.31 283 LEU B N 1
ATOM 5822 C CA . LEU B 1 283 ? -9.492 -13.602 -14.648 1 97.31 283 LEU B CA 1
ATOM 5823 C C . LEU B 1 283 ? -10.57 -14.484 -15.273 1 97.31 283 LEU B C 1
ATOM 5825 O O . LEU B 1 283 ? -11.039 -15.438 -14.648 1 97.31 283 LEU B O 1
ATOM 5829 N N . HIS B 1 284 ? -10.898 -14.25 -16.5 1 92.62 284 HIS B N 1
ATOM 5830 C CA . HIS B 1 284 ? -11.914 -15.047 -17.188 1 92.62 284 HIS B CA 1
ATOM 5831 C C . HIS B 1 284 ? -11.453 -16.5 -17.359 1 92.62 284 HIS B C 1
ATOM 5833 O O . HIS B 1 284 ? -12.273 -17.391 -17.531 1 92.62 284 HIS B O 1
ATOM 5839 N N . HIS B 1 285 ? -10.141 -16.672 -17.219 1 90.25 285 HIS B N 1
ATOM 5840 C CA . HIS B 1 285 ? -9.586 -17.984 -17.531 1 90.25 285 HIS B CA 1
ATOM 5841 C C . HIS B 1 285 ? -9.055 -18.672 -16.281 1 90.25 285 HIS B C 1
ATOM 5843 O O . HIS B 1 285 ? -8.555 -19.797 -16.359 1 90.25 285 HIS B O 1
ATOM 5849 N N . ALA B 1 286 ? -9.18 -18.062 -15.18 1 95.44 286 ALA B N 1
ATOM 5850 C CA . ALA B 1 286 ? -8.617 -18.609 -13.945 1 95.44 286 ALA B CA 1
ATOM 5851 C C . ALA B 1 286 ? -9.461 -19.766 -13.414 1 95.44 286 ALA B C 1
ATOM 5853 O O . ALA B 1 286 ? -10.688 -19.719 -13.469 1 95.44 286 ALA B O 1
ATOM 5854 N N . ASP B 1 287 ? -8.766 -20.812 -12.969 1 93.81 287 ASP B N 1
ATOM 5855 C CA . ASP B 1 287 ? -9.469 -21.891 -12.281 1 93.81 287 ASP B CA 1
ATOM 5856 C C . ASP B 1 287 ? -9.867 -21.469 -10.867 1 93.81 287 ASP B C 1
ATOM 5858 O O . ASP B 1 287 ? -10.914 -21.891 -10.359 1 93.81 287 ASP B O 1
ATOM 5862 N N . HIS B 1 288 ? -9.016 -20.75 -10.234 1 97.25 288 HIS B N 1
ATOM 5863 C CA . HIS B 1 288 ? -9.258 -20.203 -8.906 1 97.25 288 HIS B CA 1
ATOM 5864 C C . HIS B 1 288 ? -8.828 -18.734 -8.828 1 97.25 288 HIS B C 1
ATOM 5866 O O . HIS B 1 288 ? -7.816 -18.344 -9.406 1 97.25 288 HIS B O 1
ATOM 5872 N N . ILE B 1 289 ? -9.664 -17.969 -8.18 1 98.69 289 ILE B N 1
ATOM 5873 C CA . ILE B 1 289 ? -9.367 -16.562 -7.918 1 98.69 289 ILE B CA 1
ATOM 5874 C C . ILE B 1 289 ? -9.438 -16.297 -6.418 1 98.69 289 ILE B C 1
ATOM 5876 O O . ILE B 1 289 ? -10.484 -16.484 -5.797 1 98.69 289 ILE B O 1
ATOM 5880 N N . TYR B 1 290 ? -8.344 -15.914 -5.836 1 98.81 290 TYR B N 1
ATOM 5881 C CA . TYR B 1 290 ? -8.281 -15.578 -4.422 1 98.81 290 TYR B CA 1
ATOM 5882 C C . TYR B 1 290 ? -7.977 -14.094 -4.227 1 98.81 290 TYR B C 1
ATOM 5884 O O . TYR B 1 290 ? -6.957 -13.594 -4.711 1 98.81 290 TYR B O 1
ATOM 5892 N N . ILE B 1 291 ? -8.844 -13.406 -3.535 1 98.81 291 ILE B N 1
ATOM 5893 C CA . ILE B 1 291 ? -8.703 -11.969 -3.297 1 98.81 291 ILE B CA 1
ATOM 5894 C C . ILE B 1 291 ? -8.406 -11.719 -1.822 1 98.81 291 ILE B C 1
ATOM 5896 O O . ILE B 1 291 ? -9.234 -11.984 -0.955 1 98.81 291 ILE B O 1
ATOM 5900 N N . CYS B 1 292 ? -7.234 -11.18 -1.588 1 98.75 292 CYS B N 1
ATOM 5901 C CA . CYS B 1 292 ? -6.805 -10.898 -0.221 1 98.75 292 CYS B CA 1
ATOM 5902 C C . CYS B 1 292 ? -7.391 -9.586 0.28 1 98.75 292 CYS B C 1
ATOM 5904 O O . CYS B 1 292 ? -7.402 -8.594 -0.444 1 98.75 292 CYS B O 1
ATOM 5906 N N . ILE B 1 293 ? -7.867 -9.57 1.49 1 98.38 293 ILE B N 1
ATOM 5907 C CA . ILE B 1 293 ? -8.352 -8.414 2.232 1 98.38 293 ILE B CA 1
ATOM 5908 C C . ILE B 1 293 ? -7.848 -8.469 3.672 1 98.38 293 ILE B C 1
ATOM 5910 O O . ILE B 1 293 ? -7.445 -9.531 4.152 1 98.38 293 ILE B O 1
ATOM 5914 N N . GLU B 1 294 ? -7.711 -7.367 4.32 1 97.75 294 GLU B N 1
ATOM 5915 C CA . GLU B 1 294 ? -7.426 -7.305 5.75 1 97.75 294 GLU B CA 1
ATOM 5916 C C . GLU B 1 294 ? -8.562 -6.625 6.508 1 97.75 294 GLU B C 1
ATOM 5918 O O . GLU B 1 294 ? -9.344 -5.875 5.922 1 97.75 294 GLU B O 1
ATOM 5923 N N . PRO B 1 295 ? -8.711 -6.867 7.801 1 97.44 295 PRO B N 1
ATOM 5924 C CA . PRO B 1 295 ? -9.906 -6.426 8.523 1 97.44 295 PRO B CA 1
ATOM 5925 C C . PRO B 1 295 ? -9.844 -4.953 8.922 1 97.44 295 PRO B C 1
ATOM 5927 O O . PRO B 1 295 ? -10.062 -4.617 10.086 1 97.44 295 PRO B O 1
ATOM 5930 N N . ASP B 1 296 ? -9.648 -4.133 7.984 1 97.06 296 ASP B N 1
ATOM 5931 C CA . ASP B 1 296 ? -9.711 -2.682 8.148 1 97.06 296 ASP B CA 1
ATOM 5932 C C . ASP B 1 296 ? -11.117 -2.156 7.871 1 97.06 296 ASP B C 1
ATOM 5934 O O . ASP B 1 296 ? -11.594 -2.209 6.734 1 97.06 296 ASP B O 1
ATOM 5938 N N . PRO B 1 297 ? -11.781 -1.643 8.914 1 95.56 297 PRO B N 1
ATOM 5939 C CA . PRO B 1 297 ? -13.172 -1.217 8.742 1 95.56 297 PRO B CA 1
ATOM 5940 C C . PRO B 1 297 ? -13.312 -0.023 7.801 1 95.56 297 PRO B C 1
ATOM 5942 O O . PRO B 1 297 ? -14.391 0.218 7.258 1 95.56 297 PRO B O 1
ATOM 5945 N N . ILE B 1 298 ? -12.266 0.675 7.586 1 96.19 298 ILE B N 1
ATOM 5946 C CA . ILE B 1 298 ? -12.305 1.846 6.715 1 96.19 298 ILE B CA 1
ATOM 5947 C C . ILE B 1 298 ? -12.141 1.412 5.258 1 96.19 298 ILE B C 1
ATOM 5949 O O . ILE B 1 298 ? -12.906 1.837 4.391 1 96.19 298 ILE B O 1
ATOM 5953 N N . LYS B 1 299 ? -11.219 0.538 5.012 1 96.5 299 LYS B N 1
ATOM 5954 C CA . LYS B 1 299 ? -10.922 0.123 3.645 1 96.5 299 LYS B CA 1
ATOM 5955 C C . LYS B 1 299 ? -12.055 -0.712 3.061 1 96.5 299 LYS B C 1
ATOM 5957 O O . LYS B 1 299 ? -12.32 -0.656 1.858 1 96.5 299 LYS B O 1
ATOM 5962 N N . ILE B 1 300 ? -12.711 -1.478 3.918 1 94.69 300 ILE B N 1
ATOM 5963 C CA . ILE B 1 300 ? -13.797 -2.312 3.414 1 94.69 300 ILE B CA 1
ATOM 5964 C C . ILE B 1 300 ? -14.891 -1.431 2.82 1 94.69 300 ILE B C 1
ATOM 5966 O O . ILE B 1 300 ? -15.586 -1.838 1.886 1 94.69 300 ILE B O 1
ATOM 5970 N N . ASP B 1 301 ? -15.016 -0.211 3.336 1 92.88 301 ASP B N 1
ATOM 5971 C CA . ASP B 1 301 ? -16.016 0.731 2.84 1 92.88 301 ASP B CA 1
ATOM 5972 C C . ASP B 1 301 ? -15.688 1.179 1.417 1 92.88 301 ASP B C 1
ATOM 5974 O O . ASP B 1 301 ? -16.547 1.718 0.718 1 92.88 301 ASP B O 1
ATOM 5978 N N . TRP B 1 302 ? -14.477 0.994 1.025 1 95.44 302 TRP B N 1
ATOM 5979 C CA . TRP B 1 302 ? -14.086 1.354 -0.333 1 95.44 302 TRP B CA 1
ATOM 5980 C C . TRP B 1 302 ? -14.805 0.485 -1.356 1 95.44 302 TRP B C 1
ATOM 5982 O O . TRP B 1 302 ? -14.852 0.821 -2.543 1 95.44 302 TRP B O 1
ATOM 5992 N N . LEU B 1 303 ? -15.391 -0.629 -0.927 1 94.5 303 LEU B N 1
ATOM 5993 C CA . LEU B 1 303 ? -16.109 -1.54 -1.804 1 94.5 303 LEU B CA 1
ATOM 5994 C C . LEU B 1 303 ? -17.547 -1.064 -2.014 1 94.5 303 LEU B C 1
ATOM 5996 O O . LEU B 1 303 ? -18.25 -1.571 -2.891 1 94.5 303 LEU B O 1
ATOM 6000 N N . SER B 1 304 ? -17.953 -0.076 -1.263 1 92.25 304 SER B N 1
ATOM 6001 C CA . SER B 1 304 ? -19.344 0.379 -1.308 1 92.25 304 SER B CA 1
ATOM 6002 C C . SER B 1 304 ? -19.562 1.329 -2.479 1 92.25 304 SER B C 1
ATOM 6004 O O . SER B 1 304 ? -18.641 2.004 -2.93 1 92.25 304 SER B O 1
ATOM 6006 N N . THR B 1 305 ? -20.797 1.417 -2.914 1 94.38 305 THR B N 1
ATOM 6007 C CA . THR B 1 305 ? -21.188 2.309 -4 1 94.38 305 THR B CA 1
ATOM 6008 C C . THR B 1 305 ? -21.344 3.74 -3.496 1 94.38 305 THR B C 1
ATOM 6010 O O . THR B 1 305 ? -21.953 3.975 -2.459 1 94.38 305 THR B O 1
ATOM 6013 N N . ILE B 1 306 ? -20.719 4.617 -4.199 1 95 306 ILE B N 1
ATOM 6014 C CA . ILE B 1 306 ? -20.938 6.035 -3.932 1 95 306 ILE B CA 1
ATOM 6015 C C . ILE B 1 306 ? -22.172 6.52 -4.68 1 95 306 ILE B C 1
ATOM 6017 O O . ILE B 1 306 ? -22.375 6.199 -5.855 1 95 306 ILE B O 1
ATOM 6021 N N . LYS B 1 307 ? -23 7.254 -3.947 1 92.25 307 LYS B N 1
ATOM 6022 C CA . LYS B 1 307 ? -24.219 7.77 -4.543 1 92.25 307 LYS B CA 1
ATOM 6023 C C . LYS B 1 307 ? -24.297 9.289 -4.43 1 92.25 307 LYS B C 1
ATOM 6025 O O . LYS B 1 307 ? -23.828 9.867 -3.447 1 92.25 307 LYS B O 1
ATOM 6030 N N . ASN B 1 308 ? -24.719 9.883 -5.473 1 86.81 308 ASN B N 1
ATOM 6031 C CA . ASN B 1 308 ? -25.078 11.305 -5.5 1 86.81 308 ASN B CA 1
ATOM 6032 C C . ASN B 1 308 ? -26.578 11.5 -5.645 1 86.81 308 ASN B C 1
ATOM 6034 O O . ASN B 1 308 ? -27.141 11.234 -6.703 1 86.81 308 ASN B O 1
ATOM 6038 N N . GLY B 1 309 ? -27.234 11.977 -4.527 1 85.12 309 GLY B N 1
ATOM 6039 C CA . GLY B 1 309 ? -28.688 12.164 -4.57 1 85.12 309 GLY B CA 1
ATOM 6040 C C . GLY B 1 309 ? -29.438 10.883 -4.832 1 85.12 309 GLY B C 1
ATOM 6041 O O . GLY B 1 309 ? -30.375 10.859 -5.633 1 85.12 309 GLY B O 1
ATOM 6042 N N . GLY B 1 310 ? -28.891 9.766 -4.391 1 86.25 310 GLY B N 1
ATOM 6043 C CA . GLY B 1 310 ? -29.578 8.484 -4.508 1 86.25 310 GLY B CA 1
ATOM 6044 C C . GLY B 1 310 ? -29.219 7.727 -5.77 1 86.25 310 GLY B C 1
ATOM 6045 O O . GLY B 1 310 ? -29.609 6.57 -5.941 1 86.25 310 GLY B O 1
ATOM 6046 N N . ILE B 1 311 ? -28.547 8.453 -6.594 1 91.44 311 ILE B N 1
ATOM 6047 C CA . ILE B 1 311 ? -28.156 7.816 -7.848 1 91.44 311 ILE B CA 1
ATOM 6048 C C . ILE B 1 311 ? -26.672 7.449 -7.793 1 91.44 311 ILE B C 1
ATOM 6050 O O . ILE B 1 311 ? -25.875 8.164 -7.18 1 91.44 311 ILE B O 1
ATOM 6054 N N . ASP B 1 312 ? -26.344 6.336 -8.453 1 93 312 ASP B N 1
ATOM 6055 C CA . ASP B 1 312 ? -24.938 5.926 -8.492 1 93 312 ASP B CA 1
ATOM 6056 C C . ASP B 1 312 ? -24.062 7.016 -9.102 1 93 312 ASP B C 1
ATOM 6058 O O . ASP B 1 312 ? -24.406 7.586 -10.141 1 93 312 ASP B O 1
ATOM 6062 N N . ALA B 1 313 ? -23.062 7.289 -8.414 1 92.94 313 ALA B N 1
ATOM 6063 C CA . ALA B 1 313 ? -22.125 8.297 -8.914 1 92.94 313 ALA B CA 1
ATOM 6064 C C . ALA B 1 313 ? -21.469 7.836 -10.211 1 92.94 313 ALA B C 1
ATOM 6066 O O . ALA B 1 313 ? -21.359 6.637 -10.461 1 92.94 313 ALA B O 1
ATOM 6067 N N . GLU B 1 314 ? -21.062 8.773 -11.008 1 89.25 314 GLU B N 1
ATOM 6068 C CA . GLU B 1 314 ? -20.422 8.484 -12.281 1 89.25 314 GLU B CA 1
ATOM 6069 C C . GLU B 1 314 ? -19.062 7.801 -12.07 1 89.25 314 GLU B C 1
ATOM 6071 O O . GLU B 1 314 ? -18.719 6.871 -12.797 1 89.25 314 GLU B O 1
ATOM 6076 N N . VAL B 1 315 ? -18.406 8.32 -11.094 1 90.75 315 VAL B N 1
ATOM 6077 C CA . VAL B 1 315 ? -17.094 7.77 -10.805 1 90.75 315 VAL B CA 1
ATOM 6078 C C . VAL B 1 315 ? -17.109 7.023 -9.477 1 90.75 315 VAL B C 1
ATOM 6080 O O . VAL B 1 315 ? -17.469 7.598 -8.445 1 90.75 315 VAL B O 1
ATOM 6083 N N . GLN B 1 316 ? -16.797 5.723 -9.562 1 94.5 316 GLN B N 1
ATOM 6084 C CA . GLN B 1 316 ? -16.703 4.895 -8.367 1 94.5 316 GLN B CA 1
ATOM 6085 C C . GLN B 1 316 ? -15.242 4.641 -7.992 1 94.5 316 GLN B C 1
ATOM 6087 O O . GLN B 1 316 ? -14.336 4.84 -8.812 1 94.5 316 GLN B O 1
ATOM 6092 N N . ARG B 1 317 ? -15 4.258 -6.844 1 94.62 317 ARG B N 1
ATOM 6093 C CA . ARG B 1 317 ? -13.656 3.916 -6.383 1 94.62 317 ARG B CA 1
ATOM 6094 C C . ARG B 1 317 ? -13.117 2.697 -7.125 1 94.62 317 ARG B C 1
ATOM 6096 O O . ARG B 1 317 ? -13.891 1.875 -7.621 1 94.62 317 ARG B O 1
ATOM 6103 N N . GLU B 1 318 ? -11.82 2.619 -7.18 1 95.62 318 GLU B N 1
ATOM 6104 C CA . GLU B 1 318 ? -11.156 1.523 -7.879 1 95.62 318 GLU B CA 1
ATOM 6105 C C . GLU B 1 318 ? -11.555 0.173 -7.293 1 95.62 318 GLU B C 1
ATOM 6107 O O . GLU B 1 318 ? -11.742 -0.799 -8.031 1 95.62 318 GLU B O 1
ATOM 6112 N N . GLU B 1 319 ? -11.688 0.074 -5.957 1 97.38 319 GLU B N 1
ATOM 6113 C CA . GLU B 1 319 ? -12.039 -1.181 -5.297 1 97.38 319 GLU B CA 1
ATOM 6114 C C . GLU B 1 319 ? -13.461 -1.611 -5.641 1 97.38 319 GLU B C 1
ATOM 6116 O O . GLU B 1 319 ? -13.719 -2.797 -5.863 1 97.38 319 GLU B O 1
ATOM 6121 N N . LYS B 1 320 ? -14.32 -0.652 -5.691 1 97.12 320 LYS B N 1
ATOM 6122 C CA . LYS B 1 320 ? -15.695 -0.929 -6.082 1 97.12 320 LYS B CA 1
ATOM 6123 C C . LYS B 1 320 ? -15.773 -1.433 -7.52 1 97.12 320 LYS B C 1
ATOM 6125 O O . LYS B 1 320 ? -16.484 -2.393 -7.812 1 97.12 320 LYS B O 1
ATOM 6130 N N . ARG B 1 321 ? -15.039 -0.833 -8.391 1 97.56 321 ARG B N 1
ATOM 6131 C CA . ARG B 1 321 ? -15.016 -1.271 -9.781 1 97.56 321 ARG B CA 1
ATOM 6132 C C . ARG B 1 321 ? -14.477 -2.691 -9.898 1 97.56 321 ARG B C 1
ATOM 6134 O O . ARG B 1 321 ? -14.992 -3.494 -10.688 1 97.56 321 ARG B O 1
ATOM 6141 N N . ALA B 1 322 ? -13.469 -2.973 -9.156 1 98.38 322 ALA B N 1
ATOM 6142 C CA . ALA B 1 322 ? -12.859 -4.301 -9.188 1 98.38 322 ALA B CA 1
ATOM 6143 C C . ALA B 1 322 ? -13.844 -5.367 -8.719 1 98.38 322 ALA B C 1
ATOM 6145 O O . ALA B 1 322 ? -14.016 -6.398 -9.375 1 98.38 322 ALA B O 1
ATOM 6146 N N . ILE B 1 323 ? -14.484 -5.102 -7.586 1 97.62 323 ILE B N 1
ATOM 6147 C CA . ILE B 1 323 ? -15.383 -6.113 -7.031 1 97.62 323 ILE B CA 1
ATOM 6148 C C . ILE B 1 323 ? -16.609 -6.262 -7.922 1 97.62 323 ILE B C 1
ATOM 6150 O O . ILE B 1 323 ? -17.156 -7.359 -8.062 1 97.62 323 ILE B O 1
ATOM 6154 N N . ASP B 1 324 ? -17.078 -5.141 -8.516 1 97.12 324 ASP B N 1
ATOM 6155 C CA . ASP B 1 324 ? -18.172 -5.223 -9.461 1 97.12 324 ASP B CA 1
ATOM 6156 C C . ASP B 1 324 ? -17.828 -6.129 -10.641 1 97.12 324 ASP B C 1
ATOM 6158 O O . ASP B 1 324 ? -18.641 -6.945 -11.07 1 97.12 324 ASP B O 1
ATOM 6162 N N . PHE B 1 325 ? -16.641 -5.945 -11.164 1 98.38 325 PHE B N 1
ATOM 6163 C CA . PHE B 1 325 ? -16.188 -6.781 -12.266 1 98.38 325 PHE B CA 1
ATOM 6164 C C . PHE B 1 325 ? -16.172 -8.25 -11.867 1 98.38 325 PHE B C 1
ATOM 6166 O O . PHE B 1 325 ? -16.656 -9.109 -12.602 1 98.38 325 PHE B O 1
ATOM 6173 N N . LEU B 1 326 ? -15.594 -8.586 -10.703 1 98.12 326 LEU B N 1
ATOM 6174 C CA . LEU B 1 326 ? -15.523 -9.945 -10.195 1 98.12 326 LEU B CA 1
ATOM 6175 C C . LEU B 1 326 ? -16.922 -10.539 -10.031 1 98.12 326 LEU B C 1
ATOM 6177 O O . LEU B 1 326 ? -17.156 -11.695 -10.406 1 98.12 326 LEU B O 1
ATOM 6181 N N . ASN B 1 327 ? -17.797 -9.758 -9.492 1 96.06 327 ASN B N 1
ATOM 6182 C CA . ASN B 1 327 ? -19.188 -10.203 -9.336 1 96.06 327 ASN B CA 1
ATOM 6183 C C . ASN B 1 327 ? -19.844 -10.461 -10.688 1 96.06 327 ASN B C 1
ATOM 6185 O O . ASN B 1 327 ? -20.594 -11.422 -10.844 1 96.06 327 ASN B O 1
ATOM 6189 N N . GLU B 1 328 ? -19.547 -9.617 -11.578 1 96.38 328 GLU B N 1
ATOM 6190 C CA . GLU B 1 328 ? -20.141 -9.742 -12.906 1 96.38 328 GLU B CA 1
ATOM 6191 C C . GLU B 1 328 ? -19.703 -11.039 -13.586 1 96.38 328 GLU B C 1
ATOM 6193 O O . GLU B 1 328 ? -20.547 -11.773 -14.125 1 96.38 328 GLU B O 1
ATOM 6198 N N . ILE B 1 329 ? -18.438 -11.328 -13.57 1 95.38 329 ILE B N 1
ATOM 6199 C CA . ILE B 1 329 ? -17.969 -12.531 -14.258 1 95.38 329 ILE B CA 1
ATOM 6200 C C . ILE B 1 329 ? -18.469 -13.773 -13.516 1 95.38 329 ILE B C 1
ATOM 6202 O O . ILE B 1 329 ? -18.719 -14.805 -14.133 1 95.38 329 ILE B O 1
ATOM 6206 N N . GLU B 1 330 ? -18.562 -13.656 -12.188 1 92.38 330 GLU B N 1
ATOM 6207 C CA . GLU B 1 330 ? -19.141 -14.766 -11.422 1 92.38 330 GLU B CA 1
ATOM 6208 C C . GLU B 1 330 ? -20.578 -15.016 -11.836 1 92.38 330 GLU B C 1
ATOM 6210 O O . GLU B 1 330 ? -20.984 -16.172 -12.047 1 92.38 330 GLU B O 1
ATOM 6215 N N . GLU B 1 331 ? -21.328 -14.039 -11.969 1 90.38 331 GLU B N 1
ATOM 6216 C CA . GLU B 1 331 ? -22.75 -14.141 -12.297 1 90.38 331 GLU B CA 1
ATOM 6217 C C . GLU B 1 331 ? -22.953 -14.594 -13.742 1 90.38 331 GLU B C 1
ATOM 6219 O O . GLU B 1 331 ? -23.812 -15.422 -14.023 1 90.38 331 GLU B O 1
ATOM 6224 N N . THR B 1 332 ? -22.156 -14.094 -14.641 1 91.44 332 THR B N 1
ATOM 6225 C CA . THR B 1 332 ? -22.406 -14.297 -16.062 1 91.44 332 THR B CA 1
ATOM 6226 C C . THR B 1 332 ? -21.688 -15.547 -16.562 1 91.44 332 THR B C 1
ATOM 6228 O O . THR B 1 332 ? -22.188 -16.234 -17.469 1 91.44 332 THR B O 1
ATOM 6231 N N . GLU B 1 333 ? -20.516 -15.875 -15.977 1 88.69 333 GLU B N 1
ATOM 6232 C CA . GLU B 1 333 ? -19.688 -16.938 -16.531 1 88.69 333 GLU B CA 1
ATOM 6233 C C . GLU B 1 333 ? -19.484 -18.062 -15.516 1 88.69 333 GLU B C 1
ATOM 6235 O O . GLU B 1 333 ? -18.984 -19.141 -15.859 1 88.69 333 GLU B O 1
ATOM 6240 N N . GLY B 1 334 ? -19.812 -17.812 -14.305 1 87.44 334 GLY B N 1
ATOM 6241 C CA . GLY B 1 334 ? -19.641 -18.828 -13.273 1 87.44 334 GLY B CA 1
ATOM 6242 C C . GLY B 1 334 ? -18.234 -18.875 -12.695 1 87.44 334 GLY B C 1
ATOM 6243 O O . GLY B 1 334 ? -17.922 -19.75 -11.891 1 87.44 334 GLY B O 1
ATOM 6244 N N . VAL B 1 335 ? -17.359 -18.016 -13.156 1 91 335 VAL B N 1
ATOM 6245 C CA . VAL B 1 335 ? -16.016 -17.906 -12.594 1 91 335 VAL B CA 1
ATOM 6246 C C . VAL B 1 335 ? -16.094 -17.25 -11.211 1 91 335 VAL B C 1
ATOM 6248 O O . VAL B 1 335 ? -16.375 -16.062 -11.094 1 91 335 VAL B O 1
ATOM 6251 N N . THR B 1 336 ? -15.789 -17.984 -10.18 1 93.31 336 THR B N 1
ATOM 6252 C CA . THR B 1 336 ? -15.992 -17.516 -8.82 1 93.31 336 THR B CA 1
ATOM 6253 C C . THR B 1 336 ? -14.68 -17.031 -8.203 1 93.31 336 THR B C 1
ATOM 6255 O O . THR B 1 336 ? -13.602 -17.484 -8.594 1 93.31 336 THR B O 1
ATOM 6258 N N . TYR B 1 337 ? -14.797 -16.062 -7.395 1 98 337 TYR B N 1
ATOM 6259 C CA . TYR B 1 337 ? -13.664 -15.633 -6.578 1 98 337 TYR B CA 1
ATOM 6260 C C . TYR B 1 337 ? -13.953 -15.844 -5.098 1 98 337 TYR B C 1
ATOM 6262 O O . TYR B 1 337 ? -15.109 -15.977 -4.695 1 98 337 TYR B O 1
ATOM 6270 N N . GLN B 1 338 ? -12.898 -15.977 -4.305 1 97.62 338 GLN B N 1
ATOM 6271 C CA . GLN B 1 338 ? -13.016 -16.156 -2.863 1 97.62 338 GLN B CA 1
ATOM 6272 C C . GLN B 1 338 ? -12.133 -15.156 -2.113 1 97.62 338 GLN B C 1
ATOM 6274 O O . GLN B 1 338 ? -11.031 -14.844 -2.562 1 97.62 338 GLN B O 1
ATOM 6279 N N . PHE B 1 339 ? -12.586 -14.734 -0.97 1 98.31 339 PHE B N 1
ATOM 6280 C CA . PHE B 1 339 ? -11.805 -13.844 -0.121 1 98.31 339 PHE B CA 1
ATOM 6281 C C . PHE B 1 339 ? -10.828 -14.633 0.741 1 98.31 339 PHE B C 1
ATOM 6283 O O . PHE B 1 339 ? -11.164 -15.703 1.243 1 98.31 339 PHE B O 1
ATOM 6290 N N . ILE B 1 340 ? -9.664 -14.156 0.816 1 98.75 340 ILE B N 1
ATOM 6291 C CA . ILE B 1 340 ? -8.672 -14.555 1.807 1 98.75 340 ILE B CA 1
ATOM 6292 C C . ILE B 1 340 ? -8.484 -13.43 2.826 1 98.75 340 ILE B C 1
ATOM 6294 O O . ILE B 1 340 ? -7.957 -12.367 2.498 1 98.75 340 ILE B O 1
ATOM 6298 N N . ASN B 1 341 ? -8.938 -13.625 4.031 1 98.44 341 ASN B N 1
ATOM 6299 C CA . ASN B 1 341 ? -8.75 -12.625 5.082 1 98.44 341 ASN B CA 1
ATOM 6300 C C . ASN B 1 341 ? -7.34 -12.688 5.664 1 98.44 341 ASN B C 1
ATOM 6302 O O . ASN B 1 341 ? -7.035 -13.555 6.48 1 98.44 341 ASN B O 1
ATOM 6306 N N . MET B 1 342 ? -6.551 -11.742 5.309 1 98.5 342 MET B N 1
ATOM 6307 C CA . MET B 1 342 ? -5.188 -11.633 5.828 1 98.5 342 MET B CA 1
ATOM 6308 C C . MET B 1 342 ? -5.176 -10.906 7.172 1 98.5 342 MET B C 1
ATOM 6310 O O . MET B 1 342 ? -6.109 -10.172 7.492 1 98.5 342 MET B O 1
ATOM 6314 N N . LYS B 1 343 ? -4.121 -11.133 7.957 1 98.19 343 LYS B N 1
ATOM 6315 C CA . LYS B 1 343 ? -3.863 -10.43 9.211 1 98.19 343 LYS B CA 1
ATOM 6316 C C . LYS B 1 343 ? -5.062 -10.523 10.148 1 98.19 343 LYS B C 1
ATOM 6318 O O . LYS B 1 343 ? -5.426 -9.531 10.797 1 98.19 343 LYS B O 1
ATOM 6323 N N . TYR B 1 344 ? -5.695 -11.648 10.156 1 97.5 344 TYR B N 1
ATOM 6324 C CA . TYR B 1 344 ? -6.863 -11.852 11.008 1 97.5 344 TYR B CA 1
ATOM 6325 C C . TYR B 1 344 ? -6.488 -11.781 12.484 1 97.5 344 TYR B C 1
ATOM 6327 O O . TYR B 1 344 ? -5.434 -12.281 12.883 1 97.5 344 TYR B O 1
ATOM 6335 N N . THR B 1 345 ? -7.293 -11.086 13.305 1 97.12 345 THR B N 1
ATOM 6336 C CA . THR B 1 345 ? -7.109 -10.984 14.75 1 97.12 345 THR B CA 1
ATOM 6337 C C . THR B 1 345 ? -8.453 -10.93 15.461 1 97.12 345 THR B C 1
ATOM 6339 O O . THR B 1 345 ? -9.43 -10.414 14.922 1 97.12 345 THR B O 1
ATOM 6342 N N . LYS B 1 346 ? -8.492 -11.43 16.656 1 94.56 346 LYS B N 1
ATOM 6343 C CA . LYS B 1 346 ? -9.711 -11.438 17.453 1 94.56 346 LYS B CA 1
ATOM 6344 C C . LYS B 1 346 ? -9.891 -10.125 18.219 1 94.56 346 LYS B C 1
ATOM 6346 O O . LYS B 1 346 ? -10.898 -9.914 18.891 1 94.56 346 LYS B O 1
ATOM 6351 N N . LYS B 1 347 ? -8.969 -9.195 18.047 1 95 347 LYS B N 1
ATOM 6352 C CA . LYS B 1 347 ? -9.031 -7.918 18.75 1 95 347 LYS B CA 1
ATOM 6353 C C . LYS B 1 347 ? -10.016 -6.965 18.078 1 95 347 LYS B C 1
ATOM 6355 O O . LYS B 1 347 ? -10.25 -5.855 18.578 1 95 347 LYS B O 1
ATOM 6360 N N . ILE B 1 348 ? -10.594 -7.43 17.016 1 94.44 348 ILE B N 1
ATOM 6361 C CA . ILE B 1 348 ? -11.578 -6.605 16.312 1 94.44 348 ILE B CA 1
ATOM 6362 C C . ILE B 1 348 ? -12.984 -7.152 16.562 1 94.44 348 ILE B C 1
ATOM 6364 O O . ILE B 1 348 ? -13.141 -8.211 17.172 1 94.44 348 ILE B O 1
ATOM 6368 N N . ASP B 1 349 ? -14 -6.406 16.172 1 92.38 349 ASP B N 1
ATOM 6369 C CA . ASP B 1 349 ? -15.352 -6.949 16.125 1 92.38 349 ASP B CA 1
ATOM 6370 C C . ASP B 1 349 ? -15.516 -7.93 14.961 1 92.38 349 ASP B C 1
ATOM 6372 O O . ASP B 1 349 ? -15.945 -7.543 13.875 1 92.38 349 ASP B O 1
ATOM 6376 N N . THR B 1 350 ? -15.234 -9.148 15.258 1 93.88 350 THR B N 1
ATOM 6377 C CA . THR B 1 350 ? -15.148 -10.172 14.227 1 93.88 350 THR B CA 1
ATOM 6378 C C . THR B 1 350 ? -16.516 -10.391 13.57 1 93.88 350 THR B C 1
ATOM 6380 O O . THR B 1 350 ? -16.594 -10.617 12.359 1 93.88 350 THR B O 1
ATOM 6383 N N . THR B 1 351 ? -17.578 -10.328 14.312 1 92.62 351 THR B N 1
ATOM 6384 C CA . THR B 1 351 ? -18.922 -10.523 13.781 1 92.62 351 THR B CA 1
ATOM 6385 C C . THR B 1 351 ? -19.266 -9.43 12.773 1 92.62 351 THR B C 1
ATOM 6387 O O . THR B 1 351 ? -19.641 -9.719 11.641 1 92.62 351 THR B O 1
ATOM 6390 N N . THR B 1 352 ? -19.031 -8.188 13.227 1 93.56 352 THR B N 1
ATOM 6391 C CA . THR B 1 352 ? -19.297 -7.055 12.344 1 93.56 352 THR B CA 1
ATOM 6392 C C . THR B 1 352 ? -18.422 -7.121 11.102 1 93.56 352 THR B C 1
ATOM 6394 O O . THR B 1 352 ? -18.891 -6.836 9.992 1 93.56 352 THR B O 1
ATOM 6397 N N . TRP B 1 353 ? -17.188 -7.527 11.273 1 95.69 353 TRP B N 1
ATOM 6398 C CA . TRP B 1 353 ? -16.25 -7.629 10.164 1 95.69 353 TRP B CA 1
ATOM 6399 C C . TRP B 1 353 ? -16.734 -8.648 9.141 1 95.69 353 TRP B C 1
ATOM 6401 O O . TRP B 1 353 ? -16.859 -8.328 7.953 1 95.69 353 TRP B O 1
ATOM 6411 N N . LEU B 1 354 ? -17.078 -9.805 9.578 1 93.56 354 LEU B N 1
ATOM 6412 C CA . LEU B 1 354 ? -17.469 -10.883 8.672 1 93.56 354 LEU B CA 1
ATOM 6413 C C . LEU B 1 354 ? -18.812 -10.57 8.016 1 93.56 354 LEU B C 1
ATOM 6415 O O . LEU B 1 354 ? -19.031 -10.906 6.848 1 93.56 354 LEU B O 1
ATOM 6419 N N . GLU B 1 355 ? -19.672 -9.883 8.703 1 90 355 GLU B N 1
ATOM 6420 C CA . GLU B 1 355 ? -20.953 -9.477 8.141 1 90 355 GLU B CA 1
ATOM 6421 C C . GLU B 1 355 ? -20.766 -8.438 7.035 1 90 355 GLU B C 1
ATOM 6423 O O . GLU B 1 355 ? -21.531 -8.406 6.066 1 90 355 GLU B O 1
ATOM 6428 N N . SER B 1 356 ? -19.719 -7.598 7.234 1 91.25 356 SER B N 1
ATOM 6429 C CA . SER B 1 356 ? -19.469 -6.539 6.262 1 91.25 356 SER B CA 1
ATOM 6430 C C . SER B 1 356 ? -19.062 -7.113 4.914 1 91.25 356 SER B C 1
ATOM 6432 O O . SER B 1 356 ? -19.125 -6.426 3.891 1 91.25 356 SER B O 1
ATOM 6434 N N . LEU B 1 357 ? -18.625 -8.344 4.875 1 92.5 357 LEU B N 1
ATOM 6435 C CA . LEU B 1 357 ? -18.188 -8.992 3.645 1 92.5 357 LEU B CA 1
ATOM 6436 C C . LEU B 1 357 ? -19.375 -9.594 2.893 1 92.5 357 LEU B C 1
ATOM 6438 O O . LEU B 1 357 ? -19.219 -10.094 1.778 1 92.5 357 LEU B O 1
ATOM 6442 N N . GLY B 1 358 ? -20.562 -9.477 3.51 1 86.69 358 GLY B N 1
ATOM 6443 C CA . GLY B 1 358 ? -21.75 -9.992 2.861 1 86.69 358 GLY B CA 1
ATOM 6444 C C . GLY B 1 358 ? -21.844 -11.508 2.879 1 86.69 358 GLY B C 1
ATOM 6445 O O . GLY B 1 358 ? -21.547 -12.141 3.896 1 86.69 358 GLY B O 1
ATOM 6446 N N . ASP B 1 359 ? -22.219 -12.039 1.708 1 83.81 359 ASP B N 1
ATOM 6447 C CA . ASP B 1 359 ? -22.516 -13.469 1.646 1 83.81 359 ASP B CA 1
ATOM 6448 C C . ASP B 1 359 ? -21.25 -14.273 1.357 1 83.81 359 ASP B C 1
ATOM 6450 O O . ASP B 1 359 ? -21.219 -15.492 1.515 1 83.81 359 ASP B O 1
ATOM 6454 N N . LYS B 1 360 ? -20.281 -13.578 1.014 1 90.06 360 LYS B N 1
ATOM 6455 C CA . LYS B 1 360 ? -19.047 -14.297 0.693 1 90.06 360 LYS B CA 1
ATOM 6456 C C . LYS B 1 360 ? -18.094 -14.312 1.883 1 90.06 360 LYS B C 1
ATOM 6458 O O . LYS B 1 360 ? -17.25 -13.422 2.018 1 90.06 360 LYS B O 1
ATOM 6463 N N . LYS B 1 361 ? -18.156 -15.312 2.641 1 91.38 361 LYS B N 1
ATOM 6464 C CA . LYS B 1 361 ? -17.25 -15.484 3.777 1 91.38 361 LYS B CA 1
ATOM 6465 C C . LYS B 1 361 ? -15.844 -15.844 3.311 1 91.38 361 LYS B C 1
ATOM 6467 O O . LYS B 1 361 ? -15.68 -16.547 2.312 1 91.38 361 LYS B O 1
ATOM 6472 N N . PRO B 1 362 ? -14.883 -15.375 4.039 1 97.38 362 PRO B N 1
ATOM 6473 C CA . PRO B 1 362 ? -13.516 -15.719 3.635 1 97.38 362 PRO B CA 1
ATOM 6474 C C . PRO B 1 362 ? -13.234 -17.219 3.73 1 97.38 362 PRO B C 1
ATOM 6476 O O . PRO B 1 362 ? -13.688 -17.875 4.664 1 97.38 362 PRO B O 1
ATOM 6479 N N . LEU B 1 363 ? -12.516 -17.688 2.762 1 97.25 363 LEU B N 1
ATOM 6480 C CA . LEU B 1 363 ? -12.117 -19.094 2.732 1 97.25 363 LEU B CA 1
ATOM 6481 C C . LEU B 1 363 ? -11.078 -19.391 3.812 1 97.25 363 LEU B C 1
ATOM 6483 O O . LEU B 1 363 ? -11.055 -20.484 4.371 1 97.25 363 LEU B O 1
ATOM 6487 N N . VAL B 1 364 ? -10.234 -18.453 4.023 1 97.5 364 VAL B N 1
ATOM 6488 C CA . VAL B 1 364 ? -9.117 -18.562 4.957 1 97.5 364 VAL B CA 1
ATOM 6489 C C . VAL B 1 364 ? -9.094 -17.344 5.875 1 97.5 364 VAL B C 1
ATOM 6491 O O . VAL B 1 364 ? -9.367 -16.219 5.438 1 97.5 364 VAL B O 1
ATOM 6494 N N . LEU B 1 365 ? -8.875 -17.562 7.156 1 97.06 365 LEU B N 1
ATOM 6495 C CA . LEU B 1 365 ? -8.508 -16.531 8.109 1 97.06 365 LEU B CA 1
ATOM 6496 C C . LEU B 1 365 ? -7.023 -16.609 8.453 1 97.06 365 LEU B C 1
ATOM 6498 O O . LEU B 1 365 ? -6.641 -17.281 9.414 1 97.06 365 LEU B O 1
ATOM 6502 N N . PHE B 1 366 ? -6.215 -15.992 7.602 1 98.31 366 PHE B N 1
ATOM 6503 C CA . PHE B 1 366 ? -4.77 -15.984 7.781 1 98.31 366 PHE B CA 1
ATOM 6504 C C . PHE B 1 366 ? -4.375 -15.133 8.977 1 98.31 366 PHE B C 1
ATOM 6506 O O . PHE B 1 366 ? -4.664 -13.93 9.008 1 98.31 366 PHE B O 1
ATOM 6513 N N . PRO B 1 367 ? -3.736 -15.617 9.945 1 96.62 367 PRO B N 1
ATOM 6514 C CA . PRO B 1 367 ? -3.506 -14.867 11.188 1 96.62 367 PRO B CA 1
ATOM 6515 C C . PRO B 1 367 ? -2.494 -13.742 11.016 1 96.62 367 PRO B C 1
ATOM 6517 O O . PRO B 1 367 ? -1.683 -13.766 10.086 1 96.62 367 PRO B O 1
ATOM 6520 N N . THR B 1 368 ? -2.605 -12.828 11.898 1 97.25 368 THR B N 1
ATOM 6521 C CA . THR B 1 368 ? -1.602 -11.773 11.945 1 97.25 368 THR B CA 1
ATOM 6522 C C . THR B 1 368 ? -0.239 -12.336 12.328 1 97.25 368 THR B C 1
ATOM 6524 O O . THR B 1 368 ? -0.139 -13.156 13.25 1 97.25 368 THR B O 1
ATOM 6527 N N . ILE B 1 369 ? 0.735 -12.039 11.539 1 97.5 369 ILE B N 1
ATOM 6528 C CA . ILE B 1 369 ? 2.135 -12.312 11.844 1 97.5 369 ILE B CA 1
ATOM 6529 C C . ILE B 1 369 ? 2.844 -11.023 12.242 1 97.5 369 ILE B C 1
ATOM 6531 O O . ILE B 1 369 ? 2.709 -10 11.562 1 97.5 369 ILE B O 1
ATOM 6535 N N . PRO B 1 370 ? 3.557 -11.055 13.406 1 96.94 370 PRO B N 1
ATOM 6536 C CA . PRO B 1 370 ? 4.27 -9.828 13.781 1 96.94 370 PRO B CA 1
ATOM 6537 C C . PRO B 1 370 ? 5.145 -9.289 12.648 1 96.94 370 PRO B C 1
ATOM 6539 O O . PRO B 1 370 ? 5.863 -10.055 12 1 96.94 370 PRO B O 1
ATOM 6542 N N . TYR B 1 371 ? 5.023 -7.992 12.453 1 97.12 371 TYR B N 1
ATOM 6543 C CA . TYR B 1 371 ? 5.801 -7.352 11.391 1 97.12 371 TYR B CA 1
ATOM 6544 C C . TYR B 1 371 ? 7.285 -7.656 11.547 1 97.12 371 TYR B C 1
ATOM 6546 O O . TYR B 1 371 ? 7.984 -7.879 10.555 1 97.12 371 TYR B O 1
ATOM 6554 N N . GLU B 1 372 ? 7.777 -7.656 12.758 1 97.06 372 GLU B N 1
ATOM 6555 C CA . GLU B 1 372 ? 9.195 -7.859 13.023 1 97.06 372 GLU B CA 1
ATOM 6556 C C . GLU B 1 372 ? 9.656 -9.234 12.555 1 97.06 372 GLU B C 1
ATOM 6558 O O . GLU B 1 372 ? 10.781 -9.398 12.086 1 97.06 372 GLU B O 1
ATOM 6563 N N . ASP B 1 373 ? 8.773 -10.203 12.633 1 97.44 373 ASP B N 1
ATOM 6564 C CA . ASP B 1 373 ? 9.109 -11.531 12.141 1 97.44 373 ASP B CA 1
ATOM 6565 C C . ASP B 1 373 ? 9.109 -11.57 10.617 1 97.44 373 ASP B C 1
ATOM 6567 O O . ASP B 1 373 ? 9.992 -12.18 10.008 1 97.44 373 ASP B O 1
ATOM 6571 N N . LEU B 1 374 ? 8.141 -10.945 10.031 1 97.44 374 LEU B N 1
ATOM 6572 C CA . LEU B 1 374 ? 8.039 -10.922 8.57 1 97.44 374 LEU B CA 1
ATOM 6573 C C . LEU B 1 374 ? 9.242 -10.219 7.957 1 97.44 374 LEU B C 1
ATOM 6575 O O . LEU B 1 374 ? 9.828 -10.711 6.992 1 97.44 374 LEU B O 1
ATOM 6579 N N . ILE B 1 375 ? 9.578 -9.047 8.531 1 97.88 375 ILE B N 1
ATOM 6580 C CA . ILE B 1 375 ? 10.664 -8.258 7.957 1 97.88 375 ILE B CA 1
ATOM 6581 C C . ILE B 1 375 ? 12 -8.977 8.172 1 97.88 375 ILE B C 1
ATOM 6583 O O . ILE B 1 375 ? 12.898 -8.898 7.332 1 97.88 375 ILE B O 1
ATOM 6587 N N . GLU B 1 376 ? 12.125 -9.68 9.289 1 97.06 376 GLU B N 1
ATOM 6588 C CA . GLU B 1 376 ? 13.312 -10.5 9.516 1 97.06 376 GLU B CA 1
ATOM 6589 C C . GLU B 1 376 ? 13.453 -11.57 8.438 1 97.06 376 GLU B C 1
ATOM 6591 O O . GLU B 1 376 ? 14.547 -11.797 7.922 1 97.06 376 GLU B O 1
ATOM 6596 N N . LEU B 1 377 ? 12.359 -12.203 8.109 1 97.38 377 LEU B N 1
ATOM 6597 C CA . LEU B 1 377 ? 12.359 -13.227 7.066 1 97.38 377 LEU B CA 1
ATOM 6598 C C . LEU B 1 377 ? 12.758 -12.625 5.719 1 97.38 377 LEU B C 1
ATOM 6600 O O . LEU B 1 377 ? 13.477 -13.258 4.941 1 97.38 377 LEU B O 1
ATOM 6604 N N . THR B 1 378 ? 12.273 -11.422 5.445 1 97.31 378 THR B N 1
ATOM 6605 C CA . THR B 1 378 ? 12.648 -10.742 4.211 1 97.31 378 THR B CA 1
ATOM 6606 C C . THR B 1 378 ? 14.148 -10.492 4.156 1 97.31 378 THR B C 1
ATOM 6608 O O . THR B 1 378 ? 14.797 -10.758 3.141 1 97.31 378 THR B O 1
ATOM 6611 N N . TRP B 1 379 ? 14.711 -10.055 5.301 1 96.94 379 TRP B N 1
ATOM 6612 C CA . TRP B 1 379 ? 16.141 -9.773 5.391 1 96.94 379 TRP B CA 1
ATOM 6613 C C . TRP B 1 379 ? 16.953 -11.047 5.215 1 96.94 379 TRP B C 1
ATOM 6615 O O . TRP B 1 379 ? 18.078 -11 4.711 1 96.94 379 TRP B O 1
ATOM 6625 N N . LYS B 1 380 ? 16.344 -12.164 5.523 1 95.5 380 LYS B N 1
ATOM 6626 C CA . LYS B 1 380 ? 17.047 -13.438 5.469 1 95.5 380 LYS B CA 1
ATOM 6627 C C . LYS B 1 380 ? 16.734 -14.188 4.176 1 95.5 380 LYS B C 1
ATOM 6629 O O . LYS B 1 380 ? 17.266 -15.273 3.934 1 95.5 380 LYS B O 1
ATOM 6634 N N . SER B 1 381 ? 15.852 -13.68 3.35 1 95.88 381 SER B N 1
ATOM 6635 C CA . SER B 1 381 ? 15.367 -14.359 2.15 1 95.88 381 SER B CA 1
ATOM 6636 C C . SER B 1 381 ? 14.758 -15.711 2.492 1 95.88 381 SER B C 1
ATOM 6638 O O . SER B 1 381 ? 15.078 -16.719 1.858 1 95.88 381 SER B O 1
ATOM 6640 N N . GLU B 1 382 ? 13.945 -15.711 3.553 1 96.19 382 GLU B N 1
ATOM 6641 C CA . GLU B 1 382 ? 13.258 -16.922 3.996 1 96.19 382 GLU B CA 1
ATOM 6642 C C . GLU B 1 382 ? 11.742 -16.75 3.92 1 96.19 382 GLU B C 1
ATOM 6644 O O . GLU B 1 382 ? 11.227 -15.648 4.07 1 96.19 382 GLU B O 1
ATOM 6649 N N . PHE B 1 383 ? 11.109 -17.844 3.68 1 97 383 PHE B N 1
ATOM 6650 C CA . PHE B 1 383 ? 9.656 -17.812 3.568 1 97 383 PHE B CA 1
ATOM 6651 C C . PHE B 1 383 ? 9 -18.203 4.891 1 97 383 PHE B C 1
ATOM 6653 O O . PHE B 1 383 ? 9.531 -19.031 5.629 1 97 383 PHE B O 1
ATOM 6660 N N . LEU B 1 384 ? 7.883 -17.594 5.109 1 96.69 384 LEU B N 1
ATOM 6661 C CA . LEU B 1 384 ? 7.098 -17.875 6.305 1 96.69 384 LEU B CA 1
ATOM 6662 C C . LEU B 1 384 ? 6.785 -19.375 6.406 1 96.69 384 LEU B C 1
ATOM 6664 O O . LEU B 1 384 ? 6.855 -19.953 7.492 1 96.69 384 LEU B O 1
ATOM 6668 N N . TYR B 1 385 ? 6.531 -20.016 5.32 1 96.38 385 TYR B N 1
ATOM 6669 C CA . TYR B 1 385 ? 6.16 -21.422 5.258 1 96.38 385 TYR B CA 1
ATOM 6670 C C . TYR B 1 385 ? 7.32 -22.312 5.688 1 96.38 385 TYR B C 1
ATOM 6672 O O . TYR B 1 385 ? 7.121 -23.469 6.051 1 96.38 385 TYR B O 1
ATOM 6680 N N . ASP B 1 386 ? 8.523 -21.859 5.633 1 94.5 386 ASP B N 1
ATOM 6681 C CA . ASP B 1 386 ? 9.695 -22.656 5.984 1 94.5 386 ASP B CA 1
ATOM 6682 C C . ASP B 1 386 ? 10.117 -22.406 7.43 1 94.5 386 ASP B C 1
ATOM 6684 O O . ASP B 1 386 ? 10.969 -23.109 7.969 1 94.5 386 ASP B O 1
ATOM 6688 N N . ASN B 1 387 ? 9.57 -21.375 7.965 1 95.44 387 ASN B N 1
ATOM 6689 C CA . ASN B 1 387 ? 9.961 -20.984 9.32 1 95.44 387 ASN B CA 1
ATOM 6690 C C . ASN B 1 387 ? 9.43 -21.969 10.359 1 95.44 387 ASN B C 1
ATOM 6692 O O . ASN B 1 387 ? 8.234 -22.266 10.391 1 95.44 387 ASN B O 1
ATOM 6696 N N . GLU B 1 388 ? 10.266 -22.438 11.188 1 93.62 388 GLU B N 1
ATOM 6697 C CA . GLU B 1 388 ? 9.938 -23.484 12.148 1 93.62 388 GLU B CA 1
ATOM 6698 C C . GLU B 1 388 ? 8.812 -23.047 13.086 1 93.62 388 GLU B C 1
ATOM 6700 O O . GLU B 1 388 ? 7.973 -23.844 13.477 1 93.62 388 GLU B O 1
ATOM 6705 N N . GLN B 1 389 ? 8.836 -21.812 13.383 1 94 389 GLN B N 1
ATOM 6706 C CA . GLN B 1 389 ? 7.852 -21.281 14.32 1 94 389 GLN B CA 1
ATOM 6707 C C . GLN B 1 389 ? 6.465 -21.219 13.688 1 94 389 GLN B C 1
ATOM 6709 O O . GLN B 1 389 ? 5.453 -21.344 14.375 1 94 389 GLN B O 1
ATOM 6714 N N . TYR B 1 390 ? 6.395 -21.062 12.336 1 96.31 390 TYR B N 1
ATOM 6715 C CA . TYR B 1 390 ? 5.117 -20.719 11.719 1 96.31 390 TYR B CA 1
ATOM 6716 C C . TYR B 1 390 ? 4.645 -21.828 10.789 1 96.31 390 TYR B C 1
ATOM 6718 O O . TYR B 1 390 ? 3.475 -21.859 10.398 1 96.31 390 TYR B O 1
ATOM 6726 N N . LYS B 1 391 ? 5.457 -22.75 10.43 1 94.12 391 LYS B N 1
ATOM 6727 C CA . LYS B 1 391 ? 5.188 -23.719 9.383 1 94.12 391 LYS B CA 1
ATOM 6728 C C . LYS B 1 391 ? 3.873 -24.453 9.633 1 94.12 391 LYS B C 1
ATOM 6730 O O . LYS B 1 391 ? 3 -24.5 8.766 1 94.12 391 LYS B O 1
ATOM 6735 N N . MET B 1 392 ? 3.717 -25 10.844 1 93.44 392 MET B N 1
ATOM 6736 C CA . MET B 1 392 ? 2.529 -25.781 11.164 1 93.44 392 MET B CA 1
ATOM 6737 C C . MET B 1 392 ? 1.275 -24.922 11.133 1 93.44 392 MET B C 1
ATOM 6739 O O . MET B 1 392 ? 0.227 -25.344 10.648 1 93.44 392 MET B O 1
ATOM 6743 N N . LYS B 1 393 ? 1.407 -23.75 11.656 1 95.19 393 LYS B N 1
ATOM 6744 C CA . LYS B 1 393 ? 0.281 -22.812 11.656 1 95.19 393 LYS B CA 1
ATOM 6745 C C . LYS B 1 393 ? -0.141 -22.453 10.234 1 95.19 393 LYS B C 1
ATOM 6747 O O . LYS B 1 393 ? -1.333 -22.453 9.922 1 95.19 393 LYS B O 1
ATOM 6752 N N . ILE B 1 394 ? 0.812 -22.172 9.367 1 96.75 394 ILE B N 1
ATOM 6753 C CA . ILE B 1 394 ? 0.536 -21.781 7.988 1 96.75 394 ILE B CA 1
ATOM 6754 C C . ILE B 1 394 ? -0.054 -22.969 7.227 1 96.75 394 ILE B C 1
ATOM 6756 O O . ILE B 1 394 ? -0.986 -22.812 6.438 1 96.75 394 ILE B O 1
ATOM 6760 N N . GLU B 1 395 ? 0.477 -24.141 7.512 1 94.88 395 GLU B N 1
ATOM 6761 C CA . GLU B 1 395 ? -0.058 -25.359 6.902 1 94.88 395 GLU B CA 1
ATOM 6762 C C . GLU B 1 395 ? -1.541 -25.531 7.223 1 94.88 395 GLU B C 1
ATOM 6764 O O . GLU B 1 395 ? -2.344 -25.812 6.336 1 94.88 395 GLU B O 1
ATOM 6769 N N . LYS B 1 396 ? -1.85 -25.344 8.422 1 94.06 396 LYS B N 1
ATOM 6770 C CA . LYS B 1 396 ? -3.232 -25.484 8.867 1 94.06 396 LYS B CA 1
ATOM 6771 C C . LYS B 1 396 ? -4.129 -24.422 8.227 1 94.06 396 LYS B C 1
ATOM 6773 O O . LYS B 1 396 ? -5.246 -24.734 7.805 1 94.06 396 LYS B O 1
ATOM 6778 N N . VAL B 1 397 ? -3.664 -23.266 8.109 1 96.06 397 VAL B N 1
ATOM 6779 C CA . VAL B 1 397 ? -4.434 -22.125 7.617 1 96.06 397 VAL B CA 1
ATOM 6780 C C . VAL B 1 397 ? -4.688 -22.281 6.117 1 96.06 397 VAL B C 1
ATOM 6782 O O . VAL B 1 397 ? -5.738 -21.891 5.613 1 96.06 397 VAL B O 1
ATOM 6785 N N . LEU B 1 398 ? -3.748 -22.922 5.398 1 97.38 398 LEU B N 1
ATOM 6786 C CA . LEU B 1 398 ? -3.834 -23.047 3.947 1 97.38 398 LEU B CA 1
ATOM 6787 C C . LEU B 1 398 ? -4.664 -24.266 3.551 1 97.38 398 LEU B C 1
ATOM 6789 O O . LEU B 1 398 ? -5.004 -24.438 2.377 1 97.38 398 LEU B O 1
ATOM 6793 N N . LYS B 1 399 ? -5.082 -25.062 4.449 1 94.44 399 LYS B N 1
ATOM 6794 C CA . LYS B 1 399 ? -5.734 -26.344 4.18 1 94.44 399 LYS B CA 1
ATOM 6795 C C . LYS B 1 399 ? -6.996 -26.141 3.34 1 94.44 399 LYS B C 1
ATOM 6797 O O . LYS B 1 399 ? -7.203 -26.859 2.35 1 94.44 399 LYS B O 1
ATOM 6802 N N . PRO B 1 400 ? -7.875 -25.172 3.66 1 94.44 400 PRO B N 1
ATOM 6803 C CA . PRO B 1 400 ? -9.086 -25.016 2.855 1 94.44 400 PRO B CA 1
ATOM 6804 C C . PRO B 1 400 ? -8.789 -24.719 1.387 1 94.44 400 PRO B C 1
ATOM 6806 O O . PRO B 1 400 ? -9.539 -25.141 0.503 1 94.44 400 PRO B O 1
ATOM 6809 N N . VAL B 1 401 ? -7.723 -24.016 1.135 1 97.69 401 VAL B N 1
ATOM 6810 C CA . VAL B 1 401 ? -7.328 -23.703 -0.236 1 97.69 401 VAL B CA 1
ATOM 6811 C C . VAL B 1 401 ? -6.758 -24.953 -0.904 1 97.69 401 VAL B C 1
ATOM 6813 O O . VAL B 1 401 ? -7.113 -25.281 -2.041 1 97.69 401 VAL B O 1
ATOM 6816 N N . LEU B 1 402 ? -5.906 -25.688 -0.184 1 95.62 402 LEU B N 1
ATOM 6817 C CA . LEU B 1 402 ? -5.246 -26.859 -0.722 1 95.62 402 LEU B CA 1
ATOM 6818 C C . LEU B 1 402 ? -6.27 -27.938 -1.075 1 95.62 402 LEU B C 1
ATOM 6820 O O . LEU B 1 402 ? -6.141 -28.609 -2.104 1 95.62 402 LEU B O 1
ATOM 6824 N N . VAL B 1 403 ? -7.301 -28.031 -0.272 1 92.38 403 VAL B N 1
ATOM 6825 C CA . VAL B 1 403 ? -8.328 -29.047 -0.503 1 92.38 403 VAL B CA 1
ATOM 6826 C C . VAL B 1 403 ? -9.141 -28.688 -1.745 1 92.38 403 VAL B C 1
ATOM 6828 O O . VAL B 1 403 ? -9.633 -29.562 -2.447 1 92.38 403 VAL B O 1
ATOM 6831 N N . GLN B 1 404 ? -9.172 -27.438 -2.023 1 90.5 404 GLN B N 1
ATOM 6832 C CA . GLN B 1 404 ? -9.922 -26.984 -3.191 1 90.5 404 GLN B CA 1
ATOM 6833 C C . GLN B 1 404 ? -9.117 -27.172 -4.473 1 90.5 404 GLN B C 1
ATOM 6835 O O . GLN B 1 404 ? -9.68 -27.422 -5.535 1 90.5 404 GLN B O 1
ATOM 6840 N N . ILE B 1 405 ? -7.828 -27.094 -4.383 1 93.19 405 ILE B N 1
ATOM 6841 C CA . ILE B 1 405 ? -7.008 -26.984 -5.586 1 93.19 405 ILE B CA 1
ATOM 6842 C C . ILE B 1 405 ? -6.379 -28.344 -5.898 1 93.19 405 ILE B C 1
ATOM 6844 O O . ILE B 1 405 ? -6.074 -28.641 -7.059 1 93.19 405 ILE B O 1
ATOM 6848 N N . LEU B 1 406 ? -6.266 -29.172 -4.875 1 90.38 406 LEU B N 1
ATOM 6849 C CA . LEU B 1 406 ? -5.477 -30.391 -5.062 1 90.38 406 LEU B CA 1
ATOM 6850 C C . LEU B 1 406 ? -6.355 -31.625 -4.953 1 90.38 406 LEU B C 1
ATOM 6852 O O . LEU B 1 406 ? -7.336 -31.641 -4.207 1 90.38 406 LEU B O 1
ATOM 6856 N N . PRO B 1 407 ? -5.906 -32.656 -5.648 1 85.88 407 PRO B N 1
ATOM 6857 C CA . PRO B 1 407 ? -6.535 -33.969 -5.395 1 85.88 407 PRO B CA 1
ATOM 6858 C C . PRO B 1 407 ? -6.227 -34.5 -3.998 1 85.88 407 PRO B C 1
ATOM 6860 O O . PRO B 1 407 ? -5.203 -34.156 -3.408 1 85.88 407 PRO B O 1
ATOM 6863 N N . ARG B 1 408 ? -7.023 -35.375 -3.52 1 84.75 408 ARG B N 1
ATOM 6864 C CA . ARG B 1 408 ? -6.996 -35.875 -2.15 1 84.75 408 ARG B CA 1
ATOM 6865 C C . ARG B 1 408 ? -5.641 -36.5 -1.824 1 84.75 408 ARG B C 1
ATOM 6867 O O . ARG B 1 408 ? -5.148 -36.375 -0.702 1 84.75 408 ARG B O 1
ATOM 6874 N N . GLN B 1 409 ? -5.023 -37.156 -2.803 1 85.38 409 GLN B N 1
ATOM 6875 C CA . GLN B 1 409 ? -3.77 -37.875 -2.576 1 85.38 409 GLN B CA 1
ATOM 6876 C C . GLN B 1 409 ? -2.645 -36.906 -2.217 1 85.38 409 GLN B C 1
ATOM 6878 O O . GLN B 1 409 ? -1.604 -37.312 -1.701 1 85.38 409 GLN B O 1
ATOM 6883 N N . PHE B 1 410 ? -2.92 -35.531 -2.434 1 87.75 410 PHE B N 1
ATOM 6884 C CA . PHE B 1 410 ? -1.869 -34.562 -2.191 1 87.75 410 PHE B CA 1
ATOM 6885 C C . PHE B 1 410 ? -2.197 -33.719 -0.975 1 87.75 410 PHE B C 1
ATOM 6887 O O . PHE B 1 410 ? -1.51 -32.719 -0.698 1 87.75 410 PHE B O 1
ATOM 6894 N N . TYR B 1 411 ? -3.182 -34.062 -0.198 1 84.06 411 TYR B N 1
ATOM 6895 C CA . TYR B 1 411 ? -3.596 -33.25 0.941 1 84.06 411 TYR B CA 1
ATOM 6896 C C . TYR B 1 411 ? -2.529 -33.25 2.031 1 84.06 411 TYR B C 1
ATOM 6898 O O . TYR B 1 411 ? -2.277 -32.219 2.67 1 84.06 411 TYR B O 1
ATOM 6906 N N . GLU B 1 412 ? -1.961 -34.438 2.146 1 81.31 412 GLU B N 1
ATOM 6907 C CA . GLU B 1 412 ? -0.999 -34.562 3.236 1 81.31 412 GLU B CA 1
ATOM 6908 C C . GLU B 1 412 ? 0.434 -34.438 2.729 1 81.31 412 GLU B C 1
ATOM 6910 O O . GLU B 1 412 ? 0.724 -34.75 1.575 1 81.31 412 GLU B O 1
ATOM 6915 N N . LEU B 1 413 ? 1.261 -33.844 3.586 1 82.69 413 LEU B N 1
ATOM 6916 C CA . LEU B 1 413 ? 2.678 -33.75 3.26 1 82.69 413 LEU B CA 1
ATOM 6917 C C . LEU B 1 413 ? 3.332 -35.125 3.205 1 82.69 413 LEU B C 1
ATOM 6919 O O . LEU B 1 413 ? 2.973 -36.031 3.977 1 82.69 413 LEU B O 1
ATOM 6923 N N . PRO B 1 414 ? 4.16 -35.344 2.195 1 67.12 414 PRO B N 1
ATOM 6924 C CA . PRO B 1 414 ? 4.844 -36.625 2.16 1 67.12 414 PRO B CA 1
ATOM 6925 C C . PRO B 1 414 ? 5.629 -36.906 3.439 1 67.12 414 PRO B C 1
ATOM 6927 O O . PRO B 1 414 ? 6.156 -36 4.062 1 67.12 414 PRO B O 1
ATOM 6930 N N . ASN B 1 415 ? 5.246 -37.906 4.246 1 57.22 415 ASN B N 1
ATOM 6931 C CA . ASN B 1 415 ? 5.965 -38.312 5.441 1 57.22 415 ASN B CA 1
ATOM 6932 C C . ASN B 1 415 ? 7.465 -38.438 5.18 1 57.22 415 ASN B C 1
ATOM 6934 O O . ASN B 1 415 ? 7.887 -39.094 4.223 1 57.22 415 ASN B O 1
ATOM 6938 N N . ASN B 1 416 ? 8.281 -37.469 5.254 1 50.56 416 ASN B N 1
ATOM 6939 C CA . ASN B 1 416 ? 9.703 -37.781 5.312 1 50.56 416 ASN B CA 1
ATOM 6940 C C . ASN B 1 416 ? 9.945 -39.031 6.16 1 50.56 416 ASN B C 1
ATOM 6942 O O . ASN B 1 416 ? 9.477 -39.125 7.297 1 50.56 416 ASN B O 1
ATOM 6946 N N . GLY B 1 417 ? 10 -40.25 5.668 1 40.94 417 GLY B N 1
ATOM 6947 C CA . GLY B 1 417 ? 10.406 -41.531 6.25 1 40.94 417 GLY B CA 1
ATOM 6948 C C . GLY B 1 417 ? 11.469 -41.375 7.324 1 40.94 417 GLY B C 1
ATOM 6949 O O . GLY B 1 417 ? 12.664 -41.344 7.023 1 40.94 417 GLY B O 1
ATOM 6950 N N . VAL B 1 418 ? 11.641 -40.594 8.367 1 39.38 418 VAL B N 1
ATOM 6951 C CA . VAL B 1 418 ? 12.461 -41.219 9.406 1 39.38 418 VAL B CA 1
ATOM 6952 C C . VAL B 1 418 ? 11.891 -42.562 9.766 1 39.38 418 VAL B C 1
ATOM 6954 O O . VAL B 1 418 ? 10.766 -42.688 10.25 1 39.38 418 VAL B O 1
ATOM 6957 N N . LYS B 1 419 ? 12.344 -43.688 9.047 1 38.78 419 LYS B N 1
ATOM 6958 C CA . LYS B 1 419 ? 12.414 -45.031 9.648 1 38.78 419 LYS B CA 1
ATOM 6959 C C . LYS B 1 419 ? 12.719 -44.938 11.141 1 38.78 419 LYS B C 1
ATOM 6961 O O . LYS B 1 419 ? 13.742 -44.375 11.539 1 38.78 419 LYS B O 1
ATOM 6966 N N . LYS B 1 420 ? 11.797 -44.844 11.969 1 36.12 420 LYS B N 1
ATOM 6967 C CA . LYS B 1 420 ? 12.039 -45.219 13.359 1 36.12 420 LYS B CA 1
ATOM 6968 C C . LYS B 1 420 ? 12.828 -46.531 13.453 1 36.12 420 LYS B C 1
ATOM 6970 O O . LYS B 1 420 ? 12.344 -47.562 13.039 1 36.12 420 LYS B O 1
ATOM 6975 N N . ARG B 1 421 ? 14.188 -46.469 13.305 1 33.28 421 ARG B N 1
ATOM 6976 C CA . ARG B 1 421 ? 14.984 -47.594 13.805 1 33.28 421 ARG B CA 1
ATOM 6977 C C . ARG B 1 421 ? 14.5 -48.031 15.18 1 33.28 421 ARG B C 1
ATOM 6979 O O . ARG B 1 421 ? 14.516 -47.281 16.141 1 33.28 421 ARG B O 1
ATOM 6986 N N . SER B 1 422 ? 13.523 -48.844 15.188 1 31.88 422 SER B N 1
ATOM 6987 C CA . SER B 1 422 ? 13.258 -49.625 16.391 1 31.88 422 SER B CA 1
ATOM 6988 C C . SER B 1 422 ? 14.531 -50.25 16.953 1 31.88 422 SER B C 1
ATOM 6990 O O . SER B 1 422 ? 15.242 -50.969 16.234 1 31.88 422 SER B O 1
ATOM 6992 N N . ARG B 1 423 ? 15.328 -49.5 17.766 1 31.64 423 ARG B N 1
ATOM 6993 C CA . ARG B 1 423 ? 16.375 -50.094 18.578 1 31.64 423 ARG B CA 1
ATOM 6994 C C . ARG B 1 423 ? 15.883 -51.406 19.234 1 31.64 423 ARG B C 1
ATOM 6996 O O . ARG B 1 423 ? 14.984 -51.375 20.078 1 31.64 423 ARG B O 1
ATOM 7003 N N . PHE B 1 424 ? 15.867 -52.531 18.562 1 28.72 424 PHE B N 1
ATOM 7004 C CA . PHE B 1 424 ? 15.961 -53.875 19.141 1 28.72 424 PHE B CA 1
ATOM 7005 C C . PHE B 1 424 ? 17.141 -53.969 20.094 1 28.72 424 PHE B C 1
ATOM 7007 O O . PHE B 1 424 ? 18.297 -53.938 19.656 1 28.72 424 PHE B O 1
ATOM 7014 N N . ILE B 1 425 ? 17.172 -53.25 21.266 1 31.2 425 ILE B N 1
ATOM 7015 C CA . ILE B 1 425 ? 18.062 -53.625 22.359 1 31.2 425 ILE B CA 1
ATOM 7016 C C . ILE B 1 425 ? 17.938 -55.125 22.625 1 31.2 425 ILE B C 1
ATOM 7018 O O . ILE B 1 425 ? 16.844 -55.625 22.906 1 31.2 425 ILE B O 1
ATOM 7022 N N . PRO B 1 426 ? 18.844 -55.906 22.078 1 31.02 426 PRO B N 1
ATOM 7023 C CA . PRO B 1 426 ? 18.969 -57.281 22.547 1 31.02 426 PRO B CA 1
ATOM 7024 C C . PRO B 1 426 ? 18.875 -57.406 24.062 1 31.02 426 PRO B C 1
ATOM 7026 O O . PRO B 1 426 ? 19.328 -56.5 24.781 1 31.02 426 PRO B O 1
ATOM 7029 N N . LYS B 1 427 ? 17.766 -57.875 24.609 1 31.66 427 LYS B N 1
ATOM 7030 C CA . LYS B 1 427 ? 17.719 -58.312 26 1 31.66 427 LYS B CA 1
ATOM 7031 C C . LYS B 1 427 ? 18.953 -59.156 26.359 1 31.66 427 LYS B C 1
ATOM 7033 O O . LYS B 1 427 ? 19.172 -60.219 25.781 1 31.66 427 LYS B O 1
ATOM 7038 N N . ILE B 1 428 ? 20.031 -58.531 26.547 1 24.56 428 ILE B N 1
ATOM 7039 C CA . ILE B 1 428 ? 21.062 -59.219 27.297 1 24.56 428 ILE B CA 1
ATOM 7040 C C . ILE B 1 428 ? 20.484 -59.781 28.594 1 24.56 428 ILE B C 1
ATOM 7042 O O . ILE B 1 428 ? 21.141 -60.531 29.312 1 24.56 428 ILE B O 1
ATOM 7046 N N . PHE B 1 429 ? 19.062 -59.812 28.781 1 23.31 429 PHE B N 1
ATOM 7047 C CA . PHE B 1 429 ? 18.781 -61.031 29.547 1 23.31 429 PHE B CA 1
ATOM 7048 C C . PHE B 1 429 ? 18.406 -62.188 28.609 1 23.31 429 PHE B C 1
ATOM 7050 O O . PHE B 1 429 ? 17.812 -61.969 27.547 1 23.31 429 PHE B O 1
#

pLDDT: mean 81.48, std 23.26, range [19.33, 98.94]